Protein AF-0000000067416673 (afdb_homodimer)

Nearest PDB structures (foldseek):
  3inl-assembly2_H  TM=9.712E-01  e=4.471E-66  Homo sapiens
  1ag8-assembly1_D  TM=9.721E-01  e=1.005E-65  Bos taurus
  8ene-assembly1_B  TM=9.541E-01  e=3.938E-67  Homo sapiens
  5abm-assembly1_C  TM=9.619E-01  e=1.878E-66  Ovis aries
  7mjc-assembly1_A  TM=9.729E-01  e=2.536E-65  Homo sapiens

Secondary structure (DSSP, 8-state):
---EEEEE-GGG-EEEEE-SEEETTEEE--SS---EEEEEETTTTEEEEEEEPP-HHHHHHHHHHHHHHHHHTSGGGS-HHHHHHHHHHHHHHHHHTHHHHHHHHHHHH-S-HHHIIIIIIHHHHHHHHHHHHHTT-----EEESSSSSEEEEEEEEE--EEEEE--SSSHHHHHHHHHHHHHHHT-EEEEE--TTS-HHHHHHHHHHHHHTPPTTSEEE----IIIIIHHHHH-TT--EEEEES-HHHHHHHHHHHHHTT--EEEEE-----EEEE-TTS-HHHHHHHHHHHHHGGGG--TT---EEEEEGGGHHHHHHHHHHHHHTPPB--TTSTT-SB---SSHHHHHHHHHHHHHHHHHT-EEEE-----SSSS-----EEEES--TTSHHHHS---SSEEEEEEESSHHHHHHHHHSSSS----SSHHHHHHHHHHS--SEEEESS-S---TTS-B--SGGGEES-BSTTHHHHTTEEEEEEEEESSPPPPS--/---EEEEE-GGG-EEEEE-SEEETTEEE--SS---EEEEEETTTTEEEEEEEPP-HHHHHHHHHHHHHHHHHTSGGGS-HHHHHHHHHHHHHHHHHTHHHHHHHHHHHH-S-HHHIIIIIIHHHHHHHHHHHHHTT-----EEESSSSSEEEEEEEEE--EEEEE--SSSHHHHHHHHHHHHHHHT-EEEEE--TTS-HHHHHHHHHHHHHTPPTTSEEE----IIIIIHHHHH-TT--EEEEES-HHHHHHHHHHHHHTT--EEEEE-----EEEE-TTS-HHHHHHHHHHHHHGGGG--TT---EEEEEGGGHHHHHHHHHHHHHTPPB--TTSTT-SB---SSHHHHHHHHHHHHHHHHTT-EEEE-----SSSS-----EEEES--TTSHHHHS---SSEEEEEEESSHHHHHHHHHSSSS----SSHHHHHHHHHHS--SEEEESS-S---TTS-B---GGGEES-BSTTHHHHTTEEEEEEEEESSPPPPS--

Organism: Laccaria bicolor (strain S238N-H82 / ATCC MYA-4686) (NCBI:txid486041)

Radius of gyration: 30.09 Å; Cα contacts (8 Å, |Δi|>4): 2573; chains: 2; bounding box: 66×88×68 Å

Solvent-accessible surface area (backbone atoms only — not comparable to full-atom values): 47931 Å² total; per-residue (Å²): 130,44,50,63,46,78,39,80,49,73,92,83,35,69,46,79,37,57,26,34,30,34,42,50,69,36,50,32,72,51,85,83,43,86,52,67,38,67,29,34,20,13,52,69,66,41,73,71,50,64,28,45,24,33,34,52,69,43,49,52,51,36,48,51,33,8,47,52,17,32,76,61,64,30,30,87,61,47,53,28,65,58,41,17,50,41,36,40,41,33,29,51,52,49,61,74,42,30,65,64,52,9,42,50,42,14,47,30,34,9,36,18,23,65,54,33,26,62,45,39,47,42,51,23,34,50,33,21,45,54,24,22,65,43,16,68,63,79,73,57,48,80,42,84,70,68,86,75,34,38,39,31,36,38,40,64,41,42,56,42,27,30,28,36,38,34,42,49,75,47,43,63,33,50,47,28,59,53,48,25,42,31,43,21,55,21,27,14,30,40,32,29,40,22,59,59,31,41,62,58,60,43,44,48,50,55,44,42,46,72,42,58,57,62,55,7,38,59,19,42,40,35,20,51,59,87,39,28,49,46,41,49,37,42,34,74,78,37,41,27,38,41,38,38,48,53,48,72,56,47,28,52,39,43,31,30,15,28,71,50,44,45,34,51,68,32,32,40,28,46,40,52,17,29,38,50,44,56,74,82,41,60,53,70,57,51,21,42,34,49,30,47,22,23,41,47,66,31,5,41,40,56,70,20,33,30,28,36,34,23,27,56,93,39,34,67,64,39,52,54,50,26,51,53,44,47,66,60,49,36,72,35,51,23,85,40,89,73,27,52,13,18,25,31,56,34,67,66,56,34,53,49,36,50,52,42,55,51,46,33,51,74,74,59,31,40,75,77,39,65,81,63,84,68,92,62,80,33,28,58,66,66,59,21,35,32,29,72,64,52,80,83,39,63,61,63,64,47,68,68,60,31,29,54,34,34,40,45,67,32,86,46,72,70,54,44,52,49,59,37,48,72,42,67,20,28,44,28,43,68,50,67,72,54,20,51,54,48,55,66,66,39,62,31,10,41,29,27,21,61,48,53,90,76,81,52,61,76,45,49,39,39,40,32,60,61,10,25,38,65,47,39,37,22,76,64,24,46,59,76,38,36,40,68,24,25,38,40,38,41,79,64,68,78,84,72,74,65,115,126,36,51,65,43,78,38,81,50,75,93,83,35,71,45,78,36,58,26,33,30,33,42,50,70,36,52,32,67,50,85,82,43,86,51,66,38,68,29,32,21,12,54,68,66,42,73,72,49,66,28,44,26,32,33,52,66,43,48,52,52,36,48,51,33,9,46,52,17,33,78,62,62,30,29,86,61,47,53,28,65,56,41,18,50,40,36,39,42,34,26,50,53,48,60,72,43,30,65,64,51,10,43,51,40,14,47,30,35,9,37,19,23,65,53,32,26,62,45,40,48,42,50,23,35,49,34,20,43,55,25,22,66,44,16,68,64,79,73,58,47,81,41,84,69,69,86,73,35,37,39,31,36,38,40,64,40,42,57,41,25,30,28,35,38,36,40,50,74,47,43,64,34,50,45,27,60,52,48,25,43,30,45,24,55,21,27,14,30,39,33,29,40,22,58,58,32,41,62,57,62,42,44,47,51,54,45,43,46,73,43,59,59,62,54,6,37,60,18,41,40,37,19,49,60,87,40,28,49,47,40,50,39,41,35,72,78,36,41,28,38,41,38,38,45,53,47,71,58,48,30,52,38,43,31,28,15,26,72,48,45,46,34,51,69,33,31,41,28,46,39,53,16,28,37,48,43,56,76,81,40,60,54,70,56,51,21,44,33,49,31,47,22,22,41,47,66,31,6,42,38,57,70,20,32,29,28,37,35,24,26,57,92,41,35,68,63,38,51,54,50,26,51,54,45,48,65,60,50,35,71,35,52,25,83,41,89,72,27,53,14,18,26,32,53,33,68,68,55,34,52,49,37,51,51,43,54,52,46,31,52,73,73,59,31,39,76,76,38,64,81,64,84,69,92,62,80,34,29,58,66,64,60,22,36,32,29,72,65,53,82,83,40,61,62,62,64,46,67,67,61,31,28,53,33,32,38,47,66,31,86,46,72,68,52,44,51,50,60,37,48,72,42,66,19,29,42,26,44,67,50,66,70,54,22,51,53,51,53,68,68,40,64,32,11,42,31,29,22,59,47,52,90,76,82,52,60,77,46,48,39,40,41,32,61,61,10,26,36,64,48,38,36,21,76,64,23,46,58,78,38,37,40,69,24,26,38,41,39,42,78,63,68,77,81,72,74,63,116

pLDDT: mean 92.95, std 8.71, range [34.97, 98.88]

Foldseek 3Di:
DFDWDWFAFPPRDIDIFTQAWQAQLDRDAEPDDPDWFFQAQQQFRHTRDIHHAYFLVNLVRLLVLQQVCCVDPWFVNDALLVLLQLLLLLLVVLLVCLQVLLRLLCRRQFWASCCSRCPLSVQLSVLSNVLSVCLNVQAWDWADDPVPFKTKIKHWGFQEEEEEEEESLRQSNSVSLQLRLNSSRTYAYEYEYDSSRQGSVRVSSNSSVVSPDGTSRYIYHHHDCVGSVLSQLQPQSHQEYEYEEALVSVVSSCVSCVVHHVHYYWYFHAWAAAAEAEPVDPLLLSLLQLLCLQPQQQNLDRRRNQEYAYAPVCQVVSVVSNQVNLVCAAEHGNHPPSHRYTAHSDPVLLVQLLVLLVQCVVVPWDWPDANDDDPDRGSHGRATETEPDDCVGCSNADRSSGRHHYYHYDHDLVRSLCSRQVHQAFEEEEPPVSRVVSNVSTQWPDYHHSHGDDDHQQDWDHTPGSSIDFITGHPRNSSSRTDMDMDMDGRDDDDDPPD/DFDWDWFAFPPRDIDIFTQAWQAQLDRDAEPDDPDWFFQAQQQFRHTRDIHHAYFLVNLVRLLVLQQVCCVDPWFVNDALLRLLQLLLLLLVVLLVCLQVLLRLLCRRQFWASCCSRCPLSVQLSVLSNVLSVCLNVQAWDWDDDPVPFKTKIKHWGFQEEEEEEEESLRQSNSVSLQLRLNSSRTYAYEYEYDSSRQGSVRVSSNSSVVSPDGTSRYIYHYHDCVGSVLSQLQPQSHQEYEYEEALVSVVSSCVSCVVHHVHYYWYFHAWAAAAEAEPVDPLLLSLLQLLCLQPQQQNLDRRRNQEYAYAPVCQVVSVVSNQVNLVCAAEHGNHPPRHRYTAHSDPVLLVLLLVLLVQCVVVPWDWPDANDDDPDRGSHGRATETEPDDCVGCSNADRSSGRHHYYHYDHDLVRSQCSRQVHQAFEEEAPPVSRVVSNVSTQWPDYHHSHGDDDHQQDWDHTPGSSIDFITGHPRNSSSRTDMDMDMDGRDDDDDPPD

Sequence (998 aa):
MAHSVTVSLYDNKTINVPTGLFINNEFVPSVDSTERINAINPATEQVICSVVAASAKDIDIAVAAARAAFKTTWGKNVTGFERARLINKLADLIERDAQELGDLESLNNGKPSRIARDFDIGDSIQCLRYYAGWADKITGQTIEVDNKSKLAFTRHDPIGVCGQIIPWNYPINMWAWKVAPALAVGCTIVMKPSELTPLTALKLSELVKEAGFPPGVVNTVPSLGTVGGAAISSHFDVDKVAFTGSTVTGRKIMEAAAKSNLKKVSLELGGKSPHLVFESADLDQASAWAALGICYNSGQDCTAGSRVYVQDTVYEKFLELLITKVKAQVVGDGFDNKSGGGPMVSKGQYDRVWGYIESGKQEGAQVAFGGVKRSTKGYYVDPTIFTNIRPDMRIVKEEIFGPVLSVGSFKTEDEAIALANDTNYGLGADDANQCMRVSSALEAGTVWVNQYNILNNNVPFGGKKQSGIGRELGSYALEEYTSVKAVHWNFGEKLEWPLMAHSVTVSLYDNKTINVPTGLFINNEFVPSVDSTERINAINPATEQVICSVVAASAKDIDIAVAAARAAFKTTWGKNVTGFERARLINKLADLIERDAQELGDLESLNNGKPSRIARDFDIGDSIQCLRYYAGWADKITGQTIEVDNKSKLAFTRHDPIGVCGQIIPWNYPINMWAWKVAPALAVGCTIVMKPSELTPLTALKLSELVKEAGFPPGVVNTVPSLGTVGGAAISSHFDVDKVAFTGSTVTGRKIMEAAAKSNLKKVSLELGGKSPHLVFESADLDQASAWAALGICYNSGQDCTAGSRVYVQDTVYEKFLELLITKVKAQVVGDGFDNKSGGGPMVSKGQYDRVWGYIESGKQEGAQVAFGGVKRSTKGYYVDPTIFTNIRPDMRIVKEEIFGPVLSVGSFKTEDEAIALANDTNYGLGADDANQCMRVSSALEAGTVWVNQYNILNNNVPFGGKKQSGIGRELGSYALEEYTSVKAVHWNFGEKLEWPL

Structure (mmCIF, N/CA/C/O backbone):
data_AF-0000000067416673-model_v1
#
loop_
_entity.id
_entity.type
_entity.pdbx_description
1 polymer 'NAD-aldehyde dehydrogenase'
#
loop_
_atom_site.group_PDB
_atom_site.id
_atom_site.type_symbol
_atom_site.label_atom_id
_atom_site.label_alt_id
_atom_site.label_comp_id
_atom_site.label_asym_id
_atom_site.label_entity_id
_atom_site.label_seq_id
_atom_site.pdbx_PDB_ins_code
_atom_site.Cartn_x
_atom_site.Cartn_y
_atom_site.Cartn_z
_atom_site.occupancy
_atom_site.B_iso_or_equiv
_atom_site.auth_seq_id
_atom_site.auth_comp_id
_atom_site.auth_asym_id
_atom_site.auth_atom_id
_atom_site.pdbx_PDB_model_num
ATOM 1 N N . MET A 1 1 ? -32.938 -17.5 -17.781 1 48.28 1 MET A N 1
ATOM 2 C CA . MET A 1 1 ? -32.438 -18.359 -16.734 1 48.28 1 MET A CA 1
ATOM 3 C C . MET A 1 1 ? -30.969 -18.719 -16.984 1 48.28 1 MET A C 1
ATOM 5 O O . MET A 1 1 ? -30.547 -18.828 -18.141 1 48.28 1 MET A O 1
ATOM 9 N N . ALA A 1 2 ? -30.062 -18.688 -15.992 1 58 2 ALA A N 1
ATOM 10 C CA . ALA A 1 2 ? -28.625 -18.922 -16.172 1 58 2 ALA A CA 1
ATOM 11 C C . ALA A 1 2 ? -28.359 -20.328 -16.703 1 58 2 ALA A C 1
ATOM 13 O O . ALA A 1 2 ? -28.938 -21.297 -16.219 1 58 2 ALA A O 1
ATOM 14 N N . HIS A 1 3 ? -27.766 -20.391 -17.766 1 82 3 HIS A N 1
ATOM 15 C CA . HIS A 1 3 ? -27.453 -21.578 -18.562 1 82 3 HIS A CA 1
ATOM 16 C C . HIS A 1 3 ? -26.281 -22.344 -17.969 1 82 3 HIS A C 1
ATOM 18 O O . HIS A 1 3 ? -25.438 -21.766 -17.281 1 82 3 HIS A O 1
ATOM 24 N N . SER A 1 4 ? -26.531 -23.688 -17.703 1 89.44 4 SER A N 1
ATOM 25 C CA . SER A 1 4 ? -25.422 -24.594 -17.422 1 89.44 4 SER A CA 1
ATOM 26 C C . SER A 1 4 ? -25.172 -25.547 -18.578 1 89.44 4 SER A C 1
ATOM 28 O O . SER A 1 4 ? -26.047 -25.734 -19.438 1 89.44 4 SER A O 1
ATOM 30 N N . VAL A 1 5 ? -24 -25.906 -18.688 1 93 5 VAL A N 1
ATOM 31 C CA . VAL A 1 5 ? -23.625 -26.875 -19.719 1 93 5 VAL A CA 1
ATOM 32 C C . VAL A 1 5 ? -23.016 -28.109 -19.062 1 93 5 VAL A C 1
ATOM 34 O O . VAL A 1 5 ? -22.375 -28.016 -18.016 1 93 5 VAL A O 1
ATOM 37 N N . THR A 1 6 ? -23.297 -29.219 -19.641 1 93.56 6 THR A N 1
ATOM 38 C CA . THR A 1 6 ? -22.656 -30.453 -19.188 1 93.56 6 THR A CA 1
ATOM 39 C C . THR A 1 6 ? -21.344 -30.672 -19.922 1 93.56 6 THR A C 1
ATOM 41 O O . THR A 1 6 ? -21.312 -30.75 -21.156 1 93.56 6 THR A O 1
ATOM 44 N N . VAL A 1 7 ? -20.359 -30.781 -19.172 1 92.31 7 VAL A N 1
ATOM 45 C CA . VAL A 1 7 ? -19.016 -30.969 -19.734 1 92.31 7 VAL A CA 1
ATOM 46 C C . VAL A 1 7 ? -18.547 -32.375 -19.453 1 92.31 7 VAL A C 1
ATOM 48 O O . VAL A 1 7 ? -18.719 -32.906 -18.359 1 92.31 7 VAL A O 1
ATOM 51 N N . SER A 1 8 ? -17.984 -32.969 -20.469 1 89.19 8 SER A N 1
ATOM 52 C CA . SER A 1 8 ? -17.438 -34.312 -20.328 1 89.19 8 SER A CA 1
ATOM 53 C C . SER A 1 8 ? -16.047 -34.281 -19.688 1 89.19 8 SER A C 1
ATOM 55 O O . SER A 1 8 ? -15.18 -33.5 -20.109 1 89.19 8 SER A O 1
ATOM 57 N N . LEU A 1 9 ? -15.961 -35.031 -18.641 1 89.38 9 LEU A N 1
ATOM 58 C CA . LEU A 1 9 ? -14.672 -35.188 -17.969 1 89.38 9 LEU A CA 1
ATOM 59 C C . LEU A 1 9 ? -14.031 -36.531 -18.375 1 89.38 9 LEU A C 1
ATOM 61 O O . LEU A 1 9 ? -14.406 -37.125 -19.391 1 89.38 9 LEU A O 1
ATOM 65 N N . TYR A 1 10 ? -13.039 -36.875 -17.625 1 78.69 10 TYR A N 1
ATOM 66 C CA . TYR A 1 10 ? -12.391 -38.156 -17.891 1 78.69 10 TYR A CA 1
ATOM 67 C C . TYR A 1 10 ? -13.258 -39.312 -17.406 1 78.69 10 TYR A C 1
ATOM 69 O O . TYR A 1 10 ? -14.086 -39.156 -16.5 1 78.69 10 TYR A O 1
ATOM 77 N N . ASP A 1 11 ? -13.062 -40.5 -18.016 1 81 11 ASP A N 1
ATOM 78 C CA . ASP A 1 11 ? -13.68 -41.781 -17.656 1 81 11 ASP A CA 1
ATOM 79 C C . ASP A 1 11 ? -15.203 -41.656 -17.703 1 81 11 ASP A C 1
ATOM 81 O O . ASP A 1 11 ? -15.891 -42.156 -16.797 1 81 11 ASP A O 1
ATOM 85 N N . ASN A 1 12 ? -15.734 -40.906 -18.609 1 80.62 12 ASN A N 1
ATOM 86 C CA . ASN A 1 12 ? -17.156 -40.812 -18.891 1 80.62 12 ASN A CA 1
ATOM 87 C C . ASN A 1 12 ? -17.922 -40.125 -17.766 1 80.62 12 ASN A C 1
ATOM 89 O O . ASN A 1 12 ? -19.094 -40.375 -17.547 1 80.62 12 ASN A O 1
ATOM 93 N N . LYS A 1 13 ? -17.219 -39.438 -17.047 1 89.12 13 LYS A N 1
ATOM 94 C CA . LYS A 1 13 ? -17.859 -38.594 -16.047 1 89.12 13 LYS A CA 1
ATOM 95 C C . LYS A 1 13 ? -18.203 -37.219 -16.641 1 89.12 13 LYS A C 1
ATOM 97 O O . LYS A 1 13 ? -17.641 -36.812 -17.656 1 89.12 13 LYS A O 1
ATOM 102 N N . THR A 1 14 ? -19.219 -36.656 -16.078 1 92.5 14 THR A N 1
ATOM 103 C CA . THR A 1 14 ? -19.641 -35.312 -16.531 1 92.5 14 THR A CA 1
ATOM 104 C C . THR A 1 14 ? -19.781 -34.375 -15.344 1 92.5 14 THR A C 1
ATOM 106 O O . THR A 1 14 ? -19.875 -34.812 -14.195 1 92.5 14 THR A O 1
ATOM 109 N N . ILE A 1 15 ? -19.703 -33.188 -15.602 1 92.94 15 ILE A N 1
ATOM 110 C CA . ILE A 1 15 ? -19.906 -32.125 -14.602 1 92.94 15 ILE A CA 1
ATOM 111 C C . ILE A 1 15 ? -20.75 -31 -15.203 1 92.94 15 ILE A C 1
ATOM 113 O O . ILE A 1 15 ? -20.594 -30.656 -16.375 1 92.94 15 ILE A O 1
ATOM 117 N N . ASN A 1 16 ? -21.703 -30.594 -14.445 1 94.25 16 ASN A N 1
ATOM 118 C CA . ASN A 1 16 ? -22.484 -29.438 -14.852 1 94.25 16 ASN A CA 1
ATOM 119 C C . ASN A 1 16 ? -21.797 -28.141 -14.453 1 94.25 16 ASN A C 1
ATOM 121 O O . ASN A 1 16 ? -21.484 -27.922 -13.281 1 94.25 16 ASN A O 1
ATOM 125 N N . VAL A 1 17 ? -21.578 -27.281 -15.438 1 94.62 17 VAL A N 1
ATOM 126 C CA . VAL A 1 17 ? -20.891 -26.016 -15.188 1 94.62 17 VAL A CA 1
ATOM 127 C C . VAL A 1 17 ? -21.812 -24.844 -15.531 1 94.62 17 VAL A C 1
ATOM 129 O O . VAL A 1 17 ? -22.312 -24.75 -16.656 1 94.62 17 VAL A O 1
ATOM 132 N N . PRO A 1 18 ? -22.047 -23.953 -14.547 1 96.44 18 PRO A N 1
ATOM 133 C CA . PRO A 1 18 ? -22.797 -22.734 -14.891 1 96.44 18 PRO A CA 1
ATOM 134 C C . PRO A 1 18 ? -22.047 -21.828 -15.859 1 96.44 18 PRO A C 1
ATOM 136 O O . PRO A 1 18 ? -20.812 -21.703 -15.758 1 96.44 18 PRO A O 1
ATOM 139 N N . THR A 1 19 ? -22.75 -21.203 -16.781 1 95.81 19 THR A N 1
ATOM 140 C CA . THR A 1 19 ? -22.078 -20.438 -17.812 1 95.81 19 THR A CA 1
ATOM 141 C C . THR A 1 19 ? -22.453 -18.953 -17.719 1 95.81 19 THR A C 1
ATOM 143 O O . THR A 1 19 ? -21.922 -18.125 -18.453 1 95.81 19 THR A O 1
ATOM 146 N N . GLY A 1 20 ? -23.391 -18.609 -16.844 1 96.5 20 GLY A N 1
ATOM 147 C CA . GLY A 1 20 ? -23.781 -17.219 -16.672 1 96.5 20 GLY A CA 1
ATOM 148 C C . GLY A 1 20 ? -22.891 -16.469 -15.688 1 96.5 20 GLY A C 1
ATOM 149 O O . GLY A 1 20 ? -21.969 -17.062 -15.109 1 96.5 20 GLY A O 1
ATOM 150 N N . LEU A 1 21 ? -23.188 -15.164 -15.57 1 98.19 21 LEU A N 1
ATOM 151 C CA . LEU A 1 21 ? -22.562 -14.359 -14.523 1 98.19 21 LEU A CA 1
ATOM 152 C C . LEU A 1 21 ? -23.141 -14.688 -13.156 1 98.19 21 LEU A C 1
ATOM 154 O O . LEU A 1 21 ? -24.359 -14.844 -13.016 1 98.19 21 LEU A O 1
ATOM 158 N N . PHE A 1 22 ? -22.328 -14.875 -12.125 1 98.5 22 PHE A N 1
ATOM 159 C CA . PHE A 1 22 ? -22.828 -15.086 -10.766 1 98.5 22 PHE A CA 1
ATOM 160 C C . PHE A 1 22 ? -22.922 -13.758 -10.016 1 98.5 22 PHE A C 1
ATOM 162 O O . PHE A 1 22 ? -21.906 -13.242 -9.539 1 98.5 22 PHE A O 1
ATOM 169 N N . ILE A 1 23 ? -24.078 -13.219 -9.898 1 98.56 23 ILE A N 1
ATOM 170 C CA . ILE A 1 23 ? -24.328 -11.945 -9.25 1 98.56 23 ILE A CA 1
ATOM 171 C C . ILE A 1 23 ? -25.469 -12.094 -8.242 1 98.56 23 ILE A C 1
ATOM 173 O O . ILE A 1 23 ? -26.547 -12.562 -8.594 1 98.56 23 ILE A O 1
ATOM 177 N N . ASN A 1 24 ? -25.172 -11.758 -7.02 1 98.38 24 ASN A N 1
ATOM 178 C CA . ASN A 1 24 ? -26.188 -11.766 -5.973 1 98.38 24 ASN A CA 1
ATOM 179 C C . ASN A 1 24 ? -26.781 -13.164 -5.773 1 98.38 24 ASN A C 1
ATOM 181 O O . ASN A 1 24 ? -28 -13.312 -5.645 1 98.38 24 ASN A O 1
ATOM 185 N N . ASN A 1 25 ? -25.922 -14.164 -5.828 1 98.06 25 ASN A N 1
ATOM 186 C CA . ASN A 1 25 ? -26.219 -15.57 -5.582 1 98.06 25 ASN A CA 1
ATOM 187 C C . ASN A 1 25 ? -27.094 -16.156 -6.684 1 98.06 25 ASN A C 1
ATOM 189 O O . ASN A 1 25 ? -27.781 -17.156 -6.465 1 98.06 25 ASN A O 1
ATOM 193 N N . GLU A 1 26 ? -27.078 -15.539 -7.84 1 97.75 26 GLU A N 1
ATOM 194 C CA . GLU A 1 26 ? -27.812 -16.062 -8.992 1 97.75 26 GLU A CA 1
ATOM 195 C C . GLU A 1 26 ? -26.938 -16.047 -10.25 1 97.75 26 GLU A C 1
ATOM 197 O O . GLU A 1 26 ? -26.172 -15.109 -10.469 1 97.75 26 GLU A O 1
ATOM 202 N N . PHE A 1 27 ? -27.047 -17.109 -11.008 1 97.94 27 PHE A N 1
ATOM 203 C CA . PHE A 1 27 ? -26.453 -17.094 -12.336 1 97.94 27 PHE A CA 1
ATOM 204 C C . PHE A 1 27 ? -27.359 -16.406 -13.336 1 97.94 27 PHE A C 1
ATOM 206 O O . PHE A 1 27 ? -28.5 -16.828 -13.547 1 97.94 27 PHE A O 1
ATOM 213 N N . VAL A 1 28 ? -26.875 -15.312 -13.945 1 97.5 28 VAL A N 1
ATOM 214 C CA . VAL A 1 28 ? -27.703 -14.453 -14.781 1 97.5 28 VAL A CA 1
ATOM 215 C C . VAL A 1 28 ? -27.016 -14.188 -16.109 1 97.5 28 VAL A C 1
ATOM 217 O O . VAL A 1 28 ? -25.781 -14.297 -16.219 1 97.5 28 VAL A O 1
ATOM 220 N N . PRO A 1 29 ? -27.75 -13.93 -17.141 1 96.5 29 PRO A N 1
ATOM 221 C CA . PRO A 1 29 ? -27.125 -13.438 -18.375 1 96.5 29 PRO A CA 1
ATOM 222 C C . PRO A 1 29 ? -26.609 -12.008 -18.25 1 96.5 29 PRO A C 1
ATOM 224 O O . PRO A 1 29 ? -26.844 -11.344 -17.234 1 96.5 29 PRO A O 1
ATOM 227 N N . SER A 1 30 ? -25.875 -11.578 -19.203 1 97.12 30 SER A N 1
ATOM 228 C CA . SER A 1 30 ? -25.484 -10.172 -19.25 1 97.12 30 SER A CA 1
ATOM 229 C C . SER A 1 30 ? -26.688 -9.273 -19.469 1 97.12 30 SER A C 1
ATOM 231 O O . SER A 1 30 ? -27.625 -9.656 -20.172 1 97.12 30 SER A O 1
ATOM 233 N N . VAL A 1 31 ? -26.594 -8.133 -18.906 1 96.56 31 VAL A N 1
ATOM 234 C CA . VAL A 1 31 ? -27.719 -7.211 -19.047 1 96.56 31 VAL A CA 1
ATOM 235 C C . VAL A 1 31 ? -27.734 -6.613 -20.438 1 96.56 31 VAL A C 1
ATOM 237 O O . VAL A 1 31 ? -28.797 -6.238 -20.953 1 96.56 31 VAL A O 1
ATOM 240 N N . ASP A 1 32 ? -26.516 -6.516 -21.078 1 95.25 32 ASP A N 1
ATOM 241 C CA . ASP A 1 32 ? -26.531 -5.832 -22.375 1 95.25 32 ASP A CA 1
ATOM 242 C C . ASP A 1 32 ? -25.516 -6.438 -23.328 1 95.25 32 ASP A C 1
ATOM 244 O O . ASP A 1 32 ? -25.406 -6.008 -24.484 1 95.25 32 ASP A O 1
ATOM 248 N N . SER A 1 33 ? -24.688 -7.391 -22.891 1 92.25 33 SER A N 1
ATOM 249 C CA . SER A 1 33 ? -23.656 -7.957 -23.766 1 92.25 33 SER A CA 1
ATOM 250 C C . SER A 1 33 ? -24.125 -9.273 -24.375 1 92.25 33 SER A C 1
ATOM 252 O O . SER A 1 33 ? -24.812 -10.062 -23.703 1 92.25 33 SER A O 1
ATOM 254 N N . THR A 1 34 ? -23.75 -9.523 -25.609 1 92.94 34 THR A N 1
ATOM 255 C CA . THR A 1 34 ? -23.953 -10.812 -26.266 1 92.94 34 THR A CA 1
ATOM 256 C C . THR A 1 34 ? -22.625 -11.539 -26.438 1 92.94 34 THR A C 1
ATOM 258 O O . THR A 1 34 ? -22.578 -12.617 -27.031 1 92.94 34 THR A O 1
ATOM 261 N N . GLU A 1 35 ? -21.625 -10.898 -25.938 1 94.38 35 GLU A N 1
ATOM 262 C CA . GLU A 1 35 ? -20.281 -11.461 -26.094 1 94.38 35 GLU A CA 1
ATOM 263 C C . GLU A 1 35 ? -20.125 -12.727 -25.25 1 94.38 35 GLU A C 1
ATOM 265 O O . GLU A 1 35 ? -20.672 -12.828 -24.156 1 94.38 35 GLU A O 1
ATOM 270 N N . ARG A 1 36 ? -19.375 -13.688 -25.797 1 96.06 36 ARG A N 1
ATOM 271 C CA . ARG A 1 36 ? -19.062 -14.938 -25.109 1 96.06 36 ARG A CA 1
ATOM 272 C C . ARG A 1 36 ? -17.547 -15.164 -25.047 1 96.06 36 ARG A C 1
ATOM 274 O O . ARG A 1 36 ? -16.797 -14.633 -25.875 1 96.06 36 ARG A O 1
ATOM 281 N N . ILE A 1 37 ? -17.156 -15.922 -24.062 1 97.25 37 ILE A N 1
ATOM 282 C CA . ILE A 1 37 ? -15.781 -16.391 -23.938 1 97.25 37 ILE A CA 1
ATOM 283 C C . ILE A 1 37 ? -15.727 -17.906 -24.141 1 97.25 37 ILE A C 1
ATOM 285 O O . ILE A 1 37 ? -16.391 -18.656 -23.438 1 97.25 37 ILE A O 1
ATOM 289 N N . ASN A 1 38 ? -14.977 -18.297 -25.125 1 97.25 38 ASN A N 1
ATOM 290 C CA . ASN A 1 38 ? -14.789 -19.719 -25.359 1 97.25 38 ASN A CA 1
ATOM 291 C C . ASN A 1 38 ? -13.664 -20.281 -24.5 1 97.25 38 ASN A C 1
ATOM 293 O O . ASN A 1 38 ? -12.508 -19.875 -24.641 1 97.25 38 ASN A O 1
ATOM 297 N N . ALA A 1 39 ? -14.047 -21.219 -23.672 1 97.19 39 ALA A N 1
ATOM 298 C CA . ALA A 1 39 ? -13.031 -21.984 -22.953 1 97.19 39 ALA A CA 1
ATOM 299 C C . ALA A 1 39 ? -12.508 -23.141 -23.797 1 97.19 39 ALA A C 1
ATOM 301 O O . ALA A 1 39 ? -13.289 -23.969 -24.266 1 97.19 39 ALA A O 1
ATOM 302 N N . ILE A 1 40 ? -11.211 -23.188 -23.922 1 97.44 40 ILE A N 1
ATOM 303 C CA . ILE A 1 40 ? -10.602 -24.141 -24.844 1 97.44 40 ILE A CA 1
ATOM 304 C C . ILE A 1 40 ? -9.797 -25.188 -24.047 1 97.44 40 ILE A C 1
ATOM 306 O O . ILE A 1 40 ? -9.086 -24.828 -23.109 1 97.44 40 ILE A O 1
ATOM 310 N N . ASN A 1 41 ? -9.938 -26.453 -24.391 1 97.19 41 ASN A N 1
ATOM 311 C CA . ASN A 1 41 ? -9.039 -27.5 -23.891 1 97.19 41 ASN A CA 1
ATOM 312 C C . ASN A 1 41 ? -7.688 -27.453 -24.594 1 97.19 41 ASN A C 1
ATOM 314 O O . ASN A 1 41 ? -7.582 -27.812 -25.766 1 97.19 41 ASN A O 1
ATOM 318 N N . PRO A 1 42 ? -6.629 -27.047 -23.891 1 97.94 42 PRO A N 1
ATOM 319 C CA . PRO A 1 42 ? -5.352 -26.844 -24.578 1 97.94 42 PRO A CA 1
ATOM 320 C C . PRO A 1 42 ? -4.711 -28.141 -25.031 1 97.94 42 PRO A C 1
ATOM 322 O O . PRO A 1 42 ? -3.816 -28.141 -25.875 1 97.94 42 PRO A O 1
ATOM 325 N N . ALA A 1 43 ? -5.109 -29.281 -24.469 1 96.5 43 ALA A N 1
ATOM 326 C CA . ALA A 1 43 ? -4.57 -30.578 -24.859 1 96.5 43 ALA A CA 1
ATOM 327 C C . ALA A 1 43 ? -5.117 -31 -26.219 1 96.5 43 ALA A C 1
ATOM 329 O O . ALA A 1 43 ? -4.445 -31.719 -26.969 1 96.5 43 ALA A O 1
ATOM 330 N N . THR A 1 44 ? -6.34 -30.547 -26.594 1 95.5 44 THR A N 1
ATOM 331 C CA . THR A 1 44 ? -6.996 -31 -27.812 1 95.5 44 THR A CA 1
ATOM 332 C C . THR A 1 44 ? -7.273 -29.812 -28.734 1 95.5 44 THR A C 1
ATOM 334 O O . THR A 1 44 ? -7.602 -30.016 -29.906 1 95.5 44 THR A O 1
ATOM 337 N N . GLU A 1 45 ? -7.238 -28.609 -28.219 1 96.81 45 GLU A N 1
ATOM 338 C CA . GLU A 1 45 ? -7.488 -27.375 -28.953 1 96.81 45 GLU A CA 1
ATOM 339 C C . GLU A 1 45 ? -8.977 -27.203 -29.25 1 96.81 45 GLU A C 1
ATOM 341 O O . GLU A 1 45 ? -9.359 -26.359 -30.062 1 96.81 45 GLU A O 1
ATOM 346 N N . GLN A 1 46 ? -9.812 -27.953 -28.594 1 96 46 GLN A N 1
ATOM 347 C CA . GLN A 1 46 ? -11.25 -27.906 -28.828 1 96 46 GLN A CA 1
ATOM 348 C C . GLN A 1 46 ? -11.945 -27.031 -27.781 1 96 46 GLN A C 1
ATOM 350 O O . GLN A 1 46 ? -11.5 -26.953 -26.641 1 96 46 GLN A O 1
ATOM 355 N N . VAL A 1 47 ? -13.039 -26.469 -28.188 1 96.81 47 VAL A N 1
ATOM 356 C CA . VAL A 1 47 ? -13.852 -25.688 -27.266 1 96.81 47 VAL A CA 1
ATOM 357 C C . VAL A 1 47 ? -14.547 -26.609 -26.281 1 96.81 47 VAL A C 1
ATOM 359 O O . VAL A 1 47 ? -15.203 -27.578 -26.672 1 96.81 47 VAL A O 1
ATOM 362 N N . ILE A 1 48 ? -14.367 -26.375 -25.016 1 96.12 48 ILE A N 1
ATOM 363 C CA . ILE A 1 48 ? -15.07 -27.094 -23.953 1 96.12 48 ILE A CA 1
ATOM 364 C C . ILE A 1 48 ? -16.516 -26.609 -23.875 1 96.12 48 ILE A C 1
ATOM 366 O O . ILE A 1 48 ? -17.453 -27.406 -23.969 1 96.12 48 ILE A O 1
ATOM 370 N N . CYS A 1 49 ? -16.625 -25.281 -23.672 1 95.81 49 CYS A N 1
ATOM 371 C CA . CYS A 1 49 ? -17.906 -24.578 -23.656 1 95.81 49 CYS A CA 1
ATOM 372 C C . CYS A 1 49 ? -17.688 -23.062 -23.719 1 95.81 49 CYS A C 1
ATOM 374 O O . CYS A 1 49 ? -16.547 -22.594 -23.75 1 95.81 49 CYS A O 1
ATOM 376 N N . SER A 1 50 ? -18.766 -22.359 -23.891 1 96.44 50 SER A N 1
ATOM 377 C CA . SER A 1 50 ? -18.719 -20.906 -23.875 1 96.44 50 SER A CA 1
ATOM 378 C C . SER A 1 50 ? -19.422 -20.344 -22.641 1 96.44 50 SER A C 1
ATOM 380 O O . SER A 1 50 ? -20.438 -20.891 -22.203 1 96.44 50 SER A O 1
ATOM 382 N N . VAL A 1 51 ? -18.891 -19.266 -22.094 1 97.06 51 VAL A N 1
ATOM 383 C CA . VAL A 1 51 ? -19.516 -18.641 -20.938 1 97.06 51 VAL A CA 1
ATOM 384 C C . VAL A 1 51 ? -19.844 -17.188 -21.281 1 97.06 51 VAL A C 1
ATOM 386 O O . VAL A 1 51 ? -19.281 -16.609 -22.203 1 97.06 51 VAL A O 1
ATOM 389 N N . VAL A 1 52 ? -20.734 -16.578 -20.531 1 97.06 52 VAL A N 1
ATOM 390 C CA . VAL A 1 52 ? -21.125 -15.195 -20.719 1 97.06 52 VAL A CA 1
ATOM 391 C C . VAL A 1 52 ? -19.953 -14.273 -20.391 1 97.06 52 VAL A C 1
ATOM 393 O O . VAL A 1 52 ? -19.234 -14.492 -19.406 1 97.06 52 VAL A O 1
ATOM 396 N N . ALA A 1 53 ? -19.688 -13.281 -21.219 1 97.88 53 ALA A N 1
ATOM 397 C CA . ALA A 1 53 ? -18.719 -12.227 -20.953 1 97.88 53 ALA A CA 1
ATOM 398 C C . ALA A 1 53 ? -19.391 -10.977 -20.391 1 97.88 53 ALA A C 1
ATOM 400 O O . ALA A 1 53 ? -20.234 -10.367 -21.062 1 97.88 53 ALA A O 1
ATOM 401 N N . ALA A 1 54 ? -19.047 -10.578 -19.234 1 98.25 54 ALA A N 1
ATOM 402 C CA . ALA A 1 54 ? -19.672 -9.438 -18.562 1 98.25 54 ALA A CA 1
ATOM 403 C C . ALA A 1 54 ? -19.297 -8.125 -19.234 1 98.25 54 ALA A C 1
ATOM 405 O O . ALA A 1 54 ? -18.156 -7.938 -19.656 1 98.25 54 ALA A O 1
ATOM 406 N N . SER A 1 55 ? -20.219 -7.23 -19.328 1 97.88 55 SER A N 1
ATOM 407 C CA . SER A 1 55 ? -20 -5.852 -19.75 1 97.88 55 SER A CA 1
ATOM 408 C C . SER A 1 55 ? -19.688 -4.953 -18.562 1 97.88 55 SER A C 1
ATOM 410 O O . SER A 1 55 ? -19.719 -5.398 -17.406 1 97.88 55 SER A O 1
ATOM 412 N N . ALA A 1 56 ? -19.375 -3.705 -18.859 1 97.88 56 ALA A N 1
ATOM 413 C CA . ALA A 1 56 ? -19.141 -2.73 -17.797 1 97.88 56 ALA A CA 1
ATOM 414 C C . ALA A 1 56 ? -20.391 -2.543 -16.953 1 97.88 56 ALA A C 1
ATOM 416 O O . ALA A 1 56 ? -20.297 -2.338 -15.734 1 97.88 56 ALA A O 1
ATOM 417 N N . LYS A 1 57 ? -21.531 -2.568 -17.578 1 98.38 57 LYS A N 1
ATOM 418 C CA . LYS A 1 57 ? -22.797 -2.42 -16.844 1 98.38 57 LYS A CA 1
ATOM 419 C C . LYS A 1 57 ? -23.016 -3.6 -15.906 1 98.38 57 LYS A C 1
ATOM 421 O O . LYS A 1 57 ? -23.562 -3.434 -14.812 1 98.38 57 LYS A O 1
ATOM 426 N N . ASP A 1 58 ? -22.672 -4.824 -16.359 1 98.5 58 ASP A N 1
ATOM 427 C CA . ASP A 1 58 ? -22.766 -5.988 -15.492 1 98.5 58 ASP A CA 1
ATOM 428 C C . ASP A 1 58 ? -21.875 -5.816 -14.258 1 98.5 58 ASP A C 1
ATOM 430 O O . ASP A 1 58 ? -22.25 -6.227 -13.156 1 98.5 58 ASP A O 1
ATOM 434 N N . ILE A 1 59 ? -20.688 -5.227 -14.5 1 98.75 59 ILE A N 1
ATOM 435 C CA . ILE A 1 59 ? -19.766 -4.957 -13.391 1 98.75 59 ILE A CA 1
ATOM 436 C C . ILE A 1 59 ? -20.422 -3.988 -12.414 1 98.75 59 ILE A C 1
ATOM 438 O O . ILE A 1 59 ? -20.344 -4.176 -11.195 1 98.75 59 ILE A O 1
ATOM 442 N N . ASP A 1 60 ? -21.109 -2.953 -12.898 1 98.5 60 ASP A N 1
ATOM 443 C CA . ASP A 1 60 ? -21.828 -2.014 -12.039 1 98.5 60 ASP A CA 1
ATOM 444 C C . ASP A 1 60 ? -22.828 -2.738 -11.148 1 98.5 60 ASP A C 1
ATOM 446 O O . ASP A 1 60 ? -22.938 -2.441 -9.953 1 98.5 60 ASP A O 1
ATOM 450 N N . ILE A 1 61 ? -23.531 -3.66 -11.719 1 98.69 61 ILE A N 1
ATOM 451 C CA . ILE A 1 61 ? -24.562 -4.391 -11 1 98.69 61 ILE A CA 1
ATOM 452 C C . ILE A 1 61 ? -23.922 -5.277 -9.938 1 98.69 61 ILE A C 1
ATOM 454 O O . ILE A 1 61 ? -24.406 -5.348 -8.805 1 98.69 61 ILE A O 1
ATOM 458 N N . ALA A 1 62 ? -22.859 -5.961 -10.297 1 98.81 62 ALA A N 1
ATOM 459 C CA . ALA A 1 62 ? -22.141 -6.816 -9.344 1 98.81 62 ALA A CA 1
ATOM 460 C C . ALA A 1 62 ? -21.594 -6 -8.18 1 98.81 62 ALA A C 1
ATOM 462 O O . ALA A 1 62 ? -21.672 -6.422 -7.023 1 98.81 62 ALA A O 1
ATOM 463 N N . VAL A 1 63 ? -21 -4.824 -8.469 1 98.81 63 VAL A N 1
ATOM 464 C CA . VAL A 1 63 ? -20.438 -3.957 -7.441 1 98.81 63 VAL A CA 1
ATOM 465 C C . VAL A 1 63 ? -21.547 -3.445 -6.527 1 98.81 63 VAL A C 1
ATOM 467 O O . VAL A 1 63 ? -21.375 -3.387 -5.305 1 98.81 63 VAL A O 1
ATOM 470 N N . ALA A 1 64 ? -22.656 -3.041 -7.098 1 98.75 64 ALA A N 1
ATOM 471 C CA . ALA A 1 64 ? -23.797 -2.588 -6.301 1 98.75 64 ALA A CA 1
ATOM 472 C C . ALA A 1 64 ? -24.281 -3.686 -5.355 1 98.75 64 ALA A C 1
ATOM 474 O O . ALA A 1 64 ? -24.625 -3.416 -4.203 1 98.75 64 ALA A O 1
ATOM 475 N N . ALA A 1 65 ? -24.359 -4.906 -5.863 1 98.75 65 ALA A N 1
ATOM 476 C CA . ALA A 1 65 ? -24.75 -6.043 -5.031 1 98.75 65 ALA A CA 1
ATOM 477 C C . ALA A 1 65 ? -23.766 -6.254 -3.891 1 98.75 65 ALA A C 1
ATOM 479 O O . ALA A 1 65 ? -24.156 -6.496 -2.748 1 98.75 65 ALA A O 1
ATOM 480 N N . ALA A 1 66 ? -22.5 -6.211 -4.207 1 98.88 66 ALA A N 1
ATOM 481 C CA . ALA A 1 66 ? -21.438 -6.371 -3.207 1 98.88 66 ALA A CA 1
ATOM 482 C C . ALA A 1 66 ? -21.531 -5.281 -2.143 1 98.88 66 ALA A C 1
ATOM 484 O O . ALA A 1 66 ? -21.391 -5.555 -0.948 1 98.88 66 ALA A O 1
ATOM 485 N N . ARG A 1 67 ? -21.719 -4.051 -2.568 1 98.44 67 ARG A N 1
ATOM 486 C CA . ARG A 1 67 ? -21.844 -2.922 -1.652 1 98.44 67 ARG A CA 1
ATOM 487 C C . ARG A 1 67 ? -23.031 -3.086 -0.722 1 98.44 67 ARG A C 1
ATOM 489 O O . ARG A 1 67 ? -22.938 -2.826 0.479 1 98.44 67 ARG A O 1
ATOM 496 N N . ALA A 1 68 ? -24.156 -3.457 -1.288 1 98.38 68 ALA A N 1
ATOM 497 C CA . ALA A 1 68 ? -25.359 -3.688 -0.481 1 98.38 68 ALA A CA 1
ATOM 498 C C . ALA A 1 68 ? -25.109 -4.762 0.574 1 98.38 68 ALA A C 1
ATOM 500 O O . ALA A 1 68 ? -25.484 -4.598 1.737 1 98.38 68 ALA A O 1
ATOM 501 N N . ALA A 1 69 ? -24.5 -5.844 0.179 1 98.62 69 ALA A N 1
ATOM 502 C CA . ALA A 1 69 ? -24.188 -6.922 1.113 1 98.62 69 ALA A CA 1
ATOM 503 C C . ALA A 1 69 ? -23.234 -6.445 2.209 1 98.62 69 ALA A C 1
ATOM 505 O O . ALA A 1 69 ? -23.406 -6.793 3.381 1 98.62 69 ALA A O 1
ATOM 506 N N . PHE A 1 70 ? -22.25 -5.691 1.867 1 97.88 70 PHE A N 1
ATOM 507 C CA . PHE A 1 70 ? -21.281 -5.164 2.822 1 97.88 70 PHE A CA 1
ATOM 508 C C . PHE A 1 70 ? -21.984 -4.332 3.893 1 97.88 70 PHE A C 1
ATOM 510 O O . PHE A 1 70 ? -21.625 -4.414 5.074 1 97.88 70 PHE A O 1
ATOM 517 N N . LYS A 1 71 ? -22.953 -3.562 3.543 1 95.56 71 LYS A N 1
ATOM 518 C CA . LYS A 1 71 ? -23.609 -2.602 4.422 1 95.56 71 LYS A CA 1
ATOM 519 C C . LYS A 1 71 ? -24.688 -3.283 5.27 1 95.56 71 LYS A C 1
ATOM 521 O O . LYS A 1 71 ? -25.078 -2.76 6.316 1 95.56 71 LYS A O 1
ATOM 526 N N . THR A 1 72 ? -25.125 -4.512 4.801 1 96.31 72 THR A N 1
ATOM 527 C CA . THR A 1 72 ? -26.344 -5.008 5.441 1 96.31 72 THR A CA 1
ATOM 528 C C . THR A 1 72 ? -26.109 -6.391 6.047 1 96.31 72 THR A C 1
ATOM 530 O O . THR A 1 72 ? -26.578 -6.676 7.152 1 96.31 72 THR A O 1
ATOM 533 N N . THR A 1 73 ? -25.422 -7.301 5.32 1 97.06 73 THR A N 1
ATOM 534 C CA . THR A 1 73 ? -25.469 -8.703 5.734 1 97.06 73 THR A CA 1
ATOM 535 C C . THR A 1 73 ? -24.062 -9.203 6.059 1 97.06 73 THR A C 1
ATOM 537 O O . THR A 1 73 ? -23.906 -10.234 6.719 1 97.06 73 THR A O 1
ATOM 540 N N . TRP A 1 74 ? -23.094 -8.57 5.617 1 97.38 74 TRP A N 1
ATOM 541 C CA . TRP A 1 74 ? -21.703 -8.969 5.824 1 97.38 74 TRP A CA 1
ATOM 542 C C . TRP A 1 74 ? -20.906 -7.863 6.516 1 97.38 74 TRP A C 1
ATOM 544 O O . TRP A 1 74 ? -21.297 -7.387 7.582 1 97.38 74 TRP A O 1
ATOM 554 N N . GLY A 1 75 ? -19.766 -7.477 6.02 1 93.62 75 GLY A N 1
ATOM 555 C CA . GLY A 1 75 ? -19.016 -6.402 6.645 1 93.62 75 GLY A CA 1
ATOM 556 C C . GLY A 1 75 ? -19 -6.48 8.164 1 93.62 75 GLY A C 1
ATOM 557 O O . GLY A 1 75 ? -18.625 -7.508 8.734 1 93.62 75 GLY A O 1
ATOM 558 N N . LYS A 1 76 ? -19.5 -5.434 8.727 1 91.25 76 LYS A N 1
ATOM 559 C CA . LYS A 1 76 ? -19.5 -5.344 10.18 1 91.25 76 LYS A CA 1
ATOM 560 C C . LYS A 1 76 ? -20.797 -5.906 10.758 1 91.25 76 LYS A C 1
ATOM 562 O O . LYS A 1 76 ? -21.031 -5.828 11.961 1 91.25 76 LYS A O 1
ATOM 567 N N . ASN A 1 77 ? -21.609 -6.539 9.922 1 92.56 77 ASN A N 1
ATOM 568 C CA . ASN A 1 77 ? -22.922 -7.051 10.328 1 92.56 77 ASN A CA 1
ATOM 569 C C . ASN A 1 77 ? -22.859 -8.539 10.664 1 92.56 77 ASN A C 1
ATOM 571 O O . ASN A 1 77 ? -23.875 -9.172 10.906 1 92.56 77 ASN A O 1
ATOM 575 N N . VAL A 1 78 ? -21.734 -9.117 10.57 1 92.94 78 VAL A N 1
ATOM 576 C CA . VAL A 1 78 ? -21.516 -10.523 10.891 1 92.94 78 VAL A CA 1
ATOM 577 C C . VAL A 1 78 ? -20.266 -10.672 11.766 1 92.94 78 VAL A C 1
ATOM 579 O O . VAL A 1 78 ? -19.312 -9.906 11.625 1 92.94 78 VAL A O 1
ATOM 582 N N . THR A 1 79 ? -20.266 -11.656 12.68 1 91.69 79 THR A N 1
ATOM 583 C CA . THR A 1 79 ? -19.125 -11.852 13.586 1 91.69 79 THR A CA 1
ATOM 584 C C . THR A 1 79 ? -18.031 -12.672 12.914 1 91.69 79 THR A C 1
ATOM 586 O O . THR A 1 79 ? -18.281 -13.32 11.891 1 91.69 79 THR A O 1
ATOM 589 N N . GLY A 1 80 ? -16.875 -12.641 13.523 1 93.94 80 GLY A N 1
ATOM 590 C CA . GLY A 1 80 ? -15.773 -13.445 13.031 1 93.94 80 GLY A CA 1
ATOM 591 C C . GLY A 1 80 ? -16.062 -14.938 13.07 1 93.94 80 GLY A C 1
ATOM 592 O O . GLY A 1 80 ? -15.641 -15.68 12.18 1 93.94 80 GLY A O 1
ATOM 593 N N . PHE A 1 81 ? -16.812 -15.383 14.07 1 91.5 81 PHE A N 1
ATOM 594 C CA . PHE A 1 81 ? -17.125 -16.797 14.172 1 91.5 81 PHE A CA 1
ATOM 595 C C . PHE A 1 81 ? -18.078 -17.234 13.062 1 91.5 81 PHE A C 1
ATOM 597 O O . PHE A 1 81 ? -17.969 -18.344 12.539 1 91.5 81 PHE A O 1
ATOM 604 N N . GLU A 1 82 ? -19 -16.297 12.703 1 92.94 82 GLU A N 1
ATOM 605 C CA . GLU A 1 82 ? -19.922 -16.609 11.625 1 92.94 82 GLU A CA 1
ATOM 606 C C . GLU A 1 82 ? -19.203 -16.656 10.273 1 92.94 82 GLU A C 1
ATOM 608 O O . GLU A 1 82 ? -19.469 -17.547 9.461 1 92.94 82 GLU A O 1
ATOM 613 N N . ARG A 1 83 ? -18.312 -15.727 10.078 1 97.12 83 ARG A N 1
ATOM 614 C CA . ARG A 1 83 ? -17.531 -15.758 8.852 1 97.12 83 ARG A CA 1
ATOM 615 C C . ARG A 1 83 ? -16.688 -17.031 8.773 1 97.12 83 ARG A C 1
ATOM 617 O O . ARG A 1 83 ? -16.656 -17.703 7.738 1 97.12 83 ARG A O 1
ATOM 624 N N . ALA A 1 84 ? -16.078 -17.406 9.953 1 96 84 ALA A N 1
ATOM 625 C CA . ALA A 1 84 ? -15.273 -18.625 10.023 1 96 84 ALA A CA 1
ATOM 626 C C . ALA A 1 84 ? -16.109 -19.844 9.688 1 96 84 ALA A C 1
ATOM 628 O O . ALA A 1 84 ? -15.656 -20.734 8.953 1 96 84 ALA A O 1
ATOM 629 N N . ARG A 1 85 ? -17.266 -19.891 10.195 1 95.44 85 ARG A N 1
ATOM 630 C CA . ARG A 1 85 ? -18.156 -21.031 9.961 1 95.44 85 ARG A CA 1
ATOM 631 C C . ARG A 1 85 ? -18.453 -21.188 8.477 1 95.44 85 ARG A C 1
ATOM 633 O O . ARG A 1 85 ? -18.359 -22.297 7.938 1 95.44 85 ARG A O 1
ATOM 640 N N . LEU A 1 86 ? -18.781 -20.094 7.82 1 98 86 LEU A N 1
ATOM 641 C CA . LEU A 1 86 ? -19.141 -20.172 6.406 1 98 86 LEU A CA 1
ATOM 642 C C . LEU A 1 86 ? -17.922 -20.484 5.551 1 98 86 LEU A C 1
ATOM 644 O O . LEU A 1 86 ? -18.031 -21.25 4.582 1 98 86 LEU A O 1
ATOM 648 N N . ILE A 1 87 ? -16.766 -19.938 5.887 1 98.62 87 ILE A N 1
ATOM 649 C CA . ILE A 1 87 ? -15.547 -20.203 5.129 1 98.62 87 ILE A CA 1
ATOM 650 C C . ILE A 1 87 ? -15.164 -21.672 5.281 1 98.62 87 ILE A C 1
ATOM 652 O O . ILE A 1 87 ? -14.789 -22.328 4.305 1 98.62 87 ILE A O 1
ATOM 656 N N . ASN A 1 88 ? -15.281 -22.219 6.484 1 98.06 88 ASN A N 1
ATOM 657 C CA . ASN A 1 88 ? -15 -23.641 6.711 1 98.06 88 ASN A CA 1
ATOM 658 C C . ASN A 1 88 ? -15.977 -24.531 5.957 1 98.06 88 ASN A C 1
ATOM 660 O O . ASN A 1 88 ? -15.586 -25.562 5.41 1 98.06 88 ASN A O 1
ATOM 664 N N . LYS A 1 89 ? -17.219 -24.109 5.957 1 98.12 89 LYS A N 1
ATOM 665 C CA . LYS A 1 89 ? -18.203 -24.891 5.211 1 98.12 89 LYS A CA 1
ATOM 666 C C . LYS A 1 89 ? -17.875 -24.906 3.721 1 98.12 89 LYS A C 1
ATOM 668 O O . LYS A 1 89 ? -18 -25.938 3.062 1 98.12 89 LYS A O 1
ATOM 673 N N . LEU A 1 90 ? -17.5 -23.797 3.215 1 98.62 90 LEU A N 1
ATOM 674 C CA . LEU A 1 90 ? -17.078 -23.719 1.82 1 98.62 90 LEU A CA 1
ATOM 675 C C . LEU A 1 90 ? -15.891 -24.641 1.565 1 98.62 90 LEU A C 1
ATOM 677 O O . LEU A 1 90 ? -15.859 -25.359 0.556 1 98.62 90 LEU A O 1
ATOM 681 N N . ALA A 1 91 ? -14.906 -24.656 2.482 1 98.5 91 ALA A N 1
ATOM 682 C CA . ALA A 1 91 ? -13.758 -25.562 2.369 1 98.5 91 ALA A CA 1
ATOM 683 C C . ALA A 1 91 ? -14.203 -27.016 2.338 1 98.5 91 ALA A C 1
ATOM 685 O O . ALA A 1 91 ? -13.703 -27.812 1.538 1 98.5 91 ALA A O 1
ATOM 686 N N . ASP A 1 92 ? -15.164 -27.359 3.152 1 98.06 92 ASP A N 1
ATOM 687 C CA . ASP A 1 92 ? -15.703 -28.719 3.184 1 98.06 92 ASP A CA 1
ATOM 688 C C . ASP A 1 92 ? -16.328 -29.094 1.845 1 98.06 92 ASP A C 1
ATOM 690 O O . ASP A 1 92 ? -16.156 -30.219 1.36 1 98.06 92 ASP A O 1
ATOM 694 N N . LEU A 1 93 ? -17.078 -28.172 1.314 1 98.5 93 LEU A N 1
ATOM 695 C CA . LEU A 1 93 ? -17.766 -28.422 0.051 1 98.5 93 LEU A CA 1
ATOM 696 C C . LEU A 1 93 ? -16.766 -28.594 -1.087 1 98.5 93 LEU A C 1
ATOM 698 O O . LEU A 1 93 ? -16.938 -29.438 -1.961 1 98.5 93 LEU A O 1
ATOM 702 N N . ILE A 1 94 ? -15.742 -27.812 -1.097 1 98.56 94 ILE A N 1
ATOM 703 C CA . ILE A 1 94 ? -14.703 -27.938 -2.107 1 98.56 94 ILE A CA 1
ATOM 704 C C . ILE A 1 94 ? -14 -29.297 -1.95 1 98.56 94 ILE A C 1
ATOM 706 O O . ILE A 1 94 ? -13.688 -29.953 -2.941 1 98.56 94 ILE A O 1
ATOM 710 N N . GLU A 1 95 ? -13.734 -29.656 -0.705 1 97.62 95 GLU A N 1
ATOM 711 C CA . GLU A 1 95 ? -13.125 -30.969 -0.44 1 97.62 95 GLU A CA 1
ATOM 712 C C . GLU A 1 95 ? -14.016 -32.094 -0.939 1 97.62 95 GLU A C 1
ATOM 714 O O . GLU A 1 95 ? -13.531 -33.062 -1.525 1 97.62 95 GLU A O 1
ATOM 719 N N . ARG A 1 96 ? -15.312 -31.984 -0.767 1 97.44 96 ARG A N 1
ATOM 720 C CA . ARG A 1 96 ? -16.281 -32.969 -1.258 1 97.44 96 ARG A CA 1
ATOM 721 C C . ARG A 1 96 ? -16.188 -33.094 -2.773 1 97.44 96 ARG A C 1
ATOM 723 O O . ARG A 1 96 ? -16.25 -34.219 -3.295 1 97.44 96 ARG A O 1
ATOM 730 N N . ASP A 1 97 ? -16.016 -32.031 -3.438 1 96.94 97 ASP A N 1
ATOM 731 C CA . ASP A 1 97 ? -16.078 -32.031 -4.898 1 96.94 97 ASP A CA 1
ATOM 732 C C . ASP A 1 97 ? -14.672 -32 -5.5 1 96.94 97 ASP A C 1
ATOM 734 O O . ASP A 1 97 ? -14.492 -31.609 -6.656 1 96.94 97 ASP A O 1
ATOM 738 N N . ALA A 1 98 ? -13.633 -32.312 -4.793 1 97.12 98 ALA A N 1
ATOM 739 C CA . ALA A 1 98 ? -12.234 -32.094 -5.145 1 97.12 98 ALA A CA 1
ATOM 740 C C . ALA A 1 98 ? -11.898 -32.75 -6.477 1 97.12 98 ALA A C 1
ATOM 742 O O . ALA A 1 98 ? -11.234 -32.156 -7.328 1 97.12 98 ALA A O 1
ATOM 743 N N . GLN A 1 99 ? -12.328 -33.969 -6.691 1 95.38 99 GLN A N 1
ATOM 744 C CA . GLN A 1 99 ? -11.992 -34.719 -7.91 1 95.38 99 GLN A CA 1
ATOM 745 C C . GLN A 1 99 ? -12.609 -34.031 -9.133 1 95.38 99 GLN A C 1
ATOM 747 O O . GLN A 1 99 ? -11.922 -33.812 -10.133 1 95.38 99 GLN A O 1
ATOM 752 N N . GLU A 1 100 ? -13.883 -33.688 -9.055 1 95.25 100 GLU A N 1
ATOM 753 C CA . GLU A 1 100 ? -14.57 -33.062 -10.172 1 95.25 100 GLU A CA 1
ATOM 754 C C . GLU A 1 100 ? -13.961 -31.688 -10.477 1 95.25 100 GLU A C 1
ATOM 756 O O . GLU A 1 100 ? -13.805 -31.328 -11.641 1 95.25 100 GLU A O 1
ATOM 761 N N . LEU A 1 101 ? -13.664 -30.969 -9.445 1 97 101 LEU A N 1
ATOM 762 C CA . LEU A 1 101 ? -13.039 -29.672 -9.625 1 97 101 LEU A CA 1
ATOM 763 C C . LEU A 1 101 ? -11.656 -29.812 -10.242 1 97 101 LEU A C 1
ATOM 765 O O . LEU A 1 101 ? -11.273 -29.031 -11.117 1 97 101 LEU A O 1
ATOM 769 N N . GLY A 1 102 ? -10.867 -30.766 -9.773 1 96.75 102 GLY A N 1
ATOM 770 C CA . GLY A 1 102 ? -9.547 -31.031 -10.344 1 96.75 102 GLY A CA 1
ATOM 771 C C . GLY A 1 102 ? -9.602 -31.406 -11.812 1 96.75 102 GLY A C 1
ATOM 772 O O . GLY A 1 102 ? -8.789 -30.922 -12.609 1 96.75 102 GLY A O 1
ATOM 773 N N . ASP A 1 103 ? -10.555 -32.25 -12.141 1 96.75 103 ASP A N 1
ATOM 774 C CA . ASP A 1 103 ? -10.734 -32.656 -13.531 1 96.75 103 ASP A CA 1
ATOM 775 C C . ASP A 1 103 ? -11.109 -31.469 -14.406 1 96.75 103 ASP A C 1
ATOM 777 O O . ASP A 1 103 ? -10.602 -31.328 -15.516 1 96.75 103 ASP A O 1
ATOM 781 N N . LEU A 1 104 ? -12 -30.672 -13.898 1 96.62 104 LEU A N 1
ATOM 782 C CA . LEU A 1 104 ? -12.422 -29.484 -14.641 1 96.62 104 LEU A CA 1
ATOM 783 C C . LEU A 1 104 ? -11.242 -28.531 -14.852 1 96.62 104 LEU A C 1
ATOM 785 O O . LEU A 1 104 ? -11.094 -27.953 -15.93 1 96.62 104 LEU A O 1
ATOM 789 N N . GLU A 1 105 ? -10.469 -28.375 -13.812 1 96.44 105 GLU A N 1
ATOM 790 C CA . GLU A 1 105 ? -9.281 -27.516 -13.93 1 96.44 105 GLU A CA 1
ATOM 791 C C . GLU A 1 105 ? -8.305 -28.078 -14.961 1 96.44 105 GLU A C 1
ATOM 793 O O . GLU A 1 105 ? -7.734 -27.328 -15.75 1 96.44 105 GLU A O 1
ATOM 798 N N . SER A 1 106 ? -8.109 -29.344 -14.906 1 96.5 106 SER A N 1
ATOM 799 C CA . SER A 1 106 ? -7.238 -30 -15.875 1 96.5 106 SER A CA 1
ATOM 800 C C . SER A 1 106 ? -7.734 -29.781 -17.297 1 96.5 106 SER A C 1
ATOM 802 O O . SER A 1 106 ? -6.945 -29.484 -18.203 1 96.5 106 SER A O 1
ATOM 804 N N . LEU A 1 107 ? -8.992 -29.922 -17.469 1 96.25 107 LEU A N 1
ATOM 805 C CA . LEU A 1 107 ? -9.594 -29.766 -18.797 1 96.25 107 LEU A CA 1
ATOM 806 C C . LEU A 1 107 ? -9.383 -28.359 -19.328 1 96.25 107 LEU A C 1
ATOM 808 O O . LEU A 1 107 ? -9.055 -28.172 -20.5 1 96.25 107 LEU A O 1
ATOM 812 N N . ASN A 1 108 ? -9.586 -27.406 -18.469 1 97 108 ASN A N 1
ATOM 813 C CA . ASN A 1 108 ? -9.602 -26.016 -18.906 1 97 108 ASN A CA 1
ATOM 814 C C . ASN A 1 108 ? -8.195 -25.406 -18.891 1 97 108 ASN A C 1
ATOM 816 O O . ASN A 1 108 ? -7.879 -24.531 -19.688 1 97 108 ASN A O 1
ATOM 820 N N . ASN A 1 109 ? -7.34 -25.781 -18.016 1 96.94 109 ASN A N 1
ATOM 821 C CA . ASN A 1 109 ? -6 -25.234 -17.828 1 96.94 109 ASN A CA 1
ATOM 822 C C . ASN A 1 109 ? -4.941 -26.094 -18.516 1 96.94 109 ASN A C 1
ATOM 824 O O . ASN A 1 109 ? -3.9 -25.594 -18.938 1 96.94 109 ASN A O 1
ATOM 828 N N . GLY A 1 110 ? -5.148 -27.422 -18.594 1 96.38 110 GLY A N 1
ATOM 829 C CA . GLY A 1 110 ? -4.234 -28.344 -19.25 1 96.38 110 GLY A CA 1
ATOM 830 C C . GLY A 1 110 ? -3.338 -29.094 -18.281 1 96.38 110 GLY A C 1
ATOM 831 O O . GLY A 1 110 ? -2.715 -30.094 -18.656 1 96.38 110 GLY A O 1
ATOM 832 N N . LYS A 1 111 ? -3.236 -28.719 -16.984 1 97.06 111 LYS A N 1
ATOM 833 C CA . LYS A 1 111 ? -2.348 -29.375 -16.047 1 97.06 111 LYS A CA 1
ATOM 834 C C . LYS A 1 111 ? -2.848 -30.781 -15.703 1 97.06 111 LYS A C 1
ATOM 836 O O . LYS A 1 111 ? -4.031 -31.078 -15.875 1 97.06 111 LYS A O 1
ATOM 841 N N . PRO A 1 112 ? -2.016 -31.672 -15.172 1 96.25 112 PRO A N 1
ATOM 842 C CA . PRO A 1 112 ? -2.469 -33 -14.781 1 96.25 112 PRO A CA 1
ATOM 843 C C . PRO A 1 112 ? -3.547 -32.969 -13.703 1 96.25 112 PRO A C 1
ATOM 845 O O . PRO A 1 112 ? -3.434 -32.219 -12.734 1 96.25 112 PRO A O 1
ATOM 848 N N . SER A 1 113 ? -4.562 -33.781 -13.898 1 95.88 113 SER A N 1
ATOM 849 C CA . SER A 1 113 ? -5.715 -33.812 -13 1 95.88 113 SER A CA 1
ATOM 850 C C . SER A 1 113 ? -5.297 -34.125 -11.57 1 95.88 113 SER A C 1
ATOM 852 O O . SER A 1 113 ? -5.809 -33.531 -10.625 1 95.88 113 SER A O 1
ATOM 854 N N . ARG A 1 114 ? -4.375 -35.031 -11.391 1 94.44 114 ARG A N 1
ATOM 855 C CA . ARG A 1 114 ? -3.898 -35.375 -10.062 1 94.44 114 ARG A CA 1
ATOM 856 C C . ARG A 1 114 ? -3.221 -34.219 -9.375 1 94.44 114 ARG A C 1
ATOM 858 O O . ARG A 1 114 ? -3.383 -34 -8.172 1 94.44 114 ARG A O 1
ATOM 865 N N . ILE A 1 115 ? -2.455 -33.438 -10.125 1 94.25 115 ILE A N 1
ATOM 866 C CA . ILE A 1 115 ? -1.762 -32.281 -9.594 1 94.25 115 ILE A CA 1
ATOM 867 C C . ILE A 1 115 ? -2.777 -31.203 -9.219 1 94.25 115 ILE A C 1
ATOM 869 O O . ILE A 1 115 ? -2.705 -30.625 -8.133 1 94.25 115 ILE A O 1
ATOM 873 N N . ALA A 1 116 ? -3.74 -31 -10.086 1 96.44 116 ALA A N 1
ATOM 874 C CA . ALA A 1 116 ? -4.797 -30.031 -9.797 1 96.44 116 ALA A CA 1
ATOM 875 C C . ALA A 1 116 ? -5.539 -30.391 -8.516 1 96.44 116 ALA A C 1
ATOM 877 O O . ALA A 1 116 ? -5.754 -29.547 -7.652 1 96.44 116 ALA A O 1
ATOM 878 N N . ARG A 1 117 ? -5.879 -31.641 -8.398 1 95.56 117 ARG A N 1
ATOM 879 C CA . ARG A 1 117 ? -6.664 -32.094 -7.262 1 95.56 117 ARG A CA 1
ATOM 880 C C . ARG A 1 117 ? -5.852 -32.031 -5.973 1 95.56 117 ARG A C 1
ATOM 882 O O . ARG A 1 117 ? -6.297 -31.453 -4.98 1 95.56 117 ARG A O 1
ATOM 889 N N . ASP A 1 118 ? -4.652 -32.594 -6.043 1 94.19 118 ASP A N 1
ATOM 890 C CA . ASP A 1 118 ? -3.9 -32.875 -4.82 1 94.19 118 ASP A CA 1
ATOM 891 C C . ASP A 1 118 ? -3.166 -31.609 -4.348 1 94.19 118 ASP A C 1
ATOM 893 O O . ASP A 1 118 ? -2.965 -31.406 -3.148 1 94.19 118 ASP A O 1
ATOM 897 N N . PHE A 1 119 ? -2.785 -30.75 -5.246 1 94 119 PHE A N 1
ATOM 898 C CA . PHE A 1 119 ? -1.979 -29.594 -4.848 1 94 119 PHE A CA 1
ATOM 899 C C . PHE A 1 119 ? -2.785 -28.312 -4.953 1 94 119 PHE A C 1
ATOM 901 O O . PHE A 1 119 ? -3.053 -27.656 -3.945 1 94 119 PHE A O 1
ATOM 908 N N . ASP A 1 120 ? -3.34 -28 -6.121 1 96.38 120 ASP A N 1
ATOM 909 C CA . ASP A 1 120 ? -4.07 -26.75 -6.277 1 96.38 120 ASP A CA 1
ATOM 910 C C . ASP A 1 120 ? -5.305 -26.719 -5.375 1 96.38 120 ASP A C 1
ATOM 912 O O . ASP A 1 120 ? -5.492 -25.766 -4.605 1 96.38 120 ASP A O 1
ATOM 916 N N . ILE A 1 121 ? -6.121 -27.719 -5.535 1 97.25 121 ILE A N 1
ATOM 917 C CA . ILE A 1 121 ? -7.359 -27.781 -4.77 1 97.25 121 ILE A CA 1
ATOM 918 C C . ILE A 1 121 ? -7.043 -28.047 -3.297 1 97.25 121 ILE A C 1
ATOM 920 O O . ILE A 1 121 ? -7.613 -27.391 -2.41 1 97.25 121 ILE A O 1
ATOM 924 N N . GLY A 1 122 ? -6.113 -29 -3.033 1 95.88 122 GLY A N 1
ATOM 925 C CA . GLY A 1 122 ? -5.707 -29.25 -1.661 1 95.88 122 GLY A CA 1
ATOM 926 C C . GLY A 1 122 ? -5.219 -28.016 -0.945 1 95.88 122 GLY A C 1
ATOM 927 O O . GLY A 1 122 ? -5.656 -27.719 0.17 1 95.88 122 GLY A O 1
ATOM 928 N N . ASP A 1 123 ? -4.348 -27.281 -1.586 1 96.5 123 ASP A N 1
ATOM 929 C CA . ASP A 1 123 ? -3.799 -26.062 -1.003 1 96.5 123 ASP A CA 1
ATOM 930 C C . ASP A 1 123 ? -4.879 -24.984 -0.837 1 96.5 123 ASP A C 1
ATOM 932 O O . ASP A 1 123 ? -4.84 -24.203 0.109 1 96.5 123 ASP A O 1
ATOM 936 N N . SER A 1 124 ? -5.793 -24.953 -1.763 1 98.06 124 SER A N 1
ATOM 937 C CA . SER A 1 124 ? -6.883 -23.984 -1.695 1 98.06 124 SER A CA 1
ATOM 938 C C . SER A 1 124 ? -7.777 -24.234 -0.489 1 98.06 124 SER A C 1
ATOM 940 O O . SER A 1 124 ? -8.203 -23.297 0.185 1 98.06 124 SER A O 1
ATOM 942 N N . ILE A 1 125 ? -8.062 -25.5 -0.219 1 97.69 125 ILE A N 1
ATOM 943 C CA . ILE A 1 125 ? -8.844 -25.891 0.95 1 97.69 125 ILE A CA 1
ATOM 944 C C . ILE A 1 125 ? -8.133 -25.438 2.221 1 97.69 125 ILE A C 1
ATOM 946 O O . ILE A 1 125 ? -8.742 -24.828 3.098 1 97.69 125 ILE A O 1
ATOM 950 N N . GLN A 1 126 ? -6.879 -25.688 2.232 1 96.69 126 GLN A N 1
ATOM 951 C CA . GLN A 1 126 ? -6.098 -25.312 3.406 1 96.69 126 GLN A CA 1
ATOM 952 C C . GLN A 1 126 ? -6.035 -23.797 3.564 1 96.69 126 GLN A C 1
ATOM 954 O O . GLN A 1 126 ? -6.012 -23.281 4.688 1 96.69 126 GLN A O 1
ATOM 959 N N . CYS A 1 127 ? -5.949 -23.125 2.461 1 97.81 127 CYS A N 1
ATOM 960 C CA . CYS A 1 127 ? -5.945 -21.656 2.494 1 97.81 127 CYS A CA 1
ATOM 961 C C . CYS A 1 127 ? -7.227 -21.125 3.117 1 97.81 127 CYS A C 1
ATOM 963 O O . CYS A 1 127 ? -7.18 -20.25 3.99 1 97.81 127 CYS A O 1
ATOM 965 N N . LEU A 1 128 ? -8.344 -21.656 2.676 1 98.31 128 LEU A N 1
ATOM 966 C CA . LEU A 1 128 ? -9.633 -21.25 3.248 1 98.31 128 LEU A CA 1
ATOM 967 C C . LEU A 1 128 ? -9.672 -21.547 4.742 1 98.31 128 LEU A C 1
ATOM 969 O O . LEU A 1 128 ? -10.086 -20.703 5.535 1 98.31 128 LEU A O 1
ATOM 973 N N . ARG A 1 129 ? -9.219 -22.719 5.133 1 97.38 129 ARG A N 1
ATOM 974 C CA . ARG A 1 129 ? -9.234 -23.094 6.543 1 97.38 129 ARG A CA 1
ATOM 975 C C . ARG A 1 129 ? -8.312 -22.203 7.359 1 97.38 129 ARG A C 1
ATOM 977 O O . ARG A 1 129 ? -8.641 -21.828 8.492 1 97.38 129 ARG A O 1
ATOM 984 N N . TYR A 1 130 ? -7.145 -21.922 6.805 1 97.44 130 TYR A N 1
ATOM 985 C CA . TYR A 1 130 ? -6.195 -21.047 7.484 1 97.44 130 TYR A CA 1
ATOM 986 C C . TYR A 1 130 ? -6.832 -19.688 7.805 1 97.44 130 TYR A C 1
ATOM 988 O O . TYR A 1 130 ? -6.77 -19.219 8.945 1 97.44 130 TYR A O 1
ATOM 996 N N . TYR A 1 131 ? -7.473 -19.094 6.883 1 97.69 131 TYR A N 1
ATOM 997 C CA . TYR A 1 131 ? -8.008 -17.75 7.086 1 97.69 131 TYR A CA 1
ATOM 998 C C . TYR A 1 131 ? -9.32 -17.797 7.855 1 97.69 131 TYR A C 1
ATOM 1000 O O . TYR A 1 131 ? -9.68 -16.844 8.547 1 97.69 131 TYR A O 1
ATOM 1008 N N . ALA A 1 132 ? -10.07 -18.922 7.684 1 96.75 132 ALA A N 1
ATOM 1009 C CA . ALA A 1 132 ? -11.188 -19.094 8.609 1 96.75 132 ALA A CA 1
ATOM 1010 C C . ALA A 1 132 ? -10.719 -19 10.055 1 96.75 132 ALA A C 1
ATOM 1012 O O . ALA A 1 132 ? -11.414 -18.422 10.898 1 96.75 132 ALA A O 1
ATOM 1013 N N . GLY A 1 133 ? -9.586 -19.547 10.312 1 94.38 133 GLY A N 1
ATOM 1014 C CA . GLY A 1 133 ? -9.008 -19.484 11.641 1 94.38 133 GLY A CA 1
ATOM 1015 C C . GLY A 1 133 ? -8.672 -18.062 12.078 1 94.38 133 GLY A C 1
ATOM 1016 O O . GLY A 1 133 ? -8.641 -17.781 13.273 1 94.38 133 GLY A O 1
ATOM 1017 N N . TRP A 1 134 ? -8.422 -17.156 11.148 1 95.62 134 TRP A N 1
ATOM 1018 C CA . TRP A 1 134 ? -8.039 -15.781 11.438 1 95.62 134 TRP A CA 1
ATOM 1019 C C . TRP A 1 134 ? -9.266 -14.898 11.609 1 95.62 134 TRP A C 1
ATOM 1021 O O . TRP A 1 134 ? -9.172 -13.789 12.141 1 95.62 134 TRP A O 1
ATOM 1031 N N . ALA A 1 135 ? -10.422 -15.328 11.219 1 94.31 135 ALA A N 1
ATOM 1032 C CA . ALA A 1 135 ? -11.602 -14.477 11.086 1 94.31 135 ALA A CA 1
ATOM 1033 C C . ALA A 1 135 ? -11.977 -13.852 12.422 1 94.31 135 ALA A C 1
ATOM 1035 O O . ALA A 1 135 ? -12.523 -12.75 12.469 1 94.31 135 ALA A O 1
ATOM 1036 N N . ASP A 1 136 ? -11.758 -14.57 13.562 1 90.81 136 ASP A N 1
ATOM 1037 C CA . ASP A 1 136 ? -12.102 -14.023 14.867 1 90.81 136 ASP A CA 1
ATOM 1038 C C . ASP A 1 136 ? -10.852 -13.602 15.641 1 90.81 136 ASP A C 1
ATOM 1040 O O . ASP A 1 136 ? -10.875 -13.523 16.875 1 90.81 136 ASP A O 1
ATOM 1044 N N . LYS A 1 137 ? -9.75 -13.43 14.961 1 92.69 137 LYS A N 1
ATOM 1045 C CA . LYS A 1 137 ? -8.5 -13.055 15.617 1 92.69 137 LYS A CA 1
ATOM 1046 C C . LYS A 1 137 ? -7.98 -11.727 15.078 1 92.69 137 LYS A C 1
ATOM 1048 O O . LYS A 1 137 ? -6.789 -11.422 15.203 1 92.69 137 LYS A O 1
ATOM 1053 N N . ILE A 1 138 ? -8.789 -10.93 14.422 1 91.88 138 ILE A N 1
ATOM 1054 C CA . ILE A 1 138 ? -8.406 -9.594 13.977 1 91.88 138 ILE A CA 1
ATOM 1055 C C . ILE A 1 138 ? -8.391 -8.633 15.172 1 91.88 138 ILE A C 1
ATOM 1057 O O . ILE A 1 138 ? -9.438 -8.312 15.727 1 91.88 138 ILE A O 1
ATOM 1061 N N . THR A 1 139 ? -7.207 -8.164 15.562 1 87.06 139 THR A N 1
ATOM 1062 C CA . THR A 1 139 ? -7.07 -7.336 16.75 1 87.06 139 THR A CA 1
ATOM 1063 C C . THR A 1 139 ? -6.383 -6.016 16.422 1 87.06 139 THR A C 1
ATOM 1065 O O . THR A 1 139 ? -5.656 -5.918 15.43 1 87.06 139 THR A O 1
ATOM 1068 N N . GLY A 1 140 ? -6.727 -4.953 17.141 1 91.25 140 GLY A N 1
ATOM 1069 C CA . GLY A 1 140 ? -5.996 -3.697 17.141 1 91.25 140 GLY A CA 1
ATOM 1070 C C . GLY A 1 140 ? -5.062 -3.539 18.328 1 91.25 140 GLY A C 1
ATOM 1071 O O . GLY A 1 140 ? -4.578 -4.527 18.875 1 91.25 140 GLY A O 1
ATOM 1072 N N . GLN A 1 141 ? -4.609 -2.381 18.578 1 89.12 141 GLN A N 1
ATOM 1073 C CA . GLN A 1 141 ? -3.73 -2.045 19.688 1 89.12 141 GLN A CA 1
ATOM 1074 C C . GLN A 1 141 ? -4.449 -1.167 20.719 1 89.12 141 GLN A C 1
ATOM 1076 O O . GLN A 1 141 ? -5.289 -0.341 20.344 1 89.12 141 GLN A O 1
ATOM 1081 N N . THR A 1 142 ? -4.277 -1.43 21.938 1 85.44 142 THR A N 1
ATOM 1082 C CA . THR A 1 142 ? -4.527 -0.456 23 1 85.44 142 THR A CA 1
ATOM 1083 C C . THR A 1 142 ? -3.252 0.304 23.344 1 85.44 142 THR A C 1
ATOM 1085 O O . THR A 1 142 ? -2.213 -0.306 23.609 1 85.44 142 THR A O 1
ATOM 1088 N N . ILE A 1 143 ? -3.277 1.578 23.281 1 88.38 143 ILE A N 1
ATOM 1089 C CA . ILE A 1 143 ? -2.076 2.402 23.359 1 88.38 143 ILE A CA 1
ATOM 1090 C C . ILE A 1 143 ? -2.215 3.406 24.5 1 88.38 143 ILE A C 1
ATOM 1092 O O . ILE A 1 143 ? -3.145 4.215 24.516 1 88.38 143 ILE A O 1
ATOM 1096 N N . GLU A 1 144 ? -1.324 3.369 25.453 1 79.12 144 GLU A N 1
ATOM 1097 C CA . GLU A 1 144 ? -1.28 4.352 26.547 1 79.12 144 GLU A CA 1
ATOM 1098 C C . GLU A 1 144 ? -0.796 5.707 26.031 1 79.12 144 GLU A C 1
ATOM 1100 O O . GLU A 1 144 ? 0.219 5.789 25.344 1 79.12 144 GLU A O 1
ATOM 1105 N N . VAL A 1 145 ? -1.589 6.703 26.312 1 81.69 145 VAL A N 1
ATOM 1106 C CA . VAL A 1 145 ? -1.24 8.039 25.828 1 81.69 145 VAL A CA 1
ATOM 1107 C C . VAL A 1 145 ? -0.587 8.836 26.953 1 81.69 145 VAL A C 1
ATOM 1109 O O . VAL A 1 145 ? 0.529 9.336 26.797 1 81.69 145 VAL A O 1
ATOM 1112 N N . ASP A 1 146 ? -1.289 8.969 28.156 1 82.44 146 ASP A N 1
ATOM 1113 C CA . ASP A 1 146 ? -0.726 9.766 29.25 1 82.44 146 ASP A CA 1
ATOM 1114 C C . ASP A 1 146 ? -0.879 9.047 30.594 1 82.44 146 ASP A C 1
ATOM 1116 O O . ASP A 1 146 ? -0.519 9.594 31.641 1 82.44 146 ASP A O 1
ATOM 1120 N N . ASN A 1 147 ? -1.423 7.875 30.688 1 75.12 147 ASN A N 1
ATOM 1121 C CA . ASN A 1 147 ? -1.66 7.062 31.875 1 75.12 147 ASN A CA 1
ATOM 1122 C C . ASN A 1 147 ? -2.527 7.797 32.906 1 75.12 147 ASN A C 1
ATOM 1124 O O . ASN A 1 147 ? -2.357 7.621 34.094 1 75.12 147 ASN A O 1
ATOM 1128 N N . LYS A 1 148 ? -3.305 8.75 32.438 1 80.81 148 LYS A N 1
ATOM 1129 C CA . LYS A 1 148 ? -4.117 9.555 33.344 1 80.81 148 LYS A CA 1
ATOM 1130 C C . LYS A 1 148 ? -5.531 9.734 32.812 1 80.81 148 LYS A C 1
ATOM 1132 O O . LYS A 1 148 ? -6.496 9.242 33.406 1 80.81 148 LYS A O 1
ATOM 1137 N N . SER A 1 149 ? -5.629 10.383 31.672 1 82.44 149 SER A N 1
ATOM 1138 C CA . SER A 1 149 ? -6.961 10.781 31.234 1 82.44 149 SER A CA 1
ATOM 1139 C C . SER A 1 149 ? -7.168 10.5 29.75 1 82.44 149 SER A C 1
ATOM 1141 O O . SER A 1 149 ? -8.211 10.836 29.188 1 82.44 149 SER A O 1
ATOM 1143 N N . LYS A 1 150 ? -6.219 9.844 29.109 1 86 150 LYS A N 1
ATOM 1144 C CA . LYS A 1 150 ? -6.332 9.602 27.672 1 86 150 LYS A CA 1
ATOM 1145 C C . LYS A 1 150 ? -5.844 8.195 27.312 1 86 150 LYS A C 1
ATOM 1147 O O . LYS A 1 150 ? -4.898 7.688 27.922 1 86 150 LYS A O 1
ATOM 1152 N N . LEU A 1 151 ? -6.566 7.637 26.469 1 82.88 151 LEU A N 1
ATOM 1153 C CA . LEU A 1 151 ? -6.227 6.352 25.875 1 82.88 151 LEU A CA 1
ATOM 1154 C C . LEU A 1 151 ? -6.512 6.352 24.375 1 82.88 151 LEU A C 1
ATOM 1156 O O . LEU A 1 151 ? -7.344 7.129 23.906 1 82.88 151 LEU A O 1
ATOM 1160 N N . ALA A 1 152 ? -5.734 5.613 23.641 1 90.69 152 ALA A N 1
ATOM 1161 C CA . ALA A 1 152 ? -6.059 5.391 22.234 1 90.69 152 ALA A CA 1
ATOM 1162 C C . ALA A 1 152 ? -6.141 3.902 21.906 1 90.69 152 ALA A C 1
ATOM 1164 O O . ALA A 1 152 ? -5.57 3.076 22.625 1 90.69 152 ALA A O 1
ATOM 1165 N N . PHE A 1 153 ? -6.879 3.564 21.031 1 90.06 153 PHE A N 1
ATOM 1166 C CA . PHE A 1 153 ? -6.875 2.203 20.5 1 90.06 153 PHE A CA 1
ATOM 1167 C C . PHE A 1 153 ? -7.074 2.201 18.984 1 90.06 153 PHE A C 1
ATOM 1169 O O . PHE A 1 153 ? -7.484 3.211 18.406 1 90.06 153 PHE A O 1
ATOM 1176 N N . THR A 1 154 ? -6.691 1.148 18.344 1 92.62 154 THR A N 1
ATOM 1177 C CA . THR A 1 154 ? -6.863 1.009 16.906 1 92.62 154 THR A CA 1
ATOM 1178 C C . THR A 1 154 ? -7.816 -0.137 16.578 1 92.62 154 THR A C 1
ATOM 1180 O O . THR A 1 154 ? -7.965 -1.07 17.375 1 92.62 154 THR A O 1
ATOM 1183 N N . ARG A 1 155 ? -8.508 0.034 15.508 1 90.31 155 ARG A N 1
ATOM 1184 C CA . ARG A 1 155 ? -9.352 -1.007 14.914 1 90.31 155 ARG A CA 1
ATOM 1185 C C . ARG A 1 155 ? -8.938 -1.299 13.477 1 90.31 155 ARG A C 1
ATOM 1187 O O . ARG A 1 155 ? -8.484 -0.401 12.766 1 90.31 155 ARG A O 1
ATOM 1194 N N . HIS A 1 156 ? -9.023 -2.531 13.133 1 93.56 156 HIS A N 1
ATOM 1195 C CA . HIS A 1 156 ? -8.805 -2.957 11.75 1 93.56 156 HIS A CA 1
ATOM 1196 C C . HIS A 1 156 ? -10.125 -3.283 11.062 1 93.56 156 HIS A C 1
ATOM 1198 O O . HIS A 1 156 ? -10.578 -4.43 11.094 1 93.56 156 HIS A O 1
ATOM 1204 N N . ASP A 1 157 ? -10.719 -2.242 10.43 1 93.31 157 ASP A N 1
ATOM 1205 C CA . ASP A 1 157 ? -12 -2.395 9.758 1 93.31 157 ASP A CA 1
ATOM 1206 C C . ASP A 1 157 ? -11.828 -2.988 8.367 1 93.31 157 ASP A C 1
ATOM 1208 O O . ASP A 1 157 ? -10.852 -2.691 7.676 1 93.31 157 ASP A O 1
ATOM 1212 N N . PRO A 1 158 ? -12.812 -3.959 7.957 1 95.75 158 PRO A N 1
ATOM 1213 C CA . PRO A 1 158 ? -12.734 -4.371 6.555 1 95.75 158 PRO A CA 1
ATOM 1214 C C . PRO A 1 158 ? -12.758 -3.189 5.586 1 95.75 158 PRO A C 1
ATOM 1216 O O . PRO A 1 158 ? -13.5 -2.227 5.805 1 95.75 158 PRO A O 1
ATOM 1219 N N . ILE A 1 159 ? -11.992 -3.254 4.582 1 95.75 159 ILE A N 1
ATOM 1220 C CA . ILE A 1 159 ? -11.805 -2.115 3.693 1 95.75 159 ILE A CA 1
ATOM 1221 C C . ILE A 1 159 ? -13.078 -1.876 2.883 1 95.75 159 ILE A C 1
ATOM 1223 O O . ILE A 1 159 ? -13.359 -0.747 2.471 1 95.75 159 ILE A O 1
ATOM 1227 N N . GLY A 1 160 ? -13.891 -2.926 2.498 1 97.12 160 GLY A N 1
ATOM 1228 C CA . GLY A 1 160 ? -15.133 -2.75 1.756 1 97.12 160 GLY A CA 1
ATOM 1229 C C . GLY A 1 160 ? -15.289 -3.736 0.615 1 97.12 160 GLY A C 1
ATOM 1230 O O . GLY A 1 160 ? -15.141 -4.945 0.807 1 97.12 160 GLY A O 1
ATOM 1231 N N . VAL A 1 161 ? -15.656 -3.197 -0.61 1 98.56 161 VAL A N 1
ATOM 1232 C CA . VAL A 1 161 ? -15.828 -4 -1.815 1 98.56 161 VAL A CA 1
ATOM 1233 C C . VAL A 1 161 ? -14.484 -4.207 -2.5 1 98.56 161 VAL A C 1
ATOM 1235 O O . VAL A 1 161 ? -13.805 -3.24 -2.859 1 98.56 161 VAL A O 1
ATOM 1238 N N . CYS A 1 162 ? -14.109 -5.477 -2.701 1 98.81 162 CYS A N 1
ATOM 1239 C CA . CYS A 1 162 ? -12.82 -5.805 -3.305 1 98.81 162 CYS A CA 1
ATOM 1240 C C . CYS A 1 162 ? -13.008 -6.391 -4.699 1 98.81 162 CYS A C 1
ATOM 1242 O O . CYS A 1 162 ? -13.688 -7.406 -4.863 1 98.81 162 CYS A O 1
ATOM 1244 N N . GLY A 1 163 ? -12.461 -5.668 -5.715 1 98.81 163 GLY A N 1
ATOM 1245 C CA . GLY A 1 163 ? -12.289 -6.281 -7.02 1 98.81 163 GLY A CA 1
ATOM 1246 C C . GLY A 1 163 ? -11.086 -7.199 -7.094 1 98.81 163 GLY A C 1
ATOM 1247 O O . GLY A 1 163 ? -9.969 -6.801 -6.754 1 98.81 163 GLY A O 1
ATOM 1248 N N . GLN A 1 164 ? -11.297 -8.414 -7.523 1 98.69 164 GLN A N 1
ATOM 1249 C CA . GLN A 1 164 ? -10.211 -9.383 -7.598 1 98.69 164 GLN A CA 1
ATOM 1250 C C . GLN A 1 164 ? -10.07 -9.945 -9.008 1 98.69 164 GLN A C 1
ATOM 1252 O O . GLN A 1 164 ? -11.039 -10.469 -9.57 1 98.69 164 GLN A O 1
ATOM 1257 N N . ILE A 1 165 ? -8.906 -9.797 -9.609 1 98.5 165 ILE A N 1
ATOM 1258 C CA . ILE A 1 165 ? -8.594 -10.25 -10.961 1 98.5 165 ILE A CA 1
ATOM 1259 C C . ILE A 1 165 ? -7.484 -11.297 -10.906 1 98.5 165 ILE A C 1
ATOM 1261 O O . ILE A 1 165 ? -6.363 -11 -10.484 1 98.5 165 ILE A O 1
ATOM 1265 N N . ILE A 1 166 ? -7.781 -12.516 -11.359 1 98.19 166 ILE A N 1
ATOM 1266 C CA . ILE A 1 166 ? -6.836 -13.609 -11.125 1 98.19 166 ILE A CA 1
ATOM 1267 C C . ILE A 1 166 ? -6.352 -14.164 -12.461 1 98.19 166 ILE A C 1
ATOM 1269 O O . ILE A 1 166 ? -7.047 -14.055 -13.477 1 98.19 166 ILE A O 1
ATOM 1273 N N . PRO A 1 167 ? -5.188 -14.773 -12.484 1 97.5 167 PRO A N 1
ATOM 1274 C CA . PRO A 1 167 ? -4.574 -15.305 -13.703 1 97.5 167 PRO A CA 1
ATOM 1275 C C . PRO A 1 167 ? -5.074 -16.703 -14.055 1 97.5 167 PRO A C 1
ATOM 1277 O O . PRO A 1 167 ? -5.938 -17.25 -13.359 1 97.5 167 PRO A O 1
ATOM 1280 N N . TRP A 1 168 ? -4.5 -17.25 -15.117 1 98 168 TRP A N 1
ATOM 1281 C CA . TRP A 1 168 ? -5.016 -18.484 -15.688 1 98 168 TRP A CA 1
ATOM 1282 C C . TRP A 1 168 ? -4.207 -19.688 -15.203 1 98 168 TRP A C 1
ATOM 1284 O O . TRP A 1 168 ? -4.629 -20.828 -15.367 1 98 168 TRP A O 1
ATOM 1294 N N . ASN A 1 169 ? -3.082 -19.469 -14.555 1 96.81 169 ASN A N 1
ATOM 1295 C CA . ASN A 1 169 ? -2.182 -20.594 -14.367 1 96.81 169 ASN A CA 1
ATOM 1296 C C . ASN A 1 169 ? -2.553 -21.406 -13.133 1 96.81 169 ASN A C 1
ATOM 1298 O O . ASN A 1 169 ? -2.27 -22.609 -13.062 1 96.81 169 ASN A O 1
ATOM 1302 N N . TYR A 1 170 ? -3.111 -20.766 -12.109 1 97.25 170 TYR A N 1
ATOM 1303 C CA . TYR A 1 170 ? -3.643 -21.422 -10.93 1 97.25 170 TYR A CA 1
ATOM 1304 C C . TYR A 1 170 ? -5.031 -20.891 -10.586 1 97.25 170 TYR A C 1
ATOM 1306 O O . TYR A 1 170 ? -5.23 -20.312 -9.516 1 97.25 170 TYR A O 1
ATOM 1314 N N . PRO A 1 171 ? -6 -21.25 -11.391 1 97.31 171 PRO A N 1
ATOM 1315 C CA . PRO A 1 171 ? -7.293 -20.578 -11.242 1 97.31 171 PRO A CA 1
ATOM 1316 C C . PRO A 1 171 ? -7.875 -20.719 -9.836 1 97.31 171 PRO A C 1
ATOM 1318 O O . PRO A 1 171 ? -8.195 -19.719 -9.195 1 97.31 171 PRO A O 1
ATOM 1321 N N . ILE A 1 172 ? -7.957 -21.938 -9.297 1 97.38 172 ILE A N 1
ATOM 1322 C CA . ILE A 1 172 ? -8.617 -22.141 -8.016 1 97.38 172 ILE A CA 1
ATOM 1323 C C . ILE A 1 172 ? -7.719 -21.641 -6.887 1 97.38 172 ILE A C 1
ATOM 1325 O O . ILE A 1 172 ? -8.203 -21.078 -5.895 1 97.38 172 ILE A O 1
ATOM 1329 N N . ASN A 1 173 ? -6.434 -21.844 -7.008 1 97.31 173 ASN A N 1
ATOM 1330 C CA . ASN A 1 173 ? -5.508 -21.406 -5.969 1 97.31 173 ASN A CA 1
ATOM 1331 C C . ASN A 1 173 ? -5.504 -19.891 -5.832 1 97.31 173 ASN A C 1
ATOM 1333 O O . ASN A 1 173 ? -5.539 -19.359 -4.723 1 97.31 173 ASN A O 1
ATOM 1337 N N . MET A 1 174 ? -5.418 -19.219 -6.965 1 97.62 174 MET A N 1
ATOM 1338 C CA . MET A 1 174 ? -5.41 -17.75 -6.957 1 97.62 174 MET A CA 1
ATOM 1339 C C . MET A 1 174 ? -6.75 -17.203 -6.48 1 97.62 174 MET A C 1
ATOM 1341 O O . MET A 1 174 ? -6.805 -16.156 -5.848 1 97.62 174 MET A O 1
ATOM 1345 N N . TRP A 1 175 ? -7.812 -17.938 -6.77 1 98.44 175 TRP A N 1
ATOM 1346 C CA . TRP A 1 175 ? -9.125 -17.609 -6.219 1 98.44 175 TRP A CA 1
ATOM 1347 C C . TRP A 1 175 ? -9.102 -17.672 -4.695 1 98.44 175 TRP A C 1
ATOM 1349 O O . TRP A 1 175 ? -9.5 -16.719 -4.027 1 98.44 175 TRP A O 1
ATOM 1359 N N . ALA A 1 176 ? -8.578 -18.703 -4.117 1 98.5 176 ALA A N 1
ATOM 1360 C CA . ALA A 1 176 ? -8.562 -18.906 -2.67 1 98.5 176 ALA A CA 1
ATOM 1361 C C . ALA A 1 176 ? -7.668 -17.875 -1.983 1 98.5 176 ALA A C 1
ATOM 1363 O O . ALA A 1 176 ? -8.008 -17.375 -0.913 1 98.5 176 ALA A O 1
ATOM 1364 N N . TRP A 1 177 ? -6.5 -17.594 -2.654 1 98 177 TRP A N 1
ATOM 1365 C CA . TRP A 1 177 ? -5.531 -16.656 -2.082 1 98 177 TRP A CA 1
ATOM 1366 C C . TRP A 1 177 ? -6.164 -15.289 -1.85 1 98 177 TRP A C 1
ATOM 1368 O O . TRP A 1 177 ? -5.758 -14.555 -0.946 1 98 177 TRP A O 1
ATOM 1378 N N . LYS A 1 178 ? -7.105 -14.961 -2.682 1 98.5 178 LYS A N 1
ATOM 1379 C CA . LYS A 1 178 ? -7.672 -13.617 -2.611 1 98.5 178 LYS A CA 1
ATOM 1380 C C . LYS A 1 178 ? -9.016 -13.625 -1.888 1 98.5 178 LYS A C 1
ATOM 1382 O O . LYS A 1 178 ? -9.305 -12.719 -1.101 1 98.5 178 LYS A O 1
ATOM 1387 N N . VAL A 1 179 ? -9.836 -14.633 -2.08 1 98.62 179 VAL A N 1
ATOM 1388 C CA . VAL A 1 179 ? -11.18 -14.711 -1.522 1 98.62 179 VAL A CA 1
ATOM 1389 C C . VAL A 1 179 ? -11.102 -14.969 -0.02 1 98.62 179 VAL A C 1
ATOM 1391 O O . VAL A 1 179 ? -11.82 -14.344 0.762 1 98.62 179 VAL A O 1
ATOM 1394 N N . ALA A 1 180 ? -10.242 -15.852 0.414 1 98.62 180 ALA A N 1
ATOM 1395 C CA . ALA A 1 180 ? -10.219 -16.328 1.793 1 98.62 180 ALA A CA 1
ATOM 1396 C C . ALA A 1 180 ? -9.898 -15.203 2.766 1 98.62 180 ALA A C 1
ATOM 1398 O O . ALA A 1 180 ? -10.656 -14.938 3.697 1 98.62 180 ALA A O 1
ATOM 1399 N N . PRO A 1 181 ? -8.758 -14.484 2.545 1 98.56 181 PRO A N 1
ATOM 1400 C CA . PRO A 1 181 ? -8.469 -13.414 3.5 1 98.56 181 PRO A CA 1
ATOM 1401 C C . PRO A 1 181 ? -9.492 -12.281 3.443 1 98.56 181 PRO A C 1
ATOM 1403 O O . PRO A 1 181 ? -9.805 -11.672 4.469 1 98.56 181 PRO A O 1
ATOM 1406 N N . ALA A 1 182 ? -10.016 -11.961 2.271 1 98.69 182 ALA A N 1
ATOM 1407 C CA . ALA A 1 182 ? -11.023 -10.906 2.131 1 98.69 182 ALA A CA 1
ATOM 1408 C C . ALA A 1 182 ? -12.289 -11.242 2.914 1 98.69 182 ALA A C 1
ATOM 1410 O O . ALA A 1 182 ? -12.789 -10.414 3.674 1 98.69 182 ALA A O 1
ATOM 1411 N N . LEU A 1 183 ? -12.766 -12.477 2.754 1 98.62 183 LEU A N 1
ATOM 1412 C CA . LEU A 1 183 ? -13.953 -12.898 3.486 1 98.62 183 LEU A CA 1
ATOM 1413 C C . LEU A 1 183 ? -13.688 -12.922 4.988 1 98.62 183 LEU A C 1
ATOM 1415 O O . LEU A 1 183 ? -14.555 -12.555 5.785 1 98.62 183 LEU A O 1
ATOM 1419 N N . ALA A 1 184 ? -12.508 -13.375 5.355 1 98.25 184 ALA A N 1
ATOM 1420 C CA . ALA A 1 184 ? -12.164 -13.539 6.766 1 98.25 184 ALA A CA 1
ATOM 1421 C C . ALA A 1 184 ? -12.266 -12.211 7.516 1 98.25 184 ALA A C 1
ATOM 1423 O O . ALA A 1 184 ? -12.711 -12.172 8.664 1 98.25 184 ALA A O 1
ATOM 1424 N N . VAL A 1 185 ? -11.867 -11.102 6.859 1 97.56 185 VAL A N 1
ATOM 1425 C CA . VAL A 1 185 ? -11.844 -9.828 7.57 1 97.56 185 VAL A CA 1
ATOM 1426 C C . VAL A 1 185 ? -13.18 -9.117 7.398 1 97.56 185 VAL A C 1
ATOM 1428 O O . VAL A 1 185 ? -13.43 -8.086 8.031 1 97.56 185 VAL A O 1
ATOM 1431 N N . GLY A 1 186 ? -14.062 -9.594 6.426 1 97.94 186 GLY A N 1
ATOM 1432 C CA . GLY A 1 186 ? -15.406 -9.039 6.312 1 97.94 186 GLY A CA 1
ATOM 1433 C C . GLY A 1 186 ? -15.625 -8.281 5.023 1 97.94 186 GLY A C 1
ATOM 1434 O O . GLY A 1 186 ? -16.609 -7.539 4.891 1 97.94 186 GLY A O 1
ATOM 1435 N N . CYS A 1 187 ? -14.773 -8.367 4.039 1 98.62 187 CYS A N 1
ATOM 1436 C CA . CYS A 1 187 ? -14.945 -7.691 2.756 1 98.62 187 CYS A CA 1
ATOM 1437 C C . CYS A 1 187 ? -15.898 -8.469 1.855 1 98.62 187 CYS A C 1
ATOM 1439 O O . CYS A 1 187 ? -16.141 -9.656 2.08 1 98.62 187 CYS A O 1
ATOM 1441 N N . THR A 1 188 ? -16.438 -7.77 0.88 1 98.81 188 THR A N 1
ATOM 1442 C CA . THR A 1 188 ? -17.188 -8.414 -0.199 1 98.81 188 THR A CA 1
ATOM 1443 C C . THR A 1 188 ? -16.375 -8.406 -1.491 1 98.81 188 THR A C 1
ATOM 1445 O O . THR A 1 188 ? -15.367 -7.703 -1.594 1 98.81 188 THR A O 1
ATOM 1448 N N . ILE A 1 189 ? -16.844 -9.242 -2.484 1 98.88 189 ILE A N 1
ATOM 1449 C CA . ILE A 1 189 ? -15.906 -9.539 -3.562 1 98.88 189 ILE A CA 1
ATOM 1450 C C . ILE A 1 189 ? -16.625 -9.461 -4.906 1 98.88 189 ILE A C 1
ATOM 1452 O O . ILE A 1 189 ? -17.75 -9.953 -5.047 1 98.88 189 ILE A O 1
ATOM 1456 N N . VAL A 1 190 ? -16.016 -8.836 -5.852 1 98.88 190 VAL A N 1
ATOM 1457 C CA . VAL A 1 190 ? -16.297 -8.961 -7.277 1 98.88 190 VAL A CA 1
ATOM 1458 C C . VAL A 1 190 ? -15.102 -9.578 -7.988 1 98.88 190 VAL A C 1
ATOM 1460 O O . VAL A 1 190 ? -14.086 -8.906 -8.211 1 98.88 190 VAL A O 1
ATOM 1463 N N . MET A 1 191 ? -15.266 -10.828 -8.406 1 98.75 191 MET A N 1
ATOM 1464 C CA . MET A 1 191 ? -14.188 -11.648 -8.953 1 98.75 191 MET A CA 1
ATOM 1465 C C . MET A 1 191 ? -14.266 -11.703 -10.477 1 98.75 191 MET A C 1
ATOM 1467 O O . MET A 1 191 ? -15.32 -12 -11.039 1 98.75 191 MET A O 1
ATOM 1471 N N . LYS A 1 192 ? -13.195 -11.367 -11.117 1 98.75 192 LYS A N 1
ATOM 1472 C CA . LYS A 1 192 ? -13.031 -11.617 -12.547 1 98.75 192 LYS A CA 1
ATOM 1473 C C . LYS A 1 192 ? -11.945 -12.656 -12.797 1 98.75 192 LYS A C 1
ATOM 1475 O O . LYS A 1 192 ? -10.758 -12.336 -12.789 1 98.75 192 LYS A O 1
ATOM 1480 N N . PRO A 1 193 ? -12.289 -13.859 -13.148 1 98.44 193 PRO A N 1
ATOM 1481 C CA . PRO A 1 193 ? -11.273 -14.852 -13.531 1 98.44 193 PRO A CA 1
ATOM 1482 C C . PRO A 1 193 ? -10.695 -14.602 -14.914 1 98.44 193 PRO A C 1
ATOM 1484 O O . PRO A 1 193 ? -11.234 -13.797 -15.68 1 98.44 193 PRO A O 1
ATOM 1487 N N . SER A 1 194 ? -9.578 -15.203 -15.188 1 98.12 194 SER A N 1
ATOM 1488 C CA . SER A 1 194 ? -9.008 -15.109 -16.531 1 98.12 194 SER A CA 1
ATOM 1489 C C . SER A 1 194 ? -9.984 -15.633 -17.578 1 98.12 194 SER A C 1
ATOM 1491 O O . SER A 1 194 ? -10.672 -16.625 -17.359 1 98.12 194 SER A O 1
ATOM 1493 N N . GLU A 1 195 ? -10 -14.992 -18.672 1 97 195 GLU A N 1
ATOM 1494 C CA . GLU A 1 195 ? -10.859 -15.438 -19.781 1 97 195 GLU A CA 1
ATOM 1495 C C . GLU A 1 195 ? -10.406 -16.781 -20.312 1 97 195 GLU A C 1
ATOM 1497 O O . GLU A 1 195 ? -11.18 -17.5 -20.953 1 97 195 GLU A O 1
ATOM 1502 N N . LEU A 1 196 ? -9.18 -17.203 -20.031 1 97.69 196 LEU A N 1
ATOM 1503 C CA . LEU A 1 196 ? -8.648 -18.484 -20.516 1 97.69 196 LEU A CA 1
ATOM 1504 C C . LEU A 1 196 ? -9.125 -19.641 -19.641 1 97.69 196 LEU A C 1
ATOM 1506 O O . LEU A 1 196 ? -9.227 -20.766 -20.109 1 97.69 196 LEU A O 1
ATOM 1510 N N . THR A 1 197 ? -9.375 -19.344 -18.344 1 98.06 197 THR A N 1
ATOM 1511 C CA . THR A 1 197 ? -9.711 -20.422 -17.422 1 98.06 197 THR A CA 1
ATOM 1512 C C . THR A 1 197 ? -10.836 -20 -16.484 1 98.06 197 THR A C 1
ATOM 1514 O O . THR A 1 197 ? -10.68 -20.062 -15.258 1 98.06 197 THR A O 1
ATOM 1517 N N . PRO A 1 198 ? -11.984 -19.703 -16.906 1 97.94 198 PRO A N 1
ATOM 1518 C CA . PRO A 1 198 ? -13.055 -19.156 -16.062 1 97.94 198 PRO A CA 1
ATOM 1519 C C . PRO A 1 198 ? -13.883 -20.234 -15.383 1 97.94 198 PRO A C 1
ATOM 1521 O O . PRO A 1 198 ? -14.672 -19.938 -14.477 1 97.94 198 PRO A O 1
ATOM 1524 N N . LEU A 1 199 ? -13.758 -21.5 -15.734 1 97.62 199 LEU A N 1
ATOM 1525 C CA . LEU A 1 199 ? -14.773 -22.5 -15.453 1 97.62 199 LEU A CA 1
ATOM 1526 C C . LEU A 1 199 ? -14.781 -22.875 -13.977 1 97.62 199 LEU A C 1
ATOM 1528 O O . LEU A 1 199 ? -15.844 -23.016 -13.367 1 97.62 199 LEU A O 1
ATOM 1532 N N . THR A 1 200 ? -13.609 -23.047 -13.383 1 97.31 200 THR A N 1
ATOM 1533 C CA . THR A 1 200 ? -13.562 -23.469 -11.984 1 97.31 200 THR A CA 1
ATOM 1534 C C . THR A 1 200 ? -14.109 -22.359 -11.078 1 97.31 200 THR A C 1
ATOM 1536 O O . THR A 1 200 ? -14.781 -22.641 -10.086 1 97.31 200 THR A O 1
ATOM 1539 N N . ALA A 1 201 ? -13.836 -21.109 -11.391 1 97.5 201 ALA A N 1
ATOM 1540 C CA . ALA A 1 201 ? -14.367 -20.016 -10.594 1 97.5 201 ALA A CA 1
ATOM 1541 C C . ALA A 1 201 ? -15.891 -20 -10.625 1 97.5 201 ALA A C 1
ATOM 1543 O O . ALA A 1 201 ? -16.531 -19.719 -9.609 1 97.5 201 ALA A O 1
ATOM 1544 N N . LEU A 1 202 ? -16.453 -20.281 -11.766 1 97.38 202 LEU A N 1
ATOM 1545 C CA . LEU A 1 202 ? -17.906 -20.359 -11.891 1 97.38 202 LEU A CA 1
ATOM 1546 C C . LEU A 1 202 ? -18.469 -21.516 -11.078 1 97.38 202 LEU A C 1
ATOM 1548 O O . LEU A 1 202 ? -19.484 -21.359 -10.398 1 97.38 202 LEU A O 1
ATOM 1552 N N . LYS A 1 203 ? -17.828 -22.625 -11.164 1 97.25 203 LYS A N 1
ATOM 1553 C CA . LYS A 1 203 ? -18.281 -23.766 -10.375 1 97.25 203 LYS A CA 1
ATOM 1554 C C . LYS A 1 203 ? -18.188 -23.484 -8.883 1 97.25 203 LYS A C 1
ATOM 1556 O O . LYS A 1 203 ? -19.062 -23.875 -8.109 1 97.25 203 LYS A O 1
ATOM 1561 N N . LEU A 1 204 ? -17.109 -22.828 -8.445 1 98.06 204 LEU A N 1
ATOM 1562 C CA . LEU A 1 204 ? -16.938 -22.453 -7.043 1 98.06 204 LEU A CA 1
ATOM 1563 C C . LEU A 1 204 ? -18.062 -21.531 -6.582 1 98.06 204 LEU A C 1
ATOM 1565 O O . LEU A 1 204 ? -18.469 -21.578 -5.414 1 98.06 204 LEU A O 1
ATOM 1569 N N . SER A 1 205 ? -18.562 -20.719 -7.449 1 97.94 205 SER A N 1
ATOM 1570 C CA . SER A 1 205 ? -19.656 -19.812 -7.113 1 97.94 205 SER A CA 1
ATOM 1571 C C . SER A 1 205 ? -20.906 -20.578 -6.707 1 97.94 205 SER A C 1
ATOM 1573 O O . SER A 1 205 ? -21.656 -20.125 -5.836 1 97.94 205 SER A O 1
ATOM 1575 N N . GLU A 1 206 ? -21.156 -21.703 -7.34 1 96.94 206 GLU A N 1
ATOM 1576 C CA . GLU A 1 206 ? -22.25 -22.578 -6.906 1 96.94 206 GLU A CA 1
ATOM 1577 C C . GLU A 1 206 ? -22.031 -23.047 -5.465 1 96.94 206 GLU A C 1
ATOM 1579 O O . GLU A 1 206 ? -23 -23.109 -4.684 1 96.94 206 GLU A O 1
ATOM 1584 N N . LEU A 1 207 ? -20.828 -23.391 -5.18 1 98.06 207 LEU A N 1
ATOM 1585 C CA . LEU A 1 207 ? -20.516 -23.875 -3.844 1 98.06 207 LEU A CA 1
ATOM 1586 C C . LEU A 1 207 ? -20.609 -22.75 -2.818 1 98.06 207 LEU A C 1
ATOM 1588 O O . LEU A 1 207 ? -20.969 -22.984 -1.661 1 98.06 207 LEU A O 1
ATOM 1592 N N . VAL A 1 208 ? -20.297 -21.516 -3.213 1 98.56 208 VAL A N 1
ATOM 1593 C CA . VAL A 1 208 ? -20.453 -20.359 -2.344 1 98.56 208 VAL A CA 1
ATOM 1594 C C . VAL A 1 208 ? -21.922 -20.219 -1.929 1 98.56 208 VAL A C 1
ATOM 1596 O O . VAL A 1 208 ? -22.219 -20.047 -0.747 1 98.56 208 VAL A O 1
ATOM 1599 N N . LYS A 1 209 ? -22.781 -20.359 -2.889 1 97.88 209 LYS A N 1
ATOM 1600 C CA . LYS A 1 209 ? -24.203 -20.312 -2.611 1 97.88 209 LYS A CA 1
ATOM 1601 C C . LYS A 1 209 ? -24.641 -21.469 -1.724 1 97.88 209 LYS A C 1
ATOM 1603 O O . LYS A 1 209 ? -25.375 -21.281 -0.757 1 97.88 209 LYS A O 1
ATOM 1608 N N . GLU A 1 210 ? -24.188 -22.656 -2.037 1 98.06 210 GLU A N 1
ATOM 1609 C CA . GLU A 1 210 ? -24.516 -23.844 -1.257 1 98.06 210 GLU A CA 1
ATOM 1610 C C . GLU A 1 210 ? -24.031 -23.719 0.182 1 98.06 210 GLU A C 1
ATOM 1612 O O . GLU A 1 210 ? -24.688 -24.203 1.112 1 98.06 210 GLU A O 1
ATOM 1617 N N . ALA A 1 211 ? -22.875 -23.094 0.378 1 98.25 211 ALA A N 1
ATOM 1618 C CA . ALA A 1 211 ? -22.281 -22.922 1.707 1 98.25 211 ALA A CA 1
ATOM 1619 C C . ALA A 1 211 ? -23.141 -21.984 2.559 1 98.25 211 ALA A C 1
ATOM 1621 O O . ALA A 1 211 ? -23.031 -21.984 3.787 1 98.25 211 ALA A O 1
ATOM 1622 N N . GLY A 1 212 ? -23.922 -21.094 1.871 1 98.25 212 GLY A N 1
ATOM 1623 C CA . GLY A 1 212 ? -24.859 -20.266 2.611 1 98.25 212 GLY A CA 1
ATOM 1624 C C . GLY A 1 212 ? -24.406 -18.812 2.723 1 98.25 212 GLY A C 1
ATOM 1625 O O . GLY A 1 212 ? -24.938 -18.047 3.529 1 98.25 212 GLY A O 1
ATOM 1626 N N . PHE A 1 213 ? -23.406 -18.422 1.954 1 98.69 213 PHE A N 1
ATOM 1627 C CA . PHE A 1 213 ? -23.031 -17.016 1.973 1 98.69 213 PHE A CA 1
ATOM 1628 C C . PHE A 1 213 ? -24.188 -16.125 1.54 1 98.69 213 PHE A C 1
ATOM 1630 O O . PHE A 1 213 ? -24.922 -16.469 0.614 1 98.69 213 PHE A O 1
ATOM 1637 N N . PRO A 1 214 ? -24.375 -14.977 2.182 1 98.56 214 PRO A N 1
ATOM 1638 C CA . PRO A 1 214 ? -25.438 -14.062 1.775 1 98.56 214 PRO A CA 1
ATOM 1639 C C . PRO A 1 214 ? -25.281 -13.562 0.341 1 98.56 214 PRO A C 1
ATOM 1641 O O . PRO A 1 214 ? -24.156 -13.445 -0.152 1 98.56 214 PRO A O 1
ATOM 1644 N N . PRO A 1 215 ? -26.422 -13.219 -0.335 1 98.62 215 PRO A N 1
ATOM 1645 C CA . PRO A 1 215 ? -26.344 -12.672 -1.691 1 98.62 215 PRO A CA 1
ATOM 1646 C C . PRO A 1 215 ? -25.469 -11.43 -1.778 1 98.62 215 PRO A C 1
ATOM 1648 O O . PRO A 1 215 ? -25.516 -10.57 -0.899 1 98.62 215 PRO A O 1
ATOM 1651 N N . GLY A 1 216 ? -24.625 -11.414 -2.777 1 98.69 216 GLY A N 1
ATOM 1652 C CA . GLY A 1 216 ? -23.812 -10.234 -3.045 1 98.69 216 GLY A CA 1
ATOM 1653 C C . GLY A 1 216 ? -22.438 -10.297 -2.404 1 98.69 216 GLY A C 1
ATOM 1654 O O . GLY A 1 216 ? -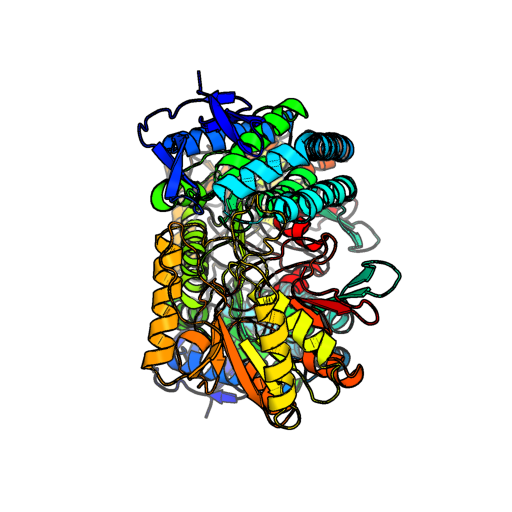21.547 -9.523 -2.758 1 98.69 216 GLY A O 1
ATOM 1655 N N . VAL A 1 217 ? -22.156 -11.172 -1.411 1 98.88 217 VAL A N 1
ATOM 1656 C CA . VAL A 1 217 ? -20.891 -11.242 -0.701 1 98.88 217 VAL A CA 1
ATOM 1657 C C . VAL A 1 217 ? -19.781 -11.656 -1.667 1 98.88 217 VAL A C 1
ATOM 1659 O O . VAL A 1 217 ? -18.672 -11.125 -1.61 1 98.88 217 VAL A O 1
ATOM 1662 N N . VAL A 1 218 ? -20.109 -12.625 -2.523 1 98.88 218 VAL A N 1
ATOM 1663 C CA . VAL A 1 218 ? -19.203 -13.023 -3.596 1 98.88 218 VAL A CA 1
ATOM 1664 C C . VAL A 1 218 ? -19.922 -12.945 -4.938 1 98.88 218 VAL A C 1
ATOM 1666 O O . VAL A 1 218 ? -21.031 -13.461 -5.086 1 98.88 218 VAL A O 1
ATOM 1669 N N . ASN A 1 219 ? -19.391 -12.234 -5.832 1 98.88 219 ASN A N 1
ATOM 1670 C CA . ASN A 1 219 ? -19.828 -12.164 -7.223 1 98.88 219 ASN A CA 1
ATOM 1671 C C . ASN A 1 219 ? -18.703 -12.562 -8.18 1 98.88 219 ASN A C 1
ATOM 1673 O O . ASN A 1 219 ? -17.547 -12.195 -7.98 1 98.88 219 ASN A O 1
ATOM 1677 N N . THR A 1 220 ? -19.016 -13.359 -9.188 1 98.75 220 THR A N 1
ATOM 1678 C CA . THR A 1 220 ? -18.062 -13.805 -10.188 1 98.75 220 THR A CA 1
ATOM 1679 C C . THR A 1 220 ? -18.516 -13.398 -11.594 1 98.75 220 THR A C 1
ATOM 1681 O O . THR A 1 220 ? -19.578 -13.828 -12.055 1 98.75 220 THR A O 1
ATOM 1684 N N . VAL A 1 221 ? -17.656 -12.625 -12.25 1 98.69 221 VAL A N 1
ATOM 1685 C CA . VAL A 1 221 ? -18.047 -12.008 -13.508 1 98.69 221 VAL A CA 1
ATOM 1686 C C . VAL A 1 221 ? -16.969 -12.219 -14.555 1 98.69 221 VAL A C 1
ATOM 1688 O O . VAL A 1 221 ? -16.219 -11.297 -14.883 1 98.69 221 VAL A O 1
ATOM 1691 N N . PRO A 1 222 ? -16.938 -13.406 -15.234 1 98.25 222 PRO A N 1
ATOM 1692 C CA . PRO A 1 222 ? -16.031 -13.531 -16.375 1 98.25 222 PRO A CA 1
ATOM 1693 C C . PRO A 1 222 ? -16.188 -12.406 -17.391 1 98.25 222 PRO A C 1
ATOM 1695 O O . PRO A 1 222 ? -17.312 -11.977 -17.672 1 98.25 222 PRO A O 1
ATOM 1698 N N . SER A 1 223 ? -15.078 -11.891 -17.828 1 98.06 223 SER A N 1
ATOM 1699 C CA . SER A 1 223 ? -15.047 -10.766 -18.766 1 98.06 223 SER A CA 1
ATOM 1700 C C . SER A 1 223 ? -13.68 -10.625 -19.422 1 98.06 223 SER A C 1
ATOM 1702 O O . SER A 1 223 ? -12.703 -11.227 -18.969 1 98.06 223 SER A O 1
ATOM 1704 N N . LEU A 1 224 ? -13.656 -9.906 -20.516 1 95.88 224 LEU A N 1
ATOM 1705 C CA . LEU A 1 224 ? -12.367 -9.539 -21.094 1 95.88 224 LEU A CA 1
ATOM 1706 C C . LEU A 1 224 ? -11.656 -8.508 -20.219 1 95.88 224 LEU A C 1
ATOM 1708 O O . LEU A 1 224 ? -12.305 -7.66 -19.594 1 95.88 224 LEU A O 1
ATOM 1712 N N . GLY A 1 225 ? -10.344 -8.617 -20.25 1 94.69 225 GLY A N 1
ATOM 1713 C CA . GLY A 1 225 ? -9.547 -7.695 -19.453 1 94.69 225 GLY A CA 1
ATOM 1714 C C . GLY A 1 225 ? -9.828 -6.242 -19.766 1 94.69 225 GLY A C 1
ATOM 1715 O O . GLY A 1 225 ? -9.969 -5.418 -18.859 1 94.69 225 GLY A O 1
ATOM 1716 N N . THR A 1 226 ? -9.922 -5.918 -20.984 1 95 226 THR A N 1
ATOM 1717 C CA . THR A 1 226 ? -10.07 -4.543 -21.438 1 95 226 THR A CA 1
ATOM 1718 C C . THR A 1 226 ? -11.477 -4.023 -21.141 1 95 226 THR A C 1
ATOM 1720 O O . THR A 1 226 ? -11.742 -2.826 -21.266 1 95 226 THR A O 1
ATOM 1723 N N . VAL A 1 227 ? -12.375 -4.953 -20.75 1 96.5 227 VAL A N 1
ATOM 1724 C CA . VAL A 1 227 ? -13.75 -4.555 -20.453 1 96.5 227 VAL A CA 1
ATOM 1725 C C . VAL A 1 227 ? -14 -4.652 -18.953 1 96.5 227 VAL A C 1
ATOM 1727 O O . VAL A 1 227 ? -13.891 -3.658 -18.234 1 96.5 227 VAL A O 1
ATOM 1730 N N . GLY A 1 228 ? -14.141 -5.891 -18.516 1 96.75 228 GLY A N 1
ATOM 1731 C CA . GLY A 1 228 ? -14.438 -6.094 -17.109 1 96.75 228 GLY A CA 1
ATOM 1732 C C . GLY A 1 228 ? -13.289 -5.711 -16.188 1 96.75 228 GLY A C 1
ATOM 1733 O O . GLY A 1 228 ? -13.508 -5.145 -15.117 1 96.75 228 GLY A O 1
ATOM 1734 N N . GLY A 1 229 ? -12.062 -6.105 -16.594 1 97.19 229 GLY A N 1
ATOM 1735 C CA . GLY A 1 229 ? -10.906 -5.719 -15.805 1 97.19 229 GLY A CA 1
ATOM 1736 C C . GLY A 1 229 ? -10.758 -4.215 -15.656 1 97.19 229 GLY A C 1
ATOM 1737 O O . GLY A 1 229 ? -10.516 -3.715 -14.562 1 97.19 229 GLY A O 1
ATOM 1738 N N . ALA A 1 230 ? -10.898 -3.543 -16.719 1 97.38 230 ALA A N 1
ATOM 1739 C CA . ALA A 1 230 ? -10.812 -2.086 -16.719 1 97.38 230 ALA A CA 1
ATOM 1740 C C . ALA A 1 230 ? -11.93 -1.466 -15.883 1 97.38 230 ALA A C 1
ATOM 1742 O O . ALA A 1 230 ? -11.703 -0.51 -15.141 1 97.38 230 ALA A O 1
ATOM 1743 N N . ALA A 1 231 ? -13.156 -2.031 -16 1 98.31 231 ALA A N 1
ATOM 1744 C CA . ALA A 1 231 ? -14.312 -1.512 -15.281 1 98.31 231 ALA A CA 1
ATOM 1745 C C . ALA A 1 231 ? -14.133 -1.669 -13.773 1 98.31 231 ALA A C 1
ATOM 1747 O O . ALA A 1 231 ? -14.406 -0.741 -13.008 1 98.31 231 ALA A O 1
ATOM 1748 N N . ILE A 1 232 ? -13.656 -2.801 -13.352 1 98.56 232 ILE A N 1
ATOM 1749 C CA . ILE A 1 232 ? -13.422 -3.062 -11.938 1 98.56 232 ILE A CA 1
ATOM 1750 C C . ILE A 1 232 ? -12.367 -2.102 -11.406 1 98.56 232 ILE A C 1
ATOM 1752 O O . ILE A 1 232 ? -12.555 -1.484 -10.352 1 98.56 232 ILE A O 1
ATOM 1756 N N . SER A 1 233 ? -11.281 -1.938 -12.125 1 98 233 SER A N 1
ATOM 1757 C CA . SER A 1 233 ? -10.133 -1.152 -11.688 1 98 233 SER A CA 1
ATOM 1758 C C . SER A 1 233 ? -10.484 0.327 -11.578 1 98 233 SER A C 1
ATOM 1760 O O . SER A 1 233 ? -9.93 1.039 -10.734 1 98 233 SER A O 1
ATOM 1762 N N . SER A 1 234 ? -11.398 0.784 -12.359 1 97.56 234 SER A N 1
ATOM 1763 C CA . SER A 1 234 ? -11.719 2.207 -12.406 1 97.56 234 SER A CA 1
ATOM 1764 C C . SER A 1 234 ? -12.969 2.521 -11.602 1 97.56 234 SER A C 1
ATOM 1766 O O . SER A 1 234 ? -13.367 3.686 -11.484 1 97.56 234 SER A O 1
ATOM 1768 N N . HIS A 1 235 ? -13.617 1.536 -11.109 1 97.94 235 HIS A N 1
ATOM 1769 C CA . HIS A 1 235 ? -14.914 1.726 -10.484 1 97.94 235 HIS A CA 1
ATOM 1770 C C . HIS A 1 235 ? -14.789 2.523 -9.188 1 97.94 235 HIS A C 1
ATOM 1772 O O . HIS A 1 235 ? -14.031 2.146 -8.289 1 97.94 235 HIS A O 1
ATOM 1778 N N . PHE A 1 236 ? -15.617 3.475 -8.922 1 95.75 236 PHE A N 1
ATOM 1779 C CA . PHE A 1 236 ? -15.492 4.383 -7.789 1 95.75 236 PHE A CA 1
ATOM 1780 C C . PHE A 1 236 ? -15.992 3.725 -6.508 1 95.75 236 PHE A C 1
ATOM 1782 O O . PHE A 1 236 ? -15.688 4.191 -5.406 1 95.75 236 PHE A O 1
ATOM 1789 N N . ASP A 1 237 ? -16.766 2.639 -6.625 1 96.81 237 ASP A N 1
ATOM 1790 C CA . ASP A 1 237 ? -17.312 1.991 -5.438 1 96.81 237 ASP A CA 1
ATOM 1791 C C . ASP A 1 237 ? -16.562 0.706 -5.117 1 96.81 237 ASP A C 1
ATOM 1793 O O . ASP A 1 237 ? -17 -0.092 -4.285 1 96.81 237 ASP A O 1
ATOM 1797 N N . VAL A 1 238 ? -15.523 0.418 -5.84 1 98.25 238 VAL A N 1
ATOM 1798 C CA . VAL A 1 238 ? -14.57 -0.617 -5.449 1 98.25 238 VAL A CA 1
ATOM 1799 C C . VAL A 1 238 ? -13.477 -0.012 -4.57 1 98.25 238 VAL A C 1
ATOM 1801 O O . VAL A 1 238 ? -12.82 0.958 -4.961 1 98.25 238 VAL A O 1
ATOM 1804 N N . ASP A 1 239 ? -13.305 -0.615 -3.439 1 96.81 239 ASP A N 1
ATOM 1805 C CA . ASP A 1 239 ? -12.43 0 -2.445 1 96.81 239 ASP A CA 1
ATOM 1806 C C . ASP A 1 239 ? -11.008 -0.54 -2.555 1 96.81 239 ASP A C 1
ATOM 1808 O O . ASP A 1 239 ? -10.062 0.074 -2.051 1 96.81 239 ASP A O 1
ATOM 1812 N N . LYS A 1 240 ? -10.828 -1.692 -3.16 1 97.5 240 LYS A N 1
ATOM 1813 C CA . LYS A 1 240 ? -9.539 -2.359 -3.32 1 97.5 240 LYS A CA 1
ATOM 1814 C C . LYS A 1 240 ? -9.539 -3.258 -4.555 1 97.5 240 LYS A C 1
ATOM 1816 O O . LYS A 1 240 ? -10.539 -3.912 -4.855 1 97.5 240 LYS A O 1
ATOM 1821 N N . VAL A 1 241 ? -8.391 -3.273 -5.246 1 98.19 241 VAL A N 1
ATOM 1822 C CA . VAL A 1 241 ? -8.227 -4.242 -6.328 1 98.19 241 VAL A CA 1
ATOM 1823 C C . VAL A 1 241 ? -7.02 -5.133 -6.035 1 98.19 241 VAL A C 1
ATOM 1825 O O . VAL A 1 241 ? -5.938 -4.637 -5.707 1 98.19 241 VAL A O 1
ATOM 1828 N N . ALA A 1 242 ? -7.207 -6.395 -5.984 1 98.38 242 ALA A N 1
ATOM 1829 C CA . ALA A 1 242 ? -6.137 -7.391 -5.934 1 98.38 242 ALA A CA 1
ATOM 1830 C C . ALA A 1 242 ? -5.934 -8.047 -7.297 1 98.38 242 ALA A C 1
ATOM 1832 O O . ALA A 1 242 ? -6.883 -8.562 -7.891 1 98.38 242 ALA A O 1
ATOM 1833 N N . PHE A 1 243 ? -4.688 -7.996 -7.766 1 97.5 243 PHE A N 1
ATOM 1834 C CA . PHE A 1 243 ? -4.406 -8.492 -9.109 1 97.5 243 PHE A CA 1
ATOM 1835 C C . PHE A 1 243 ? -3.178 -9.398 -9.102 1 97.5 243 PHE A C 1
ATOM 1837 O O . PHE A 1 243 ? -2.178 -9.094 -8.453 1 97.5 243 PHE A O 1
ATOM 1844 N N . THR A 1 244 ? -3.271 -10.469 -9.703 1 96.75 244 THR A N 1
ATOM 1845 C CA . THR A 1 244 ? -2.129 -11.297 -10.07 1 96.75 244 THR A CA 1
ATOM 1846 C C . THR A 1 244 ? -2.074 -11.5 -11.578 1 96.75 244 THR A C 1
ATOM 1848 O O . THR A 1 244 ? -3.051 -11.945 -12.188 1 96.75 244 THR A O 1
ATOM 1851 N N . GLY A 1 245 ? -0.988 -11.148 -12.211 1 94.69 245 GLY A N 1
ATOM 1852 C CA . GLY A 1 245 ? -0.841 -11.281 -13.648 1 94.69 245 GLY A CA 1
ATOM 1853 C C . GLY A 1 245 ? 0.361 -10.539 -14.195 1 94.69 245 GLY A C 1
ATOM 1854 O O . GLY A 1 245 ? 1.411 -10.484 -13.555 1 94.69 245 GLY A O 1
ATOM 1855 N N . SER A 1 246 ? 0.243 -10 -15.391 1 92.5 246 SER A N 1
ATOM 1856 C CA . SER A 1 246 ? 1.376 -9.375 -16.062 1 92.5 246 SER A CA 1
ATOM 1857 C C . SER A 1 246 ? 1.675 -7.996 -15.484 1 92.5 246 SER A C 1
ATOM 1859 O O . SER A 1 246 ? 0.771 -7.312 -14.992 1 92.5 246 SER A O 1
ATOM 1861 N N . THR A 1 247 ? 2.924 -7.574 -15.625 1 89.81 247 THR A N 1
ATOM 1862 C CA . THR A 1 247 ? 3.371 -6.273 -15.141 1 89.81 247 THR A CA 1
ATOM 1863 C C . THR A 1 247 ? 2.662 -5.148 -15.891 1 89.81 247 THR A C 1
ATOM 1865 O O . THR A 1 247 ? 2.268 -4.145 -15.289 1 89.81 247 THR A O 1
ATOM 1868 N N . VAL A 1 248 ? 2.496 -5.324 -17.156 1 91.88 248 VAL A N 1
ATOM 1869 C CA . VAL A 1 248 ? 1.855 -4.312 -17.984 1 91.88 248 VAL A CA 1
ATOM 1870 C C . VAL A 1 248 ? 0.436 -4.055 -17.484 1 91.88 248 VAL A C 1
ATOM 1872 O O . VAL A 1 248 ? 0.023 -2.9 -17.344 1 91.88 248 VAL A O 1
ATOM 1875 N N . THR A 1 249 ? -0.298 -5.129 -17.234 1 94.19 249 THR A N 1
ATOM 1876 C CA . THR A 1 249 ? -1.661 -4.992 -16.734 1 94.19 249 THR A CA 1
ATOM 1877 C C . THR A 1 249 ? -1.661 -4.414 -15.32 1 94.19 249 THR A C 1
ATOM 1879 O O . THR A 1 249 ? -2.514 -3.592 -14.977 1 94.19 249 THR A O 1
ATOM 1882 N N . GLY A 1 250 ? -0.736 -4.895 -14.516 1 94.75 250 GLY A N 1
ATOM 1883 C CA . GLY A 1 250 ? -0.606 -4.348 -13.172 1 94.75 250 GLY A CA 1
ATOM 1884 C C . GLY A 1 250 ? -0.438 -2.84 -13.156 1 94.75 250 GLY A C 1
ATOM 1885 O O . GLY A 1 250 ? -1.051 -2.148 -12.344 1 94.75 250 GLY A O 1
ATOM 1886 N N . ARG A 1 251 ? 0.372 -2.291 -14.031 1 94.06 251 ARG A N 1
ATOM 1887 C CA . ARG A 1 251 ? 0.584 -0.853 -14.156 1 94.06 251 ARG A CA 1
ATOM 1888 C C . ARG A 1 251 ? -0.718 -0.134 -14.492 1 94.06 251 ARG A C 1
ATOM 1890 O O . ARG A 1 251 ? -1.018 0.918 -13.922 1 94.06 251 ARG A O 1
ATOM 1897 N N . LYS A 1 252 ? -1.454 -0.695 -15.383 1 95.62 252 LYS A N 1
ATOM 1898 C CA . LYS A 1 252 ? -2.721 -0.098 -15.797 1 95.62 252 LYS A CA 1
ATOM 1899 C C . LYS A 1 252 ? -3.709 -0.047 -14.633 1 95.62 252 LYS A C 1
ATOM 1901 O O . LYS A 1 252 ? -4.461 0.918 -14.492 1 95.62 252 LYS A O 1
ATOM 1906 N N . ILE A 1 253 ? -3.74 -1.086 -13.906 1 96.44 253 ILE A N 1
ATOM 1907 C CA . ILE A 1 253 ? -4.648 -1.164 -12.766 1 96.44 253 ILE A CA 1
ATOM 1908 C C . ILE A 1 253 ? -4.281 -0.095 -11.742 1 96.44 253 ILE A C 1
ATOM 1910 O O . ILE A 1 253 ? -5.156 0.604 -11.219 1 96.44 253 ILE A O 1
ATOM 1914 N N . MET A 1 254 ? -3.029 0.042 -11.406 1 94.75 254 MET A N 1
ATOM 1915 C CA . MET A 1 254 ? -2.586 1.058 -10.461 1 94.75 254 MET A CA 1
ATOM 1916 C C . MET A 1 254 ? -2.885 2.459 -10.984 1 94.75 254 MET A C 1
ATOM 1918 O O . MET A 1 254 ? -3.293 3.336 -10.219 1 94.75 254 MET A O 1
ATOM 1922 N N . GLU A 1 255 ? -2.656 2.695 -12.25 1 95.62 255 GLU A N 1
ATOM 1923 C CA . GLU A 1 255 ? -3.014 3.973 -12.852 1 95.62 255 GLU A CA 1
ATOM 1924 C C . GLU A 1 255 ? -4.504 4.258 -12.703 1 95.62 255 GLU A C 1
ATOM 1926 O O . GLU A 1 255 ? -4.898 5.387 -12.398 1 95.62 255 GLU A O 1
ATOM 1931 N N . ALA A 1 256 ? -5.309 3.215 -13 1 96.12 256 ALA A N 1
ATOM 1932 C CA . ALA A 1 256 ? -6.758 3.365 -12.883 1 96.12 256 ALA A CA 1
ATOM 1933 C C . ALA A 1 256 ? -7.16 3.719 -11.453 1 96.12 256 ALA A C 1
ATOM 1935 O O . ALA A 1 256 ? -8.055 4.539 -11.242 1 96.12 256 ALA A O 1
ATOM 1936 N N . ALA A 1 257 ? -6.551 3.045 -10.484 1 94.25 257 ALA A N 1
ATOM 1937 C CA . ALA A 1 257 ? -6.812 3.344 -9.078 1 94.25 257 ALA A CA 1
ATOM 1938 C C . ALA A 1 257 ? -6.488 4.801 -8.758 1 94.25 257 ALA A C 1
ATOM 1940 O O . ALA A 1 257 ? -7.254 5.477 -8.07 1 94.25 257 ALA A O 1
ATOM 1941 N N . ALA A 1 258 ? -5.371 5.27 -9.234 1 93.62 258 ALA A N 1
ATOM 1942 C CA . ALA A 1 258 ? -4.949 6.652 -9.016 1 93.62 258 ALA A CA 1
ATOM 1943 C C . ALA A 1 258 ? -5.965 7.633 -9.602 1 93.62 258 ALA A C 1
ATOM 1945 O O . ALA A 1 258 ? -6.277 8.648 -8.977 1 93.62 258 ALA A O 1
ATOM 1946 N N . LYS A 1 259 ? -6.504 7.367 -10.734 1 93.69 259 LYS A N 1
ATOM 1947 C CA . LYS A 1 259 ? -7.375 8.266 -11.484 1 93.69 259 LYS A CA 1
ATOM 1948 C C . LYS A 1 259 ? -8.797 8.234 -10.938 1 93.69 259 LYS A C 1
ATOM 1950 O O . LYS A 1 259 ? -9.562 9.188 -11.125 1 93.69 259 LYS A O 1
ATOM 1955 N N . SER A 1 260 ? -9.164 7.164 -10.305 1 94.12 260 SER A N 1
ATOM 1956 C CA . SER A 1 260 ? -10.539 7.031 -9.836 1 94.12 260 SER A CA 1
ATOM 1957 C C . SER A 1 260 ? -10.664 7.461 -8.375 1 94.12 260 SER A C 1
ATOM 1959 O O . SER A 1 260 ? -10.734 8.656 -8.078 1 94.12 260 SER A O 1
ATOM 1961 N N . ASN A 1 261 ? -10.43 6.566 -7.434 1 91.81 261 ASN A N 1
ATOM 1962 C CA . ASN A 1 261 ? -10.742 6.898 -6.047 1 91.81 261 ASN A CA 1
ATOM 1963 C C . ASN A 1 261 ? -9.578 6.578 -5.117 1 91.81 261 ASN A C 1
ATOM 1965 O O . ASN A 1 261 ? -9.773 6.387 -3.916 1 91.81 261 ASN A O 1
ATOM 1969 N N . LEU A 1 262 ? -8.391 6.367 -5.66 1 91.75 262 LEU A N 1
ATOM 1970 C CA . LEU A 1 262 ? -7.191 6.098 -4.875 1 91.75 262 LEU A CA 1
ATOM 1971 C C . LEU A 1 262 ? -7.355 4.824 -4.051 1 91.75 262 LEU A C 1
ATOM 1973 O O . LEU A 1 262 ? -6.902 4.758 -2.908 1 91.75 262 LEU A O 1
ATOM 1977 N N . LYS A 1 263 ? -8.125 3.898 -4.629 1 94 263 LYS A N 1
ATOM 1978 C CA . LYS A 1 263 ? -8.305 2.617 -3.951 1 94 263 LYS A CA 1
ATOM 1979 C C . LYS A 1 263 ? -6.969 1.909 -3.742 1 94 263 LYS A C 1
ATOM 1981 O O . LYS A 1 263 ? -6.039 2.086 -4.531 1 94 263 LYS A O 1
ATOM 1986 N N . LYS A 1 264 ? -6.938 1.166 -2.713 1 93.81 264 LYS A N 1
ATOM 1987 C CA . LYS A 1 264 ? -5.77 0.333 -2.438 1 93.81 264 LYS A CA 1
ATOM 1988 C C . LYS A 1 264 ? -5.594 -0.735 -3.512 1 93.81 264 LYS A C 1
ATOM 1990 O O . LYS A 1 264 ? -6.574 -1.281 -4.02 1 93.81 264 LYS A O 1
ATOM 1995 N N . VAL A 1 265 ? -4.316 -1.058 -3.896 1 95.19 265 VAL A N 1
ATOM 1996 C CA . VAL A 1 265 ? -4.035 -2.104 -4.875 1 95.19 265 VAL A CA 1
ATOM 1997 C C . VAL A 1 265 ? -2.971 -3.053 -4.324 1 95.19 265 VAL A C 1
ATOM 1999 O O . VAL A 1 265 ? -2.025 -2.619 -3.664 1 95.19 265 VAL A O 1
ATOM 2002 N N . SER A 1 266 ? -3.16 -4.297 -4.438 1 95.5 266 SER A N 1
ATOM 2003 C CA . SER A 1 266 ? -2.123 -5.312 -4.305 1 95.5 266 SER A CA 1
ATOM 2004 C C . SER A 1 266 ? -1.857 -6.012 -5.637 1 95.5 266 SER A C 1
ATOM 2006 O O . SER A 1 266 ? -2.793 -6.43 -6.32 1 95.5 266 SER A O 1
ATOM 2008 N N . LEU A 1 267 ? -0.589 -6.039 -5.98 1 94.81 267 LEU A N 1
ATOM 2009 C CA . LEU A 1 267 ? -0.169 -6.535 -7.285 1 94.81 267 LEU A CA 1
ATOM 2010 C C . LEU A 1 267 ? 0.854 -7.656 -7.141 1 94.81 267 LEU A C 1
ATOM 2012 O O . LEU A 1 267 ? 1.885 -7.477 -6.484 1 94.81 267 LEU A O 1
ATOM 2016 N N . GLU A 1 268 ? 0.55 -8.773 -7.605 1 93.44 268 GLU A N 1
ATOM 2017 C CA . GLU A 1 268 ? 1.51 -9.852 -7.816 1 93.44 268 GLU A CA 1
ATOM 2018 C C . GLU A 1 268 ? 1.805 -10.039 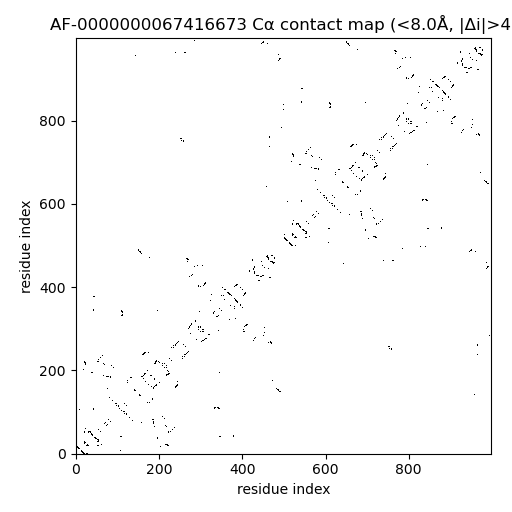-9.305 1 93.44 268 GLU A C 1
ATOM 2020 O O . GLU A 1 268 ? 0.949 -10.508 -10.055 1 93.44 268 GLU A O 1
ATOM 2025 N N . LEU A 1 269 ? 3.014 -9.766 -9.641 1 91.94 269 LEU A N 1
ATOM 2026 C CA . LEU A 1 269 ? 3.318 -9.633 -11.062 1 91.94 269 LEU A CA 1
ATOM 2027 C C . LEU A 1 269 ? 4.43 -10.586 -11.477 1 91.94 269 LEU A C 1
ATOM 2029 O O . LEU A 1 269 ? 4.73 -11.547 -10.758 1 91.94 269 LEU A O 1
ATOM 2033 N N . GLY A 1 270 ? 4.902 -10.469 -12.68 1 84.12 270 GLY A N 1
ATOM 2034 C CA . GLY A 1 270 ? 5.836 -11.422 -13.25 1 84.12 270 GLY A CA 1
ATOM 2035 C C . GLY A 1 270 ? 7.188 -11.422 -12.562 1 84.12 270 GLY A C 1
ATOM 2036 O O . GLY A 1 270 ? 7.438 -10.609 -11.672 1 84.12 270 GLY A O 1
ATOM 2037 N N . GLY A 1 271 ? 7.961 -12.469 -12.938 1 83.19 271 GLY A N 1
ATOM 2038 C CA . GLY A 1 271 ? 9.297 -12.609 -12.367 1 83.19 271 GLY A CA 1
ATOM 2039 C C . GLY A 1 271 ? 10.242 -13.383 -13.258 1 83.19 271 GLY A C 1
ATOM 2040 O O . GLY A 1 271 ? 9.82 -13.992 -14.25 1 83.19 271 GLY A O 1
ATOM 2041 N N . LYS A 1 272 ? 11.516 -13.25 -13.055 1 88.19 272 LYS A N 1
ATOM 2042 C CA . LYS A 1 272 ? 12.609 -14.023 -13.641 1 88.19 272 LYS A CA 1
ATOM 2043 C C . LYS A 1 272 ? 13.547 -14.547 -12.562 1 88.19 272 LYS A C 1
ATOM 2045 O O . LYS A 1 272 ? 14.656 -14.031 -12.391 1 88.19 272 LYS A O 1
ATOM 2050 N N . SER A 1 273 ? 13.102 -15.617 -11.922 1 89.06 273 SER A N 1
ATOM 2051 C CA . SER A 1 273 ? 13.711 -16.062 -10.672 1 89.06 273 SER A CA 1
ATOM 2052 C C . SER A 1 273 ? 14.953 -16.906 -10.938 1 89.06 273 SER A C 1
ATOM 2054 O O . SER A 1 273 ? 14.953 -17.766 -11.828 1 89.06 273 SER A O 1
ATOM 2056 N N . PRO A 1 274 ? 16 -16.703 -10.117 1 90.5 274 PRO A N 1
ATOM 2057 C CA . PRO A 1 274 ? 17.234 -17.469 -10.25 1 90.5 274 PRO A CA 1
ATOM 2058 C C . PRO A 1 274 ? 17.359 -18.562 -9.18 1 90.5 274 PRO A C 1
ATOM 2060 O O . PRO A 1 274 ? 16.844 -18.406 -8.078 1 90.5 274 PRO A O 1
ATOM 2063 N N . HIS A 1 275 ? 18.031 -19.656 -9.609 1 91.62 275 HIS A N 1
ATOM 2064 C CA . HIS A 1 275 ? 18.609 -20.641 -8.695 1 91.62 275 HIS A CA 1
ATOM 2065 C C . HIS A 1 275 ? 20.125 -20.484 -8.609 1 91.62 275 HIS A C 1
ATOM 2067 O O . HIS A 1 275 ? 20.797 -20.266 -9.625 1 91.62 275 HIS A O 1
ATOM 2073 N N . LEU A 1 276 ? 20.578 -20.484 -7.41 1 91.88 276 LEU A N 1
ATOM 2074 C CA . LEU A 1 276 ? 22.016 -20.547 -7.195 1 91.88 276 LEU A CA 1
ATOM 2075 C C . LEU A 1 276 ? 22.422 -21.891 -6.617 1 91.88 276 LEU A C 1
ATOM 2077 O O . LEU A 1 276 ? 21.922 -22.312 -5.57 1 91.88 276 LEU A O 1
ATOM 2081 N N . VAL A 1 277 ? 23.312 -22.562 -7.277 1 93.56 277 VAL A N 1
ATOM 2082 C CA . VAL A 1 277 ? 23.812 -23.859 -6.824 1 93.56 277 VAL A CA 1
ATOM 2083 C C . VAL A 1 277 ? 25.297 -23.766 -6.512 1 93.56 277 VAL A C 1
ATOM 2085 O O . VAL A 1 277 ? 26.125 -23.594 -7.418 1 93.56 277 VAL A O 1
ATOM 2088 N N . PHE A 1 278 ? 25.641 -23.906 -5.32 1 90.69 278 PHE A N 1
ATOM 2089 C CA . PHE A 1 278 ? 27.016 -23.844 -4.879 1 90.69 278 PHE A CA 1
ATOM 2090 C C . PHE A 1 278 ? 27.641 -25.234 -4.836 1 90.69 278 PHE A C 1
ATOM 2092 O O . PHE A 1 278 ? 26.922 -26.234 -4.812 1 90.69 278 PHE A O 1
ATOM 2099 N N . GLU A 1 279 ? 28.953 -25.312 -4.754 1 91.81 279 GLU A N 1
ATOM 2100 C CA . GLU A 1 279 ? 29.672 -26.578 -4.793 1 91.81 279 GLU A CA 1
ATOM 2101 C C . GLU A 1 279 ? 29.406 -27.406 -3.539 1 91.81 279 GLU A C 1
ATOM 2103 O O . GLU A 1 279 ? 29.516 -28.625 -3.562 1 91.81 279 GLU A O 1
ATOM 2108 N N . SER A 1 280 ? 29.016 -26.75 -2.506 1 86.19 280 SER A N 1
ATOM 2109 C CA . SER A 1 280 ? 28.75 -27.453 -1.248 1 86.19 280 SER A CA 1
ATOM 2110 C C . SER A 1 280 ? 27.375 -28.125 -1.268 1 86.19 280 SER A C 1
ATOM 2112 O O . SER A 1 280 ? 27.047 -28.906 -0.377 1 86.19 280 SER A O 1
ATOM 2114 N N . ALA A 1 281 ? 26.562 -27.922 -2.322 1 89.56 281 ALA A N 1
ATOM 2115 C CA . ALA A 1 281 ? 25.188 -28.406 -2.369 1 89.56 281 ALA A CA 1
ATOM 2116 C C . ALA A 1 281 ? 25.141 -29.906 -2.65 1 89.56 281 ALA A C 1
ATOM 2118 O O . ALA A 1 281 ? 26.062 -30.469 -3.264 1 89.56 281 ALA A O 1
ATOM 2119 N N . ASP A 1 282 ? 24.109 -30.594 -2.113 1 90 282 ASP A N 1
ATOM 2120 C CA . ASP A 1 282 ? 23.719 -31.906 -2.625 1 90 282 ASP A CA 1
ATOM 2121 C C . ASP A 1 282 ? 23.219 -31.812 -4.062 1 90 282 ASP A C 1
ATOM 2123 O O . ASP A 1 282 ? 22.062 -31.469 -4.301 1 90 282 ASP A O 1
ATOM 2127 N N . LEU A 1 283 ? 24.062 -32.156 -4.98 1 94.25 283 LEU A N 1
ATOM 2128 C CA . LEU A 1 283 ? 23.781 -31.891 -6.387 1 94.25 283 LEU A CA 1
ATOM 2129 C C . LEU A 1 283 ? 22.578 -32.688 -6.867 1 94.25 283 LEU A C 1
ATOM 2131 O O . LEU A 1 283 ? 21.859 -32.25 -7.762 1 94.25 283 LEU A O 1
ATOM 2135 N N . ASP A 1 284 ? 22.422 -33.875 -6.32 1 93.5 284 ASP A N 1
ATOM 2136 C CA . ASP A 1 284 ? 21.25 -34.656 -6.68 1 93.5 284 ASP A CA 1
ATOM 2137 C C . ASP A 1 284 ? 19.969 -33.969 -6.281 1 93.5 284 ASP A C 1
ATOM 2139 O O . ASP A 1 284 ? 19.047 -33.812 -7.098 1 93.5 284 ASP A O 1
ATOM 2143 N N . GLN A 1 285 ? 19.875 -33.5 -5.117 1 92.25 285 GLN A N 1
ATOM 2144 C CA . GLN A 1 285 ? 18.703 -32.75 -4.641 1 92.25 285 GLN A CA 1
ATOM 2145 C C . GLN A 1 285 ? 18.578 -31.406 -5.336 1 92.25 285 GLN A C 1
ATOM 2147 O O . GLN A 1 285 ? 17.469 -31 -5.699 1 92.25 285 GLN A O 1
ATOM 2152 N N . ALA A 1 286 ? 19.703 -30.719 -5.457 1 93.25 286 ALA A N 1
ATOM 2153 C CA . ALA A 1 286 ? 19.672 -29.422 -6.121 1 93.25 286 ALA A CA 1
ATOM 2154 C C . ALA A 1 286 ? 19.109 -29.547 -7.531 1 93.25 286 ALA A C 1
ATOM 2156 O O . ALA A 1 286 ? 18.328 -28.688 -7.961 1 93.25 286 ALA A O 1
ATOM 2157 N N . SER A 1 287 ? 19.562 -30.594 -8.266 1 96 287 SER A N 1
ATOM 2158 C CA . SER A 1 287 ? 19.078 -30.797 -9.625 1 96 287 SER A CA 1
ATOM 2159 C C . SER A 1 287 ? 17.578 -31.141 -9.633 1 96 287 SER A C 1
ATOM 2161 O O . SER A 1 287 ? 16.844 -30.703 -10.531 1 96 287 SER A O 1
ATOM 2163 N N . ALA A 1 288 ? 17.156 -31.906 -8.664 1 93.94 288 ALA A N 1
ATOM 2164 C CA . ALA A 1 288 ? 15.734 -32.25 -8.562 1 93.94 288 ALA A CA 1
ATOM 2165 C C . ALA A 1 288 ? 14.898 -31 -8.297 1 93.94 288 ALA A C 1
ATOM 2167 O O . ALA A 1 288 ? 13.859 -30.797 -8.93 1 93.94 288 ALA A O 1
ATOM 2168 N N . TRP A 1 289 ? 15.328 -30.172 -7.398 1 93.19 289 TRP A N 1
ATOM 2169 C CA . TRP A 1 289 ? 14.609 -28.953 -7.074 1 93.19 289 TRP A CA 1
ATOM 2170 C C . TRP A 1 289 ? 14.617 -27.984 -8.25 1 93.19 289 TRP A C 1
ATOM 2172 O O . TRP A 1 289 ? 13.633 -27.281 -8.5 1 93.19 289 TRP A O 1
ATOM 2182 N N . ALA A 1 290 ? 15.719 -27.875 -8.906 1 95.19 290 ALA A N 1
ATOM 2183 C CA . ALA A 1 290 ? 15.797 -27.031 -10.102 1 95.19 290 ALA A CA 1
ATOM 2184 C C . ALA A 1 290 ? 14.836 -27.531 -11.18 1 95.19 290 ALA A C 1
ATOM 2186 O O . ALA A 1 290 ? 14.188 -26.719 -11.859 1 95.19 290 ALA A O 1
ATOM 2187 N N . ALA A 1 291 ? 14.828 -28.859 -11.352 1 96.38 291 ALA A N 1
ATOM 2188 C CA . ALA A 1 291 ? 13.883 -29.438 -12.305 1 96.38 291 ALA A CA 1
ATOM 2189 C C . ALA A 1 291 ? 12.445 -29.094 -11.93 1 96.38 291 ALA A C 1
ATOM 2191 O O . ALA A 1 291 ? 11.664 -28.688 -12.789 1 96.38 291 ALA A O 1
ATOM 2192 N N . LEU A 1 292 ? 12.133 -29.25 -10.734 1 94.44 292 LEU A N 1
ATOM 2193 C CA . LEU A 1 292 ? 10.805 -28.859 -10.258 1 94.44 292 LEU A CA 1
ATOM 2194 C C . LEU A 1 292 ? 10.539 -27.391 -10.555 1 94.44 292 LEU A C 1
ATOM 2196 O O . LEU A 1 292 ? 9.43 -27.031 -10.961 1 94.44 292 LEU A O 1
ATOM 2200 N N . GLY A 1 293 ? 11.508 -26.609 -10.352 1 94.94 293 GLY A N 1
ATOM 2201 C CA . GLY A 1 293 ? 11.383 -25.156 -10.508 1 94.94 293 GLY A CA 1
ATOM 2202 C C . GLY A 1 293 ? 10.945 -24.75 -11.906 1 94.94 293 GLY A C 1
ATOM 2203 O O . GLY A 1 293 ? 10.289 -23.719 -12.078 1 94.94 293 GLY A O 1
ATOM 2204 N N . ILE A 1 294 ? 11.258 -25.5 -12.891 1 95.81 294 ILE A N 1
ATOM 2205 C CA . ILE A 1 294 ? 10.969 -25.062 -14.25 1 95.81 294 ILE A CA 1
ATOM 2206 C C . ILE A 1 294 ? 9.922 -25.969 -14.883 1 95.81 294 ILE A C 1
ATOM 2208 O O . ILE A 1 294 ? 9.211 -25.578 -15.805 1 95.81 294 ILE A O 1
ATOM 2212 N N . CYS A 1 295 ? 9.781 -27.188 -14.344 1 95.75 295 CYS A N 1
ATOM 2213 C CA . CYS A 1 295 ? 8.891 -28.141 -14.984 1 95.75 295 CYS A CA 1
ATOM 2214 C C . CYS A 1 295 ? 7.504 -28.109 -14.352 1 95.75 295 CYS A C 1
ATOM 2216 O O . CYS A 1 295 ? 6.52 -28.5 -14.992 1 95.75 295 CYS A O 1
ATOM 2218 N N . TYR A 1 296 ? 7.434 -27.766 -13.07 1 94.88 296 TYR A N 1
ATOM 2219 C CA . TYR A 1 296 ? 6.129 -27.703 -12.414 1 94.88 296 TYR A CA 1
ATOM 2220 C C . TYR A 1 296 ? 5.188 -26.766 -13.164 1 94.88 296 TYR A C 1
ATOM 2222 O O . TYR A 1 296 ? 5.582 -25.672 -13.578 1 94.88 296 TYR A O 1
ATOM 2230 N N . ASN A 1 297 ? 3.969 -27.25 -13.398 1 96.44 297 ASN A N 1
ATOM 2231 C CA . ASN A 1 297 ? 2.945 -26.547 -14.156 1 96.44 297 ASN A CA 1
ATOM 2232 C C . ASN A 1 297 ? 3.457 -26.109 -15.531 1 96.44 297 ASN A C 1
ATOM 2234 O O . ASN A 1 297 ? 3.062 -25.062 -16.047 1 96.44 297 ASN A O 1
ATOM 2238 N N . SER A 1 298 ? 4.441 -26.891 -16.062 1 96.81 298 SER A N 1
ATOM 2239 C CA . SER A 1 298 ? 5.059 -26.672 -17.359 1 96.81 298 SER A CA 1
ATOM 2240 C C . SER A 1 298 ? 5.668 -25.281 -17.469 1 96.81 298 SER A C 1
ATOM 2242 O O . SER A 1 298 ? 5.523 -24.594 -18.484 1 96.81 298 SER A O 1
ATOM 2244 N N . GLY A 1 299 ? 6.215 -24.781 -16.375 1 96.62 299 GLY A N 1
ATOM 2245 C CA . GLY A 1 299 ? 6.914 -23.5 -16.344 1 96.62 299 GLY A CA 1
ATOM 2246 C C . GLY A 1 299 ? 5.977 -22.312 -16.344 1 96.62 299 GLY A C 1
ATOM 2247 O O . GLY A 1 299 ? 6.426 -21.156 -16.359 1 96.62 299 GLY A O 1
ATOM 2248 N N . GLN A 1 300 ? 4.672 -22.516 -16.375 1 96.88 300 GLN A N 1
ATOM 2249 C CA . GLN A 1 300 ? 3.686 -21.438 -16.328 1 96.88 300 GLN A CA 1
ATOM 2250 C C . GLN A 1 300 ? 3.449 -20.984 -14.891 1 96.88 300 GLN A C 1
ATOM 2252 O O . GLN A 1 300 ? 2.334 -21.094 -14.367 1 96.88 300 GLN A O 1
ATOM 2257 N N . ASP A 1 301 ? 4.461 -20.469 -14.344 1 95.12 301 ASP A N 1
ATOM 2258 C CA . ASP A 1 301 ? 4.523 -20.078 -12.938 1 95.12 301 ASP A CA 1
ATOM 2259 C C . ASP A 1 301 ? 5.297 -18.766 -12.781 1 95.12 301 ASP A C 1
ATOM 2261 O O . ASP A 1 301 ? 6.383 -18.609 -13.344 1 95.12 301 ASP A O 1
ATOM 2265 N N . CYS A 1 302 ? 4.762 -17.891 -12 1 90.62 302 CYS A N 1
ATOM 2266 C CA . CYS A 1 302 ? 5.418 -16.609 -11.805 1 90.62 302 CYS A CA 1
ATOM 2267 C C . CYS A 1 302 ? 6.727 -16.766 -11.047 1 90.62 302 CYS A C 1
ATOM 2269 O O . CYS A 1 302 ? 7.625 -15.938 -11.156 1 90.62 302 CYS A O 1
ATOM 2271 N N . THR A 1 303 ? 6.816 -17.875 -10.273 1 91 303 THR A N 1
ATOM 2272 C CA . THR A 1 303 ? 8.039 -18.156 -9.523 1 91 303 THR A CA 1
ATOM 2273 C C . THR A 1 303 ? 8.867 -19.219 -10.219 1 91 303 THR A C 1
ATOM 2275 O O . THR A 1 303 ? 9.75 -19.828 -9.594 1 91 303 THR A O 1
ATOM 2278 N N . ALA A 1 304 ? 8.57 -19.484 -11.398 1 93.56 304 ALA A N 1
ATOM 2279 C CA . ALA A 1 304 ? 9.367 -20.5 -12.086 1 93.56 304 ALA A CA 1
ATOM 2280 C C . ALA A 1 304 ? 10.859 -20.188 -11.984 1 93.56 304 ALA A C 1
ATOM 2282 O O . ALA A 1 304 ? 11.281 -19.047 -12.203 1 93.56 304 ALA A O 1
ATOM 2283 N N . GLY A 1 305 ? 11.68 -21.156 -11.578 1 94.31 305 GLY A N 1
ATOM 2284 C CA . GLY A 1 305 ? 13.125 -21.016 -11.562 1 94.31 305 GLY A CA 1
ATOM 2285 C C . GLY A 1 305 ? 13.742 -21.094 -12.945 1 94.31 305 GLY A C 1
ATOM 2286 O O . GLY A 1 305 ? 14.484 -22.031 -13.25 1 94.31 305 GLY A O 1
ATOM 2287 N N . SER A 1 306 ? 13.562 -20.078 -13.742 1 94.88 306 SER A N 1
ATOM 2288 C CA . SER A 1 306 ? 13.859 -20.156 -15.164 1 94.88 306 SER A CA 1
ATOM 2289 C C . SER A 1 306 ? 15.312 -19.797 -15.445 1 94.88 306 SER A C 1
ATOM 2291 O O . SER A 1 306 ? 15.758 -19.828 -16.594 1 94.88 306 SER A O 1
ATOM 2293 N N . ARG A 1 307 ? 16.078 -19.422 -14.445 1 94.38 307 ARG A N 1
ATOM 2294 C CA . ARG A 1 307 ? 17.531 -19.25 -14.508 1 94.38 307 ARG A CA 1
ATOM 2295 C C . ARG A 1 307 ? 18.219 -20.078 -13.422 1 94.38 307 ARG A C 1
ATOM 2297 O O . ARG A 1 307 ? 17.781 -20.094 -12.266 1 94.38 307 ARG A O 1
ATOM 2304 N N . VAL A 1 308 ? 19.219 -20.75 -13.797 1 96.25 308 VAL A N 1
ATOM 2305 C CA . VAL A 1 308 ? 20.047 -21.484 -12.836 1 96.25 308 VAL A CA 1
ATOM 2306 C C . VAL A 1 308 ? 21.516 -21.109 -13.039 1 96.25 308 VAL A C 1
ATOM 2308 O O . VAL A 1 308 ? 22.031 -21.203 -14.148 1 96.25 308 VAL A O 1
ATOM 2311 N N . TYR A 1 309 ? 22.109 -20.656 -12 1 94.75 309 TYR A N 1
ATOM 2312 C CA . TYR A 1 309 ? 23.547 -20.422 -12.008 1 94.75 309 TYR A CA 1
ATOM 2313 C C . TYR A 1 309 ? 24.281 -21.406 -11.094 1 94.75 309 TYR A C 1
ATOM 2315 O O . TYR A 1 309 ? 23.922 -21.547 -9.922 1 94.75 309 TYR A O 1
ATOM 2323 N N . VAL A 1 310 ? 25.25 -22.062 -11.625 1 96.25 310 VAL A N 1
ATOM 2324 C CA . VAL A 1 310 ? 25.953 -23.141 -10.938 1 96.25 310 VAL A CA 1
ATOM 2325 C C . VAL A 1 310 ? 27.422 -22.766 -10.797 1 96.25 310 VAL A C 1
ATOM 2327 O O . VAL A 1 310 ? 28.031 -22.234 -11.727 1 96.25 310 VAL A O 1
ATOM 2330 N N . GLN A 1 311 ? 27.906 -23 -9.609 1 94.38 311 GLN A N 1
ATOM 2331 C CA . GLN A 1 311 ? 29.344 -22.766 -9.43 1 94.38 311 GLN A CA 1
ATOM 2332 C C . GLN A 1 311 ? 30.172 -23.578 -10.422 1 94.38 311 GLN A C 1
ATOM 2334 O O . GLN A 1 311 ? 29.891 -24.75 -10.641 1 94.38 311 GLN A O 1
ATOM 2339 N N . ASP A 1 312 ? 31.203 -22.969 -10.914 1 96.12 312 ASP A N 1
ATOM 2340 C CA . ASP A 1 312 ? 31.938 -23.5 -12.055 1 96.12 312 ASP A CA 1
ATOM 2341 C C . ASP A 1 312 ? 32.531 -24.875 -11.742 1 96.12 312 ASP A C 1
ATOM 2343 O O . ASP A 1 312 ? 32.562 -25.75 -12.609 1 96.12 312 ASP A O 1
ATOM 2347 N N . THR A 1 313 ? 32.906 -25.141 -10.531 1 96.19 313 THR A N 1
ATOM 2348 C CA . THR A 1 313 ? 33.594 -26.359 -10.133 1 96.19 313 THR A CA 1
ATOM 2349 C C . THR A 1 313 ? 32.656 -27.562 -10.227 1 96.19 313 THR A C 1
ATOM 2351 O O . THR A 1 313 ? 33.125 -28.703 -10.273 1 96.19 313 THR A O 1
ATOM 2354 N N . VAL A 1 314 ? 31.359 -27.375 -10.258 1 96 314 VAL A N 1
ATOM 2355 C CA . VAL A 1 314 ? 30.438 -28.484 -10.281 1 96 314 VAL A CA 1
ATOM 2356 C C . VAL A 1 314 ? 29.469 -28.344 -11.453 1 96 314 VAL A C 1
ATOM 2358 O O . VAL A 1 314 ? 28.453 -29.031 -11.516 1 96 314 VAL A O 1
ATOM 2361 N N . TYR A 1 315 ? 29.703 -27.453 -12.383 1 97.12 315 TYR A N 1
ATOM 2362 C CA . TYR A 1 315 ? 28.797 -27.062 -13.453 1 97.12 315 TYR A CA 1
ATOM 2363 C C . TYR A 1 315 ? 28.422 -28.266 -14.328 1 97.12 315 TYR A C 1
ATOM 2365 O O . TYR A 1 315 ? 27.234 -28.547 -14.531 1 97.12 315 TYR A O 1
ATOM 2373 N N . GLU A 1 316 ? 29.422 -29.031 -14.781 1 97.69 316 GLU A N 1
ATOM 2374 C CA . GLU A 1 316 ? 29.172 -30.125 -15.719 1 97.69 316 GLU A CA 1
ATOM 2375 C C . GLU A 1 316 ? 28.391 -31.25 -15.055 1 97.69 316 GLU A C 1
ATOM 2377 O O . GLU A 1 316 ? 27.438 -31.781 -15.641 1 97.69 316 GLU A O 1
ATOM 2382 N N . LYS A 1 317 ? 28.812 -31.609 -13.898 1 97.62 317 LYS A N 1
ATOM 2383 C CA . LYS A 1 317 ? 28.141 -32.656 -13.172 1 97.62 317 LYS A CA 1
ATOM 2384 C C . LYS A 1 317 ? 26.688 -32.312 -12.898 1 97.62 317 LYS A C 1
ATOM 2386 O O . LYS A 1 317 ? 25.781 -33.125 -13.07 1 97.62 317 LYS A O 1
ATOM 2391 N N . PHE A 1 318 ? 26.5 -31.109 -12.453 1 97.31 318 PHE A N 1
ATOM 2392 C CA . PHE A 1 318 ? 25.141 -30.641 -12.164 1 97.31 318 PHE A CA 1
ATOM 2393 C C . PHE A 1 318 ? 24.297 -30.656 -13.422 1 97.31 318 PHE A C 1
ATOM 2395 O O . PHE A 1 318 ? 23.141 -31.078 -13.391 1 97.31 318 PHE A O 1
ATOM 2402 N N . LEU A 1 319 ? 24.766 -30.109 -14.508 1 97.88 319 LEU A N 1
ATOM 2403 C CA . LEU A 1 319 ? 24.016 -30.016 -15.758 1 97.88 319 LEU A CA 1
ATOM 2404 C C . LEU A 1 319 ? 23.562 -31.406 -16.203 1 97.88 319 LEU A C 1
ATOM 2406 O O . LEU A 1 319 ? 22.422 -31.562 -16.656 1 97.88 319 LEU A O 1
ATOM 2410 N N . GLU A 1 320 ? 24.438 -32.406 -16.109 1 98.06 320 GLU A N 1
ATOM 2411 C CA . GLU A 1 320 ? 24.078 -33.75 -16.484 1 98.06 320 GLU A CA 1
ATOM 2412 C C . GLU A 1 320 ? 22.938 -34.281 -15.633 1 98.06 320 GLU A C 1
ATOM 2414 O O . GLU A 1 320 ? 21.984 -34.875 -16.156 1 98.06 320 GLU A O 1
ATOM 2419 N N . LEU A 1 321 ? 23.078 -34.094 -14.367 1 97.38 321 LEU A N 1
ATOM 2420 C CA . LEU A 1 321 ? 22.031 -34.531 -13.453 1 97.38 321 LEU A CA 1
ATOM 2421 C C . LEU A 1 321 ? 20.719 -33.812 -13.75 1 97.38 321 LEU A C 1
ATOM 2423 O O . LEU A 1 321 ? 19.656 -34.438 -13.742 1 97.38 321 LEU A O 1
ATOM 2427 N N . LEU A 1 322 ? 20.797 -32.531 -13.992 1 97.62 322 LEU A N 1
ATOM 2428 C CA . LEU A 1 322 ? 19.609 -31.703 -14.266 1 97.62 322 LEU A CA 1
ATOM 2429 C C . LEU A 1 322 ? 18.891 -32.219 -15.516 1 97.62 322 LEU A C 1
ATOM 2431 O O . LEU A 1 322 ? 17.672 -32.344 -15.516 1 97.62 322 LEU A O 1
ATOM 2435 N N . ILE A 1 323 ? 19.625 -32.438 -16.547 1 97.94 323 ILE A N 1
ATOM 2436 C CA . ILE A 1 323 ? 19.047 -32.938 -17.797 1 97.94 323 ILE A CA 1
ATOM 2437 C C . ILE A 1 323 ? 18.344 -34.281 -17.547 1 97.94 323 ILE A C 1
ATOM 2439 O O . ILE A 1 323 ? 17.234 -34.5 -18.031 1 97.94 323 ILE A O 1
ATOM 2443 N N . THR A 1 324 ? 18.984 -35.125 -16.797 1 97.38 324 THR A N 1
ATOM 2444 C CA . THR A 1 324 ? 18.406 -36.406 -16.469 1 97.38 324 THR A CA 1
ATOM 2445 C C . THR A 1 324 ? 17.078 -36.219 -15.727 1 97.38 324 THR A C 1
ATOM 2447 O O . THR A 1 324 ? 16.094 -36.906 -16.031 1 97.38 324 THR A O 1
ATOM 2450 N N . LYS A 1 325 ? 17.109 -35.344 -14.773 1 96.62 325 LYS A N 1
ATOM 2451 C CA . LYS A 1 325 ? 15.906 -35.094 -13.984 1 96.62 325 LYS A CA 1
ATOM 2452 C C . LYS A 1 325 ? 14.797 -34.5 -14.852 1 96.62 325 LYS A C 1
ATOM 2454 O O . LYS A 1 325 ? 13.641 -34.938 -14.75 1 96.62 325 LYS A O 1
ATOM 2459 N N . VAL A 1 326 ? 15.094 -33.562 -15.688 1 96.69 326 VAL A N 1
ATOM 2460 C CA . VAL A 1 326 ? 14.102 -32.906 -16.531 1 96.69 326 VAL A CA 1
ATOM 2461 C C . VAL A 1 326 ? 13.523 -33.875 -17.531 1 96.69 326 VAL A C 1
ATOM 2463 O O . VAL A 1 326 ? 12.328 -33.875 -17.812 1 96.69 326 VAL A O 1
ATOM 2466 N N . LYS A 1 327 ? 14.375 -34.75 -18.047 1 94.69 327 LYS A N 1
ATOM 2467 C CA . LYS A 1 327 ? 13.961 -35.781 -19 1 94.69 327 LYS A CA 1
ATOM 2468 C C . LYS A 1 327 ? 12.953 -36.75 -18.391 1 94.69 327 LYS A C 1
ATOM 2470 O O . LYS A 1 327 ? 12.102 -37.312 -19.078 1 94.69 327 LYS A O 1
ATOM 2475 N N . ALA A 1 328 ? 13.062 -36.875 -17.141 1 93.31 328 ALA A N 1
ATOM 2476 C CA . ALA A 1 328 ? 12.211 -37.812 -16.422 1 93.31 328 ALA A CA 1
ATOM 2477 C C . ALA A 1 328 ? 10.781 -37.312 -16.297 1 93.31 328 ALA A C 1
ATOM 2479 O O . ALA A 1 328 ? 9.859 -38.062 -16.016 1 93.31 328 ALA A O 1
ATOM 2480 N N . GLN A 1 329 ? 10.562 -36.094 -16.484 1 90.81 329 GLN A N 1
ATOM 2481 C CA . GLN A 1 329 ? 9.227 -35.5 -16.422 1 90.81 329 GLN A CA 1
ATOM 2482 C C . GLN A 1 329 ? 8.453 -35.781 -17.719 1 90.81 329 GLN A C 1
ATOM 2484 O O . GLN A 1 329 ? 8.906 -35.406 -18.797 1 90.81 329 GLN A O 1
ATOM 2489 N N . VAL A 1 330 ? 7.34 -36.344 -17.609 1 92.75 330 VAL A N 1
ATOM 2490 C CA . VAL A 1 330 ? 6.508 -36.625 -18.766 1 92.75 330 VAL A CA 1
ATOM 2491 C C . VAL A 1 330 ? 5.496 -35.5 -18.984 1 92.75 330 VAL A C 1
ATOM 2493 O O . VAL A 1 330 ? 4.703 -35.188 -18.094 1 92.75 330 VAL A O 1
ATOM 2496 N N . VAL A 1 331 ? 5.516 -34.906 -20.125 1 94.62 331 VAL A N 1
ATOM 2497 C CA . VAL A 1 331 ? 4.543 -33.906 -20.531 1 94.62 331 VAL A CA 1
ATOM 2498 C C . VAL A 1 331 ? 3.471 -34.531 -21.406 1 94.62 331 VAL A C 1
ATOM 2500 O O . VAL A 1 331 ? 3.779 -35.125 -22.469 1 94.62 331 VAL A O 1
ATOM 2503 N N . GLY A 1 332 ? 2.277 -34.5 -20.953 1 94.88 332 GLY A N 1
ATOM 2504 C CA . GLY A 1 332 ? 1.202 -35.156 -21.688 1 94.88 332 GLY A CA 1
ATOM 2505 C C . GLY A 1 332 ? -0.177 -34.688 -21.25 1 94.88 332 GLY A C 1
ATOM 2506 O O . GLY A 1 332 ? -0.315 -33.656 -20.609 1 94.88 332 GLY A O 1
ATOM 2507 N N . ASP A 1 333 ? -1.123 -35.5 -21.719 1 94 333 ASP A N 1
ATOM 2508 C CA . ASP A 1 333 ? -2.514 -35.188 -21.406 1 94 333 ASP A CA 1
ATOM 2509 C C . ASP A 1 333 ? -2.764 -35.219 -19.906 1 94 333 ASP A C 1
ATOM 2511 O O . ASP A 1 333 ? -2.223 -36.062 -19.203 1 94 333 ASP A O 1
ATOM 2515 N N . GLY A 1 334 ? -3.572 -34.375 -19.469 1 93.44 334 GLY A N 1
ATOM 2516 C CA . GLY A 1 334 ? -3.797 -34.219 -18.047 1 93.44 334 GLY A CA 1
ATOM 2517 C C . GLY A 1 334 ? -4.473 -35.438 -17.422 1 93.44 334 GLY A C 1
ATOM 2518 O O . GLY A 1 334 ? -4.426 -35.625 -16.203 1 93.44 334 GLY A O 1
ATOM 2519 N N . PHE A 1 335 ? -5.07 -36.219 -18.172 1 92.62 335 PHE A N 1
ATOM 2520 C CA . PHE A 1 335 ? -5.797 -37.375 -17.641 1 92.62 335 PHE A CA 1
ATOM 2521 C C . PHE A 1 335 ? -4.973 -38.656 -17.781 1 92.62 335 PHE A C 1
ATOM 2523 O O . PHE A 1 335 ? -5.414 -39.719 -17.375 1 92.62 335 PHE A O 1
ATOM 2530 N N . ASP A 1 336 ? -3.77 -38.5 -18.344 1 91.5 336 ASP A N 1
ATOM 2531 C CA . ASP A 1 336 ? -2.799 -39.594 -18.312 1 91.5 336 ASP A CA 1
ATOM 2532 C C . ASP A 1 336 ? -2.041 -39.625 -16.984 1 91.5 336 ASP A C 1
ATOM 2534 O O . ASP A 1 336 ? -1.338 -38.656 -16.656 1 91.5 336 ASP A O 1
ATOM 2538 N N . ASN A 1 337 ? -2.105 -40.656 -16.297 1 89.12 337 ASN A N 1
ATOM 2539 C CA . ASN A 1 337 ? -1.527 -40.781 -14.961 1 89.12 337 ASN A CA 1
ATOM 2540 C C . ASN A 1 337 ? -0.012 -40.625 -14.984 1 89.12 337 ASN A C 1
ATOM 2542 O O . ASN A 1 337 ? 0.602 -40.312 -13.961 1 89.12 337 ASN A O 1
ATOM 2546 N N . LYS A 1 338 ? 0.572 -40.75 -16.109 1 91.56 338 LYS A N 1
ATOM 2547 C CA . LYS A 1 338 ? 2.023 -40.656 -16.219 1 91.56 338 LYS A CA 1
ATOM 2548 C C . LYS A 1 338 ? 2.449 -39.188 -16.375 1 91.56 338 LYS A C 1
ATOM 2550 O O . LYS A 1 338 ? 3.625 -38.875 -16.219 1 91.56 338 LYS A O 1
ATOM 2555 N N . SER A 1 339 ? 1.475 -38.406 -16.734 1 93.25 339 SER A N 1
ATOM 2556 C CA . SER A 1 339 ? 1.806 -37.031 -17.031 1 93.25 339 SER A CA 1
ATOM 2557 C C . SER A 1 339 ? 2.137 -36.25 -15.773 1 93.25 339 SER A C 1
ATOM 2559 O O . SER A 1 339 ? 1.366 -36.25 -14.812 1 93.25 339 SER A O 1
ATOM 2561 N N . GLY A 1 340 ? 3.297 -35.594 -15.781 1 93.12 340 GLY A N 1
ATOM 2562 C CA . GLY A 1 340 ? 3.686 -34.656 -14.734 1 93.12 340 GLY A CA 1
ATOM 2563 C C . GLY A 1 340 ? 3.543 -33.219 -15.141 1 93.12 340 GLY A C 1
ATOM 2564 O O . GLY A 1 340 ? 3.541 -32.312 -14.289 1 93.12 340 GLY A O 1
ATOM 2565 N N . GLY A 1 341 ? 3.422 -32.969 -16.375 1 95 341 GLY A N 1
ATOM 2566 C CA . GLY A 1 341 ? 3.191 -31.672 -16.953 1 95 341 GLY A CA 1
ATOM 2567 C C . GLY A 1 341 ? 2.197 -31.703 -18.109 1 95 341 GLY A C 1
ATOM 2568 O O . GLY A 1 341 ? 1.946 -32.75 -18.688 1 95 341 GLY A O 1
ATOM 2569 N N . GLY A 1 342 ? 1.598 -30.594 -18.359 1 96.88 342 GLY A N 1
ATOM 2570 C CA . GLY A 1 342 ? 0.604 -30.484 -19.406 1 96.88 342 GLY A CA 1
ATOM 2571 C C . GLY A 1 342 ? 0.97 -29.453 -20.469 1 96.88 342 GLY A C 1
ATOM 2572 O O . GLY A 1 342 ? 2.121 -29.016 -20.547 1 96.88 342 GLY A O 1
ATOM 2573 N N . PRO A 1 343 ? 0.038 -29.188 -21.344 1 98.06 343 PRO A N 1
ATOM 2574 C CA . PRO A 1 343 ? 0.271 -28.188 -22.406 1 98.06 343 PRO A CA 1
ATOM 2575 C C . PRO A 1 343 ? 0.283 -26.766 -21.875 1 98.06 343 PRO A C 1
ATOM 2577 O O . PRO A 1 343 ? -0.074 -26.516 -20.719 1 98.06 343 PRO A O 1
ATOM 2580 N N . MET A 1 344 ? 0.81 -25.844 -22.734 1 98.12 344 MET A N 1
ATOM 2581 C CA . MET A 1 344 ? 0.554 -24.422 -22.484 1 98.12 344 MET A CA 1
ATOM 2582 C C . MET A 1 344 ? -0.943 -24.125 -22.469 1 98.12 344 MET A C 1
ATOM 2584 O O . MET A 1 344 ? -1.713 -24.797 -23.156 1 98.12 344 MET A O 1
ATOM 2588 N N . VAL A 1 345 ? -1.373 -23.125 -21.781 1 98.06 345 VAL A N 1
ATOM 2589 C CA . VAL A 1 345 ? -2.779 -22.875 -21.484 1 98.06 345 VAL A CA 1
ATOM 2590 C C . VAL A 1 345 ? -3.512 -22.453 -22.766 1 98.06 345 VAL A C 1
ATOM 2592 O O . VAL A 1 345 ? -4.723 -22.656 -22.875 1 98.06 345 VAL A O 1
ATOM 2595 N N . SER A 1 346 ? -2.773 -21.891 -23.734 1 98.12 346 SER A N 1
ATOM 2596 C CA . SER A 1 346 ? -3.412 -21.328 -24.922 1 98.12 346 SER A CA 1
ATOM 2597 C C . SER A 1 346 ? -2.451 -21.312 -26.109 1 98.12 346 SER A C 1
ATOM 2599 O O . SER A 1 346 ? -1.245 -21.5 -25.938 1 98.12 346 SER A O 1
ATOM 2601 N N . LYS A 1 347 ? -3.066 -21.047 -27.281 1 97.75 347 LYS A N 1
ATOM 2602 C CA . LYS A 1 347 ? -2.262 -20.891 -28.484 1 97.75 347 LYS A CA 1
ATOM 2603 C C . LYS A 1 347 ? -1.336 -19.672 -28.375 1 97.75 347 LYS A C 1
ATOM 2605 O O . LYS A 1 347 ? -0.184 -19.734 -28.812 1 97.75 347 LYS A O 1
ATOM 2610 N N . GLY A 1 348 ? -1.887 -18.656 -27.859 1 97.38 348 GLY A N 1
ATOM 2611 C CA . GLY A 1 348 ? -1.067 -17.469 -27.672 1 97.38 348 GLY A CA 1
ATOM 2612 C C . GLY A 1 348 ? 0.163 -17.719 -26.828 1 97.38 348 GLY A C 1
ATOM 2613 O O . GLY A 1 348 ? 1.268 -17.312 -27.172 1 97.38 348 GLY A O 1
ATOM 2614 N N . GLN A 1 349 ? -0.037 -18.344 -25.703 1 97.44 349 GLN A N 1
ATOM 2615 C CA . GLN A 1 349 ? 1.087 -18.656 -24.812 1 97.44 349 GLN A CA 1
ATOM 2616 C C . GLN A 1 349 ? 2.053 -19.641 -25.484 1 97.44 349 GLN A C 1
ATOM 2618 O O . GLN A 1 349 ? 3.271 -19.516 -25.328 1 97.44 349 GLN A O 1
ATOM 2623 N N . TYR A 1 350 ? 1.51 -20.641 -26.203 1 98.25 350 TYR A N 1
ATOM 2624 C CA . TYR A 1 350 ? 2.312 -21.594 -26.984 1 98.25 350 TYR A CA 1
ATOM 2625 C C . TYR A 1 350 ? 3.232 -20.859 -27.953 1 98.25 350 TYR A C 1
ATOM 2627 O O . TYR A 1 350 ? 4.441 -21.109 -27.969 1 98.25 350 TYR A O 1
ATOM 2635 N N . ASP A 1 351 ? 2.668 -19.938 -28.688 1 98.19 351 ASP A N 1
ATOM 2636 C CA . ASP A 1 351 ? 3.43 -19.188 -29.672 1 98.19 351 ASP A CA 1
ATOM 2637 C C . ASP A 1 351 ? 4.48 -18.312 -29 1 98.19 351 ASP A C 1
ATOM 2639 O O . ASP A 1 351 ? 5.594 -18.156 -29.5 1 98.19 351 ASP A O 1
ATOM 2643 N N . ARG A 1 352 ? 4.129 -17.781 -27.906 1 97.44 352 ARG A N 1
ATOM 2644 C CA . ARG A 1 352 ? 5.059 -16.953 -27.156 1 97.44 352 ARG A CA 1
ATOM 2645 C C . ARG A 1 352 ? 6.281 -17.75 -26.719 1 97.44 352 ARG A C 1
ATOM 2647 O O . ARG A 1 352 ? 7.418 -17.312 -26.922 1 97.44 352 ARG A O 1
ATOM 2654 N N . VAL A 1 353 ? 6.074 -18.859 -26.094 1 98.25 353 VAL A N 1
ATOM 2655 C CA . VAL A 1 353 ? 7.168 -19.672 -25.578 1 98.25 353 VAL A CA 1
ATOM 2656 C C . VAL A 1 353 ? 8.078 -20.109 -26.719 1 98.25 353 VAL A C 1
ATOM 2658 O O . VAL A 1 353 ? 9.305 -20.031 -26.609 1 98.25 353 VAL A O 1
ATOM 2661 N N . TRP A 1 354 ? 7.492 -20.516 -27.797 1 98.25 354 TRP A N 1
ATOM 2662 C CA . TRP A 1 354 ? 8.297 -20.922 -28.938 1 98.25 354 TRP A CA 1
ATOM 2663 C C . TRP A 1 354 ? 9.07 -19.734 -29.5 1 98.25 354 TRP A C 1
ATOM 2665 O O . TRP A 1 354 ? 10.188 -19.875 -30 1 98.25 354 TRP A O 1
ATOM 2675 N N . GLY A 1 355 ? 8.453 -18.562 -29.5 1 98.31 355 GLY A N 1
ATOM 2676 C CA . GLY A 1 355 ? 9.18 -17.359 -29.875 1 98.31 355 GLY A CA 1
ATOM 2677 C C . GLY A 1 355 ? 10.453 -17.156 -29.078 1 98.31 355 GLY A C 1
ATOM 2678 O O . GLY A 1 355 ? 11.484 -16.781 -29.641 1 98.31 355 GLY A O 1
ATOM 2679 N N . TYR A 1 356 ? 10.383 -17.406 -27.828 1 98.19 356 TYR A N 1
ATOM 2680 C 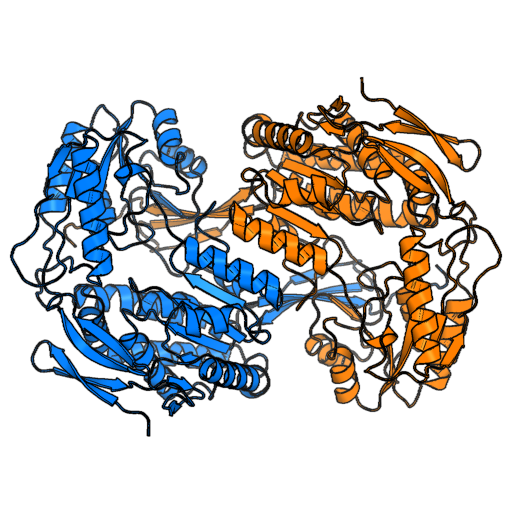CA . TYR A 1 356 ? 11.555 -17.266 -26.984 1 98.19 356 TYR A CA 1
ATOM 2681 C C . TYR A 1 356 ? 12.578 -18.359 -27.266 1 98.19 356 TYR A C 1
ATOM 2683 O O . TYR A 1 356 ? 13.781 -18.094 -27.297 1 98.19 356 TYR A O 1
ATOM 2691 N N . ILE A 1 357 ? 12.141 -19.609 -27.453 1 98.25 357 ILE A N 1
ATOM 2692 C CA . ILE A 1 357 ? 13.055 -20.703 -27.766 1 98.25 357 ILE A CA 1
ATOM 2693 C C . ILE A 1 357 ? 13.836 -20.375 -29.031 1 98.25 357 ILE A C 1
ATOM 2695 O O . ILE A 1 357 ? 15.062 -20.5 -29.062 1 98.25 357 ILE A O 1
ATOM 2699 N N . GLU A 1 358 ? 13.141 -19.906 -29.984 1 98.31 358 GLU A N 1
ATOM 2700 C CA . GLU A 1 358 ? 13.797 -19.547 -31.234 1 98.31 358 GLU A CA 1
ATOM 2701 C C . GLU A 1 358 ? 14.742 -18.359 -31.047 1 98.31 358 GLU A C 1
ATOM 2703 O O . GLU A 1 358 ? 15.812 -18.312 -31.656 1 98.31 358 GLU A O 1
ATOM 2708 N N . SER A 1 359 ? 14.359 -17.438 -30.266 1 98.12 359 SER A N 1
ATOM 2709 C CA . SER A 1 359 ? 15.227 -16.312 -29.984 1 98.12 359 SER A CA 1
ATOM 2710 C C . SER A 1 359 ? 16.516 -16.766 -29.312 1 98.12 359 SER A C 1
ATOM 2712 O O . SER A 1 359 ? 17.594 -16.234 -29.609 1 98.12 359 SER A O 1
ATOM 2714 N N . GLY A 1 360 ? 16.391 -17.688 -28.359 1 97.81 360 GLY A N 1
ATOM 2715 C CA . GLY A 1 360 ? 17.578 -18.219 -27.719 1 97.81 360 GLY A CA 1
ATOM 2716 C C . GLY A 1 360 ? 18.547 -18.844 -28.703 1 97.81 360 GLY A C 1
ATOM 2717 O O . GLY A 1 360 ? 19.75 -18.578 -28.656 1 97.81 360 GLY A O 1
ATOM 2718 N N . LYS A 1 361 ? 18.047 -19.594 -29.609 1 97.62 361 LYS A N 1
ATOM 2719 C CA . LYS A 1 361 ? 18.875 -20.203 -30.656 1 97.62 361 LYS A CA 1
ATOM 2720 C C . LYS A 1 361 ? 19.531 -19.141 -31.531 1 97.62 361 LYS A C 1
ATOM 2722 O O . LYS A 1 361 ? 20.734 -19.203 -31.812 1 97.62 361 LYS A O 1
ATOM 2727 N N . GLN A 1 362 ? 18.781 -18.188 -31.906 1 97.88 362 GLN A N 1
ATOM 2728 C CA . GLN A 1 362 ? 19.234 -17.125 -32.812 1 97.88 362 GLN A CA 1
ATOM 2729 C C . GLN A 1 362 ? 20.297 -16.266 -32.125 1 97.88 362 GLN A C 1
ATOM 2731 O O . GLN A 1 362 ? 21.234 -15.797 -32.781 1 97.88 362 GLN A O 1
ATOM 2736 N N . GLU A 1 363 ? 20.156 -16.094 -30.859 1 97.88 363 GLU A N 1
ATOM 2737 C CA . GLU A 1 363 ? 21.062 -15.203 -30.141 1 97.88 363 GLU A CA 1
ATOM 2738 C C . GLU A 1 363 ? 22.328 -15.93 -29.703 1 97.88 363 GLU A C 1
ATOM 2740 O O . GLU A 1 363 ? 23.219 -15.32 -29.109 1 97.88 363 GLU A O 1
ATOM 2745 N N . GLY A 1 364 ? 22.406 -17.172 -29.906 1 97.44 364 GLY A N 1
ATOM 2746 C CA . GLY A 1 364 ? 23.672 -17.875 -29.766 1 97.44 364 GLY A CA 1
ATOM 2747 C C . GLY A 1 364 ? 23.703 -18.828 -28.594 1 97.44 364 GLY A C 1
ATOM 2748 O O . GLY A 1 364 ? 24.719 -19.469 -28.344 1 97.44 364 GLY A O 1
ATOM 2749 N N . ALA A 1 365 ? 22.672 -18.984 -27.844 1 97.88 365 ALA A N 1
ATOM 2750 C CA . ALA A 1 365 ? 22.625 -20 -26.797 1 97.88 365 ALA A CA 1
ATOM 2751 C C . ALA A 1 365 ? 22.594 -21.406 -27.391 1 97.88 365 ALA A C 1
ATOM 2753 O O . ALA A 1 365 ? 22.234 -21.594 -28.562 1 97.88 365 ALA A O 1
ATOM 2754 N N . GLN A 1 366 ? 23 -22.344 -26.609 1 98.12 366 GLN A N 1
ATOM 2755 C CA . GLN A 1 366 ? 23.031 -23.734 -27.062 1 98.12 366 GLN A CA 1
ATOM 2756 C C . GLN A 1 366 ? 21.922 -24.547 -26.406 1 98.12 366 GLN A C 1
ATOM 2758 O O . GLN A 1 366 ? 21.75 -24.5 -25.172 1 98.12 366 GLN A O 1
ATOM 2763 N N . VAL A 1 367 ? 21.219 -25.281 -27.188 1 98.25 367 VAL A N 1
ATOM 2764 C CA . VAL A 1 367 ? 20.188 -26.156 -26.672 1 98.25 367 VAL A CA 1
ATOM 2765 C C . VAL A 1 367 ? 20.828 -27.422 -26.094 1 98.25 367 VAL A C 1
ATOM 2767 O O . VAL A 1 367 ? 21.375 -28.234 -26.828 1 98.25 367 VAL A O 1
ATOM 2770 N N . ALA A 1 368 ? 20.781 -27.578 -24.844 1 98 368 ALA A N 1
ATOM 2771 C CA . ALA A 1 368 ? 21.328 -28.766 -24.172 1 98 368 ALA A CA 1
ATOM 2772 C C . ALA A 1 368 ? 20.297 -29.891 -24.141 1 98 368 ALA A C 1
ATOM 2774 O O . ALA A 1 368 ? 20.641 -31.078 -24.094 1 98 368 ALA A O 1
ATOM 2775 N N . PHE A 1 369 ? 19.078 -29.547 -24.125 1 97.44 369 PHE A N 1
ATOM 2776 C CA . PHE A 1 369 ? 17.984 -30.5 -24.094 1 97.44 369 PHE A CA 1
ATOM 2777 C C . PHE A 1 369 ? 16.703 -29.859 -24.625 1 97.44 369 PHE A C 1
ATOM 2779 O O . PHE A 1 369 ? 16.422 -28.688 -24.375 1 97.44 369 PHE A O 1
ATOM 2786 N N . GLY A 1 370 ? 15.891 -30.609 -25.391 1 97.19 370 GLY A N 1
ATOM 2787 C CA . GLY A 1 370 ? 14.609 -30.141 -25.891 1 97.19 370 GLY A CA 1
ATOM 2788 C C . GLY A 1 370 ? 14.75 -29.219 -27.094 1 97.19 370 GLY A C 1
ATOM 2789 O O . GLY A 1 370 ? 15.57 -29.453 -27.969 1 97.19 370 GLY A O 1
ATOM 2790 N N . GLY A 1 371 ? 13.844 -28.266 -27.266 1 96.38 371 GLY A N 1
ATOM 2791 C CA . GLY A 1 371 ? 13.891 -27.234 -28.297 1 96.38 371 GLY A CA 1
ATOM 2792 C C . GLY A 1 371 ? 13.336 -27.703 -29.641 1 96.38 371 GLY A C 1
ATOM 2793 O O . GLY A 1 371 ? 13.648 -27.141 -30.688 1 96.38 371 GLY A O 1
ATOM 2794 N N . VAL A 1 372 ? 12.555 -28.719 -29.562 1 96.62 372 VAL A N 1
ATOM 2795 C CA . VAL A 1 372 ? 11.961 -29.234 -30.797 1 96.62 372 VAL A CA 1
ATOM 2796 C C . VAL A 1 372 ? 10.438 -29.281 -30.656 1 96.62 372 VAL A C 1
ATOM 2798 O O . VAL A 1 372 ? 9.914 -29.734 -29.641 1 96.62 372 VAL A O 1
ATOM 2801 N N . LYS A 1 373 ? 9.742 -28.812 -31.672 1 96.31 373 LYS A N 1
ATOM 2802 C CA . LYS A 1 373 ? 8.281 -28.812 -31.688 1 96.31 373 LYS A CA 1
ATOM 2803 C C . LYS A 1 373 ? 7.73 -30.219 -31.906 1 96.31 373 LYS A C 1
ATOM 2805 O O . LYS A 1 373 ? 8.258 -30.969 -32.719 1 96.31 373 LYS A O 1
ATOM 2810 N N . ARG A 1 374 ? 6.688 -30.453 -31.172 1 95.69 374 ARG A N 1
ATOM 2811 C CA . ARG A 1 374 ? 5.977 -31.703 -31.422 1 95.69 374 ARG A CA 1
ATOM 2812 C C . ARG A 1 374 ? 5.168 -31.625 -32.719 1 95.69 374 ARG A C 1
ATOM 2814 O O . ARG A 1 374 ? 4.812 -30.531 -33.156 1 95.69 374 ARG A O 1
ATOM 2821 N N . SER A 1 375 ? 4.824 -32.781 -33.25 1 93.44 375 SER A N 1
ATOM 2822 C CA . SER A 1 375 ? 3.979 -32.844 -34.438 1 93.44 375 SER A CA 1
ATOM 2823 C C . SER A 1 375 ? 2.535 -33.188 -34.062 1 93.44 375 SER A C 1
ATOM 2825 O O . SER A 1 375 ? 1.669 -33.281 -34.938 1 93.44 375 SER A O 1
ATOM 2827 N N . THR A 1 376 ? 2.219 -33.281 -32.875 1 93.06 376 THR A N 1
ATOM 2828 C CA . THR A 1 376 ? 0.898 -33.688 -32.406 1 93.06 376 THR A CA 1
ATOM 2829 C C . THR A 1 376 ? 0.037 -32.469 -32.094 1 93.06 376 THR A C 1
ATOM 2831 O O . THR A 1 376 ? 0.552 -31.375 -31.938 1 93.06 376 THR A O 1
ATOM 2834 N N . LYS A 1 377 ? -1.265 -32.75 -31.984 1 94.19 377 LYS A N 1
ATOM 2835 C CA . LYS A 1 377 ? -2.201 -31.703 -31.547 1 94.19 377 LYS A CA 1
ATOM 2836 C C . LYS A 1 377 ? -2.008 -31.375 -30.078 1 94.19 377 LYS A C 1
ATOM 2838 O O . LYS A 1 377 ? -1.558 -32.219 -29.297 1 94.19 377 LYS A O 1
ATOM 2843 N N . GLY A 1 378 ? -2.432 -30.125 -29.766 1 96.94 378 GLY A N 1
ATOM 2844 C CA . GLY A 1 378 ? -2.268 -29.625 -28.406 1 96.94 378 GLY A CA 1
ATOM 2845 C C . GLY A 1 378 ? -1.142 -28.625 -28.266 1 96.94 378 GLY A C 1
ATOM 2846 O O . GLY A 1 378 ? -0.163 -28.672 -29.016 1 96.94 378 GLY A O 1
ATOM 2847 N N . TYR A 1 379 ? -1.218 -27.766 -27.359 1 98.06 379 TYR A N 1
ATOM 2848 C CA . TYR A 1 379 ? -0.227 -26.703 -27.172 1 98.06 379 TYR A CA 1
ATOM 2849 C C . TYR A 1 379 ? 0.921 -27.188 -26.297 1 98.06 379 TYR A C 1
ATOM 2851 O O . TYR A 1 379 ? 1.265 -26.547 -25.297 1 98.06 379 TYR A O 1
ATOM 2859 N N . TYR A 1 380 ? 1.506 -28.344 -26.656 1 97.88 380 TYR A N 1
ATOM 2860 C CA . TYR A 1 380 ? 2.557 -28.953 -25.859 1 97.88 380 TYR A CA 1
ATOM 2861 C C . TYR A 1 380 ? 3.918 -28.359 -26.188 1 97.88 380 TYR A C 1
ATOM 2863 O O . TYR A 1 380 ? 4.281 -28.234 -27.359 1 97.88 380 TYR A O 1
ATOM 2871 N N . VAL A 1 381 ? 4.629 -27.953 -25.188 1 97.5 381 VAL A N 1
ATOM 2872 C CA . VAL A 1 381 ? 6.031 -27.547 -25.266 1 97.5 381 VAL A CA 1
ATOM 2873 C C . VAL A 1 381 ? 6.871 -28.422 -24.328 1 97.5 381 VAL A C 1
ATOM 2875 O O . VAL A 1 381 ? 6.648 -28.422 -23.125 1 97.5 381 VAL A O 1
ATOM 2878 N N . ASP A 1 382 ? 7.77 -29.156 -24.875 1 96.75 382 ASP A N 1
ATOM 2879 C CA . ASP A 1 382 ? 8.672 -29.938 -24.031 1 96.75 382 ASP A CA 1
ATOM 2880 C C . ASP A 1 382 ? 9.711 -29.031 -23.375 1 96.75 382 ASP A C 1
ATOM 2882 O O . ASP A 1 382 ? 10.133 -28.031 -23.953 1 96.75 382 ASP A O 1
ATOM 2886 N N . PRO A 1 383 ? 10.141 -29.422 -22.109 1 97.44 383 PRO A N 1
ATOM 2887 C CA . PRO A 1 383 ? 11.164 -28.609 -21.453 1 97.44 383 PRO A CA 1
ATOM 2888 C C . PRO A 1 383 ? 12.406 -28.406 -22.312 1 97.44 383 PRO A C 1
ATOM 2890 O O . PRO A 1 383 ? 12.852 -29.328 -23 1 97.44 383 PRO A O 1
ATOM 2893 N N . THR A 1 384 ? 12.859 -27.203 -22.297 1 98.25 384 THR A N 1
ATOM 2894 C CA . THR A 1 384 ? 14.055 -26.828 -23.047 1 98.25 384 THR A CA 1
ATOM 2895 C C . THR A 1 384 ? 15.109 -26.219 -22.125 1 98.25 384 THR A C 1
ATOM 2897 O O . THR A 1 384 ? 14.812 -25.328 -21.328 1 98.25 384 THR A O 1
ATOM 2900 N N . ILE A 1 385 ? 16.312 -26.75 -22.188 1 98.5 385 ILE A N 1
ATOM 2901 C CA . ILE A 1 385 ? 17.422 -26.234 -21.391 1 98.5 385 ILE A CA 1
ATOM 2902 C C . ILE A 1 385 ? 18.453 -25.578 -22.312 1 98.5 385 ILE A C 1
ATOM 2904 O O . ILE A 1 385 ? 18.969 -26.219 -23.234 1 98.5 385 ILE A O 1
ATOM 2908 N N . PHE A 1 386 ? 18.719 -24.344 -22.062 1 98.5 386 PHE A N 1
ATOM 2909 C CA . PHE A 1 386 ? 19.75 -23.609 -22.797 1 98.5 386 PHE A CA 1
ATOM 2910 C C . PHE A 1 386 ? 21.016 -23.469 -21.938 1 98.5 386 PHE A C 1
ATOM 2912 O O . PHE A 1 386 ? 20.922 -23.234 -20.734 1 98.5 386 PHE A O 1
ATOM 2919 N N . THR A 1 387 ? 22.125 -23.625 -22.516 1 98.19 387 THR A N 1
ATOM 2920 C CA . THR A 1 387 ? 23.422 -23.297 -21.953 1 98.19 387 THR A CA 1
ATOM 2921 C C . THR A 1 387 ? 24.141 -22.266 -22.797 1 98.19 387 THR A C 1
ATOM 2923 O O . THR A 1 387 ? 23.594 -21.766 -23.797 1 98.19 387 THR A O 1
ATOM 2926 N N . ASN A 1 388 ? 25.359 -21.859 -22.375 1 97.25 388 ASN A N 1
ATOM 2927 C CA . ASN A 1 388 ? 26.109 -20.812 -23.047 1 97.25 388 ASN A CA 1
ATOM 2928 C C . ASN A 1 388 ? 25.312 -19.531 -23.172 1 97.25 388 ASN A C 1
ATOM 2930 O O . ASN A 1 388 ? 25.156 -18.984 -24.266 1 97.25 388 ASN A O 1
ATOM 2934 N N . ILE A 1 389 ? 24.75 -19.141 -22.094 1 96.38 389 ILE A N 1
ATOM 2935 C CA . ILE A 1 389 ? 23.859 -18 -22.078 1 96.38 389 ILE A CA 1
ATOM 2936 C C . ILE A 1 389 ? 24.641 -16.719 -21.75 1 96.38 389 ILE A C 1
ATOM 2938 O O . ILE A 1 389 ? 25.719 -16.797 -21.172 1 96.38 389 ILE A O 1
ATOM 2942 N N . ARG A 1 390 ? 24.141 -15.594 -22.172 1 95.62 390 ARG A N 1
ATOM 2943 C CA . ARG A 1 390 ? 24.625 -14.258 -21.828 1 95.62 390 ARG A CA 1
ATOM 2944 C C . ARG A 1 390 ? 23.531 -13.43 -21.188 1 95.62 390 ARG A C 1
ATOM 2946 O O . ARG A 1 390 ? 22.344 -13.594 -21.5 1 95.62 390 ARG A O 1
ATOM 2953 N N . PRO A 1 391 ? 23.953 -12.484 -20.344 1 91.94 391 PRO A N 1
ATOM 2954 C CA . PRO A 1 391 ? 22.969 -11.688 -19.594 1 91.94 391 PRO A CA 1
ATOM 2955 C C . PRO A 1 391 ? 22.047 -10.883 -20.5 1 91.94 391 PRO A C 1
ATOM 2957 O O . PRO A 1 391 ? 20.938 -10.523 -20.109 1 91.94 391 PRO A O 1
ATOM 2960 N N . ASP A 1 392 ? 22.422 -10.625 -21.703 1 93.38 392 ASP A N 1
ATOM 2961 C CA . ASP A 1 392 ? 21.672 -9.719 -22.562 1 93.38 392 ASP A CA 1
ATOM 2962 C C . ASP A 1 392 ? 20.641 -10.477 -23.406 1 93.38 392 ASP A C 1
ATOM 2964 O O . ASP A 1 392 ? 19.844 -9.867 -24.109 1 93.38 392 ASP A O 1
ATOM 2968 N N . MET A 1 393 ? 20.703 -11.828 -23.406 1 95.88 393 MET A N 1
ATOM 2969 C CA . MET A 1 393 ? 19.75 -12.633 -24.172 1 95.88 393 MET A CA 1
ATOM 2970 C C . MET A 1 393 ? 18.328 -12.469 -23.641 1 95.88 393 MET A C 1
ATOM 2972 O O . MET A 1 393 ? 18.125 -12.383 -22.438 1 95.88 393 MET A O 1
ATOM 2976 N N . ARG A 1 394 ? 17.359 -12.461 -24.484 1 95.75 394 ARG A N 1
ATOM 2977 C CA . ARG A 1 394 ? 15.953 -12.336 -24.109 1 95.75 394 ARG A CA 1
ATOM 2978 C C . ARG A 1 394 ? 15.539 -13.461 -23.156 1 95.75 394 ARG A C 1
ATOM 2980 O O . ARG A 1 394 ? 14.781 -13.234 -22.219 1 95.75 394 ARG A O 1
ATOM 2987 N N . ILE A 1 395 ? 16.016 -14.734 -23.375 1 96.69 395 ILE A N 1
ATOM 2988 C CA . ILE A 1 395 ? 15.641 -15.898 -22.578 1 96.69 395 ILE A CA 1
ATOM 2989 C C . ILE A 1 395 ? 16.203 -15.766 -21.156 1 96.69 395 ILE A C 1
ATOM 2991 O O . ILE A 1 395 ? 15.828 -16.516 -20.266 1 96.69 395 ILE A O 1
ATOM 2995 N N . VAL A 1 396 ? 17.141 -14.844 -20.953 1 95.31 396 VAL A N 1
ATOM 2996 C CA . VAL A 1 396 ? 17.734 -14.617 -19.625 1 95.31 396 VAL A CA 1
ATOM 2997 C C . VAL A 1 396 ? 17.062 -13.43 -18.969 1 95.31 396 VAL A C 1
ATOM 2999 O O . VAL A 1 396 ? 16.781 -13.453 -17.766 1 95.31 396 VAL A O 1
ATOM 3002 N N . LYS A 1 397 ? 16.609 -12.43 -19.688 1 92.62 397 LYS A N 1
ATOM 3003 C CA . LYS A 1 397 ? 16.172 -11.141 -19.156 1 92.62 397 LYS A CA 1
ATOM 3004 C C . LYS A 1 397 ? 14.664 -11.102 -18.969 1 92.62 397 LYS A C 1
ATOM 3006 O O . LYS A 1 397 ? 14.164 -10.477 -18.031 1 92.62 397 LYS A O 1
ATOM 3011 N N . GLU A 1 398 ? 13.953 -11.727 -19.828 1 92.69 398 GLU A N 1
ATOM 3012 C CA . GLU A 1 398 ? 12.508 -11.539 -19.891 1 92.69 398 GLU A CA 1
ATOM 3013 C C . GLU A 1 398 ? 11.773 -12.773 -19.344 1 92.69 398 GLU A C 1
ATOM 3015 O O . GLU A 1 398 ? 12.25 -13.898 -19.5 1 92.69 398 GLU A O 1
ATOM 3020 N N . GLU A 1 399 ? 10.656 -12.555 -18.75 1 92.44 399 GLU A N 1
ATOM 3021 C CA . GLU A 1 399 ? 9.805 -13.656 -18.312 1 92.44 399 GLU A CA 1
ATOM 3022 C C . GLU A 1 399 ? 9.18 -14.375 -19.5 1 92.44 399 GLU A C 1
ATOM 3024 O O . GLU A 1 399 ? 8.547 -13.75 -20.359 1 92.44 399 GLU A O 1
ATOM 3029 N N . ILE A 1 400 ? 9.352 -15.641 -19.531 1 94.31 400 ILE A N 1
ATOM 3030 C CA . ILE A 1 400 ? 8.875 -16.453 -20.641 1 94.31 400 ILE A CA 1
ATOM 3031 C C . ILE A 1 400 ? 7.535 -17.094 -20.266 1 94.31 400 ILE A C 1
ATOM 3033 O O . ILE A 1 400 ? 6.602 -17.109 -21.078 1 94.31 400 ILE A O 1
ATOM 3037 N N . PHE A 1 401 ? 7.43 -17.562 -19.047 1 96 401 PHE A N 1
ATOM 3038 C CA . PHE A 1 401 ? 6.234 -18.203 -18.516 1 96 401 PHE A CA 1
ATOM 3039 C C . PHE A 1 401 ? 5.938 -19.5 -19.266 1 96 401 PHE A C 1
ATOM 3041 O O . PHE A 1 401 ? 4.82 -19.703 -19.75 1 96 401 PHE A O 1
ATOM 3048 N N . GLY A 1 402 ? 6.879 -20.344 -19.422 1 97.62 402 GLY A N 1
ATOM 3049 C CA . GLY A 1 402 ? 6.938 -21.656 -20.031 1 97.62 402 GLY A CA 1
ATOM 3050 C C . GLY A 1 402 ? 8.148 -22.469 -19.594 1 97.62 402 GLY A C 1
ATOM 3051 O O . GLY A 1 402 ? 8.992 -21.969 -18.844 1 97.62 402 GLY A O 1
ATOM 3052 N N . PRO A 1 403 ? 8.242 -23.703 -20.016 1 97.88 403 PRO A N 1
ATOM 3053 C CA . PRO A 1 403 ? 9.289 -24.594 -19.516 1 97.88 403 PRO A CA 1
ATOM 3054 C C . PRO A 1 403 ? 10.617 -24.422 -20.234 1 97.88 403 PRO A C 1
ATOM 3056 O O . PRO A 1 403 ? 11.133 -25.359 -20.828 1 97.88 403 PRO A O 1
ATOM 3059 N N . VAL A 1 404 ? 11.164 -23.219 -20.156 1 98.38 404 VAL A N 1
ATOM 3060 C CA . VAL A 1 404 ? 12.438 -22.875 -20.781 1 98.38 404 VAL A CA 1
ATOM 3061 C C . VAL A 1 404 ? 13.422 -22.422 -19.719 1 98.38 404 VAL A C 1
ATOM 3063 O O . VAL A 1 404 ? 13.188 -21.422 -19.016 1 98.38 404 VAL A O 1
ATOM 3066 N N . LEU A 1 405 ? 14.516 -23.141 -19.609 1 98.19 405 LEU A N 1
ATOM 3067 C CA . LEU A 1 405 ? 15.492 -22.906 -18.547 1 98.19 405 LEU A CA 1
ATOM 3068 C C . LEU A 1 405 ? 16.828 -22.422 -19.125 1 98.19 405 LEU A C 1
ATOM 3070 O O . LEU A 1 405 ? 17.328 -23 -20.094 1 98.19 405 LEU A O 1
ATOM 3074 N N . SER A 1 406 ? 17.344 -21.375 -18.562 1 97.81 406 SER A N 1
ATOM 3075 C CA . SER A 1 406 ? 18.672 -20.875 -18.875 1 97.81 406 SER A CA 1
ATOM 3076 C C . SER A 1 406 ? 19.672 -21.234 -17.797 1 97.81 406 SER A C 1
ATOM 3078 O O . SER A 1 406 ? 19.484 -20.875 -16.625 1 97.81 406 SER A O 1
ATOM 3080 N N . VAL A 1 407 ? 20.75 -21.922 -18.156 1 97.94 407 VAL A N 1
ATOM 3081 C CA . VAL A 1 407 ? 21.719 -22.391 -17.172 1 97.94 407 VAL A CA 1
ATOM 3082 C C . VAL A 1 407 ? 23.062 -21.719 -17.438 1 97.94 407 VAL A C 1
ATOM 3084 O O . VAL A 1 407 ? 23.594 -21.797 -18.547 1 97.94 407 VAL A O 1
ATOM 3087 N N . GLY A 1 408 ? 23.547 -21 -16.484 1 96.44 408 GLY A N 1
ATOM 3088 C CA . GLY A 1 408 ? 24.859 -20.359 -16.516 1 96.44 408 GLY A CA 1
ATOM 3089 C C . GLY A 1 408 ? 25.734 -20.766 -15.352 1 96.44 408 GLY A C 1
ATOM 3090 O O . GLY A 1 408 ? 25.391 -21.656 -14.57 1 96.44 408 GLY A O 1
ATOM 3091 N N . SER A 1 409 ? 26.922 -20.203 -15.312 1 95.88 409 SER A N 1
ATOM 3092 C CA . SER A 1 409 ? 27.859 -20.531 -14.25 1 95.88 409 SER A CA 1
ATOM 3093 C C . SER A 1 409 ? 28.359 -19.281 -13.547 1 95.88 409 SER A C 1
ATOM 3095 O O . SER A 1 409 ? 28.156 -18.156 -14.031 1 95.88 409 SER A O 1
ATOM 3097 N N . PHE A 1 410 ? 28.875 -19.406 -12.359 1 92.94 410 PHE A N 1
ATOM 3098 C CA . PHE A 1 410 ? 29.562 -18.359 -11.609 1 92.94 410 PHE A CA 1
ATOM 3099 C C . PHE A 1 410 ? 30.781 -18.922 -10.891 1 92.94 410 PHE A C 1
ATOM 3101 O O . PHE A 1 410 ? 30.922 -20.141 -10.75 1 92.94 410 PHE A O 1
ATOM 3108 N N . LYS A 1 411 ? 31.688 -18.031 -10.438 1 94.12 411 LYS A N 1
ATOM 3109 C CA . LYS A 1 411 ? 32.906 -18.484 -9.797 1 94.12 411 LYS A CA 1
ATOM 3110 C C . LYS A 1 411 ? 32.875 -18.219 -8.289 1 94.12 411 LYS A C 1
ATOM 3112 O O . LYS A 1 411 ? 33.312 -19.047 -7.5 1 94.12 411 LYS A O 1
ATOM 3117 N N . THR A 1 412 ? 32.375 -17.016 -7.891 1 90 412 THR A N 1
ATOM 3118 C CA . THR A 1 412 ? 32.438 -16.625 -6.488 1 90 412 THR A CA 1
ATOM 3119 C C . THR A 1 412 ? 31.047 -16.328 -5.949 1 90 412 THR A C 1
ATOM 3121 O O . THR A 1 412 ? 30.109 -16.109 -6.723 1 90 412 THR A O 1
ATOM 3124 N N . GLU A 1 413 ? 30.922 -16.406 -4.652 1 87.06 413 GLU A N 1
ATOM 3125 C CA . GLU A 1 413 ? 29.656 -16.078 -3.982 1 87.06 413 GLU A CA 1
ATOM 3126 C C . GLU A 1 413 ? 29.172 -14.688 -4.363 1 87.06 413 GLU A C 1
ATOM 3128 O O . GLU A 1 413 ? 27.984 -14.492 -4.641 1 87.06 413 GLU A O 1
ATOM 3133 N N . ASP A 1 414 ? 30.016 -13.688 -4.387 1 84.94 414 ASP A N 1
ATOM 3134 C CA . ASP A 1 414 ? 29.672 -12.312 -4.754 1 84.94 414 ASP A CA 1
ATOM 3135 C C . ASP A 1 414 ? 29.141 -12.25 -6.184 1 84.94 414 ASP A C 1
ATOM 3137 O O . ASP A 1 414 ? 28.188 -11.531 -6.461 1 84.94 414 ASP A O 1
ATOM 3141 N N . GLU A 1 415 ? 29.797 -12.938 -7.035 1 87.25 415 GLU A N 1
ATOM 3142 C CA . GLU A 1 415 ? 29.344 -12.992 -8.422 1 87.25 415 GLU A CA 1
ATOM 3143 C C . GLU A 1 415 ? 27.953 -13.609 -8.516 1 87.25 415 GLU A C 1
ATOM 3145 O O . GLU A 1 415 ? 27.094 -13.133 -9.266 1 87.25 415 GLU A O 1
ATOM 3150 N N . ALA A 1 416 ? 27.719 -14.734 -7.785 1 85.81 416 ALA A N 1
ATOM 3151 C CA . ALA A 1 416 ? 26.422 -15.414 -7.77 1 85.81 416 ALA A CA 1
ATOM 3152 C C . ALA A 1 416 ? 25.312 -14.461 -7.328 1 85.81 416 ALA A C 1
ATOM 3154 O O . ALA A 1 416 ? 24.266 -14.391 -7.969 1 85.81 416 ALA A O 1
ATOM 3155 N N . ILE A 1 417 ? 25.578 -13.695 -6.301 1 85.19 417 ILE A N 1
ATOM 3156 C CA . ILE A 1 417 ? 24.609 -12.75 -5.766 1 85.19 417 ILE A CA 1
ATOM 3157 C C . ILE A 1 417 ? 24.328 -11.648 -6.797 1 85.19 417 ILE A C 1
ATOM 3159 O O . ILE A 1 417 ? 23.188 -11.266 -7.016 1 85.19 417 ILE A O 1
ATOM 3163 N N . ALA A 1 418 ? 25.344 -11.172 -7.418 1 83.12 418 ALA A N 1
ATOM 3164 C CA . ALA A 1 418 ? 25.203 -10.133 -8.438 1 83.12 418 ALA A CA 1
ATOM 3165 C C . ALA A 1 418 ? 24.344 -10.617 -9.602 1 83.12 418 ALA A C 1
ATOM 3167 O O . ALA A 1 418 ? 23.453 -9.898 -10.07 1 83.12 418 ALA A O 1
ATOM 3168 N N . LEU A 1 419 ? 24.609 -11.82 -10.016 1 83.38 419 LEU A N 1
ATOM 3169 C CA . LEU A 1 419 ? 23.859 -12.406 -11.117 1 83.38 419 LEU A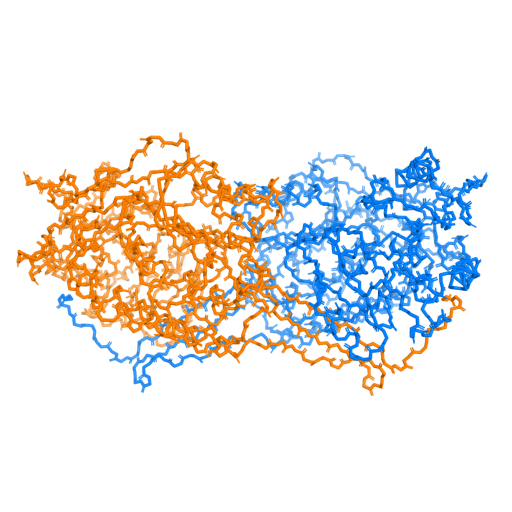 CA 1
ATOM 3170 C C . LEU A 1 419 ? 22.391 -12.578 -10.727 1 83.38 419 LEU A C 1
ATOM 3172 O O . LEU A 1 419 ? 21.5 -12.32 -11.539 1 83.38 419 LEU A O 1
ATOM 3176 N N . ALA A 1 420 ? 22.141 -13.023 -9.547 1 83.69 420 ALA A N 1
ATOM 3177 C CA . ALA A 1 420 ? 20.781 -13.25 -9.055 1 83.69 420 ALA A CA 1
ATOM 3178 C C . ALA A 1 420 ? 20.016 -11.93 -8.945 1 83.69 420 ALA A C 1
ATOM 3180 O O . ALA A 1 420 ? 18.844 -11.859 -9.281 1 83.69 420 ALA A O 1
ATOM 3181 N N . ASN A 1 421 ? 20.734 -10.898 -8.523 1 78.44 421 ASN A N 1
ATOM 3182 C CA . ASN A 1 421 ? 20.094 -9.609 -8.273 1 78.44 421 ASN A CA 1
ATOM 3183 C C . ASN A 1 421 ? 19.953 -8.797 -9.562 1 78.44 421 ASN A C 1
ATOM 3185 O O . ASN A 1 421 ? 19.266 -7.781 -9.586 1 78.44 421 ASN A O 1
ATOM 3189 N N . ASP A 1 422 ? 20.672 -9.266 -10.602 1 71.81 422 ASP A N 1
ATOM 3190 C CA . ASP A 1 422 ? 20.641 -8.562 -11.875 1 71.81 422 ASP A CA 1
ATOM 3191 C C . ASP A 1 422 ? 19.328 -8.805 -12.617 1 71.81 422 ASP A C 1
ATOM 3193 O O . ASP A 1 422 ? 19.328 -9.266 -13.758 1 71.81 422 ASP A O 1
ATOM 3197 N N . THR A 1 423 ? 18.359 -8.93 -11.82 1 65.25 423 THR A N 1
ATOM 3198 C CA . THR A 1 423 ? 17 -9.023 -12.352 1 65.25 423 THR A CA 1
ATOM 3199 C C . THR A 1 423 ? 16.031 -8.203 -11.508 1 65.25 423 THR A C 1
ATOM 3201 O O . THR A 1 423 ? 16.375 -7.758 -10.414 1 65.25 423 THR A O 1
ATOM 3204 N N . ASN A 1 424 ? 15.133 -8.156 -11.914 1 53.94 424 ASN A N 1
ATOM 3205 C CA . ASN A 1 424 ? 14.117 -7.461 -11.125 1 53.94 424 ASN A CA 1
ATOM 3206 C C . ASN A 1 424 ? 13.414 -8.406 -10.156 1 53.94 424 ASN A C 1
ATOM 3208 O O . ASN A 1 424 ? 12.43 -8.023 -9.523 1 53.94 424 ASN A O 1
ATOM 3212 N N . TYR A 1 425 ? 14.195 -10.031 -9.945 1 49.03 425 TYR A N 1
ATOM 3213 C CA . TYR A 1 425 ? 13.469 -11.055 -9.203 1 49.03 425 TYR A CA 1
ATOM 3214 C C . TYR A 1 425 ? 14.406 -11.82 -8.273 1 49.03 425 TYR A C 1
ATOM 3216 O O . TYR A 1 425 ? 15.617 -11.836 -8.484 1 49.03 425 TYR A O 1
ATOM 3224 N N . GLY A 1 426 ? 14.305 -12.766 -6.805 1 38.97 426 GLY A N 1
ATOM 3225 C CA . GLY A 1 426 ? 15.242 -13.211 -5.785 1 38.97 426 GLY A CA 1
ATOM 3226 C C . GLY A 1 426 ? 15.164 -14.703 -5.52 1 38.97 426 GLY A C 1
ATOM 3227 O O . GLY A 1 426 ? 14.086 -15.297 -5.582 1 38.97 426 GLY A O 1
ATOM 3228 N N . LEU A 1 427 ? 16.5 -15.773 -5.387 1 38.44 427 LEU A N 1
ATOM 3229 C CA . LEU A 1 427 ? 16.547 -17.234 -5.316 1 38.44 427 LEU A CA 1
ATOM 3230 C C . LEU A 1 427 ? 17.328 -17.703 -4.098 1 38.44 427 LEU A C 1
ATOM 3232 O O . LEU A 1 427 ? 18 -16.891 -3.439 1 38.44 427 LEU A O 1
ATOM 3236 N N . GLY A 1 428 ? 17.734 -19.391 -3.602 1 34.97 428 GLY A N 1
ATOM 3237 C CA . GLY A 1 428 ? 17.875 -20.25 -2.439 1 34.97 428 GLY A CA 1
ATOM 3238 C C . GLY A 1 428 ? 19.25 -20.875 -2.312 1 34.97 428 GLY A C 1
ATOM 3239 O O . GLY A 1 428 ? 19.922 -21.109 -3.316 1 34.97 428 GLY A O 1
ATOM 3240 N N . ALA A 1 429 ? 20.312 -21.047 -1.205 1 45.16 429 ALA A N 1
ATOM 3241 C CA . ALA A 1 429 ? 21.656 -21.531 -0.872 1 45.16 429 ALA A CA 1
ATOM 3242 C C . ALA A 1 429 ? 21.578 -22.641 0.178 1 45.16 429 ALA A C 1
ATOM 3244 O O . ALA A 1 429 ? 20.625 -22.719 0.94 1 45.16 429 ALA A O 1
ATOM 3245 N N . ASP A 1 430 ? 22.828 -23.969 0.434 1 48.59 430 ASP A N 1
ATOM 3246 C CA . ASP A 1 430 ? 22.812 -25.094 1.353 1 48.59 430 ASP A CA 1
ATOM 3247 C C . ASP A 1 430 ? 23.703 -24.828 2.561 1 48.59 430 ASP A C 1
ATOM 3249 O O . ASP A 1 430 ? 23.469 -25.359 3.646 1 48.59 430 ASP A O 1
ATOM 3253 N N . ASP A 1 431 ? 25.094 -24.469 2.66 1 65.25 431 ASP A N 1
ATOM 3254 C CA . ASP A 1 431 ? 25.844 -24.047 3.84 1 65.25 431 ASP A CA 1
ATOM 3255 C C . ASP A 1 431 ? 25.062 -23.016 4.641 1 65.25 431 ASP A C 1
ATOM 3257 O O . ASP A 1 431 ? 24.766 -21.922 4.137 1 65.25 431 ASP A O 1
ATOM 3261 N N . ALA A 1 432 ? 24.938 -23.578 5.918 1 65.25 432 ALA A N 1
ATOM 3262 C CA . ALA A 1 432 ? 24 -22.766 6.688 1 65.25 432 ALA A CA 1
ATOM 3263 C C . ALA A 1 432 ? 24.438 -21.312 6.711 1 65.25 432 ALA A C 1
ATOM 3265 O O . ALA A 1 432 ? 23.609 -20.406 6.59 1 65.25 432 ALA A O 1
ATOM 3266 N N . ASN A 1 433 ? 25.812 -21.188 7.004 1 66.5 433 ASN A N 1
ATOM 3267 C CA . ASN A 1 433 ? 26.312 -19.812 7.02 1 66.5 433 ASN A CA 1
ATOM 3268 C C . ASN A 1 433 ? 26.156 -19.141 5.656 1 66.5 433 ASN A C 1
ATOM 3270 O O . ASN A 1 433 ? 25.75 -17.984 5.57 1 66.5 433 ASN A O 1
ATOM 3274 N N . GLN A 1 434 ? 26.438 -19.875 4.664 1 75.44 434 GLN A N 1
ATOM 3275 C CA . GLN A 1 434 ? 26.281 -19.359 3.305 1 75.44 434 GLN A CA 1
ATOM 3276 C C . GLN A 1 434 ? 24.828 -19.109 2.961 1 75.44 434 GLN A C 1
ATOM 3278 O O . GLN A 1 434 ? 24.484 -18.094 2.375 1 75.44 434 GLN A O 1
ATOM 3283 N N . CYS A 1 435 ? 23.969 -20.062 3.363 1 76.62 435 CYS A N 1
ATOM 3284 C CA . CYS A 1 435 ? 22.547 -19.922 3.113 1 76.62 435 CYS A CA 1
ATOM 3285 C C . CYS A 1 435 ? 22 -18.641 3.723 1 76.62 435 CYS A C 1
ATOM 3287 O O . CYS A 1 435 ? 21.234 -17.922 3.08 1 76.62 435 CYS A O 1
ATOM 3289 N N . MET A 1 436 ? 22.484 -18.359 4.887 1 74.5 436 MET A N 1
ATOM 3290 C CA . MET A 1 436 ? 21.984 -17.172 5.59 1 74.5 436 MET A CA 1
ATOM 3291 C C . MET A 1 436 ? 22.516 -15.898 4.938 1 74.5 436 MET A C 1
ATOM 3293 O O . MET A 1 436 ? 21.766 -14.945 4.742 1 74.5 436 MET A O 1
ATOM 3297 N N . ARG A 1 437 ? 23.812 -15.836 4.566 1 78.5 437 ARG A N 1
ATOM 3298 C CA . ARG A 1 437 ? 24.406 -14.664 3.934 1 78.5 437 ARG A CA 1
ATOM 3299 C C . ARG A 1 437 ? 23.75 -14.375 2.588 1 78.5 437 ARG A C 1
ATOM 3301 O O . ARG A 1 437 ? 23.359 -13.242 2.314 1 78.5 437 ARG A O 1
ATOM 3308 N N . VAL A 1 438 ? 23.609 -15.414 1.847 1 80.88 438 VAL A N 1
ATOM 3309 C CA . VAL A 1 438 ? 23.094 -15.25 0.489 1 80.88 438 VAL A CA 1
ATOM 3310 C C . VAL A 1 438 ? 21.625 -14.891 0.533 1 80.88 438 VAL A C 1
ATOM 3312 O O . VAL A 1 438 ? 21.172 -13.969 -0.16 1 80.88 438 VAL A O 1
ATOM 3315 N N . SER A 1 439 ? 20.844 -15.586 1.395 1 82.44 439 SER A N 1
ATOM 3316 C CA . SER A 1 439 ? 19.422 -15.281 1.505 1 82.44 439 SER A CA 1
ATOM 3317 C C . SER A 1 439 ? 19.188 -13.844 1.961 1 82.44 439 SER A C 1
ATOM 3319 O O . SER A 1 439 ? 18.234 -13.195 1.526 1 82.44 439 SER A O 1
ATOM 3321 N N . SER A 1 440 ? 20.047 -13.367 2.783 1 81.81 440 SER A N 1
ATOM 3322 C CA . SER A 1 440 ? 19.938 -12 3.275 1 81.81 440 SER A CA 1
ATOM 3323 C C . SER A 1 440 ? 20.281 -10.992 2.18 1 81.81 440 SER A C 1
ATOM 3325 O O . SER A 1 440 ? 19.688 -9.906 2.129 1 81.81 440 SER A O 1
ATOM 3327 N N . ALA A 1 441 ? 21.188 -11.344 1.299 1 81.56 441 ALA A N 1
ATOM 3328 C CA . ALA A 1 441 ? 21.703 -10.422 0.294 1 81.56 441 ALA A CA 1
ATOM 3329 C C . ALA A 1 441 ? 20.781 -10.359 -0.922 1 81.56 441 ALA A C 1
ATOM 3331 O O . ALA A 1 441 ? 20.812 -9.383 -1.675 1 81.56 441 ALA A O 1
ATOM 3332 N N . LEU A 1 442 ? 20.016 -11.367 -1.133 1 84 442 LEU A N 1
ATOM 3333 C CA . LEU A 1 442 ? 19.125 -11.406 -2.291 1 84 442 LEU A CA 1
ATOM 3334 C C . LEU A 1 442 ? 18.016 -10.383 -2.154 1 84 442 LEU A C 1
ATOM 3336 O O . LEU A 1 442 ? 17.453 -10.203 -1.067 1 84 442 LEU A O 1
ATOM 3340 N N . GLU A 1 443 ? 17.75 -9.672 -3.195 1 82.06 443 GLU A N 1
ATOM 3341 C CA . GLU A 1 443 ? 16.656 -8.711 -3.256 1 82.06 443 GLU A CA 1
ATOM 3342 C C . GLU A 1 443 ? 15.383 -9.352 -3.799 1 82.06 443 GLU A C 1
ATOM 3344 O O . GLU A 1 443 ? 15.023 -9.133 -4.957 1 82.06 443 GLU A O 1
ATOM 3349 N N . ALA A 1 444 ? 14.703 -10.156 -2.957 1 84.62 444 ALA A N 1
ATOM 3350 C CA . ALA A 1 444 ? 13.492 -10.898 -3.32 1 84.62 444 ALA A CA 1
ATOM 3351 C C . ALA A 1 444 ? 12.477 -10.883 -2.186 1 84.62 444 ALA A C 1
ATOM 3353 O O . ALA A 1 444 ? 12.828 -10.633 -1.029 1 84.62 444 ALA A O 1
ATOM 3354 N N . GLY A 1 445 ? 11.25 -11.031 -2.559 1 86.75 445 GLY A N 1
ATOM 3355 C CA . GLY A 1 445 ? 10.203 -11.141 -1.555 1 86.75 445 GLY A CA 1
ATOM 3356 C C . GLY A 1 445 ? 10.109 -12.523 -0.938 1 86.75 445 GLY A C 1
ATOM 3357 O O . GLY A 1 445 ? 9.641 -12.68 0.191 1 86.75 445 GLY A O 1
ATOM 3358 N N . THR A 1 446 ? 10.469 -13.539 -1.675 1 89.81 446 THR A N 1
ATOM 3359 C CA . THR A 1 446 ? 10.477 -14.922 -1.223 1 89.81 446 THR A CA 1
ATOM 3360 C C . THR A 1 446 ? 11.789 -15.609 -1.604 1 89.81 446 THR A C 1
ATOM 3362 O O . THR A 1 446 ? 12.258 -15.469 -2.734 1 89.81 446 THR A O 1
ATOM 3365 N N . VAL A 1 447 ? 12.445 -16.25 -0.691 1 90.44 447 VAL A N 1
ATOM 3366 C CA . VAL A 1 447 ? 13.664 -17.016 -0.912 1 90.44 447 VAL A CA 1
ATOM 3367 C C . VAL A 1 447 ? 13.477 -18.453 -0.423 1 90.44 447 VAL A C 1
ATOM 3369 O O . VAL A 1 447 ? 12.93 -18.672 0.661 1 90.44 447 VAL A O 1
ATOM 3372 N N . TRP A 1 448 ? 13.789 -19.438 -1.231 1 91.06 448 TRP A N 1
ATOM 3373 C CA . TRP A 1 448 ? 13.812 -20.844 -0.854 1 91.06 448 TRP A CA 1
ATOM 3374 C C . TRP A 1 448 ? 15.25 -21.328 -0.689 1 91.06 448 TRP A C 1
ATOM 3376 O O . TRP A 1 448 ? 16.094 -21.125 -1.57 1 91.06 448 TRP A O 1
ATOM 3386 N N . VAL A 1 449 ? 15.523 -21.938 0.417 1 89.5 449 VAL A N 1
ATOM 3387 C CA . VAL A 1 449 ? 16.828 -22.531 0.685 1 89.5 449 VAL A CA 1
ATOM 3388 C C . VAL A 1 449 ? 16.719 -24.047 0.673 1 89.5 449 VAL A C 1
ATOM 3390 O O . VAL A 1 449 ? 15.977 -24.641 1.464 1 89.5 449 VAL A O 1
ATOM 3393 N N . ASN A 1 450 ? 17.359 -24.734 -0.171 1 87.62 450 ASN A N 1
ATOM 3394 C CA . ASN A 1 450 ? 17.406 -26.172 -0.339 1 87.62 450 ASN A CA 1
ATOM 3395 C C . ASN A 1 450 ? 16.047 -26.75 -0.707 1 87.62 450 ASN A C 1
ATOM 3397 O O . ASN A 1 450 ? 15.688 -27.859 -0.288 1 87.62 450 ASN A O 1
ATOM 3401 N N . GLN A 1 451 ? 15.32 -26 -1.335 1 88.25 451 GLN A N 1
ATOM 3402 C CA . GLN A 1 451 ? 14.023 -26.297 -1.924 1 88.25 451 GLN A CA 1
ATOM 3403 C C . GLN A 1 451 ? 13.594 -25.203 -2.904 1 88.25 451 GLN A C 1
ATOM 3405 O O . GLN A 1 451 ? 14.258 -24.172 -3.02 1 88.25 451 GLN A O 1
ATOM 3410 N N . TYR A 1 452 ? 12.539 -25.484 -3.531 1 88.62 452 TYR A N 1
ATOM 3411 C CA . TYR A 1 452 ? 12.062 -24.453 -4.449 1 88.62 452 TYR A CA 1
ATOM 3412 C C . TYR A 1 452 ? 10.562 -24.594 -4.691 1 88.62 452 TYR A C 1
ATOM 3414 O O . TYR A 1 452 ? 10.047 -25.703 -4.793 1 88.62 452 TYR A O 1
ATOM 3422 N N . ASN A 1 453 ? 9.836 -23.438 -4.719 1 89.56 453 ASN A N 1
ATOM 3423 C CA . ASN A 1 453 ? 8.477 -23.281 -5.207 1 89.56 453 ASN A CA 1
ATOM 3424 C C . ASN A 1 453 ? 7.465 -23.969 -4.289 1 89.56 453 ASN A C 1
ATOM 3426 O O . ASN A 1 453 ? 6.383 -24.359 -4.734 1 89.56 453 ASN A O 1
ATOM 3430 N N . ILE A 1 454 ? 7.871 -24.312 -3.123 1 87.5 454 ILE A N 1
ATOM 3431 C CA . ILE A 1 454 ? 6.957 -24.828 -2.115 1 87.5 454 ILE A CA 1
ATOM 3432 C C . ILE A 1 454 ? 6.457 -23.688 -1.23 1 87.5 454 ILE A C 1
ATOM 3434 O O . ILE A 1 454 ? 7.246 -23.031 -0.542 1 87.5 454 ILE A O 1
ATOM 3438 N N . LEU A 1 455 ? 5.199 -23.516 -1.312 1 90.69 455 LEU A N 1
ATOM 3439 C CA . LEU A 1 455 ? 4.582 -22.438 -0.548 1 90.69 455 LEU A CA 1
ATOM 3440 C C . LEU A 1 455 ? 3.75 -23 0.604 1 90.69 455 LEU A C 1
ATOM 3442 O O . LEU A 1 455 ? 3.324 -24.156 0.566 1 90.69 455 LEU A O 1
ATOM 3446 N N . ASN A 1 456 ? 3.602 -22.234 1.565 1 91.94 456 ASN A N 1
ATOM 3447 C CA . ASN A 1 456 ? 2.748 -22.531 2.711 1 91.94 456 ASN A CA 1
ATOM 3448 C C . ASN A 1 456 ? 1.779 -21.391 3.004 1 91.94 456 ASN A C 1
ATOM 3450 O O . ASN A 1 456 ? 2.16 -20.219 2.961 1 91.94 456 ASN A O 1
ATOM 3454 N N . ASN A 1 457 ? 0.556 -21.719 3.367 1 93.75 457 ASN A N 1
ATOM 3455 C CA . ASN A 1 457 ? -0.503 -20.734 3.549 1 93.75 457 ASN A CA 1
ATOM 3456 C C . ASN A 1 457 ? -0.19 -19.781 4.699 1 93.75 457 ASN A C 1
ATOM 3458 O O . ASN A 1 457 ? -0.648 -18.641 4.707 1 93.75 457 ASN A O 1
ATOM 3462 N N . ASN A 1 458 ? 0.537 -20.25 5.66 1 93.69 458 ASN A N 1
ATOM 3463 C CA . ASN A 1 458 ? 0.833 -19.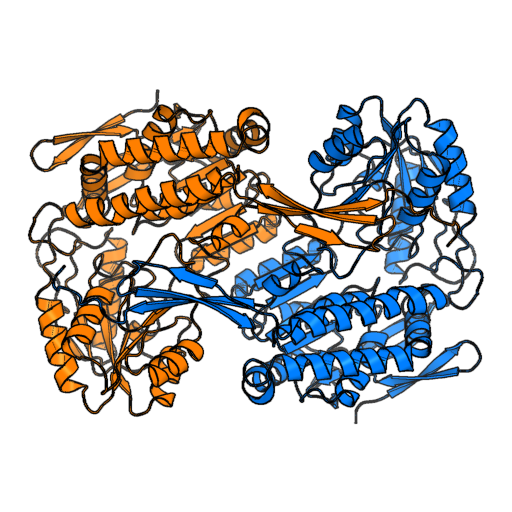422 6.824 1 93.69 458 ASN A CA 1
ATOM 3464 C C . ASN A 1 458 ? 2.08 -18.578 6.605 1 93.69 458 ASN A C 1
ATOM 3466 O O . ASN A 1 458 ? 2.504 -17.844 7.504 1 93.69 458 ASN A O 1
ATOM 3470 N N . VAL A 1 459 ? 2.816 -18.656 5.438 1 92.88 459 VAL A N 1
ATOM 3471 C CA . VAL A 1 459 ? 4 -17.875 5.109 1 92.88 459 VAL A CA 1
ATOM 3472 C C . VAL A 1 459 ? 3.662 -16.859 4.027 1 92.88 459 VAL A C 1
ATOM 3474 O O . VAL A 1 459 ? 3.082 -17.203 2.996 1 92.88 459 VAL A O 1
ATOM 3477 N N . PRO A 1 460 ? 3.99 -15.594 4.273 1 93.75 460 PRO A N 1
ATOM 3478 C CA . PRO A 1 460 ? 3.641 -14.578 3.273 1 93.75 460 PRO A CA 1
ATOM 3479 C C . PRO A 1 460 ? 4.359 -14.797 1.942 1 93.75 460 PRO A C 1
ATOM 3481 O O . PRO A 1 460 ? 5.473 -15.32 1.915 1 93.75 460 PRO A O 1
ATOM 3484 N N . PHE A 1 461 ? 3.689 -14.406 0.914 1 92.75 461 PHE A N 1
ATOM 3485 C CA . PHE A 1 461 ? 4.188 -14.484 -0.454 1 92.75 461 PHE A CA 1
ATOM 3486 C C . PHE A 1 461 ? 4.066 -13.141 -1.156 1 92.75 461 PHE A C 1
ATOM 3488 O O . PHE A 1 461 ? 3.061 -12.445 -1.011 1 92.75 461 PHE A O 1
ATOM 3495 N N . GLY A 1 462 ? 5.133 -12.766 -1.886 1 87.69 462 GLY A N 1
ATOM 3496 C CA . GLY A 1 462 ? 5.082 -11.547 -2.684 1 87.69 462 GLY A CA 1
ATOM 3497 C C . GLY A 1 462 ? 6.43 -11.156 -3.256 1 87.69 462 GLY A C 1
ATOM 3498 O O . GLY A 1 462 ? 7.461 -11.711 -2.875 1 87.69 462 GLY A O 1
ATOM 3499 N N . GLY A 1 463 ? 6.352 -10.258 -4.203 1 76.56 463 GLY A N 1
ATOM 3500 C CA . GLY A 1 463 ? 7.562 -9.844 -4.891 1 76.56 463 GLY A CA 1
ATOM 3501 C C . GLY A 1 463 ? 8.148 -8.555 -4.344 1 76.56 463 GLY A C 1
ATOM 3502 O O . GLY A 1 463 ? 7.613 -7.98 -3.391 1 76.56 463 GLY A O 1
ATOM 3503 N N . LYS A 1 464 ? 9.297 -8.242 -4.812 1 75.31 464 LYS A N 1
ATOM 3504 C CA . LYS A 1 464 ? 10.008 -6.984 -4.621 1 75.31 464 LYS A CA 1
ATOM 3505 C C . LYS A 1 464 ? 10.289 -6.301 -5.957 1 75.31 464 LYS A C 1
ATOM 3507 O O . LYS A 1 464 ? 10.117 -6.91 -7.016 1 75.31 464 LYS A O 1
ATOM 3512 N N . LYS A 1 465 ? 10.516 -4.988 -5.941 1 75.5 465 LYS A N 1
ATOM 3513 C CA . LYS A 1 465 ? 10.773 -4.227 -7.16 1 75.5 465 LYS A CA 1
ATOM 3514 C C . LYS A 1 465 ? 9.531 -4.188 -8.055 1 75.5 465 LYS A C 1
ATOM 3516 O O . LYS A 1 465 ? 8.453 -3.797 -7.605 1 75.5 465 LYS A O 1
ATOM 3521 N N . GLN A 1 466 ? 9.625 -4.586 -9.211 1 76.06 466 GLN A N 1
ATOM 3522 C CA . GLN A 1 466 ? 8.508 -4.453 -10.141 1 76.06 466 GLN A CA 1
ATOM 3523 C C . GLN A 1 466 ? 7.645 -5.707 -10.148 1 76.06 466 GLN A C 1
ATOM 3525 O O . GLN A 1 466 ? 6.742 -5.844 -10.977 1 76.06 466 GLN A O 1
ATOM 3530 N N . SER A 1 467 ? 7.926 -6.562 -9.164 1 79.12 467 SER A N 1
ATOM 3531 C CA . SER A 1 467 ? 7.156 -7.801 -9.078 1 79.12 467 SER A CA 1
ATOM 3532 C C . SER A 1 467 ? 5.875 -7.605 -8.273 1 79.12 467 SER A C 1
ATOM 3534 O O . SER A 1 467 ? 5.023 -8.492 -8.227 1 79.12 467 SER A O 1
ATOM 3536 N N . GLY A 1 468 ? 5.844 -6.457 -7.633 1 79.25 468 GLY A N 1
ATOM 3537 C CA . GLY A 1 468 ? 4.5 -6.258 -7.113 1 79.25 468 GLY A CA 1
ATOM 3538 C C . GLY A 1 468 ? 4.469 -5.438 -5.84 1 79.25 468 GLY A C 1
ATOM 3539 O O . GLY A 1 468 ? 5.504 -4.949 -5.383 1 79.25 468 GLY A O 1
ATOM 3540 N N . ILE A 1 469 ? 3.275 -5.188 -5.414 1 87.62 469 ILE A N 1
ATOM 3541 C CA . ILE A 1 469 ? 2.938 -4.43 -4.215 1 87.62 469 ILE A CA 1
ATOM 3542 C C . ILE A 1 469 ? 2.021 -5.262 -3.318 1 87.62 469 ILE A C 1
ATOM 3544 O O . ILE A 1 469 ? 1.037 -5.836 -3.791 1 87.62 469 ILE A O 1
ATOM 3548 N N . GLY A 1 470 ? 2.408 -5.344 -1.973 1 89.94 470 GLY A N 1
ATOM 3549 C CA . GLY A 1 470 ? 1.585 -6.082 -1.03 1 89.94 470 GLY A CA 1
ATOM 3550 C C . GLY A 1 470 ? 2.027 -7.523 -0.854 1 89.94 470 GLY A C 1
ATOM 3551 O O . GLY A 1 470 ? 3.033 -7.945 -1.431 1 89.94 470 GLY A O 1
ATOM 3552 N N . ARG A 1 471 ? 1.331 -8.242 -0.055 1 92.12 471 ARG A N 1
ATOM 3553 C CA . ARG A 1 471 ? 1.63 -9.641 0.202 1 92.12 471 ARG A CA 1
ATOM 3554 C C . ARG A 1 471 ? 0.363 -10.492 0.149 1 92.12 471 ARG A C 1
ATOM 3556 O O . ARG A 1 471 ? -0.716 -10.031 0.526 1 92.12 471 ARG A O 1
ATOM 3563 N N . GLU A 1 472 ? 0.503 -11.633 -0.32 1 94.44 472 GLU A N 1
ATOM 3564 C CA . GLU A 1 472 ? -0.484 -12.703 -0.228 1 94.44 472 GLU A CA 1
ATOM 3565 C C . GLU A 1 472 ? -0.049 -13.773 0.772 1 94.44 472 GLU A C 1
ATOM 3567 O O . GLU A 1 472 ? 1.129 -13.852 1.125 1 94.44 472 GLU A O 1
ATOM 3572 N N . LEU A 1 473 ? -1.003 -14.539 1.305 1 94.75 473 LEU A N 1
ATOM 3573 C CA . LEU A 1 473 ? -0.78 -15.617 2.266 1 94.75 473 LEU A CA 1
ATOM 3574 C C . LEU A 1 473 ? -0.247 -15.062 3.584 1 94.75 473 LEU A C 1
ATOM 3576 O O . LEU A 1 473 ? -0.008 -13.859 3.707 1 94.75 473 LEU A O 1
ATOM 3580 N N . GLY A 1 474 ? -0.186 -15.945 4.566 1 94.25 474 GLY A N 1
ATOM 3581 C CA . GLY A 1 474 ? 0.277 -15.547 5.887 1 94.25 474 GLY A CA 1
ATOM 3582 C C . GLY A 1 474 ? -0.619 -14.516 6.543 1 94.25 474 GLY A C 1
ATOM 3583 O O . GLY A 1 474 ? -1.633 -14.109 5.973 1 94.25 474 GLY A O 1
ATOM 3584 N N . SER A 1 475 ? -0.274 -14.094 7.723 1 94.31 475 SER A N 1
ATOM 3585 C CA . SER A 1 475 ? -1.046 -13.078 8.438 1 94.31 475 SER A CA 1
ATOM 3586 C C . SER A 1 475 ? -0.92 -11.711 7.77 1 94.31 475 SER A C 1
ATOM 3588 O O . SER A 1 475 ? -1.793 -10.859 7.93 1 94.31 475 SER A O 1
ATOM 3590 N N . TYR A 1 476 ? 0.129 -11.508 6.992 1 92.94 476 TYR A N 1
ATOM 3591 C CA . TYR A 1 476 ? 0.402 -10.242 6.324 1 92.94 476 TYR A CA 1
ATOM 3592 C C . TYR A 1 476 ? -0.686 -9.914 5.305 1 92.94 476 TYR A C 1
ATOM 3594 O O . TYR A 1 476 ? -0.993 -8.742 5.066 1 92.94 476 TYR A O 1
ATOM 3602 N N . ALA A 1 477 ? -1.263 -10.945 4.711 1 95 477 ALA A N 1
ATOM 3603 C CA . ALA A 1 477 ? -2.283 -10.734 3.688 1 95 477 ALA A CA 1
ATOM 3604 C C . ALA A 1 477 ? -3.523 -10.078 4.277 1 95 477 ALA A C 1
ATOM 3606 O O . ALA A 1 477 ? -4.27 -9.391 3.568 1 95 477 ALA A O 1
ATOM 3607 N N . LEU A 1 478 ? -3.826 -10.289 5.57 1 95.81 478 LEU A N 1
ATOM 3608 C CA . LEU A 1 478 ? -4.996 -9.719 6.223 1 95.81 478 LEU A CA 1
ATOM 3609 C C . LEU A 1 478 ? -4.949 -8.195 6.18 1 95.81 478 LEU A C 1
ATOM 3611 O O . LEU A 1 478 ? -5.98 -7.539 6.031 1 95.81 478 LEU A O 1
ATOM 3615 N N . GLU A 1 479 ? -3.734 -7.656 6.223 1 93.62 479 GLU A N 1
ATOM 3616 C CA . GLU A 1 479 ? -3.547 -6.207 6.238 1 93.62 479 GLU A CA 1
ATOM 3617 C C . GLU A 1 479 ? -3.963 -5.586 4.906 1 93.62 479 GLU A C 1
ATOM 3619 O O . GLU A 1 479 ? -4.32 -4.406 4.855 1 93.62 479 GLU A O 1
ATOM 3624 N N . GLU A 1 480 ? -3.896 -6.348 3.854 1 95.25 480 GLU A N 1
ATOM 3625 C CA . GLU A 1 480 ? -4.27 -5.852 2.533 1 95.25 480 GLU A CA 1
ATOM 3626 C C . GLU A 1 480 ? -5.77 -5.59 2.445 1 95.25 480 GLU A C 1
ATOM 3628 O O . GLU A 1 480 ? -6.227 -4.848 1.572 1 95.25 480 GLU A O 1
ATOM 3633 N N . TYR A 1 481 ? -6.547 -6.141 3.395 1 97.31 481 TYR A N 1
ATOM 3634 C CA . TYR A 1 481 ? -8 -6.086 3.268 1 97.31 481 TYR A CA 1
ATOM 3635 C C . TYR A 1 481 ? -8.625 -5.355 4.449 1 97.31 481 TYR A C 1
ATOM 3637 O O . TYR A 1 481 ? -9.836 -5.406 4.645 1 97.31 481 TYR A O 1
ATOM 3645 N N . THR A 1 482 ? -7.812 -4.66 5.242 1 94.94 482 THR A N 1
ATOM 3646 C CA . THR A 1 482 ? -8.32 -3.893 6.379 1 94.94 482 THR A CA 1
ATOM 3647 C C . THR A 1 482 ? -7.824 -2.451 6.32 1 94.94 482 THR A C 1
ATOM 3649 O O . THR A 1 482 ? -6.852 -2.15 5.625 1 94.94 482 THR A O 1
ATOM 3652 N N . SER A 1 483 ? -8.531 -1.612 6.91 1 92.56 483 SER A N 1
ATOM 3653 C CA . SER A 1 483 ? -8.148 -0.224 7.156 1 92.56 483 SER A CA 1
ATOM 3654 C C . SER A 1 483 ? -8.016 0.058 8.648 1 92.56 483 SER A C 1
ATOM 3656 O O . SER A 1 483 ? -8.945 -0.183 9.414 1 92.56 483 SER A O 1
ATOM 3658 N N . VAL A 1 484 ? -6.863 0.611 9.047 1 92.31 484 VAL A N 1
ATOM 3659 C CA . VAL A 1 484 ? -6.609 0.899 10.453 1 92.31 484 VAL A CA 1
ATOM 3660 C C . VAL A 1 484 ? -7.301 2.203 10.844 1 92.31 484 VAL A C 1
ATOM 3662 O O . VAL A 1 484 ? -7.117 3.232 10.188 1 92.31 484 VAL A O 1
ATOM 3665 N N . LYS A 1 485 ? -8.109 2.119 11.828 1 91.81 485 LYS A N 1
ATOM 3666 C CA . LYS A 1 485 ? -8.75 3.285 12.438 1 91.81 485 LYS A CA 1
ATOM 3667 C C . LYS A 1 485 ? -8.203 3.547 13.836 1 91.81 485 LYS A C 1
ATOM 3669 O O . LYS A 1 485 ? -8.18 2.648 14.68 1 91.81 485 LYS A O 1
ATOM 3674 N N . ALA A 1 486 ? -7.699 4.75 14.047 1 92.19 486 ALA A N 1
ATOM 3675 C CA . ALA A 1 486 ? -7.242 5.145 15.375 1 92.19 486 ALA A CA 1
ATOM 3676 C C . ALA A 1 486 ? -8.312 5.957 16.109 1 92.19 486 ALA A C 1
ATOM 3678 O O . ALA A 1 486 ? -8.859 6.914 15.547 1 92.19 486 ALA A O 1
ATOM 3679 N N . VAL A 1 487 ? -8.656 5.605 17.297 1 88.25 487 VAL A N 1
ATOM 3680 C CA . VAL A 1 487 ? -9.602 6.328 18.125 1 88.25 487 VAL A CA 1
ATOM 3681 C C . VAL A 1 487 ? -8.891 6.898 19.359 1 88.25 487 VAL A C 1
ATOM 3683 O O . VAL A 1 487 ? -8.352 6.145 20.172 1 88.25 487 VAL A O 1
ATOM 3686 N N . HIS A 1 488 ? -8.766 8.18 19.406 1 90.25 488 HIS A N 1
ATOM 3687 C CA . HIS A 1 488 ? -8.266 8.883 20.578 1 90.25 488 HIS A CA 1
ATOM 3688 C C . HIS A 1 488 ? -9.383 9.156 21.578 1 90.25 488 HIS A C 1
ATOM 3690 O O . HIS A 1 488 ? -10.383 9.797 21.234 1 90.25 488 HIS A O 1
ATOM 3696 N N . TRP A 1 489 ? -9.211 8.711 22.766 1 84.44 489 TRP A N 1
ATOM 3697 C CA . TRP A 1 489 ? -10.273 8.836 23.75 1 84.44 489 TRP A CA 1
ATOM 3698 C C . TRP A 1 489 ? -9.805 9.656 24.953 1 84.44 489 TRP A C 1
ATOM 3700 O O . TRP A 1 489 ? -8.953 9.211 25.719 1 84.44 489 TRP A O 1
ATOM 3710 N N . ASN A 1 490 ? -10.281 10.852 25.062 1 87.31 490 ASN A N 1
ATOM 3711 C CA . ASN A 1 490 ? -10.109 11.68 26.25 1 87.31 490 ASN A CA 1
ATOM 3712 C C . ASN A 1 490 ? -11.266 11.492 27.234 1 87.31 490 ASN A C 1
ATOM 3714 O O . ASN A 1 490 ? -12.414 11.812 26.922 1 87.31 490 ASN A O 1
ATOM 3718 N N . PHE A 1 491 ? -11.008 11.031 28.406 1 76.81 491 PHE A N 1
ATOM 3719 C CA . PHE A 1 491 ? -12.102 10.742 29.328 1 76.81 491 PHE A CA 1
ATOM 3720 C C . PHE A 1 491 ? -11.938 11.539 30.625 1 76.81 491 PHE A C 1
ATOM 3722 O O . PHE A 1 491 ? -12.648 11.305 31.594 1 76.81 491 PHE A O 1
ATOM 3729 N N . GLY A 1 492 ? -10.914 12.531 30.562 1 74.75 492 GLY A N 1
ATOM 3730 C CA . GLY A 1 492 ? -10.781 13.266 31.812 1 74.75 492 GLY A CA 1
ATOM 3731 C C . GLY A 1 492 ? -10.078 14.602 31.656 1 74.75 492 GLY A C 1
ATOM 3732 O O . GLY A 1 492 ? -10.211 15.484 32.5 1 74.75 492 GLY A O 1
ATOM 3733 N N . GLU A 1 493 ? -9.312 14.844 30.609 1 78.75 493 GLU A N 1
ATOM 3734 C CA . GLU A 1 493 ? -8.562 16.078 30.438 1 78.75 493 GLU A CA 1
ATOM 3735 C C . GLU A 1 493 ? -9.461 17.219 29.969 1 78.75 493 GLU A C 1
ATOM 3737 O O . GLU A 1 493 ? -10.305 17.016 29.078 1 78.75 493 GLU A O 1
ATOM 3742 N N . LYS A 1 494 ? -9.336 18.375 30.625 1 84.06 494 LYS A N 1
ATOM 3743 C CA . LYS A 1 494 ? -10.062 19.578 30.219 1 84.06 494 LYS A CA 1
ATOM 3744 C C . LYS A 1 494 ? -9.18 20.5 29.375 1 84.06 494 LYS A C 1
ATOM 3746 O O . LYS A 1 494 ? -7.996 20.656 29.688 1 84.06 494 LYS A O 1
ATOM 3751 N N . LEU A 1 495 ? -9.75 20.938 28.312 1 85.38 495 LEU A N 1
ATOM 3752 C CA . LEU A 1 495 ? -9.023 21.891 27.469 1 85.38 495 LEU A CA 1
ATOM 3753 C C . LEU A 1 495 ? -9.133 23.312 28.031 1 85.38 495 LEU A C 1
ATOM 3755 O O . LEU A 1 495 ? -10.242 23.797 28.281 1 85.38 495 LEU A O 1
ATOM 3759 N N . GLU A 1 496 ? -7.914 23.859 28.328 1 80.06 496 GLU A N 1
ATOM 3760 C CA . GLU A 1 496 ? -7.906 25.281 28.609 1 80.06 496 GLU A CA 1
ATOM 3761 C C . GLU A 1 496 ? -7.938 26.109 27.312 1 80.06 496 GLU A C 1
ATOM 3763 O O . GLU A 1 496 ? -7.105 25.906 26.438 1 80.06 496 GLU A O 1
ATOM 3768 N N . TRP A 1 497 ? -8.891 27 27.234 1 84.81 497 TRP A N 1
ATOM 3769 C CA . TRP A 1 497 ? -9.062 27.812 26.031 1 84.81 497 TRP A CA 1
ATOM 3770 C C . TRP A 1 497 ? -9.203 29.297 26.391 1 84.81 497 TRP A C 1
ATOM 3772 O O . TRP A 1 497 ? -9.906 29.641 27.344 1 84.81 497 TRP A O 1
ATOM 3782 N N . PRO A 1 498 ? -8.578 30.156 25.531 1 82.38 498 PRO A N 1
ATOM 3783 C CA . PRO A 1 498 ? -7.766 29.891 24.328 1 82.38 498 PRO A CA 1
ATOM 3784 C C . PRO A 1 498 ? -6.398 29.312 24.656 1 82.38 498 PRO A C 1
ATOM 3786 O O . PRO A 1 498 ? -5.98 29.312 25.828 1 82.38 498 PRO A O 1
ATOM 3789 N N . LEU A 1 499 ? -5.906 28.797 23.594 1 72.12 499 LEU A N 1
ATOM 3790 C CA . LEU A 1 499 ? -4.605 28.156 23.781 1 72.12 499 LEU A CA 1
ATOM 3791 C C . LEU A 1 499 ? -3.572 29.188 24.25 1 72.12 499 LEU A C 1
ATOM 3793 O O . LEU A 1 499 ? -3.477 30.281 23.688 1 72.12 499 LEU A O 1
ATOM 3797 N N . MET B 1 1 ? 30.359 27.531 -3.779 1 48.59 1 MET B N 1
ATOM 3798 C CA . MET B 1 1 ? 29.969 27.109 -2.441 1 48.59 1 MET B CA 1
ATOM 3799 C C . MET B 1 1 ? 28.547 27.578 -2.109 1 48.59 1 MET B C 1
ATOM 3801 O O . MET B 1 1 ? 28.156 28.672 -2.52 1 48.59 1 MET B O 1
ATOM 3805 N N . ALA B 1 2 ? 27.672 26.656 -1.753 1 62.59 2 ALA B N 1
ATOM 3806 C CA . ALA B 1 2 ? 26.297 27.078 -1.531 1 62.59 2 ALA B CA 1
ATOM 3807 C C . ALA B 1 2 ? 26.234 28.125 -0.426 1 62.59 2 ALA B C 1
ATOM 3809 O O . ALA B 1 2 ? 26.984 28.078 0.544 1 62.59 2 ALA B O 1
ATOM 3810 N N . HIS B 1 3 ? 25.469 29.172 -0.646 1 81.38 3 HIS B N 1
ATOM 3811 C CA . HIS B 1 3 ? 25.312 30.438 0.075 1 81.38 3 HIS B CA 1
ATOM 3812 C C . HIS B 1 3 ? 24.375 30.281 1.262 1 81.38 3 HIS B C 1
ATOM 3814 O O . HIS B 1 3 ? 23.641 29.281 1.353 1 81.38 3 HIS B O 1
ATOM 3820 N N . SER B 1 4 ? 24.766 30.844 2.416 1 89.5 4 SER B N 1
ATOM 3821 C CA . SER B 1 4 ? 23.844 31.062 3.525 1 89.5 4 SER B CA 1
ATOM 3822 C C . SER B 1 4 ? 23.453 32.531 3.641 1 89.5 4 SER B C 1
ATOM 3824 O O . SER B 1 4 ? 24.141 33.406 3.109 1 89.5 4 SER B O 1
ATOM 3826 N N . VAL B 1 5 ? 22.344 32.75 4.117 1 93 5 VAL B N 1
ATOM 3827 C CA . VAL B 1 5 ? 21.875 34.094 4.355 1 93 5 VAL B CA 1
ATOM 3828 C C . VAL B 1 5 ? 21.562 34.281 5.836 1 93 5 VAL B C 1
ATOM 3830 O O . VAL B 1 5 ? 21.141 33.344 6.512 1 93 5 VAL B O 1
ATOM 3833 N N . THR B 1 6 ? 21.797 35.438 6.297 1 93.5 6 THR B N 1
ATOM 3834 C CA . THR B 1 6 ? 21.406 35.781 7.656 1 93.5 6 THR B CA 1
ATOM 3835 C C . THR B 1 6 ? 20 36.375 7.68 1 93.5 6 THR B C 1
ATOM 3837 O O . THR B 1 6 ? 19.719 37.375 7.023 1 93.5 6 THR B O 1
ATOM 3840 N N . VAL B 1 7 ? 19.203 35.75 8.398 1 92.31 7 VAL B N 1
ATOM 3841 C CA . VAL B 1 7 ? 17.797 36.156 8.492 1 92.31 7 VAL B CA 1
ATOM 3842 C C . VAL B 1 7 ? 17.547 36.781 9.867 1 92.31 7 VAL B C 1
ATOM 3844 O O . VAL B 1 7 ? 18 36.25 10.883 1 92.31 7 VAL B O 1
ATOM 3847 N N . SER B 1 8 ? 16.844 37.875 9.836 1 89.25 8 SER B N 1
ATOM 3848 C CA . SER B 1 8 ? 16.484 38.531 11.086 1 89.25 8 SER B CA 1
ATOM 3849 C C . SER B 1 8 ? 15.258 37.875 11.719 1 89.25 8 SER B C 1
ATOM 3851 O O . SER B 1 8 ? 14.25 37.625 11.047 1 89.25 8 SER B O 1
ATOM 3853 N N . LEU B 1 9 ? 15.469 37.5 12.938 1 89.38 9 LEU B N 1
ATOM 3854 C CA . LEU B 1 9 ? 14.375 36.969 13.734 1 89.38 9 LEU B CA 1
ATOM 3855 C C . LEU B 1 9 ? 13.797 38.031 14.656 1 89.38 9 LEU B C 1
ATOM 3857 O O . LEU B 1 9 ? 14 39.219 14.43 1 89.38 9 LEU B O 1
ATOM 3861 N N . TYR B 1 10 ? 13.023 37.594 15.586 1 79 10 TYR B N 1
ATOM 3862 C CA . TYR B 1 10 ? 12.469 38.531 16.562 1 79 10 TYR B CA 1
ATOM 3863 C C . TYR B 1 10 ? 13.523 38.938 17.578 1 79 10 TYR B C 1
ATOM 3865 O O . TYR B 1 10 ? 14.492 38.219 17.812 1 79 10 TYR B O 1
ATOM 3873 N N . ASP B 1 11 ? 13.336 40.156 18.156 1 81.06 11 ASP B N 1
ATOM 3874 C CA . ASP B 1 11 ? 14.141 40.719 19.234 1 81.06 11 ASP B CA 1
ATOM 3875 C C . ASP B 1 11 ? 15.609 40.844 18.828 1 81.06 11 ASP B C 1
ATOM 3877 O O . ASP B 1 11 ? 16.5 40.5 19.609 1 81.06 11 ASP B O 1
ATOM 3881 N N . ASN B 1 12 ? 15.867 41.125 17.594 1 80.44 12 ASN B N 1
ATOM 3882 C CA . ASN B 1 12 ? 17.188 41.438 17.062 1 80.44 12 ASN B CA 1
ATOM 3883 C C . ASN B 1 12 ? 18.078 40.188 17.031 1 80.44 12 ASN B C 1
ATOM 3885 O O . ASN B 1 12 ? 19.312 40.281 17.125 1 80.44 12 ASN B O 1
ATOM 3889 N N . LYS B 1 13 ? 17.484 39.125 17.062 1 88.94 13 LYS B N 1
ATOM 3890 C CA . LYS B 1 13 ? 18.219 37.906 16.859 1 88.94 13 LYS B CA 1
ATOM 3891 C C . LYS B 1 13 ? 18.297 37.531 15.375 1 88.94 13 LYS B C 1
ATOM 3893 O O . LYS B 1 13 ? 17.5 38.031 14.57 1 88.94 13 LYS B O 1
ATOM 3898 N N . THR B 1 14 ? 19.344 36.844 15.039 1 92.62 14 THR B N 1
ATOM 3899 C CA . THR B 1 14 ? 19.516 36.438 13.656 1 92.62 14 THR B CA 1
ATOM 3900 C C . THR B 1 14 ? 19.797 34.938 13.578 1 92.62 14 THR B C 1
ATOM 3902 O O . THR B 1 14 ? 20.172 34.312 14.578 1 92.62 14 THR B O 1
ATOM 3905 N N . ILE B 1 15 ? 19.547 34.375 12.508 1 92.94 15 ILE B N 1
ATOM 3906 C CA . ILE B 1 15 ? 19.844 32.969 12.234 1 92.94 15 ILE B CA 1
ATOM 3907 C C . ILE B 1 15 ? 20.438 32.844 10.836 1 92.94 15 ILE B C 1
ATOM 3909 O O . ILE B 1 15 ? 20 33.5 9.906 1 92.94 15 ILE B O 1
ATOM 3913 N N . ASN B 1 16 ? 21.453 32.094 10.766 1 94.25 16 ASN B N 1
ATOM 3914 C CA . ASN B 1 16 ? 22.016 31.766 9.461 1 94.25 16 ASN B CA 1
ATOM 3915 C C . ASN B 1 16 ? 21.297 30.578 8.812 1 94.25 16 ASN B C 1
ATOM 3917 O O . ASN B 1 16 ? 21.203 29.5 9.414 1 94.25 16 ASN B O 1
ATOM 3921 N N . VAL B 1 17 ? 20.797 30.797 7.613 1 94.56 17 VAL B N 1
ATOM 3922 C CA . VAL B 1 17 ? 20.062 29.75 6.914 1 94.56 17 VAL B CA 1
ATOM 3923 C C . VAL B 1 17 ? 20.766 29.406 5.609 1 94.56 17 VAL B C 1
ATOM 3925 O O . VAL B 1 17 ? 21.016 30.266 4.773 1 94.56 17 VAL B O 1
ATOM 3928 N N . PRO B 1 18 ? 21.109 28.094 5.438 1 96.38 18 PRO B N 1
ATOM 3929 C CA . PRO B 1 18 ? 21.641 27.703 4.133 1 96.38 18 PRO B CA 1
ATOM 3930 C C . PRO B 1 18 ? 20.609 27.828 3.01 1 96.38 18 PRO B C 1
ATOM 3932 O O . PRO B 1 18 ? 19.438 27.531 3.215 1 96.38 18 PRO B O 1
ATOM 3935 N N . THR B 1 19 ? 21.062 28.219 1.826 1 95.75 19 THR B N 1
ATOM 3936 C CA . THR B 1 19 ? 20.109 28.484 0.751 1 95.75 19 THR B CA 1
ATOM 3937 C C . THR B 1 19 ? 20.344 27.547 -0.426 1 95.75 19 THR B C 1
ATOM 3939 O O . THR B 1 19 ? 19.594 27.562 -1.399 1 95.75 19 THR B O 1
ATOM 3942 N N . GLY B 1 20 ? 21.391 26.75 -0.367 1 96.69 20 GLY B N 1
ATOM 3943 C CA . GLY B 1 20 ? 21.672 25.797 -1.425 1 96.69 20 GLY B CA 1
ATOM 3944 C C . GLY B 1 20 ? 20.922 24.484 -1.249 1 96.69 20 GLY B C 1
ATOM 3945 O O . GLY B 1 20 ? 20.188 24.297 -0.277 1 96.69 20 GLY B O 1
ATOM 3946 N N . LEU B 1 21 ? 21.125 23.609 -2.264 1 98.19 21 LEU B N 1
ATOM 3947 C CA . LEU B 1 21 ? 20.641 22.234 -2.148 1 98.19 21 LEU B CA 1
ATOM 3948 C C . LEU B 1 21 ? 21.516 21.422 -1.204 1 98.19 21 LEU B C 1
ATOM 3950 O O . LEU B 1 21 ? 22.75 21.516 -1.262 1 98.19 21 LEU B O 1
ATOM 3954 N N . PHE B 1 22 ? 20.953 20.672 -0.272 1 98.5 22 PHE B N 1
ATOM 3955 C CA . PHE B 1 22 ? 21.734 19.781 0.587 1 98.5 22 PHE B CA 1
ATOM 3956 C C . PHE B 1 22 ? 21.844 18.391 -0.025 1 98.5 22 PHE B C 1
ATOM 3958 O O . PHE B 1 22 ? 20.906 17.594 0.055 1 98.5 22 PHE B O 1
ATOM 3965 N N . ILE B 1 23 ? 22.953 18.078 -0.619 1 98.62 23 ILE B N 1
ATOM 3966 C CA . ILE B 1 23 ? 23.188 16.812 -1.284 1 98.62 23 ILE B CA 1
ATOM 3967 C C . ILE B 1 23 ? 24.531 16.234 -0.81 1 98.62 23 ILE B C 1
ATOM 3969 O O . ILE B 1 23 ? 25.562 16.906 -0.865 1 98.62 23 ILE B O 1
ATOM 3973 N N . ASN B 1 24 ? 24.469 15.039 -0.296 1 98.44 24 ASN B N 1
ATOM 3974 C CA . ASN B 1 24 ? 25.672 14.328 0.119 1 98.44 24 ASN B CA 1
ATOM 3975 C C . ASN B 1 24 ? 26.422 15.086 1.207 1 98.44 24 ASN B C 1
ATOM 3977 O O . ASN B 1 24 ? 27.656 15.203 1.155 1 98.44 24 ASN B O 1
ATOM 3981 N N . ASN B 1 25 ? 25.688 15.656 2.137 1 98.12 25 ASN B N 1
ATOM 3982 C CA . ASN B 1 25 ? 26.156 16.359 3.322 1 98.12 25 ASN B CA 1
ATOM 3983 C C . ASN B 1 25 ? 26.844 17.672 2.957 1 98.12 25 ASN B C 1
ATOM 3985 O O . ASN B 1 25 ? 27.672 18.188 3.721 1 98.12 25 ASN B O 1
ATOM 3989 N N . GLU B 1 26 ? 26.531 18.203 1.792 1 97.75 26 GLU B N 1
ATOM 3990 C CA . GLU B 1 26 ? 27.047 19.484 1.366 1 97.75 26 GLU B CA 1
ATOM 3991 C C . GLU B 1 26 ? 25.953 20.375 0.803 1 97.75 26 GLU B C 1
ATOM 3993 O O . GLU B 1 26 ? 25.062 19.891 0.101 1 97.75 26 GLU B O 1
ATOM 3998 N N . PHE B 1 27 ? 26.016 21.625 1.162 1 97.94 27 PHE B N 1
ATOM 3999 C CA . PHE B 1 27 ? 25.156 22.609 0.496 1 97.94 27 PHE B CA 1
ATOM 4000 C C . PHE B 1 27 ? 25.766 23.047 -0.826 1 97.94 27 PHE B C 1
ATOM 4002 O O . PHE B 1 27 ? 26.875 23.594 -0.85 1 97.94 27 PHE B O 1
ATOM 4009 N N . VAL B 1 28 ? 25.047 22.797 -1.94 1 97.62 28 VAL B N 1
ATOM 4010 C CA . VAL B 1 28 ? 25.609 23.016 -3.273 1 97.62 28 VAL B CA 1
ATOM 4011 C C . VAL B 1 28 ? 24.625 23.812 -4.125 1 97.62 28 VAL B C 1
ATOM 4013 O O . VAL B 1 28 ? 23.438 23.844 -3.846 1 97.62 28 VAL B O 1
ATOM 4016 N N . PRO B 1 29 ? 25.109 24.531 -5.102 1 96.56 29 PRO B N 1
ATOM 4017 C CA . PRO B 1 29 ? 24.203 25.141 -6.086 1 96.56 29 PRO B CA 1
ATOM 4018 C C . PRO B 1 29 ? 23.578 24.094 -7.02 1 96.56 29 PRO B C 1
ATOM 4020 O O . PRO B 1 29 ? 23.969 22.922 -6.988 1 96.56 29 PRO B O 1
ATOM 4023 N N . SER B 1 30 ? 22.609 24.5 -7.754 1 97.19 30 SER B N 1
ATOM 4024 C CA . SER B 1 30 ? 22.094 23.625 -8.797 1 97.19 30 SER B CA 1
ATOM 4025 C C . SER B 1 30 ? 23.125 23.375 -9.883 1 97.19 30 SER B C 1
ATOM 4027 O O . SER B 1 30 ? 23.938 24.25 -10.195 1 97.19 30 SER B O 1
ATOM 4029 N N . VAL B 1 31 ? 23.031 22.234 -10.43 1 96.62 31 VAL B N 1
ATOM 4030 C CA . VAL B 1 31 ? 24 21.891 -11.461 1 96.62 31 VAL B CA 1
ATOM 4031 C C . VAL B 1 31 ? 23.656 22.609 -12.758 1 96.62 31 VAL B C 1
ATOM 4033 O O . VAL B 1 31 ? 24.547 22.891 -13.578 1 96.62 31 VAL B O 1
ATOM 4036 N N . ASP B 1 32 ? 22.328 22.922 -12.945 1 95.25 32 ASP B N 1
ATOM 4037 C CA . ASP B 1 32 ? 22.016 23.5 -14.242 1 95.25 32 ASP B CA 1
ATOM 4038 C C . ASP B 1 32 ? 20.875 24.531 -14.125 1 95.25 32 ASP B C 1
ATOM 4040 O O . ASP B 1 32 ? 20.5 25.156 -15.117 1 95.25 32 ASP B O 1
ATOM 4044 N N . SER B 1 33 ? 20.266 24.688 -12.961 1 92.38 33 SER B N 1
ATOM 4045 C CA . SER B 1 33 ? 19.141 25.609 -12.812 1 92.38 33 SER B CA 1
ATOM 4046 C C . SER B 1 33 ? 19.609 26.953 -12.242 1 92.38 33 SER B C 1
ATOM 4048 O O . SER B 1 33 ? 20.484 26.984 -11.375 1 92.38 33 SER B O 1
ATOM 4050 N N . THR B 1 34 ? 19.016 28.031 -12.703 1 93 34 THR B N 1
ATOM 4051 C CA . THR B 1 34 ? 19.219 29.359 -12.117 1 93 34 THR B CA 1
ATOM 4052 C C . THR B 1 34 ? 17.953 29.812 -11.383 1 93 34 THR B C 1
ATOM 4054 O O . THR B 1 34 ? 17.906 30.938 -10.883 1 93 34 THR B O 1
ATOM 4057 N N . GLU B 1 35 ? 17 28.922 -11.383 1 94.38 35 GLU B N 1
ATOM 4058 C CA . GLU B 1 35 ? 15.734 29.25 -10.75 1 94.38 35 GLU B CA 1
ATOM 4059 C C . GLU B 1 35 ? 15.875 29.359 -9.234 1 94.38 35 GLU B C 1
ATOM 4061 O O . GLU B 1 35 ? 16.656 28.625 -8.625 1 94.38 35 GLU B O 1
ATOM 4066 N N . ARG B 1 36 ? 15.141 30.312 -8.656 1 96.12 36 ARG B N 1
ATOM 4067 C CA . ARG B 1 36 ? 15.102 30.531 -7.211 1 96.12 36 ARG B CA 1
ATOM 4068 C C . ARG B 1 36 ? 13.672 30.453 -6.684 1 96.12 36 ARG B C 1
ATOM 4070 O O . ARG B 1 36 ? 12.719 30.688 -7.434 1 96.12 36 ARG B O 1
ATOM 4077 N N . ILE B 1 37 ? 13.578 30.109 -5.438 1 97.31 37 ILE B N 1
ATOM 4078 C CA . ILE B 1 37 ? 12.312 30.156 -4.711 1 97.31 37 ILE B CA 1
ATOM 4079 C C . ILE B 1 37 ? 12.367 31.234 -3.643 1 97.31 37 ILE B C 1
ATOM 4081 O O . ILE B 1 37 ? 13.242 31.219 -2.775 1 97.31 37 ILE B O 1
ATOM 4085 N N . ASN B 1 38 ? 11.469 32.156 -3.758 1 97.25 38 ASN B N 1
ATOM 4086 C CA . ASN B 1 38 ? 11.383 33.219 -2.748 1 97.25 38 ASN B CA 1
ATOM 4087 C C . ASN B 1 38 ? 10.523 32.781 -1.564 1 97.25 38 ASN B C 1
ATOM 4089 O O . ASN B 1 38 ? 9.328 32.531 -1.721 1 97.25 38 ASN B O 1
ATOM 4093 N N . ALA B 1 39 ? 11.156 32.75 -0.418 1 97.25 39 ALA B N 1
ATOM 4094 C CA . ALA B 1 39 ? 10.398 32.562 0.815 1 97.25 39 ALA B CA 1
ATOM 4095 C C . ALA B 1 39 ? 9.836 33.875 1.328 1 97.25 39 ALA B C 1
ATOM 4097 O O . ALA B 1 39 ? 10.586 34.844 1.537 1 97.25 39 ALA B O 1
ATOM 4098 N N . ILE B 1 40 ? 8.547 33.875 1.556 1 97.44 40 ILE B N 1
ATOM 4099 C CA . ILE B 1 40 ? 7.867 35.125 1.89 1 97.44 40 ILE B CA 1
ATOM 4100 C C . ILE B 1 40 ? 7.355 35.062 3.326 1 97.44 40 ILE B C 1
ATOM 4102 O O . ILE B 1 40 ? 6.828 34.031 3.762 1 97.44 40 ILE B O 1
ATOM 4106 N N . ASN B 1 41 ? 7.551 36.125 4.098 1 97.19 41 ASN B N 1
ATOM 4107 C CA . ASN B 1 41 ? 6.883 36.281 5.387 1 97.19 41 ASN B CA 1
ATOM 4108 C C . ASN B 1 41 ? 5.418 36.688 5.215 1 97.19 41 ASN B C 1
ATOM 4110 O O . ASN B 1 41 ? 5.117 37.812 4.836 1 97.19 41 ASN B O 1
ATOM 4114 N N . PRO B 1 42 ? 4.496 35.75 5.539 1 98 42 PRO B N 1
ATOM 4115 C CA . PRO B 1 42 ? 3.09 36.031 5.238 1 98 42 PRO B CA 1
ATOM 4116 C C . PRO B 1 42 ? 2.506 37.156 6.121 1 98 42 PRO B C 1
ATOM 4118 O O . PRO B 1 42 ? 1.463 37.719 5.793 1 98 42 PRO B O 1
ATOM 4121 N N . ALA B 1 43 ? 3.125 37.438 7.25 1 96.5 43 ALA B N 1
ATOM 4122 C CA . ALA B 1 43 ? 2.652 38.5 8.141 1 96.5 43 ALA B CA 1
ATOM 4123 C C . ALA B 1 43 ? 2.947 39.875 7.566 1 96.5 43 ALA B C 1
ATOM 4125 O O . ALA B 1 43 ? 2.213 40.844 7.824 1 96.5 43 ALA B O 1
ATOM 4126 N N . THR B 1 44 ? 4.02 40 6.734 1 95.5 44 THR B N 1
ATOM 4127 C CA . THR B 1 44 ? 4.449 41.281 6.227 1 95.5 44 THR B CA 1
ATOM 4128 C C . THR B 1 44 ? 4.402 41.312 4.699 1 95.5 44 THR B C 1
ATOM 4130 O O . THR B 1 44 ? 4.5 42.375 4.09 1 95.5 44 THR B O 1
ATOM 4133 N N . GLU B 1 45 ? 4.34 40.156 4.07 1 96.88 45 GLU B N 1
ATOM 4134 C CA . GLU B 1 45 ? 4.309 40 2.621 1 96.88 45 GLU B CA 1
ATOM 4135 C C . GLU B 1 45 ? 5.676 40.281 2 1 96.88 45 GLU B C 1
ATOM 4137 O O . GLU B 1 45 ? 5.789 40.438 0.781 1 96.88 45 GLU B O 1
ATOM 4142 N N . GLN B 1 46 ? 6.707 40.312 2.799 1 96 46 GLN B N 1
ATOM 4143 C CA . GLN B 1 46 ? 8.055 40.594 2.318 1 96 46 GLN B CA 1
ATOM 4144 C C . GLN B 1 46 ? 8.859 39.312 2.117 1 96 46 GLN B C 1
ATOM 4146 O O . GLN B 1 46 ? 8.648 38.344 2.826 1 96 46 GLN B O 1
ATOM 4151 N N . VAL B 1 47 ? 9.789 39.406 1.219 1 96.81 47 VAL B N 1
ATOM 4152 C CA . VAL B 1 47 ? 10.688 38.281 0.983 1 96.81 47 VAL B CA 1
ATOM 4153 C C . VAL B 1 47 ? 11.664 38.156 2.15 1 96.81 47 VAL B C 1
ATOM 4155 O O . VAL B 1 47 ? 12.32 39.125 2.533 1 96.81 47 VAL B O 1
ATOM 4158 N N . ILE B 1 48 ? 11.719 37 2.744 1 96.19 48 ILE B N 1
ATOM 4159 C CA . ILE B 1 48 ? 12.695 36.688 3.787 1 96.19 48 ILE B CA 1
ATOM 4160 C C . ILE B 1 48 ? 14.07 36.469 3.158 1 96.19 48 ILE B C 1
ATOM 4162 O O . ILE B 1 48 ? 15.047 37.125 3.527 1 96.19 48 ILE B O 1
ATOM 4166 N N . CYS B 1 49 ? 14.094 35.5 2.217 1 95.81 49 CYS B N 1
ATOM 4167 C CA . CYS B 1 49 ? 15.258 35.188 1.402 1 95.81 49 CYS B CA 1
ATOM 4168 C C . CYS B 1 49 ? 14.875 34.281 0.23 1 95.81 49 CYS B C 1
ATOM 4170 O O . CYS B 1 49 ? 13.711 33.906 0.086 1 95.81 49 CYS B O 1
ATOM 4172 N N . SER B 1 50 ? 15.828 34.094 -0.632 1 96.44 50 SER B N 1
ATOM 4173 C CA . SER B 1 50 ? 15.648 33.188 -1.757 1 96.44 50 SER B CA 1
ATOM 4174 C C . SER B 1 50 ? 16.531 31.938 -1.613 1 96.44 50 SER B C 1
ATOM 4176 O O . SER B 1 50 ? 17.656 32.031 -1.132 1 96.44 50 SER B O 1
ATOM 4178 N N . VAL B 1 51 ? 16.016 30.797 -2.021 1 97.06 51 VAL B N 1
ATOM 4179 C CA . VAL B 1 51 ? 16.797 29.578 -1.97 1 97.06 51 VAL B CA 1
ATOM 4180 C C . VAL B 1 51 ? 16.906 28.969 -3.367 1 97.06 51 VAL B C 1
ATOM 4182 O O . VAL B 1 51 ? 16.094 29.281 -4.25 1 97.06 51 VAL B O 1
ATOM 4185 N N . VAL B 1 52 ? 17.844 28.109 -3.574 1 97.12 52 VAL B N 1
ATOM 4186 C CA . VAL B 1 52 ? 18.047 27.438 -4.852 1 97.12 52 VAL B CA 1
ATOM 4187 C C . VAL B 1 52 ? 16.891 26.484 -5.133 1 97.12 52 VAL B C 1
ATOM 4189 O O . VAL B 1 52 ? 16.422 25.781 -4.234 1 97.12 52 VAL B O 1
ATOM 4192 N N . ALA B 1 53 ? 16.359 26.5 -6.355 1 97.88 53 ALA B N 1
ATOM 4193 C CA . ALA B 1 53 ? 15.352 25.547 -6.816 1 97.88 53 ALA B CA 1
ATOM 4194 C C . ALA B 1 53 ? 16 24.406 -7.609 1 97.88 53 ALA B C 1
ATOM 4196 O O . ALA B 1 53 ? 16.609 24.641 -8.656 1 97.88 53 ALA B O 1
ATOM 4197 N N . ALA B 1 54 ? 15.867 23.234 -7.148 1 98.25 54 ALA B N 1
ATOM 4198 C CA . ALA B 1 54 ? 16.5 22.078 -7.766 1 98.25 54 ALA B CA 1
ATOM 4199 C C . ALA B 1 54 ? 15.859 21.75 -9.117 1 98.25 54 ALA B C 1
ATOM 4201 O O . ALA B 1 54 ? 14.641 21.844 -9.266 1 98.25 54 ALA B O 1
ATOM 4202 N N . SER B 1 55 ? 16.656 21.375 -10.062 1 97.94 55 SER B N 1
ATOM 4203 C CA . SER B 1 55 ? 16.203 20.828 -11.344 1 97.94 55 SER B CA 1
ATOM 4204 C C . SER B 1 55 ? 16.047 19.312 -11.273 1 97.94 55 SER B C 1
ATOM 4206 O O . SER B 1 55 ? 16.391 18.688 -10.258 1 97.94 55 SER B O 1
ATOM 4208 N N . ALA B 1 56 ? 15.555 18.75 -12.359 1 97.94 56 ALA B N 1
ATOM 4209 C CA . ALA B 1 56 ? 15.453 17.297 -12.453 1 97.94 56 ALA B CA 1
ATOM 4210 C C . ALA B 1 56 ? 16.828 16.641 -12.352 1 97.94 56 ALA B C 1
ATOM 4212 O O . ALA B 1 56 ? 16.969 15.555 -11.781 1 97.94 56 ALA B O 1
ATOM 4213 N N . LYS B 1 57 ? 17.812 17.266 -12.945 1 98.38 57 LYS B N 1
ATOM 4214 C CA . LYS B 1 57 ? 19.172 16.719 -12.891 1 98.38 57 LYS B CA 1
ATOM 4215 C C . LYS B 1 57 ? 19.703 16.734 -11.461 1 98.38 57 LYS B C 1
ATOM 4217 O O . LYS B 1 57 ? 20.453 15.836 -11.062 1 98.38 57 LYS B O 1
ATOM 4222 N N . ASP B 1 58 ? 19.406 17.812 -10.703 1 98.5 58 ASP B N 1
ATOM 4223 C CA . ASP B 1 58 ? 19.781 17.859 -9.297 1 98.5 58 ASP B CA 1
ATOM 4224 C C . ASP B 1 58 ? 19.156 16.703 -8.523 1 98.5 58 ASP B C 1
ATOM 4226 O O . ASP B 1 58 ? 19.781 16.141 -7.625 1 98.5 58 ASP B O 1
ATOM 4230 N N . ILE B 1 59 ? 17.891 16.406 -8.875 1 98.75 59 ILE B N 1
ATOM 4231 C CA . ILE B 1 59 ? 17.203 15.281 -8.242 1 98.75 59 ILE B CA 1
ATOM 4232 C C . ILE B 1 59 ? 17.953 13.984 -8.555 1 98.75 59 ILE B C 1
ATOM 4234 O O . ILE B 1 59 ? 18.141 13.141 -7.672 1 98.75 59 ILE B O 1
ATOM 4238 N N . ASP B 1 60 ? 18.406 13.797 -9.789 1 98.56 60 ASP B N 1
ATOM 4239 C CA . ASP B 1 60 ? 19.188 12.625 -10.172 1 98.56 60 ASP B CA 1
ATOM 4240 C C . ASP B 1 60 ? 20.422 12.477 -9.281 1 98.56 60 ASP B C 1
ATOM 4242 O O . ASP B 1 60 ? 20.734 11.367 -8.836 1 98.56 60 ASP B O 1
ATOM 4246 N N . ILE B 1 61 ? 21.078 13.562 -9.047 1 98.69 61 ILE B N 1
ATOM 4247 C CA . ILE B 1 61 ? 22.312 13.555 -8.258 1 98.69 61 ILE B CA 1
ATOM 4248 C C . ILE B 1 61 ? 21.984 13.203 -6.809 1 98.69 61 ILE B C 1
ATOM 4250 O O . ILE B 1 61 ? 22.703 12.414 -6.184 1 98.69 61 ILE B O 1
ATOM 4254 N N . ALA B 1 62 ? 20.953 13.797 -6.27 1 98.81 62 ALA B N 1
ATOM 4255 C CA . ALA B 1 62 ? 20.547 13.508 -4.898 1 98.81 62 ALA B CA 1
ATOM 4256 C C . ALA B 1 62 ? 20.156 12.039 -4.73 1 98.81 62 ALA B C 1
ATOM 4258 O O . ALA B 1 62 ? 20.531 11.406 -3.738 1 98.81 62 ALA B O 1
ATOM 4259 N N . VAL B 1 63 ? 19.406 11.484 -5.703 1 98.81 63 VAL B N 1
ATOM 4260 C CA . VAL B 1 63 ? 18.969 10.094 -5.656 1 98.81 63 VAL B CA 1
ATOM 4261 C C . VAL B 1 63 ? 20.188 9.172 -5.746 1 98.81 63 VAL B C 1
ATOM 4263 O O . VAL B 1 63 ? 20.281 8.172 -5.039 1 98.81 63 VAL B O 1
ATOM 4266 N N . ALA B 1 64 ? 21.125 9.477 -6.629 1 98.75 64 ALA B N 1
ATOM 4267 C CA . ALA B 1 64 ? 22.344 8.688 -6.75 1 98.75 64 ALA B CA 1
ATOM 4268 C C . ALA B 1 64 ? 23.125 8.672 -5.434 1 98.75 64 ALA B C 1
ATOM 4270 O O . ALA B 1 64 ? 23.656 7.641 -5.035 1 98.75 64 ALA B O 1
ATOM 4271 N N . ALA B 1 65 ? 23.219 9.836 -4.797 1 98.75 65 ALA B N 1
ATOM 4272 C CA . ALA B 1 65 ? 23.891 9.93 -3.502 1 98.75 65 ALA B CA 1
ATOM 4273 C C . ALA B 1 65 ? 23.188 9.062 -2.461 1 98.75 65 ALA B C 1
ATOM 4275 O O . ALA B 1 65 ? 23.828 8.367 -1.679 1 98.75 65 ALA B O 1
ATOM 4276 N N . ALA B 1 66 ? 21.891 9.156 -2.408 1 98.88 66 ALA B N 1
ATOM 4277 C CA . ALA B 1 66 ? 21.078 8.367 -1.478 1 98.88 66 ALA B CA 1
ATOM 4278 C C . ALA B 1 66 ? 21.281 6.871 -1.721 1 98.88 66 ALA B C 1
ATOM 4280 O O . ALA B 1 66 ? 21.422 6.094 -0.773 1 98.88 66 ALA B O 1
ATOM 4281 N N . ARG B 1 67 ? 21.25 6.473 -2.975 1 98.44 67 ARG B N 1
ATOM 4282 C CA . ARG B 1 67 ? 21.438 5.074 -3.34 1 98.44 67 ARG B CA 1
ATOM 4283 C C . ARG B 1 67 ? 22.812 4.57 -2.91 1 98.44 67 ARG B C 1
ATOM 4285 O O . ARG B 1 67 ? 22.938 3.459 -2.387 1 98.44 67 ARG B O 1
ATOM 4292 N N . ALA B 1 68 ? 23.828 5.352 -3.189 1 98.38 68 ALA B N 1
ATOM 4293 C CA . ALA B 1 68 ? 25.188 4.988 -2.781 1 98.38 68 ALA B CA 1
ATOM 4294 C C . ALA B 1 68 ? 25.266 4.797 -1.27 1 98.38 68 ALA B C 1
ATOM 4296 O O . ALA B 1 68 ? 25.859 3.828 -0.79 1 98.38 68 ALA B O 1
ATOM 4297 N N . ALA B 1 69 ? 24.703 5.715 -0.523 1 98.62 69 ALA B N 1
ATOM 4298 C CA . ALA B 1 69 ? 24.703 5.617 0.935 1 98.62 69 ALA B CA 1
ATOM 4299 C C . ALA B 1 69 ? 23.953 4.367 1.402 1 98.62 69 ALA B C 1
ATOM 4301 O O . ALA B 1 69 ? 24.406 3.684 2.328 1 98.62 69 ALA B O 1
ATOM 4302 N N . PHE B 1 70 ? 22.844 4.062 0.806 1 97.88 70 PHE B N 1
ATOM 4303 C CA . PHE B 1 70 ? 22.047 2.893 1.155 1 97.88 70 PHE B CA 1
ATOM 4304 C C . PHE B 1 70 ? 22.859 1.614 0.989 1 97.88 70 PHE B C 1
ATOM 4306 O O . PHE B 1 70 ? 22.781 0.706 1.818 1 97.88 70 PHE B O 1
ATOM 4313 N N . LYS B 1 71 ? 23.656 1.521 -0.019 1 95.56 71 LYS B N 1
ATOM 4314 C CA . LYS B 1 71 ? 24.375 0.312 -0.388 1 95.56 71 LYS B CA 1
ATOM 4315 C C . LYS B 1 71 ? 25.672 0.177 0.427 1 95.56 71 LYS B C 1
ATOM 4317 O O . LYS B 1 71 ? 26.203 -0.921 0.557 1 95.56 71 LYS B O 1
ATOM 4322 N N . THR B 1 72 ? 26.141 1.352 1.017 1 96.25 72 THR B N 1
ATOM 4323 C CA . THR B 1 72 ? 27.5 1.279 1.532 1 96.25 72 THR B CA 1
ATOM 4324 C C . THR B 1 72 ? 27.531 1.632 3.016 1 96.25 72 THR B C 1
ATOM 4326 O O . THR B 1 72 ? 28.25 0.992 3.795 1 96.25 72 THR B O 1
ATOM 4329 N N . THR B 1 73 ? 26.812 2.689 3.449 1 97.06 73 THR B N 1
ATOM 4330 C CA . THR B 1 73 ? 27.078 3.227 4.777 1 97.06 73 THR B CA 1
ATOM 4331 C C . THR B 1 73 ? 25.828 3.139 5.652 1 97.06 73 THR B C 1
ATOM 4333 O O . THR B 1 73 ? 25.906 3.238 6.879 1 97.06 73 THR B O 1
ATOM 4336 N N . TRP B 1 74 ? 24.719 2.988 5.09 1 97.31 74 TRP B N 1
ATOM 4337 C CA . TRP B 1 74 ? 23.453 2.932 5.812 1 97.31 74 TRP B CA 1
ATOM 4338 C C . TRP B 1 74 ? 22.719 1.631 5.516 1 97.31 74 TRP B C 1
ATOM 4340 O O . TRP B 1 74 ? 23.266 0.542 5.688 1 97.31 74 TRP B O 1
ATOM 4350 N N . GLY B 1 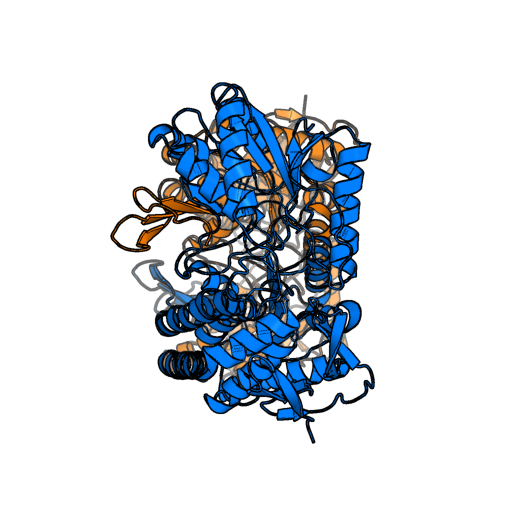75 ? 21.453 1.657 5.176 1 93.44 75 GLY B N 1
ATOM 4351 C CA . GLY B 1 75 ? 20.75 0.431 4.859 1 93.44 75 GLY B CA 1
ATOM 4352 C C . GLY B 1 75 ? 21.062 -0.705 5.816 1 93.44 75 GLY B C 1
ATOM 4353 O O . GLY B 1 75 ? 20.906 -0.56 7.031 1 93.44 75 GLY B O 1
ATOM 4354 N N . LYS B 1 76 ? 21.547 -1.742 5.219 1 91.25 76 LYS B N 1
ATOM 4355 C CA . LYS B 1 76 ? 21.844 -2.938 6 1 91.25 76 LYS B CA 1
ATOM 4356 C C . LYS B 1 76 ? 23.281 -2.904 6.52 1 91.25 76 LYS B C 1
ATOM 4358 O O . LYS B 1 76 ? 23.75 -3.865 7.133 1 91.25 76 LYS B O 1
ATOM 4363 N N . ASN B 1 77 ? 23.969 -1.77 6.344 1 92.5 77 ASN B N 1
ATOM 4364 C CA . ASN B 1 77 ? 25.359 -1.639 6.723 1 92.5 77 ASN B CA 1
ATOM 4365 C C . ASN B 1 77 ? 25.516 -0.988 8.094 1 92.5 77 ASN B C 1
ATOM 4367 O O . ASN B 1 77 ? 26.641 -0.69 8.523 1 92.5 77 ASN B O 1
ATOM 4371 N N . VAL B 1 78 ? 24.469 -0.667 8.719 1 92.88 78 VAL B N 1
ATOM 4372 C CA . VAL B 1 78 ? 24.469 -0.068 10.055 1 92.88 78 VAL B CA 1
ATOM 4373 C C . VAL B 1 78 ? 23.453 -0.794 10.938 1 92.88 78 VAL B C 1
ATOM 4375 O O . VAL B 1 78 ? 22.422 -1.25 10.461 1 92.88 78 VAL B O 1
ATOM 4378 N N . THR B 1 79 ? 23.734 -0.902 12.25 1 91.5 79 THR B N 1
ATOM 4379 C CA . THR B 1 79 ? 22.844 -1.605 13.172 1 91.5 79 THR B CA 1
ATOM 4380 C C . THR B 1 79 ? 21.719 -0.69 13.641 1 91.5 79 THR B C 1
ATOM 4382 O O . THR B 1 79 ? 21.812 0.531 13.492 1 91.5 79 THR B O 1
ATOM 4385 N N . GLY B 1 80 ? 20.719 -1.312 14.227 1 93.88 80 GLY B N 1
ATOM 4386 C CA . GLY B 1 80 ? 19.625 -0.546 14.797 1 93.88 80 GLY B CA 1
ATOM 4387 C C . GLY B 1 80 ? 20.062 0.372 15.922 1 93.88 80 GLY B C 1
ATOM 4388 O O . GLY B 1 80 ? 19.547 1.48 16.062 1 93.88 80 GLY B O 1
ATOM 4389 N N . PHE B 1 81 ? 21.062 -0.052 16.703 1 91.56 81 PHE B N 1
ATOM 4390 C CA . PHE B 1 81 ? 21.516 0.776 17.812 1 91.56 81 PHE B CA 1
ATOM 4391 C C . PHE B 1 81 ? 22.266 2.006 17.297 1 91.56 81 PHE B C 1
ATOM 4393 O O . PHE B 1 81 ? 22.156 3.086 17.875 1 91.56 81 PHE B O 1
ATOM 4400 N N . GLU B 1 82 ? 22.984 1.802 16.156 1 93 82 GLU B N 1
ATOM 4401 C CA . GLU B 1 82 ? 23.688 2.934 15.57 1 93 82 GLU B CA 1
ATOM 4402 C C . GLU B 1 82 ? 22.719 3.945 14.969 1 93 82 GLU B C 1
ATOM 4404 O O . GLU B 1 82 ? 22.906 5.156 15.125 1 93 82 GLU B O 1
ATOM 4409 N N . ARG B 1 83 ? 21.719 3.428 14.305 1 97.06 83 ARG B N 1
ATOM 4410 C CA . ARG B 1 83 ? 20.688 4.324 13.773 1 97.06 83 ARG B CA 1
ATOM 4411 C C . ARG B 1 83 ? 20 5.086 14.891 1 97.06 83 ARG B C 1
ATOM 4413 O O . ARG B 1 83 ? 19.812 6.301 14.805 1 97.06 83 ARG B O 1
ATOM 4420 N N . ALA B 1 84 ? 19.688 4.328 15.992 1 96 84 ALA B N 1
ATOM 4421 C CA . ALA B 1 84 ? 19.031 4.941 17.156 1 96 84 ALA B CA 1
ATOM 4422 C C . ALA B 1 84 ? 19.906 6.047 17.75 1 96 84 ALA B C 1
ATOM 4424 O O . ALA B 1 84 ? 19.391 7.117 18.094 1 96 84 ALA B O 1
ATOM 4425 N N . ARG B 1 85 ? 21.141 5.801 17.844 1 95.44 85 ARG B N 1
ATOM 4426 C CA . ARG B 1 85 ? 22.062 6.773 18.406 1 95.44 85 ARG B CA 1
ATOM 4427 C C . ARG B 1 85 ? 22.078 8.062 17.594 1 95.44 85 ARG B C 1
ATOM 4429 O O . ARG B 1 85 ? 21.984 9.156 18.156 1 95.44 85 ARG B O 1
ATOM 4436 N N . LEU B 1 86 ? 22.141 7.938 16.281 1 98 86 LEU B N 1
ATOM 4437 C CA . LEU B 1 86 ? 22.219 9.117 15.43 1 98 86 LEU B CA 1
ATOM 4438 C C . LEU B 1 86 ? 20.875 9.859 15.422 1 98 86 LEU B C 1
ATOM 4440 O O . LEU B 1 86 ? 20.859 11.094 15.422 1 98 86 LEU B O 1
ATOM 4444 N N . ILE B 1 87 ? 19.766 9.133 15.43 1 98.62 87 ILE B N 1
ATOM 4445 C CA . ILE B 1 87 ? 18.453 9.766 15.445 1 98.62 87 ILE B CA 1
ATOM 4446 C C . ILE B 1 87 ? 18.266 10.516 16.766 1 98.62 87 ILE B C 1
ATOM 4448 O O . ILE B 1 87 ? 17.766 11.641 16.766 1 98.62 87 ILE B O 1
ATOM 4452 N N . ASN B 1 88 ? 18.672 9.93 17.875 1 98 88 ASN B N 1
ATOM 4453 C CA . ASN B 1 88 ? 18.594 10.594 19.172 1 98 88 ASN B CA 1
ATOM 4454 C C . ASN B 1 88 ? 19.469 11.836 19.234 1 98 88 ASN B C 1
ATOM 4456 O O . ASN B 1 88 ? 19.094 12.859 19.797 1 98 88 ASN B O 1
ATOM 4460 N N . LYS B 1 89 ? 20.641 11.703 18.656 1 98.12 89 LYS B N 1
ATOM 4461 C CA . LYS B 1 89 ? 21.531 12.859 18.609 1 98.12 89 LYS B CA 1
ATOM 4462 C C . LYS B 1 89 ? 20.906 14.008 17.812 1 98.12 89 LYS B C 1
ATOM 4464 O O . LYS B 1 89 ? 21 15.172 18.203 1 98.12 89 LYS B O 1
ATOM 4469 N N . LEU B 1 90 ? 20.328 13.672 16.719 1 98.62 90 LEU B N 1
ATOM 4470 C CA . LEU B 1 90 ? 19.625 14.68 15.93 1 98.62 90 LEU B CA 1
ATOM 4471 C C . LEU B 1 90 ? 18.5 15.328 16.75 1 98.62 90 LEU B C 1
ATOM 4473 O O . LEU B 1 90 ? 18.344 16.547 16.719 1 98.62 90 LEU B O 1
ATOM 4477 N N . ALA B 1 91 ? 17.734 14.523 17.5 1 98.5 91 ALA B N 1
ATOM 4478 C CA . ALA B 1 91 ? 16.688 15.047 18.375 1 98.5 91 ALA B CA 1
ATOM 4479 C C . ALA B 1 91 ? 17.266 16.016 19.406 1 98.5 91 ALA B C 1
ATOM 4481 O O . ALA B 1 91 ? 16.688 17.078 19.656 1 98.5 91 ALA B O 1
ATOM 4482 N N . ASP B 1 92 ? 18.391 15.688 19.953 1 98 92 ASP B N 1
ATOM 4483 C CA . ASP B 1 92 ? 19.062 16.562 20.922 1 98 92 ASP B CA 1
ATOM 4484 C C . ASP B 1 92 ? 19.438 17.891 20.297 1 98 92 ASP B C 1
ATOM 4486 O O . ASP B 1 92 ? 19.281 18.938 20.922 1 98 92 ASP B O 1
ATOM 4490 N N . LEU B 1 93 ? 19.969 17.812 19.109 1 98.5 93 LEU B N 1
ATOM 4491 C CA . LEU B 1 93 ? 20.391 19.031 18.422 1 98.5 93 LEU B CA 1
ATOM 4492 C C . LEU B 1 93 ? 19.203 19.922 18.094 1 98.5 93 LEU B C 1
ATOM 4494 O O . LEU B 1 93 ? 19.281 21.141 18.203 1 98.5 93 LEU B O 1
ATOM 4498 N N . ILE B 1 94 ? 18.125 19.344 17.688 1 98.56 94 ILE B N 1
ATOM 4499 C CA . ILE B 1 94 ? 16.922 20.109 17.406 1 98.56 94 ILE B CA 1
ATOM 4500 C C . ILE B 1 94 ? 16.406 20.75 18.703 1 98.56 94 ILE B C 1
ATOM 4502 O O . ILE B 1 94 ? 15.961 21.906 18.703 1 98.56 94 ILE B O 1
ATOM 4506 N N . GLU B 1 95 ? 16.438 19.969 19.781 1 97.69 95 GLU B N 1
ATOM 4507 C CA . GLU B 1 95 ? 16.047 20.5 21.078 1 97.69 95 GLU B CA 1
ATOM 4508 C C . GLU B 1 95 ? 16.922 21.688 21.484 1 97.69 95 GLU B C 1
ATOM 4510 O O . GLU B 1 95 ? 16.422 22.688 22 1 97.69 95 GLU B O 1
ATOM 4515 N N . ARG B 1 96 ? 18.203 21.609 21.219 1 97.44 96 ARG B N 1
ATOM 4516 C CA . ARG B 1 96 ? 19.156 22.688 21.484 1 97.44 96 ARG B CA 1
ATOM 4517 C C . ARG B 1 96 ? 18.766 23.953 20.734 1 97.44 96 ARG B C 1
ATOM 4519 O O . ARG B 1 96 ? 18.828 25.062 21.281 1 97.44 96 ARG B O 1
ATOM 4526 N N . ASP B 1 97 ? 18.344 23.812 19.547 1 97 97 ASP B N 1
ATOM 4527 C CA . ASP B 1 97 ? 18.094 24.953 18.672 1 97 97 ASP B CA 1
ATOM 4528 C C . ASP B 1 97 ? 16.609 25.25 18.578 1 97 97 ASP B C 1
ATOM 4530 O O . ASP B 1 97 ? 16.156 25.906 17.625 1 97 97 ASP B O 1
ATOM 4534 N N . ALA B 1 98 ? 15.773 24.797 19.469 1 97.12 98 ALA B N 1
ATOM 4535 C CA . ALA B 1 98 ? 14.32 24.797 19.375 1 97.12 98 ALA B CA 1
ATOM 4536 C C . ALA B 1 98 ? 13.781 26.203 19.188 1 97.12 98 ALA B C 1
ATOM 4538 O O . ALA B 1 98 ? 12.898 26.438 18.344 1 97.12 98 ALA B O 1
ATOM 4539 N N . GLN B 1 99 ? 14.281 27.172 19.922 1 95.44 99 GLN B N 1
ATOM 4540 C CA . GLN B 1 99 ? 13.781 28.531 19.844 1 95.44 99 GLN B CA 1
ATOM 4541 C C . GLN B 1 99 ? 14.062 29.141 18.469 1 95.44 99 GLN B C 1
ATOM 4543 O O . GLN B 1 99 ? 13.172 29.719 17.844 1 95.44 99 GLN B O 1
ATOM 4548 N N . GLU B 1 100 ? 15.289 29 17.969 1 95.25 100 GLU B N 1
ATOM 4549 C CA . GLU B 1 100 ? 15.656 29.531 16.672 1 95.25 100 GLU B CA 1
ATOM 4550 C C . GLU B 1 100 ? 14.867 28.875 15.555 1 95.25 100 GLU B C 1
ATOM 4552 O O . GLU B 1 100 ? 14.43 29.547 14.609 1 95.25 100 GLU B O 1
ATOM 4557 N N . LEU B 1 101 ? 14.703 27.594 15.664 1 96.94 101 LEU B N 1
ATOM 4558 C CA . LEU B 1 101 ? 13.922 26.875 14.664 1 96.94 101 LEU B CA 1
ATOM 4559 C C . LEU B 1 101 ? 12.461 27.312 14.703 1 96.94 101 LEU B C 1
ATOM 4561 O O . LEU B 1 101 ? 11.828 27.453 13.656 1 96.94 101 LEU B O 1
ATOM 4565 N N . GLY B 1 102 ? 11.891 27.453 15.898 1 96.75 102 GLY B N 1
ATOM 4566 C CA . GLY B 1 102 ? 10.523 27.922 16.047 1 96.75 102 GLY B CA 1
ATOM 4567 C C . GLY B 1 102 ? 10.312 29.312 15.461 1 96.75 102 GLY B C 1
ATOM 4568 O O . GLY B 1 102 ? 9.305 29.547 14.789 1 96.75 102 GLY B O 1
ATOM 4569 N N . ASP B 1 103 ? 11.258 30.188 15.727 1 96.75 103 ASP B N 1
ATOM 4570 C CA . ASP B 1 103 ? 11.188 31.547 15.18 1 96.75 103 ASP B CA 1
ATOM 4571 C C . ASP B 1 103 ? 11.258 31.531 13.656 1 96.75 103 ASP B C 1
ATOM 4573 O O . ASP B 1 103 ? 10.523 32.25 12.984 1 96.75 103 ASP B O 1
ATOM 4577 N N . LEU B 1 104 ? 12.141 30.719 13.148 1 96.62 104 LEU B N 1
ATOM 4578 C CA . LEU B 1 104 ? 12.281 30.609 11.703 1 96.62 104 LEU B CA 1
ATOM 4579 C C . LEU B 1 104 ? 11 30.062 11.078 1 96.62 104 LEU B C 1
ATOM 4581 O O . LEU B 1 104 ? 10.57 30.531 10.016 1 96.62 104 LEU B O 1
ATOM 4585 N N . GLU B 1 105 ? 10.43 29.078 11.727 1 96.44 105 GLU B N 1
ATOM 4586 C CA . GLU B 1 105 ? 9.164 28.531 11.242 1 96.44 105 GLU B CA 1
ATOM 4587 C C . GLU B 1 105 ? 8.055 29.578 11.273 1 96.44 105 GLU B C 1
ATOM 4589 O O . GLU B 1 105 ? 7.262 29.688 10.336 1 96.44 105 GLU B O 1
ATOM 4594 N N . SER B 1 106 ? 8.008 30.312 12.328 1 96.56 106 SER B N 1
ATOM 4595 C CA . SER B 1 106 ? 7.027 31.375 12.445 1 96.56 106 SER B CA 1
ATOM 4596 C C . SER B 1 106 ? 7.195 32.406 11.336 1 96.56 106 SER B C 1
ATOM 4598 O O . SER B 1 106 ? 6.211 32.844 10.734 1 96.56 106 SER B O 1
ATOM 4600 N N . LEU B 1 107 ? 8.398 32.75 11.078 1 96.25 107 LEU B N 1
ATOM 4601 C CA . LEU B 1 107 ? 8.703 33.75 10.055 1 96.25 107 LEU B CA 1
ATOM 4602 C C . LEU B 1 107 ? 8.242 33.281 8.68 1 96.25 107 LEU B C 1
ATOM 4604 O O . LEU B 1 107 ? 7.664 34.031 7.914 1 96.25 107 LEU B O 1
ATOM 4608 N N . ASN B 1 108 ? 8.516 32.031 8.398 1 97 108 ASN B N 1
ATOM 4609 C CA . ASN B 1 108 ? 8.297 31.531 7.055 1 97 108 ASN B CA 1
ATOM 4610 C C . ASN B 1 108 ? 6.875 31 6.887 1 97 108 ASN B C 1
ATOM 4612 O O . ASN B 1 108 ? 6.309 31.047 5.797 1 97 108 ASN B O 1
ATOM 4616 N N . ASN B 1 109 ? 6.266 30.453 7.875 1 97 109 ASN B N 1
ATOM 4617 C CA . ASN B 1 109 ? 4.945 29.844 7.832 1 97 109 ASN B CA 1
ATOM 4618 C C . ASN B 1 109 ? 3.861 30.797 8.32 1 97 109 ASN B C 1
ATOM 4620 O O . ASN B 1 109 ? 2.711 30.719 7.887 1 97 109 ASN B O 1
ATOM 4624 N N . GLY B 1 110 ? 4.18 31.703 9.273 1 96.38 110 GLY B N 1
ATOM 4625 C CA . GLY B 1 110 ? 3.248 32.688 9.781 1 96.38 110 GLY B CA 1
ATOM 4626 C C . GLY B 1 110 ? 2.646 32.312 11.117 1 96.38 110 GLY B C 1
ATOM 4627 O O . GLY B 1 110 ? 2.064 33.156 11.805 1 96.38 110 GLY B O 1
ATOM 4628 N N . LYS B 1 111 ? 2.771 31.047 11.609 1 97.06 111 LYS B N 1
ATOM 4629 C CA . LYS B 1 111 ? 2.17 30.625 12.867 1 97.06 111 LYS B CA 1
ATOM 4630 C C . LYS B 1 111 ? 2.871 31.281 14.062 1 97.06 111 LYS B C 1
ATOM 4632 O O . LYS B 1 111 ? 4.02 31.719 13.945 1 97.06 111 LYS B O 1
ATOM 4637 N N . PRO B 1 112 ? 2.264 31.328 15.25 1 96.25 112 PRO B N 1
ATOM 4638 C CA . PRO B 1 112 ? 2.922 31.891 16.422 1 96.25 112 PRO B CA 1
ATOM 4639 C C . PRO B 1 112 ? 4.191 31.141 16.812 1 96.25 112 PRO B C 1
ATOM 4641 O O . PRO B 1 112 ? 4.203 29.906 16.812 1 96.25 112 PRO B O 1
ATOM 4644 N N . SER B 1 113 ? 5.219 31.891 17.125 1 95.88 113 SER B N 1
ATOM 4645 C CA . SER B 1 113 ? 6.523 31.312 17.422 1 95.88 113 SER B CA 1
ATOM 4646 C C . SER B 1 113 ? 6.445 30.359 18.609 1 95.88 113 SER B C 1
ATOM 4648 O O . SER B 1 113 ? 7.078 29.297 18.594 1 95.88 113 SER B O 1
ATOM 4650 N N . ARG B 1 114 ? 5.668 30.672 19.594 1 94.44 114 ARG B N 1
ATOM 4651 C CA . ARG B 1 114 ? 5.52 29.812 20.766 1 94.44 114 ARG B CA 1
ATOM 4652 C C . ARG B 1 114 ? 4.879 28.484 20.391 1 94.44 114 ARG B C 1
ATOM 4654 O O . ARG B 1 114 ? 5.266 27.438 20.906 1 94.44 114 ARG B O 1
ATOM 4661 N N . ILE B 1 115 ? 3.908 28.531 19.516 1 94.25 115 ILE B N 1
ATOM 4662 C CA . ILE B 1 115 ? 3.227 27.328 19.062 1 94.25 115 ILE B CA 1
ATOM 4663 C C . ILE B 1 115 ? 4.184 26.469 18.234 1 94.25 115 ILE B C 1
ATOM 4665 O O . ILE B 1 115 ? 4.277 25.266 18.438 1 94.25 115 ILE B O 1
ATOM 4669 N N . ALA B 1 116 ? 4.918 27.125 17.359 1 96.44 116 ALA B N 1
ATOM 4670 C CA . ALA B 1 116 ? 5.906 26.406 16.547 1 96.44 116 ALA B CA 1
ATOM 4671 C C . ALA B 1 116 ? 6.93 25.703 17.438 1 96.44 116 ALA B C 1
ATOM 4673 O O . ALA B 1 116 ? 7.23 24.516 17.25 1 96.44 116 ALA B O 1
ATOM 4674 N N . ARG B 1 117 ? 7.414 26.422 18.406 1 95.56 117 ARG B N 1
ATOM 4675 C CA . ARG B 1 117 ? 8.461 25.906 19.281 1 95.56 117 ARG B CA 1
ATOM 4676 C C . ARG B 1 117 ? 7.934 24.766 20.172 1 95.56 117 ARG B C 1
ATOM 4678 O O . ARG B 1 117 ? 8.516 23.688 20.203 1 95.56 117 ARG B O 1
ATOM 4685 N N . ASP B 1 118 ? 6.809 25.031 20.797 1 94.25 118 ASP B N 1
ATOM 4686 C CA . ASP B 1 118 ? 6.359 24.156 21.875 1 94.25 118 ASP B CA 1
ATOM 4687 C C . ASP B 1 118 ? 5.617 22.953 21.328 1 94.25 118 ASP B C 1
ATOM 4689 O O . ASP B 1 118 ? 5.656 21.875 21.922 1 94.25 118 ASP B O 1
ATOM 4693 N N . PHE B 1 119 ? 4.969 23.094 20.203 1 94.06 119 PHE B N 1
ATOM 4694 C CA . PHE B 1 119 ? 4.152 21.984 19.719 1 94.06 119 PHE B CA 1
ATOM 4695 C C . PHE B 1 119 ? 4.781 21.359 18.469 1 94.06 119 PHE B C 1
ATOM 4697 O O . PHE B 1 119 ? 5.176 20.188 18.5 1 94.06 119 PHE B O 1
ATOM 4704 N N . ASP B 1 120 ? 5.047 22.141 17.438 1 96.44 120 ASP B N 1
ATOM 4705 C CA . ASP B 1 120 ? 5.598 21.562 16.219 1 96.44 120 ASP B CA 1
ATOM 4706 C C . ASP B 1 120 ? 6.98 20.953 16.469 1 96.44 120 ASP B C 1
ATOM 4708 O O . ASP B 1 120 ? 7.227 19.797 16.141 1 96.44 120 ASP B O 1
ATOM 4712 N N . ILE B 1 121 ? 7.84 21.797 17 1 97.25 121 ILE B N 1
ATOM 4713 C CA . ILE B 1 121 ? 9.211 21.344 17.234 1 97.25 121 ILE B CA 1
ATOM 4714 C C . ILE B 1 121 ? 9.234 20.328 18.375 1 97.25 121 ILE B C 1
ATOM 4716 O O . ILE B 1 121 ? 9.906 19.297 18.281 1 97.25 121 ILE B O 1
ATOM 4720 N N . GLY B 1 122 ? 8.477 20.625 19.469 1 95.88 122 GLY B N 1
ATOM 4721 C CA . GLY B 1 122 ? 8.391 19.672 20.562 1 95.88 122 GLY B CA 1
ATOM 4722 C C . GLY B 1 122 ? 7.934 18.297 20.109 1 95.88 122 GLY B C 1
ATOM 4723 O O . GLY B 1 122 ? 8.562 17.281 20.453 1 95.88 122 GLY B O 1
ATOM 4724 N N . ASP B 1 123 ? 6.887 18.25 19.328 1 96.56 123 ASP B N 1
ATOM 4725 C CA . ASP B 1 123 ? 6.352 16.984 18.844 1 96.56 123 ASP B CA 1
ATOM 4726 C C . ASP B 1 123 ? 7.332 16.312 17.875 1 96.56 123 ASP B C 1
ATOM 4728 O O . ASP B 1 123 ? 7.406 15.078 17.828 1 96.56 123 ASP B O 1
ATOM 4732 N N . SER B 1 124 ? 8.016 17.094 17.109 1 98.06 124 SER B N 1
ATOM 4733 C CA . SER B 1 124 ? 8.992 16.562 16.172 1 98.06 124 SER B CA 1
ATOM 4734 C C . SER B 1 124 ? 10.141 15.867 16.891 1 98.06 124 SER B C 1
ATOM 4736 O O . SER B 1 124 ? 10.602 14.805 16.469 1 98.06 124 SER B O 1
ATOM 4738 N N . ILE B 1 125 ? 10.609 16.469 17.984 1 97.69 125 ILE B N 1
ATOM 4739 C CA . ILE B 1 125 ? 11.648 15.867 18.828 1 97.69 125 ILE B CA 1
ATOM 4740 C C . ILE B 1 125 ? 11.172 14.523 19.359 1 97.69 125 ILE B C 1
ATOM 4742 O O . ILE B 1 125 ? 11.883 13.523 19.266 1 97.69 125 ILE B O 1
ATOM 4746 N N . GLN B 1 126 ? 9.977 14.539 19.812 1 96.69 126 GLN B N 1
ATOM 4747 C CA . GLN B 1 126 ? 9.414 13.312 20.375 1 96.69 126 GLN B CA 1
ATOM 4748 C C . GLN B 1 126 ? 9.234 12.25 19.297 1 96.69 126 GLN B C 1
ATOM 4750 O O . GLN B 1 126 ? 9.398 11.055 19.562 1 96.69 126 GLN B O 1
ATOM 4755 N N . CYS B 1 127 ? 8.859 12.688 18.141 1 97.88 127 CYS B N 1
ATOM 4756 C CA . CYS B 1 127 ? 8.711 11.766 17.016 1 97.88 127 CYS B CA 1
ATOM 4757 C C . CYS B 1 127 ? 10.031 11.07 16.703 1 97.88 127 CYS B C 1
ATOM 4759 O O . CYS B 1 127 ? 10.078 9.852 16.547 1 97.88 127 CYS B O 1
ATOM 4761 N N . LEU B 1 128 ? 11.094 11.867 16.625 1 98.31 128 LEU B N 1
ATOM 4762 C CA . LEU B 1 128 ? 12.414 11.305 16.391 1 98.31 128 LEU B CA 1
ATOM 4763 C C . LEU B 1 128 ? 12.797 10.32 17.484 1 98.31 128 LEU B C 1
ATOM 4765 O O . LEU B 1 128 ? 13.273 9.219 17.203 1 98.31 128 LEU B O 1
ATOM 4769 N N . ARG B 1 129 ? 12.555 10.688 18.719 1 97.38 129 ARG B N 1
ATOM 4770 C CA . ARG B 1 129 ? 12.898 9.82 19.844 1 97.38 129 ARG B CA 1
ATOM 4771 C C . ARG B 1 129 ? 12.078 8.531 19.812 1 97.38 129 ARG B C 1
ATOM 4773 O O . ARG B 1 129 ? 12.586 7.457 20.141 1 97.38 129 ARG B O 1
ATOM 4780 N N . TYR B 1 130 ? 10.797 8.672 19.5 1 97.44 130 TYR B N 1
ATOM 4781 C CA . TYR B 1 130 ? 9.922 7.504 19.422 1 97.44 130 TYR B CA 1
ATOM 4782 C C . TYR B 1 130 ? 10.469 6.484 18.422 1 97.44 130 TYR B C 1
ATOM 4784 O O . TYR B 1 130 ? 10.594 5.301 18.75 1 97.44 130 TYR B O 1
ATOM 4792 N N . TYR B 1 131 ? 10.852 6.902 17.281 1 97.69 131 TYR B N 1
ATOM 4793 C CA . TYR B 1 131 ? 11.281 5.973 16.234 1 97.69 131 TYR B CA 1
ATOM 4794 C C . TYR B 1 131 ? 12.719 5.531 16.469 1 97.69 131 TYR B C 1
ATOM 4796 O O . TYR B 1 131 ? 13.109 4.438 16.047 1 97.69 131 TYR B O 1
ATOM 4804 N N . ALA B 1 132 ? 13.523 6.434 17.078 1 96.75 132 ALA B N 1
ATOM 4805 C CA . ALA B 1 132 ? 14.82 5.938 17.531 1 96.75 132 ALA B CA 1
ATOM 4806 C C . ALA B 1 132 ? 14.656 4.695 18.391 1 96.75 132 ALA B C 1
ATOM 4808 O O . ALA B 1 132 ? 15.445 3.754 18.297 1 96.75 132 ALA B O 1
ATOM 4809 N N . GLY B 1 133 ? 13.664 4.723 19.203 1 94.44 133 GLY B N 1
ATOM 4810 C CA . GLY B 1 133 ? 13.367 3.584 20.062 1 94.44 133 GLY B CA 1
ATOM 4811 C C . GLY B 1 133 ? 12.992 2.338 19.281 1 94.44 133 GLY B C 1
ATOM 4812 O O . GLY B 1 133 ? 13.18 1.218 19.766 1 94.44 133 GLY B O 1
ATOM 4813 N N . TRP B 1 134 ? 12.461 2.469 18.078 1 95.62 134 TRP B N 1
ATOM 4814 C CA . TRP B 1 134 ? 12.016 1.354 17.25 1 95.62 134 TRP B CA 1
ATOM 4815 C C . TRP B 1 134 ? 13.156 0.796 16.422 1 95.62 134 TRP B C 1
ATOM 4817 O O . TRP B 1 134 ? 13.062 -0.312 15.883 1 95.62 134 TRP B O 1
ATOM 4827 N N . ALA B 1 135 ? 14.234 1.488 16.281 1 94.38 135 ALA B N 1
ATOM 4828 C CA . ALA B 1 135 ? 15.273 1.187 15.297 1 94.38 135 ALA B CA 1
ATOM 4829 C C . ALA B 1 135 ? 15.852 -0.207 15.523 1 94.38 135 ALA B C 1
ATOM 4831 O O . ALA B 1 135 ? 16.281 -0.869 14.57 1 94.38 135 ALA B O 1
ATOM 4832 N N . ASP B 1 136 ? 15.938 -0.673 16.797 1 90.81 136 ASP B N 1
ATOM 4833 C CA . ASP B 1 136 ? 16.484 -1.997 17.078 1 90.81 136 ASP B CA 1
ATOM 4834 C C . ASP B 1 136 ? 15.383 -2.98 17.453 1 90.81 136 ASP B C 1
ATOM 4836 O O . ASP B 1 136 ? 15.641 -3.982 18.125 1 90.81 136 ASP B O 1
ATOM 4840 N N . LYS B 1 137 ? 14.156 -2.678 17.156 1 92.69 137 LYS B N 1
ATOM 4841 C CA . LYS B 1 137 ? 13.031 -3.541 17.516 1 92.69 137 LYS B CA 1
ATOM 4842 C C . LYS B 1 137 ? 12.273 -3.992 16.266 1 92.69 137 LYS B C 1
ATOM 4844 O O . LYS B 1 137 ? 11.117 -4.398 16.359 1 92.69 137 LYS B O 1
ATOM 4849 N N . ILE B 1 138 ? 12.852 -3.877 15.086 1 91.94 138 ILE B N 1
ATOM 4850 C CA . ILE B 1 138 ? 12.25 -4.395 13.859 1 91.94 138 ILE B CA 1
ATOM 4851 C C . ILE B 1 138 ? 12.383 -5.914 13.82 1 91.94 138 ILE B C 1
ATOM 4853 O O . ILE B 1 138 ? 13.484 -6.441 13.68 1 91.94 138 ILE B O 1
ATOM 4857 N N . THR B 1 139 ? 11.266 -6.629 13.922 1 87.12 139 THR B N 1
ATOM 4858 C CA . THR B 1 139 ? 11.297 -8.086 14.008 1 87.12 139 THR B CA 1
ATOM 4859 C C . THR B 1 139 ? 10.43 -8.711 12.922 1 87.12 139 THR B C 1
ATOM 4861 O O . THR B 1 139 ? 9.5 -8.07 12.422 1 87.12 139 THR B O 1
ATOM 4864 N N . GLY B 1 140 ? 10.797 -9.891 12.453 1 91.31 140 GLY B N 1
ATOM 4865 C CA . GLY B 1 140 ? 9.961 -10.734 11.617 1 91.31 140 GLY B CA 1
ATOM 4866 C C . GLY B 1 140 ? 9.281 -11.859 12.383 1 91.31 140 GLY B C 1
ATOM 4867 O O . GLY B 1 140 ? 9.031 -11.727 13.586 1 91.31 140 GLY B O 1
ATOM 4868 N N . GLN B 1 141 ? 8.766 -12.812 11.719 1 89.06 141 GLN B N 1
ATOM 4869 C CA . GLN B 1 141 ? 8.109 -13.984 12.297 1 89.06 141 GLN B CA 1
ATOM 4870 C C . GLN B 1 141 ? 8.93 -15.25 12.062 1 89.06 141 GLN B C 1
ATOM 4872 O O . GLN B 1 141 ? 9.594 -15.383 11.023 1 89.06 141 GLN B O 1
ATOM 4877 N N . THR B 1 142 ? 9.055 -16.078 13.023 1 85.62 142 THR B N 1
ATOM 4878 C CA . THR B 1 142 ? 9.422 -17.484 12.828 1 85.62 142 THR B CA 1
ATOM 4879 C C . THR B 1 142 ? 8.172 -18.344 12.711 1 85.62 142 THR B C 1
ATOM 4881 O O . THR B 1 142 ? 7.281 -18.297 13.562 1 85.62 142 THR B O 1
ATOM 4884 N N . ILE B 1 143 ? 8.039 -19.078 11.672 1 88.31 143 ILE B N 1
ATOM 4885 C CA . ILE B 1 143 ? 6.805 -19.766 11.328 1 88.31 143 ILE B CA 1
ATOM 4886 C C . ILE B 1 143 ? 7.07 -21.266 11.195 1 88.31 143 ILE B C 1
ATOM 4888 O O . ILE B 1 143 ? 7.902 -21.688 10.383 1 88.31 143 ILE B O 1
ATOM 4892 N N . GLU B 1 144 ? 6.398 -22.062 11.961 1 79.25 144 GLU B N 1
ATOM 4893 C CA . GLU B 1 144 ? 6.473 -23.516 11.836 1 79.25 144 GLU B CA 1
ATOM 4894 C C . GLU B 1 144 ? 5.766 -24 10.578 1 79.25 144 GLU B C 1
ATOM 4896 O O . GLU B 1 144 ? 4.637 -23.594 10.297 1 79.25 144 GLU B O 1
ATOM 4901 N N . VAL B 1 145 ? 6.488 -24.781 9.805 1 81.62 145 VAL B N 1
ATOM 4902 C CA . VAL B 1 145 ? 5.922 -25.25 8.547 1 81.62 145 VAL B CA 1
ATOM 4903 C C . VAL B 1 145 ? 5.438 -26.688 8.703 1 81.62 145 VAL B C 1
ATOM 4905 O O . VAL B 1 145 ? 4.27 -27 8.445 1 81.62 145 VAL B O 1
ATOM 4908 N N . ASP B 1 146 ? 6.348 -27.625 9.164 1 82.81 146 ASP B N 1
ATOM 4909 C CA . ASP B 1 146 ? 5.949 -29.031 9.289 1 82.81 146 ASP B CA 1
ATOM 4910 C C . ASP B 1 146 ? 6.445 -29.625 10.609 1 82.81 146 ASP B C 1
ATOM 4912 O O . ASP B 1 146 ? 6.254 -30.812 10.867 1 82.81 146 ASP B O 1
ATOM 4916 N N . ASN B 1 147 ? 7.109 -28.922 11.484 1 74.81 147 ASN B N 1
ATOM 4917 C CA . ASN B 1 147 ? 7.664 -29.328 12.773 1 74.81 147 ASN B CA 1
ATOM 4918 C C . ASN B 1 147 ? 8.641 -30.484 12.617 1 74.81 147 ASN B C 1
ATOM 4920 O O . ASN B 1 147 ? 8.75 -31.344 13.508 1 74.81 147 ASN B O 1
ATOM 4924 N N . LYS B 1 148 ? 9.219 -30.641 11.438 1 81.19 148 LYS B N 1
ATOM 4925 C CA . LYS B 1 148 ? 10.109 -31.766 11.172 1 81.19 148 LYS B CA 1
ATOM 4926 C C . LYS B 1 148 ? 11.367 -31.297 10.43 1 81.19 148 LYS B C 1
ATOM 4928 O O . LYS B 1 148 ? 12.469 -31.375 10.969 1 81.19 148 LYS B O 1
ATOM 4933 N N . SER B 1 149 ? 11.172 -30.812 9.242 1 82 149 SER B N 1
ATOM 4934 C CA . SER B 1 149 ? 12.344 -30.594 8.406 1 82 149 SER B CA 1
ATOM 4935 C C . SER B 1 149 ? 12.273 -29.234 7.707 1 82 149 SER B C 1
ATOM 4937 O O . SER B 1 149 ? 13.141 -28.906 6.895 1 82 149 SER B O 1
ATOM 4939 N N . LYS B 1 150 ? 11.281 -28.422 8.047 1 86.44 150 LYS B N 1
ATOM 4940 C CA . LYS B 1 150 ? 11.125 -27.141 7.371 1 86.44 150 LYS B CA 1
ATOM 4941 C C . LYS B 1 150 ? 10.711 -26.047 8.352 1 86.44 150 LYS B C 1
ATOM 4943 O O . LYS B 1 150 ? 9.977 -26.312 9.305 1 86.44 150 LYS B O 1
ATOM 4948 N N . LEU B 1 151 ? 11.289 -24.969 8.133 1 82.81 151 LEU B N 1
ATOM 4949 C CA . LEU B 1 151 ? 10.969 -23.75 8.859 1 82.81 151 LEU B CA 1
ATOM 4950 C C . LEU B 1 151 ? 10.93 -22.547 7.922 1 82.81 151 LEU B C 1
ATOM 4952 O O . LEU B 1 151 ? 11.562 -22.562 6.863 1 82.81 151 LEU B O 1
ATOM 4956 N N . ALA B 1 152 ? 10.094 -21.594 8.227 1 90.69 152 ALA B N 1
ATOM 4957 C CA . ALA B 1 152 ? 10.141 -20.328 7.504 1 90.69 152 ALA B CA 1
ATOM 4958 C C . ALA B 1 152 ? 10.305 -19.156 8.469 1 90.69 152 ALA B C 1
ATOM 4960 O O . ALA B 1 152 ? 9.984 -19.266 9.648 1 90.69 152 ALA B O 1
ATOM 4961 N N . PHE B 1 153 ? 10.891 -18.172 8.055 1 90 153 PHE B N 1
ATOM 4962 C CA . PHE B 1 153 ? 10.914 -16.922 8.812 1 90 153 PHE B CA 1
ATOM 4963 C C . PHE B 1 153 ? 10.797 -15.719 7.883 1 90 153 PHE B C 1
ATOM 4965 O O . PHE B 1 153 ? 10.977 -15.844 6.672 1 90 153 PHE B O 1
ATOM 4972 N N . THR B 1 154 ? 10.398 -14.617 8.398 1 92.5 154 THR B N 1
ATOM 4973 C CA . THR B 1 154 ? 10.273 -13.383 7.625 1 92.5 154 THR B CA 1
ATOM 4974 C C . THR B 1 154 ? 11.25 -12.328 8.133 1 92.5 154 THR B C 1
ATOM 4976 O O . THR B 1 154 ? 11.664 -12.359 9.289 1 92.5 154 THR B O 1
ATOM 4979 N N . ARG B 1 155 ? 11.695 -11.508 7.227 1 90.31 155 ARG B N 1
ATOM 4980 C CA . ARG B 1 155 ? 12.492 -10.328 7.516 1 90.31 155 ARG B CA 1
ATOM 4981 C C . ARG B 1 155 ? 11.828 -9.062 6.98 1 90.31 155 ARG B C 1
ATOM 4983 O O . ARG B 1 155 ? 11.148 -9.102 5.949 1 90.31 155 ARG B O 1
ATOM 4990 N N . HIS B 1 156 ? 11.961 -8.023 7.719 1 93.5 156 HIS B N 1
ATOM 4991 C CA . HIS B 1 156 ? 11.516 -6.707 7.281 1 93.5 156 HIS B CA 1
ATOM 4992 C C . HIS B 1 156 ? 12.688 -5.836 6.855 1 93.5 156 HIS B C 1
ATOM 4994 O O . HIS B 1 156 ? 13.266 -5.117 7.68 1 93.5 156 HIS B O 1
ATOM 5000 N N . ASP B 1 157 ? 13.023 -5.914 5.539 1 93.25 157 ASP B N 1
ATOM 5001 C CA . ASP B 1 157 ? 14.156 -5.168 5 1 93.25 157 ASP B CA 1
ATOM 5002 C C . ASP B 1 157 ? 13.758 -3.729 4.672 1 93.25 157 ASP B C 1
ATOM 5004 O O . ASP B 1 157 ? 12.641 -3.471 4.234 1 93.25 157 ASP B O 1
ATOM 5008 N N . PRO B 1 158 ? 14.727 -2.729 4.984 1 95.69 158 PRO B N 1
ATOM 5009 C CA . PRO B 1 158 ? 14.406 -1.385 4.5 1 95.69 158 PRO B CA 1
ATOM 5010 C C . PRO B 1 158 ? 14.117 -1.354 3 1 95.69 158 PRO B C 1
ATOM 5012 O O . PRO B 1 158 ? 14.781 -2.043 2.225 1 95.69 158 PRO B O 1
ATOM 5015 N N . ILE B 1 159 ? 13.172 -0.604 2.607 1 95.81 159 ILE B N 1
ATOM 5016 C CA . ILE B 1 159 ? 12.695 -0.627 1.231 1 95.81 159 ILE B CA 1
ATOM 5017 C C . ILE B 1 159 ? 13.742 -0.014 0.308 1 95.81 159 ILE B C 1
ATOM 5019 O O . ILE B 1 159 ? 13.82 -0.365 -0.872 1 95.81 159 ILE B O 1
ATOM 5023 N N . GLY B 1 160 ? 14.562 1.022 0.729 1 97.12 160 GLY B N 1
ATOM 5024 C CA . GLY B 1 160 ? 15.602 1.62 -0.098 1 97.12 160 GLY B CA 1
ATOM 5025 C C . GLY B 1 160 ? 15.617 3.135 -0.032 1 97.12 160 GLY B C 1
ATOM 5026 O O . GLY B 1 160 ? 15.641 3.715 1.056 1 97.12 160 GLY B O 1
ATOM 5027 N N . VAL B 1 161 ? 15.664 3.793 -1.241 1 98.56 161 VAL B N 1
ATOM 5028 C CA . VAL B 1 161 ? 15.672 5.246 -1.359 1 98.56 161 VAL B CA 1
ATOM 5029 C C . VAL B 1 161 ? 14.234 5.77 -1.325 1 98.56 161 VAL B C 1
ATOM 5031 O O . VAL B 1 161 ? 13.406 5.387 -2.158 1 98.56 161 VAL B O 1
ATOM 5034 N N . CYS B 1 162 ? 13.961 6.664 -0.377 1 98.81 162 CYS B N 1
ATOM 5035 C CA . CYS B 1 162 ? 12.617 7.207 -0.214 1 98.81 162 CYS B CA 1
ATOM 5036 C C . CYS B 1 162 ? 12.57 8.68 -0.617 1 98.81 162 CYS B C 1
ATOM 5038 O O . CYS B 1 162 ? 13.305 9.5 -0.063 1 98.81 162 CYS B O 1
ATOM 5040 N N . GLY B 1 163 ? 11.758 8.969 -1.658 1 98.81 163 GLY B N 1
ATOM 5041 C CA . GLY B 1 163 ? 11.383 10.352 -1.912 1 98.81 163 GLY B CA 1
ATOM 5042 C C . GLY B 1 163 ? 10.289 10.852 -0.989 1 98.81 163 GLY B C 1
ATOM 5043 O O . GLY B 1 163 ? 9.234 10.219 -0.869 1 98.81 163 GLY B O 1
ATOM 5044 N N . GLN B 1 164 ? 10.523 11.953 -0.337 1 98.69 164 GLN B N 1
ATOM 5045 C CA . GLN B 1 164 ? 9.547 12.5 0.599 1 98.69 164 GLN B CA 1
ATOM 5046 C C . GLN B 1 164 ? 9.18 13.938 0.235 1 98.69 164 GLN B C 1
ATOM 5048 O O . GLN B 1 164 ? 10.055 14.797 0.109 1 98.69 164 GLN B O 1
ATOM 5053 N N . ILE B 1 165 ? 7.906 14.195 0.008 1 98.5 165 ILE B N 1
ATOM 5054 C CA . ILE B 1 165 ? 7.367 15.5 -0.369 1 98.5 165 ILE B CA 1
ATOM 5055 C C . ILE B 1 165 ? 6.406 15.992 0.708 1 98.5 165 ILE B C 1
ATOM 5057 O O . ILE B 1 165 ? 5.371 15.367 0.957 1 98.5 165 ILE B O 1
ATOM 5061 N N . ILE B 1 166 ? 6.727 17.125 1.339 1 98.19 166 ILE B N 1
ATOM 5062 C CA . ILE B 1 166 ? 5.969 17.516 2.518 1 98.19 166 ILE B CA 1
ATOM 5063 C C . ILE B 1 166 ? 5.277 18.859 2.262 1 98.19 166 ILE B C 1
ATOM 5065 O O . ILE B 1 166 ? 5.734 19.656 1.437 1 98.19 166 ILE B O 1
ATOM 5069 N N . PRO B 1 167 ? 4.199 19.141 2.969 1 97.56 167 PRO B N 1
ATOM 5070 C CA . PRO B 1 167 ? 3.406 20.359 2.791 1 97.56 167 PRO B CA 1
ATOM 5071 C C . PRO B 1 167 ? 3.961 21.547 3.578 1 97.56 167 PRO B C 1
ATOM 5073 O O . PRO B 1 167 ? 4.996 21.422 4.234 1 97.56 167 PRO B O 1
ATOM 5076 N N . TRP B 1 168 ? 3.232 22.656 3.494 1 98 168 TRP B N 1
ATOM 5077 C CA . TRP B 1 168 ? 3.74 23.906 4.023 1 98 168 TRP B CA 1
ATOM 5078 C C . TRP B 1 168 ? 3.172 24.188 5.41 1 98 168 TRP B C 1
ATOM 5080 O O . TRP B 1 168 ? 3.666 25.062 6.129 1 98 168 TRP B O 1
ATOM 5090 N N . ASN B 1 169 ? 2.186 23.438 5.852 1 96.75 169 ASN B N 1
ATOM 5091 C CA . ASN B 1 169 ? 1.463 23.891 7.035 1 96.75 169 ASN B CA 1
ATOM 5092 C C . ASN B 1 169 ? 2.16 23.469 8.32 1 96.75 169 ASN B C 1
ATOM 5094 O O . ASN B 1 169 ? 2.021 24.125 9.352 1 96.75 169 ASN B O 1
ATOM 5098 N N . TYR B 1 170 ? 2.848 22.328 8.297 1 97.25 170 TYR B N 1
ATOM 5099 C CA . TYR B 1 170 ? 3.676 21.859 9.398 1 97.25 170 TYR B CA 1
ATOM 5100 C C . TYR B 1 170 ? 5.043 21.406 8.906 1 97.25 170 TYR B C 1
ATOM 5102 O O . TYR B 1 170 ? 5.402 20.234 9.039 1 97.25 170 TYR B O 1
ATOM 5110 N N . PRO B 1 171 ? 5.855 22.359 8.5 1 97.25 171 PRO B N 1
ATOM 5111 C CA . PRO B 1 171 ? 7.078 21.969 7.801 1 97.25 171 PRO B CA 1
ATOM 5112 C C . PRO B 1 171 ? 7.949 21.016 8.625 1 97.25 171 PRO B C 1
ATOM 5114 O O . PRO B 1 171 ? 8.297 19.922 8.156 1 97.25 171 PRO B O 1
ATOM 5117 N N . ILE B 1 172 ? 8.266 21.344 9.867 1 97.38 172 ILE B N 1
ATOM 5118 C CA . ILE B 1 172 ? 9.195 20.547 10.648 1 97.38 172 ILE B CA 1
ATOM 5119 C C . ILE B 1 172 ? 8.5 19.25 11.102 1 97.38 172 ILE B C 1
ATOM 5121 O O . ILE B 1 172 ? 9.133 18.203 11.164 1 97.38 172 ILE B O 1
ATOM 5125 N N . ASN B 1 173 ? 7.25 19.344 11.461 1 97.31 173 ASN B N 1
ATOM 5126 C CA . ASN B 1 173 ? 6.52 18.172 11.914 1 97.31 173 ASN B CA 1
ATOM 5127 C C . ASN B 1 173 ? 6.387 17.125 10.812 1 97.31 173 ASN B C 1
ATOM 5129 O O . ASN B 1 173 ? 6.594 15.938 11.047 1 97.31 173 ASN B O 1
ATOM 5133 N N . MET B 1 174 ? 6 17.594 9.633 1 97.62 174 MET B N 1
ATOM 5134 C CA . MET B 1 174 ? 5.848 16.688 8.492 1 97.62 174 MET B CA 1
ATOM 5135 C C . MET B 1 174 ? 7.195 16.109 8.07 1 97.62 174 MET B C 1
ATOM 5137 O O . MET B 1 174 ? 7.27 14.969 7.609 1 97.62 174 MET B O 1
ATOM 5141 N N . TRP B 1 175 ? 8.234 16.906 8.266 1 98.44 175 TRP B N 1
ATOM 5142 C CA . TRP B 1 175 ? 9.594 16.406 8.062 1 98.44 175 TRP B CA 1
ATOM 5143 C C . TRP B 1 175 ? 9.891 15.242 9.008 1 98.44 175 TRP B C 1
ATOM 5145 O O . TRP B 1 175 ? 10.312 14.172 8.57 1 98.44 175 TRP B O 1
ATOM 5155 N N . ALA B 1 176 ? 9.617 15.367 10.266 1 98.5 176 ALA B N 1
ATOM 5156 C CA . ALA B 1 176 ? 9.922 14.359 11.281 1 98.5 176 ALA B CA 1
ATOM 5157 C C . ALA B 1 176 ? 9.086 13.102 11.07 1 98.5 176 ALA B C 1
ATOM 5159 O O . ALA B 1 176 ? 9.578 11.984 11.234 1 98.5 176 ALA B O 1
ATOM 5160 N N . TRP B 1 177 ? 7.785 13.328 10.688 1 98.06 177 TRP B N 1
ATOM 5161 C CA . TRP B 1 177 ? 6.867 12.211 10.5 1 98.06 177 TRP B CA 1
ATOM 5162 C C . TRP B 1 177 ? 7.391 11.25 9.43 1 98.06 177 TRP B C 1
ATOM 5164 O O . TRP B 1 177 ? 7.102 10.055 9.477 1 98.06 177 TRP B O 1
ATOM 5174 N N . LYS B 1 178 ? 8.102 11.789 8.492 1 98.5 178 LYS B N 1
ATOM 5175 C CA . LYS B 1 178 ? 8.531 10.961 7.367 1 98.5 178 LYS B CA 1
ATOM 5176 C C . LYS B 1 178 ? 9.984 10.539 7.523 1 98.5 178 LYS B C 1
ATOM 5178 O O . LYS B 1 178 ? 10.344 9.398 7.219 1 98.5 178 LYS B O 1
ATOM 5183 N N . VAL B 1 179 ? 10.844 11.398 8.023 1 98.69 179 VAL B N 1
ATOM 5184 C CA . VAL B 1 179 ? 12.273 11.148 8.133 1 98.69 179 VAL B CA 1
ATOM 5185 C C . VAL B 1 179 ? 12.539 10.133 9.242 1 98.69 179 VAL B C 1
ATOM 5187 O O . VAL B 1 179 ? 13.344 9.211 9.062 1 98.69 179 VAL B O 1
ATOM 5190 N N . ALA B 1 180 ? 11.883 10.25 10.359 1 98.62 180 ALA B N 1
ATOM 5191 C CA . ALA B 1 180 ? 12.195 9.461 11.555 1 98.62 180 ALA B CA 1
ATOM 5192 C C . ALA B 1 180 ? 11.969 7.977 11.312 1 98.62 180 ALA B C 1
ATOM 5194 O O . ALA B 1 180 ? 12.875 7.16 11.5 1 98.62 180 ALA B O 1
ATOM 5195 N N . PRO B 1 181 ? 10.75 7.586 10.859 1 98.56 181 PRO B N 1
ATOM 5196 C CA . PRO B 1 181 ? 10.555 6.152 10.641 1 98.56 181 PRO B CA 1
ATOM 5197 C C . PRO B 1 181 ? 11.422 5.602 9.516 1 98.56 181 PRO B C 1
ATOM 5199 O O . PRO B 1 181 ? 11.875 4.453 9.578 1 98.56 181 PRO B O 1
ATOM 5202 N N . ALA B 1 182 ? 11.656 6.375 8.469 1 98.69 182 ALA B N 1
ATOM 5203 C CA . ALA B 1 182 ? 12.492 5.938 7.352 1 98.69 182 ALA B CA 1
ATOM 5204 C C . ALA B 1 182 ? 13.922 5.656 7.816 1 98.69 182 ALA B C 1
ATOM 5206 O O . ALA B 1 182 ? 14.484 4.605 7.512 1 98.69 182 ALA B O 1
ATOM 5207 N N . LEU B 1 183 ? 14.484 6.598 8.586 1 98.62 183 LEU B N 1
ATOM 5208 C CA . LEU B 1 183 ? 15.828 6.406 9.102 1 98.62 183 LEU B CA 1
ATOM 5209 C C . LEU B 1 183 ? 15.883 5.219 10.062 1 98.62 183 LEU B C 1
ATOM 5211 O O . LEU B 1 183 ? 16.844 4.453 10.062 1 98.62 183 LEU B O 1
ATOM 5215 N N . ALA B 1 184 ? 14.859 5.082 10.867 1 98.25 184 ALA B N 1
ATOM 5216 C CA . ALA B 1 184 ? 14.828 4.047 11.898 1 98.25 184 ALA B CA 1
ATOM 5217 C C . ALA B 1 184 ? 14.945 2.654 11.289 1 98.25 184 ALA B C 1
ATOM 5219 O O . ALA B 1 184 ? 15.609 1.778 11.844 1 98.25 184 ALA B O 1
ATOM 5220 N N . VAL B 1 185 ? 14.312 2.443 10.117 1 97.56 185 VAL B N 1
ATOM 5221 C CA . VAL B 1 185 ? 14.305 1.102 9.547 1 97.56 185 VAL B CA 1
ATOM 5222 C C . VAL B 1 185 ? 15.492 0.93 8.609 1 97.56 185 VAL B C 1
ATOM 5224 O O . VAL B 1 185 ? 15.758 -0.174 8.125 1 97.56 185 VAL B O 1
ATOM 5227 N N . GLY B 1 186 ? 16.203 2.072 8.227 1 97.88 186 GLY B N 1
ATOM 5228 C CA . GLY B 1 186 ? 17.422 1.954 7.449 1 97.88 186 GLY B CA 1
ATOM 5229 C C . GLY B 1 186 ? 17.297 2.518 6.047 1 97.88 186 GLY B C 1
ATOM 5230 O O . GLY B 1 186 ? 18.156 2.264 5.191 1 97.88 186 GLY B O 1
ATOM 5231 N N . CYS B 1 187 ? 16.266 3.25 5.715 1 98.62 187 CYS B N 1
ATOM 5232 C CA . CYS B 1 187 ? 16.109 3.854 4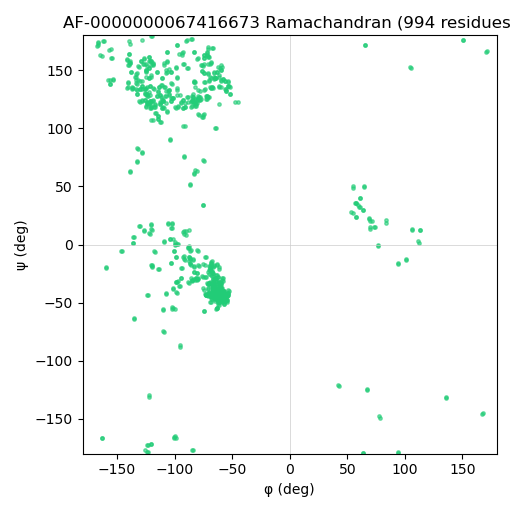.398 1 98.62 187 CYS B CA 1
ATOM 5233 C C . CYS B 1 187 ? 16.938 5.133 4.277 1 98.62 187 CYS B C 1
ATOM 5235 O O . CYS B 1 187 ? 17.344 5.711 5.285 1 98.62 187 CYS B O 1
ATOM 5237 N N . THR B 1 188 ? 17.188 5.523 3.045 1 98.81 188 THR B N 1
ATOM 5238 C CA . THR B 1 188 ? 17.75 6.836 2.758 1 98.81 188 THR B CA 1
ATOM 5239 C C . THR B 1 188 ? 16.703 7.762 2.16 1 98.81 188 THR B C 1
ATOM 5241 O O . THR B 1 188 ? 15.625 7.309 1.759 1 98.81 188 THR B O 1
ATOM 5244 N N . ILE B 1 189 ? 17.031 9.102 2.141 1 98.88 189 ILE B N 1
ATOM 5245 C CA . ILE B 1 189 ? 15.93 10.031 1.932 1 98.88 189 ILE B CA 1
ATOM 5246 C C . ILE B 1 189 ? 16.344 11.109 0.929 1 98.88 189 ILE B C 1
ATOM 5248 O O . ILE B 1 189 ? 17.469 11.625 0.995 1 98.88 189 ILE B O 1
ATOM 5252 N N . VAL B 1 190 ? 15.5 11.398 0.005 1 98.88 190 VAL B N 1
ATOM 5253 C CA . VAL B 1 190 ? 15.5 12.609 -0.8 1 98.88 190 VAL B CA 1
ATOM 5254 C C . VAL B 1 190 ? 14.242 13.43 -0.49 1 98.88 190 VAL B C 1
ATOM 5256 O O . VAL B 1 190 ? 13.148 13.094 -0.943 1 98.88 190 VAL B O 1
ATOM 5259 N N . MET B 1 191 ? 14.445 14.539 0.213 1 98.75 191 MET B N 1
ATOM 5260 C CA . MET B 1 191 ? 13.367 15.359 0.753 1 98.75 191 MET B CA 1
ATOM 5261 C C . MET B 1 191 ? 13.133 16.594 -0.116 1 98.75 191 MET B C 1
ATOM 5263 O O . MET B 1 191 ? 14.078 17.312 -0.433 1 98.75 191 MET B O 1
ATOM 5267 N N . LYS B 1 192 ? 11.922 16.781 -0.542 1 98.75 192 LYS B N 1
ATOM 5268 C CA . LYS B 1 192 ? 11.492 18.031 -1.151 1 98.75 192 LYS B CA 1
ATOM 5269 C C . LYS B 1 192 ? 10.492 18.766 -0.259 1 98.75 192 LYS B C 1
ATOM 5271 O O . LYS B 1 192 ? 9.305 18.438 -0.253 1 98.75 192 LYS B O 1
ATOM 5276 N N . PRO B 1 193 ? 10.875 19.812 0.408 1 98.44 193 PRO B N 1
ATOM 5277 C CA . PRO B 1 193 ? 9.914 20.625 1.167 1 98.44 193 PRO B CA 1
ATOM 5278 C C . PRO B 1 193 ? 9.039 21.484 0.27 1 98.44 193 PRO B C 1
ATOM 5280 O O . PRO B 1 193 ? 9.32 21.641 -0.921 1 98.44 193 PRO B O 1
ATOM 5283 N N . SER B 1 194 ? 7.961 21.953 0.809 1 98.19 194 SER B N 1
ATOM 5284 C CA . SER B 1 194 ? 7.117 22.891 0.062 1 98.19 194 SER B CA 1
ATOM 5285 C C . SER B 1 194 ? 7.902 24.125 -0.354 1 98.19 194 SER B C 1
ATOM 5287 O O . SER B 1 194 ? 8.719 24.641 0.415 1 98.19 194 SER B O 1
ATOM 5289 N N . GLU B 1 195 ? 7.629 24.594 -1.496 1 97 195 GLU B N 1
ATOM 5290 C CA . GLU B 1 195 ? 8.273 25.812 -1.978 1 97 195 GLU B CA 1
ATOM 5291 C C . GLU B 1 195 ? 7.859 27.016 -1.148 1 97 195 GLU B C 1
ATOM 5293 O O . GLU B 1 195 ? 8.555 28.047 -1.134 1 97 195 GLU B O 1
ATOM 5298 N N . LEU B 1 196 ? 6.773 26.922 -0.399 1 97.69 196 LEU B N 1
ATOM 5299 C CA . LEU B 1 196 ? 6.289 28.031 0.414 1 97.69 196 LEU B CA 1
ATOM 5300 C C . LEU B 1 196 ? 7.047 28.109 1.735 1 97.69 196 LEU B C 1
ATOM 5302 O O . LEU B 1 196 ? 7.172 29.188 2.324 1 97.69 196 LEU B O 1
ATOM 5306 N N . THR B 1 197 ? 7.52 26.953 2.217 1 98.06 197 THR B N 1
ATOM 5307 C CA . THR B 1 197 ? 8.148 26.938 3.535 1 98.06 197 THR B CA 1
ATOM 5308 C C . THR B 1 197 ? 9.391 26.047 3.531 1 98.06 197 THR B C 1
ATOM 5310 O O . THR B 1 197 ? 9.5 25.125 4.332 1 98.06 197 THR B O 1
ATOM 5313 N N . PRO B 1 198 ? 10.391 26.312 2.811 1 97.94 198 PRO B N 1
ATOM 5314 C CA . PRO B 1 198 ? 11.547 25.438 2.654 1 97.94 198 PRO B CA 1
ATOM 5315 C C . PRO B 1 198 ? 12.609 25.641 3.732 1 97.94 198 PRO B C 1
ATOM 5317 O O . PRO B 1 198 ? 13.531 24.844 3.871 1 97.94 198 PRO B O 1
ATOM 5320 N N . LEU B 1 199 ? 12.539 26.703 4.535 1 97.62 199 LEU B N 1
ATOM 5321 C CA . LEU B 1 199 ? 13.695 27.203 5.277 1 97.62 199 LEU B CA 1
ATOM 5322 C C . LEU B 1 199 ? 14.039 26.266 6.438 1 97.62 199 LEU B C 1
ATOM 5324 O O . LEU B 1 199 ? 15.211 25.984 6.68 1 97.62 199 LEU B O 1
ATOM 5328 N N . THR B 1 200 ? 13.039 25.797 7.164 1 97.31 200 THR B N 1
ATOM 5329 C CA . THR B 1 200 ? 13.328 24.953 8.32 1 97.31 200 THR B CA 1
ATOM 5330 C C . THR B 1 200 ? 13.93 23.609 7.883 1 97.31 200 THR B C 1
ATOM 5332 O O . THR B 1 200 ? 14.812 23.078 8.555 1 97.31 200 THR B O 1
ATOM 5335 N N . ALA B 1 201 ? 13.469 23.062 6.789 1 97.44 201 ALA B N 1
ATOM 5336 C CA . ALA B 1 201 ? 14.039 21.828 6.285 1 97.44 201 ALA B CA 1
ATOM 5337 C C . ALA B 1 201 ? 15.516 21.984 5.941 1 97.44 201 ALA B C 1
ATOM 5339 O O . ALA B 1 201 ? 16.328 21.094 6.191 1 97.44 201 ALA B O 1
ATOM 5340 N N . LEU B 1 202 ? 15.852 23.109 5.371 1 97.38 202 LEU B N 1
ATOM 5341 C CA . LEU B 1 202 ? 17.25 23.406 5.047 1 97.38 202 LEU B CA 1
ATOM 5342 C C . LEU B 1 202 ? 18.078 23.531 6.316 1 97.38 202 LEU B C 1
ATOM 5344 O O . LEU B 1 202 ? 19.188 23.016 6.391 1 97.38 202 LEU B O 1
ATOM 5348 N N . LYS B 1 203 ? 17.562 24.219 7.266 1 97.25 203 LYS B N 1
ATOM 5349 C CA . LYS B 1 203 ? 18.281 24.359 8.531 1 97.25 203 LYS B CA 1
ATOM 5350 C C . LYS B 1 203 ? 18.469 23.016 9.211 1 97.25 203 LYS B C 1
ATOM 5352 O O . LYS B 1 203 ? 19.516 22.75 9.797 1 97.25 203 LYS B O 1
ATOM 5357 N N . LEU B 1 204 ? 17.453 22.156 9.18 1 98 204 LEU B N 1
ATOM 5358 C CA . LEU B 1 204 ? 17.531 20.812 9.742 1 98 204 LEU B CA 1
ATOM 5359 C C . LEU B 1 204 ? 18.641 20 9.07 1 98 204 LEU B C 1
ATOM 5361 O O . LEU B 1 204 ? 19.266 19.156 9.703 1 98 204 LEU B O 1
ATOM 5365 N N . SER B 1 205 ? 18.844 20.219 7.816 1 97.88 205 SER B N 1
ATOM 5366 C CA . SER B 1 205 ? 19.891 19.5 7.078 1 97.88 205 SER B CA 1
ATOM 5367 C C . SER B 1 205 ? 21.266 19.781 7.652 1 97.88 205 SER B C 1
ATOM 5369 O O . SER B 1 205 ? 22.125 18.906 7.664 1 97.88 205 SER B O 1
ATOM 5371 N N . GLU B 1 206 ? 21.5 21 8.117 1 96.88 206 GLU B N 1
ATOM 5372 C CA . GLU B 1 206 ? 22.734 21.312 8.828 1 96.88 206 GLU B CA 1
ATOM 5373 C C . GLU B 1 206 ? 22.875 20.453 10.078 1 96.88 206 GLU B C 1
ATOM 5375 O O . GLU B 1 206 ? 23.969 19.969 10.391 1 96.88 206 GLU B O 1
ATOM 5380 N N . LEU B 1 207 ? 21.797 20.312 10.766 1 98 207 LEU B N 1
ATOM 5381 C CA . LEU B 1 207 ? 21.812 19.547 12 1 98 207 LEU B CA 1
ATOM 5382 C C . LEU B 1 207 ? 22.016 18.062 11.703 1 98 207 LEU B C 1
ATOM 5384 O O . LEU B 1 207 ? 22.609 17.344 12.5 1 98 207 LEU B O 1
ATOM 5388 N N . VAL B 1 208 ? 21.484 17.578 10.562 1 98.56 208 VAL B N 1
ATOM 5389 C CA . VAL B 1 208 ? 21.719 16.203 10.133 1 98.56 208 VAL B CA 1
ATOM 5390 C C . VAL B 1 208 ? 23.219 15.945 9.977 1 98.56 208 VAL B C 1
ATOM 5392 O O . VAL B 1 208 ? 23.734 14.945 10.477 1 98.56 208 VAL B O 1
ATOM 5395 N N . LYS B 1 209 ? 23.859 16.875 9.352 1 97.88 209 LYS B N 1
ATOM 5396 C CA . LYS B 1 209 ? 25.312 16.766 9.18 1 97.88 209 LYS B CA 1
ATOM 5397 C C . LYS B 1 209 ? 26.016 16.828 10.531 1 97.88 209 LYS B C 1
ATOM 5399 O O . LYS B 1 209 ? 26.922 16.031 10.797 1 97.88 209 LYS B O 1
ATOM 5404 N N . GLU B 1 210 ? 25.641 17.766 11.367 1 98.06 210 GLU B N 1
ATOM 5405 C CA . GLU B 1 210 ? 26.25 17.922 12.68 1 98.06 210 GLU B CA 1
ATOM 5406 C C . GLU B 1 210 ? 26.047 16.656 13.531 1 98.06 210 GLU B C 1
ATOM 5408 O O . GLU B 1 210 ? 26.922 16.297 14.32 1 98.06 210 GLU B O 1
ATOM 5413 N N . ALA B 1 211 ? 24.906 16.016 13.406 1 98.25 211 ALA B N 1
ATOM 5414 C CA . ALA B 1 211 ? 24.594 14.805 14.172 1 98.25 211 ALA B CA 1
ATOM 5415 C C . ALA B 1 211 ? 25.5 13.648 13.766 1 98.25 211 ALA B C 1
ATOM 5417 O O . ALA B 1 211 ? 25.656 12.68 14.508 1 98.25 211 ALA B O 1
ATOM 5418 N N . GLY B 1 212 ? 26.031 13.711 12.508 1 98.31 212 GLY B N 1
ATOM 5419 C CA . GLY B 1 212 ? 27.016 12.719 12.094 1 98.31 212 GLY B CA 1
ATOM 5420 C C . GLY B 1 212 ? 26.438 11.695 11.125 1 98.31 212 GLY B C 1
ATOM 5421 O O . GLY B 1 212 ? 27.047 10.648 10.898 1 98.31 212 GLY B O 1
ATOM 5422 N N . PHE B 1 213 ? 25.281 11.953 10.578 1 98.69 213 PHE B N 1
ATOM 5423 C CA . PHE B 1 213 ? 24.766 11.031 9.57 1 98.69 213 PHE B CA 1
ATOM 5424 C C . PHE B 1 213 ? 25.719 10.938 8.391 1 98.69 213 PHE B C 1
ATOM 5426 O O . PHE B 1 213 ? 26.281 11.945 7.957 1 98.69 213 PHE B O 1
ATOM 5433 N N . PRO B 1 214 ? 25.906 9.75 7.816 1 98.56 214 PRO B N 1
ATOM 5434 C CA . PRO B 1 214 ? 26.781 9.609 6.641 1 98.56 214 PRO B CA 1
ATOM 5435 C C . PRO B 1 214 ? 26.266 10.406 5.441 1 98.56 214 PRO B C 1
ATOM 5437 O O . PRO B 1 214 ? 25.062 10.609 5.293 1 98.56 214 PRO B O 1
ATOM 5440 N N . PRO B 1 215 ? 27.219 10.836 4.535 1 98.62 215 PRO B N 1
ATOM 5441 C CA . PRO B 1 215 ? 26.812 11.547 3.324 1 98.62 215 PRO B CA 1
ATOM 5442 C C . PRO B 1 215 ? 25.797 10.758 2.484 1 98.62 215 PRO B C 1
ATOM 5444 O O . PRO B 1 215 ? 25.938 9.547 2.322 1 98.62 215 PRO B O 1
ATOM 5447 N N . GLY B 1 216 ? 24.766 11.453 2.062 1 98.69 216 GLY B N 1
ATOM 5448 C CA . GLY B 1 216 ? 23.797 10.859 1.15 1 98.69 216 GLY B CA 1
ATOM 5449 C C . GLY B 1 216 ? 22.609 10.25 1.86 1 98.69 216 GLY B C 1
ATOM 5450 O O . GLY B 1 216 ? 21.578 9.961 1.23 1 98.69 216 GLY B O 1
ATOM 5451 N N . VAL B 1 217 ? 22.641 9.992 3.18 1 98.88 217 VAL B N 1
ATOM 5452 C CA . VAL B 1 217 ? 21.547 9.352 3.914 1 98.88 217 VAL B CA 1
ATOM 5453 C C . VAL B 1 217 ? 20.312 10.25 3.893 1 98.88 217 VAL B C 1
ATOM 5455 O O . VAL B 1 217 ? 19.188 9.766 3.736 1 98.88 217 VAL B O 1
ATOM 5458 N N . VAL B 1 218 ? 20.547 11.539 4.078 1 98.88 218 VAL B N 1
ATOM 5459 C CA . VAL B 1 218 ? 19.484 12.531 3.949 1 98.88 218 VAL B CA 1
ATOM 5460 C C . VAL B 1 218 ? 19.906 13.609 2.945 1 98.88 218 VAL B C 1
ATOM 5462 O O . VAL B 1 218 ? 21.016 14.156 3.035 1 98.88 218 VAL B O 1
ATOM 5465 N N . ASN B 1 219 ? 19.125 13.812 1.976 1 98.88 219 ASN B N 1
ATOM 5466 C CA . ASN B 1 219 ? 19.25 14.898 1.011 1 98.88 219 ASN B CA 1
ATOM 5467 C C . ASN B 1 219 ? 18.016 15.781 0.99 1 98.88 219 ASN B C 1
ATOM 5469 O O . ASN B 1 219 ? 16.891 15.281 1.068 1 98.88 219 ASN B O 1
ATOM 5473 N N . THR B 1 220 ? 18.188 17.094 0.956 1 98.75 220 THR B N 1
ATOM 5474 C CA . THR B 1 220 ? 17.094 18.047 0.914 1 98.75 220 THR B CA 1
ATOM 5475 C C . THR B 1 220 ? 17.203 18.938 -0.322 1 98.75 220 THR B C 1
ATOM 5477 O O . THR B 1 220 ? 18.172 19.672 -0.481 1 98.75 220 THR B O 1
ATOM 5480 N N . VAL B 1 221 ? 16.156 18.891 -1.133 1 98.69 221 VAL B N 1
ATOM 5481 C CA . VAL B 1 221 ? 16.219 19.531 -2.439 1 98.69 221 VAL B CA 1
ATOM 5482 C C . VAL B 1 221 ? 14.961 20.375 -2.664 1 98.69 221 VAL B C 1
ATOM 5484 O O . VAL B 1 221 ? 14.078 19.984 -3.428 1 98.69 221 VAL B O 1
ATOM 5487 N N . PRO B 1 222 ? 14.93 21.625 -2.141 1 98.25 222 PRO B N 1
ATOM 5488 C CA . PRO B 1 222 ? 13.82 22.5 -2.525 1 98.25 222 PRO B CA 1
ATOM 5489 C C . PRO B 1 222 ? 13.648 22.609 -4.039 1 98.25 222 PRO B C 1
ATOM 5491 O O . PRO B 1 222 ? 14.641 22.688 -4.77 1 98.25 222 PRO B O 1
ATOM 5494 N N . SER B 1 223 ? 12.422 22.547 -4.469 1 98.12 223 SER B N 1
ATOM 5495 C CA . SER B 1 223 ? 12.094 22.578 -5.887 1 98.12 223 SER B CA 1
ATOM 5496 C C . SER B 1 223 ? 10.609 22.875 -6.102 1 98.12 223 SER B C 1
ATOM 5498 O O . SER B 1 223 ? 9.812 22.797 -5.164 1 98.12 223 SER B O 1
ATOM 5500 N N . LEU B 1 224 ? 10.289 23.266 -7.305 1 95.94 224 LEU B N 1
ATOM 5501 C CA . LEU B 1 224 ? 8.883 23.359 -7.676 1 95.94 224 LEU B CA 1
ATOM 5502 C C . LEU B 1 224 ? 8.266 21.969 -7.812 1 95.94 224 LEU B C 1
ATOM 5504 O O . LEU B 1 224 ? 8.93 21.031 -8.25 1 95.94 224 LEU B O 1
ATOM 5508 N N . GLY B 1 225 ? 6.988 21.922 -7.465 1 94.75 225 GLY B N 1
ATOM 5509 C CA . GLY B 1 225 ? 6.285 20.656 -7.555 1 94.75 225 GLY B CA 1
ATOM 5510 C C . GLY B 1 225 ? 6.336 20.047 -8.938 1 94.75 225 GLY B C 1
ATOM 5511 O O . GLY B 1 225 ? 6.582 18.844 -9.078 1 94.75 225 GLY B O 1
ATOM 5512 N N . THR B 1 226 ? 6.152 20.812 -9.922 1 95.06 226 THR B N 1
ATOM 5513 C CA . THR B 1 226 ? 6.066 20.344 -11.305 1 95.06 226 THR B CA 1
ATOM 5514 C C . THR B 1 226 ? 7.438 19.938 -11.82 1 95.06 226 THR B C 1
ATOM 5516 O O . THR B 1 226 ? 7.547 19.312 -12.883 1 95.06 226 THR B O 1
ATOM 5519 N N . VAL B 1 227 ? 8.484 20.281 -11.055 1 96.5 227 VAL B N 1
ATOM 5520 C CA . VAL B 1 227 ? 9.836 19.953 -11.477 1 96.5 227 VAL B CA 1
ATOM 5521 C C . VAL B 1 227 ? 10.406 18.859 -10.562 1 96.5 227 VAL B C 1
ATOM 5523 O O . VAL B 1 227 ? 10.344 17.672 -10.891 1 96.5 227 VAL B O 1
ATOM 5526 N N . GLY B 1 228 ? 10.758 19.281 -9.359 1 96.81 228 GLY B N 1
ATOM 5527 C CA . GLY B 1 228 ? 11.367 18.344 -8.438 1 96.81 228 GLY B CA 1
ATOM 5528 C C . GLY B 1 228 ? 10.398 17.266 -7.957 1 96.81 228 GLY B C 1
ATOM 5529 O O . GLY B 1 228 ? 10.773 16.109 -7.812 1 96.81 228 GLY B O 1
ATOM 5530 N N . GLY B 1 229 ? 9.164 17.703 -7.641 1 97.25 229 GLY B N 1
ATOM 5531 C CA . GLY B 1 229 ? 8.164 16.734 -7.238 1 97.25 229 GLY B CA 1
ATOM 5532 C C . GLY B 1 229 ? 7.898 15.672 -8.297 1 97.25 229 GLY B C 1
ATOM 5533 O O . GLY B 1 229 ? 7.832 14.484 -7.992 1 97.25 229 GLY B O 1
ATOM 5534 N N . ALA B 1 230 ? 7.746 16.109 -9.469 1 97.44 230 ALA B N 1
ATOM 5535 C CA . ALA B 1 230 ? 7.512 15.203 -10.594 1 97.44 230 ALA B CA 1
ATOM 5536 C C . ALA B 1 230 ? 8.711 14.281 -10.82 1 97.44 230 ALA B C 1
ATOM 5538 O O . ALA B 1 230 ? 8.547 13.086 -11.078 1 97.44 230 ALA B O 1
ATOM 5539 N N . ALA B 1 231 ? 9.93 14.852 -10.703 1 98.38 231 ALA B N 1
ATOM 5540 C CA . ALA B 1 231 ? 11.148 14.078 -10.922 1 98.38 231 ALA B CA 1
ATOM 5541 C C . ALA B 1 231 ? 11.305 12.984 -9.875 1 98.38 231 ALA B C 1
ATOM 5543 O O . ALA B 1 231 ? 11.641 11.844 -10.203 1 98.38 231 ALA B O 1
ATOM 5544 N N . ILE B 1 232 ? 11.055 13.305 -8.641 1 98.56 232 ILE B N 1
ATOM 5545 C CA . ILE B 1 232 ? 11.148 12.336 -7.559 1 98.56 232 ILE B CA 1
ATOM 5546 C C . ILE B 1 232 ? 10.133 11.211 -7.777 1 98.56 232 ILE B C 1
ATOM 5548 O O . ILE B 1 232 ? 10.469 10.031 -7.676 1 98.56 232 ILE B O 1
ATOM 5552 N N . SER B 1 233 ? 8.906 11.57 -8.109 1 98.06 233 SER B N 1
ATOM 5553 C CA . SER B 1 233 ? 7.801 10.625 -8.234 1 98.06 233 SER B CA 1
ATOM 5554 C C . SER B 1 233 ? 8.016 9.664 -9.398 1 98.06 233 SER B C 1
ATOM 5556 O O . SER B 1 233 ? 7.582 8.516 -9.344 1 98.06 233 SER B O 1
ATOM 5558 N N . SER B 1 234 ? 8.695 10.094 -10.398 1 97.62 234 SER B N 1
ATOM 5559 C CA . SER B 1 234 ? 8.852 9.289 -11.609 1 97.62 234 SER B CA 1
ATOM 5560 C C . SER B 1 234 ? 10.203 8.594 -11.641 1 97.62 234 SER B C 1
ATOM 5562 O O . SER B 1 234 ? 10.492 7.828 -12.562 1 97.62 234 SER B O 1
ATOM 5564 N N . HIS B 1 235 ? 11.031 8.883 -10.711 1 98 235 HIS B N 1
ATOM 5565 C CA . HIS B 1 235 ? 12.414 8.406 -10.758 1 98 235 HIS B CA 1
ATOM 5566 C C . HIS B 1 235 ? 12.477 6.891 -10.586 1 98 235 HIS B C 1
ATOM 5568 O O . HIS B 1 235 ? 11.969 6.348 -9.602 1 98 235 HIS B O 1
ATOM 5574 N N . PHE B 1 236 ? 13.234 6.172 -11.344 1 95.81 236 PHE B N 1
ATOM 5575 C CA . PHE B 1 236 ? 13.258 4.715 -11.359 1 95.81 236 PHE B CA 1
ATOM 5576 C C . PHE B 1 236 ? 14.07 4.172 -10.188 1 95.81 236 PHE B C 1
ATOM 5578 O O . PHE B 1 236 ? 13.961 2.994 -9.844 1 95.81 236 PHE B O 1
ATOM 5585 N N . ASP B 1 237 ? 14.914 5.008 -9.578 1 96.81 237 ASP B N 1
ATOM 5586 C CA . ASP B 1 237 ? 15.758 4.535 -8.484 1 96.81 237 ASP B CA 1
ATOM 5587 C C . ASP B 1 237 ? 15.219 5 -7.133 1 96.81 237 ASP B C 1
ATOM 5589 O O . ASP B 1 237 ? 15.906 4.891 -6.113 1 96.81 237 ASP B O 1
ATOM 5593 N N . VAL B 1 238 ? 14.094 5.641 -7.117 1 98.25 238 VAL B N 1
ATOM 5594 C CA . VAL B 1 238 ? 13.352 5.879 -5.879 1 98.25 238 VAL B CA 1
ATOM 5595 C C . VAL B 1 238 ? 12.406 4.707 -5.609 1 98.25 238 VAL B C 1
ATOM 5597 O O . VAL B 1 238 ? 11.594 4.344 -6.465 1 98.25 238 VAL B O 1
ATOM 5600 N N . ASP B 1 239 ? 12.523 4.18 -4.438 1 96.88 239 ASP B N 1
ATOM 5601 C CA . ASP B 1 239 ? 11.82 2.932 -4.148 1 96.88 239 ASP B CA 1
ATOM 5602 C C . ASP B 1 239 ? 10.469 3.203 -3.5 1 96.88 239 ASP B C 1
ATOM 5604 O O . ASP B 1 239 ? 9.594 2.332 -3.486 1 96.88 239 ASP B O 1
ATOM 5608 N N . LYS B 1 240 ? 10.289 4.367 -2.928 1 97.5 240 LYS B N 1
ATOM 5609 C CA . LYS B 1 240 ? 9.07 4.773 -2.236 1 97.5 240 LYS B CA 1
ATOM 5610 C C . LYS B 1 240 ? 8.898 6.289 -2.26 1 97.5 240 LYS B C 1
ATOM 5612 O O . LYS B 1 240 ? 9.883 7.027 -2.133 1 97.5 240 LYS B O 1
ATOM 5617 N N . VAL B 1 241 ? 7.648 6.723 -2.412 1 98.25 241 VAL B N 1
ATOM 5618 C CA . VAL B 1 241 ? 7.359 8.141 -2.26 1 98.25 241 VAL B CA 1
ATOM 5619 C C . VAL B 1 241 ? 6.332 8.344 -1.145 1 98.25 241 VAL B C 1
ATOM 5621 O O . VAL B 1 241 ? 5.301 7.676 -1.115 1 98.25 241 VAL B O 1
ATOM 5624 N N . ALA B 1 242 ? 6.648 9.109 -0.17 1 98.38 242 ALA B N 1
ATOM 5625 C CA . ALA B 1 242 ? 5.719 9.57 0.856 1 98.38 242 ALA B CA 1
ATOM 5626 C C . ALA B 1 242 ? 5.309 11.016 0.606 1 98.38 242 ALA B C 1
ATOM 5628 O O . ALA B 1 242 ? 6.16 11.898 0.462 1 98.38 242 ALA B O 1
ATOM 5629 N N . PHE B 1 243 ? 4 11.219 0.553 1 97.62 243 PHE B N 1
ATOM 5630 C CA . PHE B 1 243 ? 3.5 12.547 0.211 1 97.62 243 PHE B CA 1
ATOM 5631 C C . PHE B 1 243 ? 2.398 12.969 1.173 1 97.62 243 PHE B C 1
ATOM 5633 O O . PHE B 1 243 ? 1.53 12.172 1.525 1 97.62 243 PHE B O 1
ATOM 5640 N N . THR B 1 244 ? 2.467 14.125 1.637 1 96.88 244 THR B N 1
ATOM 5641 C CA . THR B 1 244 ? 1.362 14.805 2.301 1 96.88 244 THR B CA 1
ATOM 5642 C C . THR B 1 244 ? 1.018 16.109 1.582 1 96.88 244 THR B C 1
ATOM 5644 O O . THR B 1 244 ? 1.889 16.953 1.363 1 96.88 244 THR B O 1
ATOM 5647 N N . GLY B 1 245 ? -0.2 16.266 1.159 1 94.62 245 GLY B N 1
ATOM 5648 C CA . GLY B 1 245 ? -0.625 17.453 0.443 1 94.62 245 GLY B CA 1
ATOM 5649 C C . GLY B 1 245 ? -1.984 17.312 -0.212 1 94.62 245 GLY B C 1
ATOM 5650 O O . GLY B 1 245 ? -2.883 16.672 0.347 1 94.62 245 GLY B O 1
ATOM 5651 N N . SER B 1 246 ? -2.178 17.906 -1.361 1 92.5 246 SER B N 1
ATOM 5652 C CA . SER B 1 246 ? -3.482 17.938 -2.014 1 92.5 246 SER B CA 1
ATOM 5653 C C . SER B 1 246 ? -3.791 16.609 -2.688 1 92.5 246 SER B C 1
ATOM 5655 O O . SER B 1 246 ? -2.881 15.898 -3.117 1 92.5 246 SER B O 1
ATOM 5657 N N . THR B 1 247 ? -5.07 16.328 -2.838 1 89.69 247 THR B N 1
ATOM 5658 C CA . THR B 1 247 ? -5.539 15.109 -3.48 1 89.69 247 THR B CA 1
ATOM 5659 C C . THR B 1 247 ? -5.117 15.07 -4.945 1 89.69 247 THR B C 1
ATOM 5661 O O . THR B 1 247 ? -4.715 14.023 -5.457 1 89.69 247 THR B O 1
ATOM 5664 N N . VAL B 1 248 ? -5.199 16.188 -5.578 1 91.81 248 VAL B N 1
ATOM 5665 C CA . VAL B 1 248 ? -4.852 16.281 -6.992 1 91.81 248 VAL B CA 1
ATOM 5666 C C . VAL B 1 248 ? -3.393 15.875 -7.195 1 91.81 248 VAL B C 1
ATOM 5668 O O . VAL B 1 248 ? -3.076 15.094 -8.102 1 91.81 248 VAL B O 1
ATOM 5671 N N . THR B 1 249 ? -2.518 16.406 -6.367 1 94.19 249 THR B N 1
ATOM 5672 C CA . THR B 1 249 ? -1.102 16.078 -6.461 1 94.19 249 THR B CA 1
ATOM 5673 C C . THR B 1 249 ? -0.867 14.617 -6.078 1 94.19 249 THR B C 1
ATOM 5675 O O . THR B 1 249 ? -0.047 13.93 -6.695 1 94.19 249 THR B O 1
ATOM 5678 N N . GLY B 1 250 ? -1.551 14.195 -5.035 1 94.75 250 GLY B N 1
ATOM 5679 C CA . GLY B 1 250 ? -1.455 12.797 -4.645 1 94.75 250 GLY B CA 1
ATOM 5680 C C . GLY B 1 250 ? -1.768 11.844 -5.777 1 94.75 250 GLY B C 1
ATOM 5681 O O . GLY B 1 250 ? -1.073 10.836 -5.961 1 94.75 250 GLY B O 1
ATOM 5682 N N . ARG B 1 251 ? -2.789 12.102 -6.551 1 94.06 251 ARG B N 1
ATOM 5683 C CA . ARG B 1 251 ? -3.164 11.289 -7.703 1 94.06 251 ARG B CA 1
ATOM 5684 C C . ARG B 1 251 ? -2.039 11.242 -8.734 1 94.06 251 ARG B C 1
ATOM 5686 O O . ARG B 1 251 ? -1.737 10.18 -9.281 1 94.06 251 ARG B O 1
ATOM 5693 N N . LYS B 1 252 ? -1.453 12.352 -8.977 1 95.62 252 LYS B N 1
ATOM 5694 C CA . LYS B 1 252 ? -0.363 12.438 -9.945 1 95.62 252 LYS B CA 1
ATOM 5695 C C . LYS B 1 252 ? 0.83 11.594 -9.5 1 95.62 252 LYS B C 1
ATOM 5697 O O . LYS B 1 252 ? 1.495 10.961 -10.328 1 95.62 252 LYS B O 1
ATOM 5702 N N . ILE B 1 253 ? 1.117 11.664 -8.266 1 96.5 253 ILE B N 1
ATOM 5703 C CA . ILE B 1 253 ? 2.244 10.914 -7.723 1 96.5 253 ILE B CA 1
ATOM 5704 C C . ILE B 1 253 ? 1.989 9.422 -7.875 1 96.5 253 ILE B C 1
ATOM 5706 O O . ILE B 1 253 ? 2.877 8.672 -8.297 1 96.5 253 ILE B O 1
ATOM 5710 N N . MET B 1 254 ? 0.826 8.953 -7.527 1 94.81 254 MET B N 1
ATOM 5711 C CA . MET B 1 254 ? 0.488 7.543 -7.668 1 94.81 254 MET B CA 1
ATOM 5712 C C . MET B 1 254 ? 0.531 7.117 -9.133 1 94.81 254 MET B C 1
ATOM 5714 O O . MET B 1 254 ? 1 6.023 -9.453 1 94.81 254 MET B O 1
ATOM 5718 N N . GLU B 1 255 ? 0.021 7.93 -10.016 1 95.62 255 GLU B N 1
ATOM 5719 C CA . GLU B 1 255 ? 0.113 7.652 -11.445 1 95.62 255 GLU B CA 1
ATOM 5720 C C . GLU B 1 255 ? 1.566 7.512 -11.891 1 95.62 255 GLU B C 1
ATOM 5722 O O . GLU B 1 255 ? 1.898 6.617 -12.672 1 95.62 255 GLU B O 1
ATOM 5727 N N . ALA B 1 256 ? 2.393 8.469 -11.422 1 96.19 256 ALA B N 1
ATOM 5728 C CA . ALA B 1 256 ? 3.809 8.438 -11.773 1 96.19 256 ALA B CA 1
ATOM 5729 C C . ALA B 1 256 ? 4.461 7.141 -11.289 1 96.19 256 ALA B C 1
ATOM 5731 O O . ALA B 1 256 ? 5.289 6.559 -11.992 1 96.19 256 ALA B O 1
ATOM 5732 N N . ALA B 1 257 ? 4.137 6.746 -10.062 1 94.25 257 ALA B N 1
ATOM 5733 C CA . ALA B 1 257 ? 4.648 5.488 -9.516 1 94.25 257 ALA B CA 1
ATOM 5734 C C . ALA B 1 257 ? 4.25 4.309 -10.398 1 94.25 257 ALA B C 1
ATOM 5736 O O . ALA B 1 257 ? 5.066 3.43 -10.672 1 94.25 257 ALA B O 1
ATOM 5737 N N . ALA B 1 258 ? 3.018 4.273 -10.812 1 93.69 258 ALA B N 1
ATOM 5738 C CA . ALA B 1 258 ? 2.51 3.211 -11.672 1 93.69 258 ALA B CA 1
ATOM 5739 C C . ALA B 1 258 ? 3.275 3.16 -12.992 1 93.69 258 ALA B C 1
ATOM 5741 O O . ALA B 1 258 ? 3.604 2.078 -13.484 1 93.69 258 ALA B O 1
ATOM 5742 N N . LYS B 1 259 ? 3.592 4.273 -13.562 1 93.75 259 LYS B N 1
ATOM 5743 C CA . LYS B 1 259 ? 4.195 4.387 -14.891 1 93.75 259 LYS B CA 1
ATOM 5744 C C . LYS B 1 259 ? 5.695 4.121 -14.836 1 93.75 259 LYS B C 1
ATOM 5746 O O . LYS B 1 259 ? 6.305 3.76 -15.844 1 93.75 259 LYS B O 1
ATOM 5751 N N . SER B 1 260 ? 6.285 4.32 -13.703 1 94.19 260 SER B N 1
ATOM 5752 C CA . SER B 1 260 ? 7.734 4.172 -13.602 1 94.19 260 SER B CA 1
ATOM 5753 C C . SER B 1 260 ? 8.109 2.781 -13.109 1 94.19 260 SER B C 1
ATOM 5755 O O . SER B 1 260 ? 8.117 1.818 -13.883 1 94.19 260 SER B O 1
ATOM 5757 N N . ASN B 1 261 ? 8.188 2.584 -11.805 1 91.81 261 ASN B N 1
ATOM 5758 C CA . ASN B 1 261 ? 8.742 1.328 -11.312 1 91.81 261 ASN B CA 1
ATOM 5759 C C . ASN B 1 261 ? 7.836 0.68 -10.273 1 91.81 261 ASN B C 1
ATOM 5761 O O . ASN B 1 261 ? 8.297 -0.118 -9.453 1 91.81 261 ASN B O 1
ATOM 5765 N N . LEU B 1 262 ? 6.59 1.097 -10.188 1 91.75 262 LEU B N 1
ATOM 5766 C CA . LEU B 1 262 ? 5.613 0.528 -9.266 1 91.75 262 LEU B CA 1
ATOM 5767 C C . LEU B 1 262 ? 6.07 0.689 -7.82 1 91.75 262 LEU B C 1
ATOM 5769 O O . LEU B 1 262 ? 5.875 -0.208 -7 1 91.75 262 LEU B O 1
ATOM 5773 N N . LYS B 1 263 ? 6.793 1.794 -7.594 1 94.12 263 LYS B N 1
ATOM 5774 C CA . LYS B 1 263 ? 7.234 2.076 -6.23 1 94.12 263 LYS B CA 1
ATOM 5775 C C . LYS B 1 263 ? 6.047 2.213 -5.281 1 94.12 263 LYS B C 1
ATOM 5777 O O . LYS B 1 263 ? 4.965 2.629 -5.691 1 94.12 263 LYS B O 1
ATOM 5782 N N . LYS B 1 264 ? 6.305 1.865 -4.09 1 94 264 LYS B N 1
ATOM 5783 C CA . LYS B 1 264 ? 5.305 2.043 -3.039 1 94 264 LYS B CA 1
ATOM 5784 C C . LYS B 1 264 ? 5.02 3.521 -2.797 1 94 264 LYS B C 1
ATOM 5786 O O . LYS B 1 264 ? 5.926 4.355 -2.865 1 94 264 LYS B O 1
ATOM 5791 N N . VAL B 1 265 ? 3.729 3.891 -2.506 1 95.25 265 VAL B N 1
ATOM 5792 C CA . VAL B 1 265 ? 3.359 5.27 -2.207 1 95.25 265 VAL B CA 1
ATOM 5793 C C . VAL B 1 265 ? 2.537 5.316 -0.92 1 95.25 265 VAL B C 1
ATOM 5795 O O . VAL B 1 265 ? 1.709 4.434 -0.673 1 95.25 265 VAL B O 1
ATOM 5798 N N . SER B 1 266 ? 2.824 6.191 -0.052 1 95.56 266 SER B N 1
ATOM 5799 C CA . SER B 1 266 ? 1.942 6.609 1.033 1 95.56 266 SER B CA 1
ATOM 5800 C C . SER B 1 266 ? 1.479 8.055 0.845 1 95.56 266 SER B C 1
ATOM 5802 O O . SER B 1 266 ? 2.289 8.938 0.582 1 95.56 266 SER B O 1
ATOM 5804 N N . LEU B 1 267 ? 0.18 8.211 0.926 1 94.88 267 LEU B N 1
ATOM 5805 C CA . LEU B 1 267 ? -0.448 9.492 0.627 1 94.88 267 LEU B CA 1
ATOM 5806 C C . LEU B 1 267 ? -1.302 9.969 1.799 1 94.88 267 LEU B C 1
ATOM 5808 O O . LEU B 1 267 ? -2.191 9.25 2.256 1 94.88 267 LEU B O 1
ATOM 5812 N N . GLU B 1 268 ? -0.989 11.047 2.346 1 93.44 268 GLU B N 1
ATOM 5813 C CA . GLU B 1 268 ? -1.858 11.781 3.26 1 93.44 268 GLU B CA 1
ATOM 5814 C C . GLU B 1 268 ? -2.434 13.031 2.59 1 93.44 268 GLU B C 1
ATOM 5816 O O . GLU B 1 268 ? -1.71 13.992 2.34 1 93.44 268 GLU B O 1
ATOM 5821 N N . LEU B 1 269 ? -3.701 13 2.422 1 92 269 LEU B N 1
ATOM 5822 C CA . LEU B 1 269 ? -4.305 13.992 1.538 1 92 269 LEU B CA 1
ATOM 5823 C C . LEU B 1 269 ? -5.375 14.797 2.27 1 92 269 LEU B C 1
ATOM 5825 O O . LEU B 1 269 ? -5.426 14.797 3.502 1 92 269 LEU B O 1
ATOM 5829 N N . GLY B 1 270 ? -6.105 15.609 1.563 1 84 270 GLY B N 1
ATOM 5830 C CA . GLY B 1 270 ? -7.035 16.547 2.164 1 84 270 GLY B CA 1
ATOM 5831 C C . GLY B 1 270 ? -8.211 15.883 2.85 1 84 270 GLY B C 1
ATOM 5832 O O . GLY B 1 270 ? -8.352 14.656 2.793 1 84 270 GLY B O 1
ATOM 5833 N N . GLY B 1 271 ? -8.945 16.734 3.596 1 82.81 271 GLY B N 1
ATOM 5834 C CA . GLY B 1 271 ? -10.109 16.25 4.316 1 82.81 271 GLY B CA 1
ATOM 5835 C C . GLY B 1 271 ? -11.133 17.328 4.594 1 82.81 271 GLY B C 1
ATOM 5836 O O . GLY B 1 271 ? -10.867 18.516 4.395 1 82.81 271 GLY B O 1
ATOM 5837 N N . LYS B 1 272 ? -12.352 16.969 4.875 1 88.06 272 LYS B N 1
ATOM 5838 C CA . LYS B 1 272 ? -13.445 17.797 5.367 1 88.06 272 LYS B CA 1
ATOM 5839 C C . LYS B 1 272 ? -14.086 17.172 6.609 1 88.06 272 LYS B C 1
ATOM 5841 O O . LYS B 1 272 ? -15.18 16.609 6.531 1 88.06 272 LYS B O 1
ATOM 5846 N N . SER B 1 273 ? -13.406 17.391 7.727 1 89 273 SER B N 1
ATOM 5847 C CA . SER B 1 273 ? -13.695 16.625 8.938 1 89 273 SER B CA 1
ATOM 5848 C C . SER B 1 273 ? -14.867 17.219 9.703 1 89 273 SER B C 1
ATOM 5850 O O . SER B 1 273 ? -14.969 18.438 9.859 1 89 273 SER B O 1
ATOM 5852 N N . PRO B 1 274 ? -15.742 16.344 10.234 1 90.44 274 PRO B N 1
ATOM 5853 C CA . PRO B 1 274 ? -16.891 16.797 11.016 1 90.44 274 PRO B CA 1
ATOM 5854 C C . PRO B 1 274 ? -16.688 16.609 12.523 1 90.44 274 PRO B C 1
ATOM 5856 O O . PRO B 1 274 ? -15.977 15.703 12.945 1 90.44 274 PRO B O 1
ATOM 5859 N N . HIS B 1 275 ? -17.328 17.562 13.266 1 91.56 275 HIS B N 1
ATOM 5860 C CA . HIS B 1 275 ? -17.594 17.391 14.688 1 91.56 275 HIS B CA 1
ATOM 5861 C C . HIS B 1 275 ? -19.062 17.078 14.93 1 91.56 275 HIS B C 1
ATOM 5863 O O . HIS B 1 275 ? -19.953 17.688 14.32 1 91.56 275 HIS B O 1
ATOM 5869 N N . LEU B 1 276 ? -19.266 16.094 15.734 1 91.88 276 LEU B N 1
ATOM 5870 C CA . LEU B 1 276 ? -20.609 15.82 16.203 1 91.88 276 LEU B CA 1
ATOM 5871 C C . LEU B 1 276 ? -20.75 16.156 17.688 1 91.88 276 LEU B C 1
ATOM 5873 O O . LEU B 1 276 ? -20 15.656 18.516 1 91.88 276 LEU B O 1
ATOM 5877 N N . VAL B 1 277 ? -21.688 16.984 18 1 93.5 277 VAL B N 1
ATOM 5878 C CA . VAL B 1 277 ? -21.938 17.391 19.391 1 93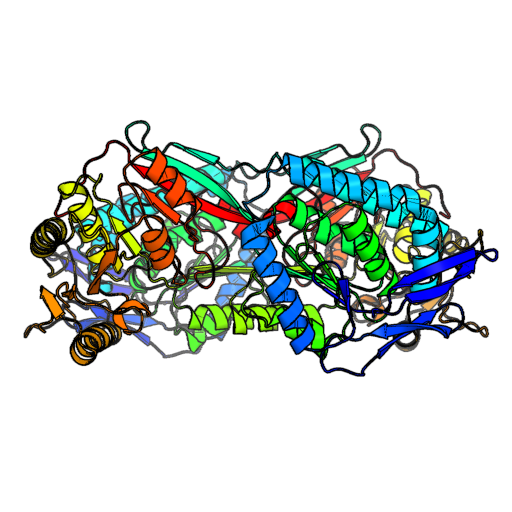.5 277 VAL B CA 1
ATOM 5879 C C . VAL B 1 277 ? -23.344 16.938 19.797 1 93.5 277 VAL B C 1
ATOM 5881 O O . VAL B 1 277 ? -24.344 17.453 19.297 1 93.5 277 VAL B O 1
ATOM 5884 N N . PHE B 1 278 ? -23.406 16.047 20.688 1 90.81 278 PHE B N 1
ATOM 5885 C CA . PHE B 1 278 ? -24.672 15.523 21.188 1 90.81 278 PHE B CA 1
ATOM 5886 C C . PHE B 1 278 ? -25.109 16.297 22.422 1 90.81 278 PHE B C 1
ATOM 5888 O O . PHE B 1 278 ? -24.312 16.969 23.062 1 90.81 278 PHE B O 1
ATOM 5895 N N . GLU B 1 279 ? -26.375 16.125 22.797 1 91.88 279 GLU B N 1
ATOM 5896 C CA . GLU B 1 279 ? -26.953 16.875 23.922 1 91.88 279 GLU B CA 1
ATOM 5897 C C . GLU B 1 279 ? -26.344 16.422 25.25 1 91.88 279 GLU B C 1
ATOM 5899 O O . GLU B 1 279 ? -26.328 17.188 26.203 1 91.88 279 GLU B O 1
ATOM 5904 N N . SER B 1 280 ? -25.797 15.258 25.266 1 86.19 280 SER B N 1
ATOM 5905 C CA . SER B 1 280 ? -25.219 14.727 26.484 1 86.19 280 SER B CA 1
ATOM 5906 C C . SER B 1 280 ? -23.812 15.297 26.719 1 86.19 280 SER B C 1
ATOM 5908 O O . SER B 1 280 ? -23.234 15.109 27.781 1 86.19 280 SER B O 1
ATOM 5910 N N . ALA B 1 281 ? -23.281 16.078 25.781 1 89.62 281 ALA B N 1
ATOM 5911 C CA . ALA B 1 281 ? -21.906 16.562 25.844 1 89.62 281 ALA B CA 1
ATOM 5912 C C . ALA B 1 281 ? -21.766 17.703 26.844 1 89.62 281 ALA B C 1
ATOM 5914 O O . ALA B 1 281 ? -22.719 18.422 27.109 1 89.62 281 ALA B O 1
ATOM 5915 N N . ASP B 1 282 ? -20.562 17.828 27.484 1 90.06 282 ASP B N 1
ATOM 5916 C CA . ASP B 1 282 ? -20.156 19.062 28.125 1 90.06 282 ASP B CA 1
ATOM 5917 C C . ASP B 1 282 ? -19.984 20.188 27.094 1 90.06 282 ASP B C 1
ATOM 5919 O O . ASP B 1 282 ? -18.938 20.281 26.469 1 90.06 282 ASP B O 1
ATOM 5923 N N . LEU B 1 283 ? -20.953 21.031 27 1 94.19 283 LEU B N 1
ATOM 5924 C CA . LEU B 1 283 ? -21.016 21.984 25.922 1 94.19 283 LEU B CA 1
ATOM 5925 C C . LEU B 1 283 ? -19.859 22.984 26.016 1 94.19 283 LEU B C 1
ATOM 5927 O O . LEU B 1 283 ? -19.375 23.484 25 1 94.19 283 LEU B O 1
ATOM 5931 N N . ASP B 1 284 ? -19.469 23.297 27.219 1 93.56 284 ASP B N 1
ATOM 5932 C CA . ASP B 1 284 ? -18.328 24.188 27.391 1 93.56 284 ASP B CA 1
ATOM 5933 C C . ASP B 1 284 ? -17.062 23.578 26.797 1 93.56 284 ASP B C 1
ATOM 5935 O O . ASP B 1 284 ? -16.344 24.219 26.031 1 93.56 284 ASP B O 1
ATOM 5939 N N . GLN B 1 285 ? -16.781 22.391 27.109 1 92.38 285 GLN B N 1
ATOM 5940 C CA . GLN B 1 285 ? -15.617 21.688 26.578 1 92.38 285 GLN B CA 1
ATOM 5941 C C . GLN B 1 285 ? -15.766 21.406 25.094 1 92.38 285 GLN B C 1
ATOM 5943 O O . GLN B 1 285 ? -14.812 21.547 24.328 1 92.38 285 GLN B O 1
ATOM 5948 N N . ALA B 1 286 ? -16.969 20.953 24.703 1 93.25 286 ALA B N 1
ATOM 5949 C CA . ALA B 1 286 ? -17.203 20.688 23.297 1 93.25 286 ALA B CA 1
ATOM 5950 C C . ALA B 1 286 ? -16.938 21.906 22.438 1 93.25 286 ALA B C 1
ATOM 5952 O O . ALA B 1 286 ? -16.344 21.797 21.359 1 93.25 286 ALA B O 1
ATOM 5953 N N . SER B 1 287 ? -17.406 23.094 22.922 1 96 287 SER B N 1
ATOM 5954 C CA . SER B 1 287 ? -17.203 24.328 22.172 1 96 287 SER B CA 1
ATOM 5955 C C . SER B 1 287 ? -15.719 24.688 22.125 1 96 287 SER B C 1
ATOM 5957 O O . SER B 1 287 ? -15.234 25.203 21.109 1 96 287 SER B O 1
ATOM 5959 N N . ALA B 1 288 ? -15.016 24.469 23.219 1 94 288 ALA B N 1
ATOM 5960 C CA . ALA B 1 288 ? -13.578 24.734 23.25 1 94 288 ALA B CA 1
ATOM 5961 C C . ALA B 1 288 ? -12.836 23.844 22.25 1 94 288 ALA B C 1
ATOM 5963 O O . ALA B 1 288 ? -11.977 24.312 21.5 1 94 288 ALA B O 1
ATOM 5964 N N . TRP B 1 289 ? -13.164 22.578 22.234 1 93.25 289 TRP B N 1
ATOM 5965 C CA . TRP B 1 289 ? -12.523 21.641 21.312 1 93.25 289 TRP B CA 1
ATOM 5966 C C . TRP B 1 289 ? -12.875 21.969 19.859 1 93.25 289 TRP B C 1
ATOM 5968 O O . TRP B 1 289 ? -12.031 21.844 18.969 1 93.25 289 TRP B O 1
ATOM 5978 N N . ALA B 1 290 ? -14.094 22.297 19.625 1 95.12 290 ALA B N 1
ATOM 5979 C CA . ALA B 1 290 ? -14.492 22.703 18.281 1 95.12 290 ALA B CA 1
ATOM 5980 C C . ALA B 1 290 ? -13.734 23.953 17.828 1 95.12 290 ALA B C 1
ATOM 5982 O O . ALA B 1 290 ? -13.328 24.062 16.672 1 95.12 290 ALA B O 1
ATOM 5983 N N . ALA B 1 291 ? -13.625 24.906 18.766 1 96.31 291 ALA B N 1
ATOM 5984 C CA . ALA B 1 291 ? -12.844 26.109 18.469 1 96.31 291 ALA B CA 1
ATOM 5985 C C . ALA B 1 291 ? -11.398 25.75 18.125 1 96.31 291 ALA B C 1
ATOM 5987 O O . ALA B 1 291 ? -10.852 26.25 17.141 1 96.31 291 ALA B O 1
ATOM 5988 N N . LEU B 1 292 ? -10.828 24.938 18.891 1 94.44 292 LEU B N 1
ATOM 5989 C CA . LEU B 1 292 ? -9.477 24.453 18.578 1 94.44 292 LEU B CA 1
ATOM 5990 C C . LEU B 1 292 ? -9.43 23.812 17.203 1 94.44 292 LEU B C 1
ATOM 5992 O O . LEU B 1 292 ? -8.469 24.016 16.453 1 94.44 292 LEU B O 1
ATOM 5996 N N . GLY B 1 293 ? -10.414 23.078 16.906 1 94.88 293 GLY B N 1
ATOM 5997 C CA . GLY B 1 293 ? -10.477 22.328 15.664 1 94.88 293 GLY B CA 1
ATOM 5998 C C . GLY B 1 293 ? -10.383 23.203 14.43 1 94.88 293 GLY B C 1
ATOM 5999 O O . GLY B 1 293 ? -9.883 22.781 13.391 1 94.88 293 GLY B O 1
ATOM 6000 N N . ILE B 1 294 ? -10.812 24.422 14.508 1 95.75 294 ILE B N 1
ATOM 6001 C CA . ILE B 1 294 ? -10.852 25.234 13.297 1 95.75 294 ILE B CA 1
ATOM 6002 C C . ILE B 1 294 ? -9.867 26.391 13.422 1 95.75 294 ILE B C 1
ATOM 6004 O O . ILE B 1 294 ? -9.414 26.938 12.414 1 95.75 294 ILE B O 1
ATOM 6008 N N . CYS B 1 295 ? -9.492 26.734 14.648 1 95.69 295 CYS B N 1
ATOM 6009 C CA . CYS B 1 295 ? -8.656 27.906 14.836 1 95.69 295 CYS B CA 1
ATOM 6010 C C . CYS B 1 295 ? -7.184 27.547 14.898 1 95.69 295 CYS B C 1
ATOM 6012 O O . CYS B 1 295 ? -6.316 28.375 14.617 1 95.69 295 CYS B O 1
ATOM 6014 N N . TYR B 1 296 ? -6.883 26.328 15.375 1 94.88 296 TYR B N 1
ATOM 6015 C CA . TYR B 1 296 ? -5.488 25.906 15.445 1 94.88 296 TYR B CA 1
ATOM 6016 C C . TYR B 1 296 ? -4.816 26.016 14.078 1 94.88 296 TYR B C 1
ATOM 6018 O O . TYR B 1 296 ? -5.395 25.625 13.062 1 94.88 296 TYR B O 1
ATOM 6026 N N . ASN B 1 297 ? -3.637 26.625 14.07 1 96.44 297 ASN B N 1
ATOM 6027 C CA . ASN B 1 297 ? -2.867 26.875 12.859 1 96.44 297 ASN B CA 1
ATOM 6028 C C . ASN B 1 297 ? -3.689 27.641 11.812 1 96.44 297 ASN B C 1
ATOM 6030 O O . ASN B 1 297 ? -3.518 27.422 10.609 1 96.44 297 ASN B O 1
ATOM 6034 N N . SER B 1 298 ? -4.672 28.422 12.312 1 96.75 298 SER B N 1
ATOM 6035 C CA . SER B 1 298 ? -5.559 29.25 11.5 1 96.75 298 SER B CA 1
ATOM 6036 C C . SER B 1 298 ? -6.316 28.406 10.477 1 96.75 298 SER B C 1
ATOM 6038 O O . SER B 1 298 ? -6.453 28.797 9.32 1 96.75 298 SER B O 1
ATOM 6040 N N . GLY B 1 299 ? -6.68 27.188 10.852 1 96.62 299 GLY B N 1
ATOM 6041 C CA . GLY B 1 299 ? -7.484 26.312 10.016 1 96.62 299 GLY B CA 1
ATOM 6042 C C . GLY B 1 299 ? -6.695 25.672 8.891 1 96.62 299 GLY B C 1
ATOM 6043 O O . GLY B 1 299 ? -7.254 24.938 8.078 1 96.62 299 GLY B O 1
ATOM 6044 N N . GLN B 1 300 ? -5.418 25.953 8.75 1 96.81 300 GLN B N 1
ATOM 6045 C CA . GLN B 1 300 ? -4.559 25.359 7.742 1 96.81 300 GLN B CA 1
ATOM 6046 C C . GLN B 1 300 ? -4.078 23.969 8.18 1 96.81 300 GLN B C 1
ATOM 6048 O O . GLN B 1 300 ? -2.877 23.75 8.328 1 96.81 300 GLN B O 1
ATOM 6053 N N . ASP B 1 301 ? -5.004 23.125 8.312 1 95.06 301 ASP B N 1
ATOM 6054 C CA . ASP B 1 301 ? -4.816 21.766 8.828 1 95.06 301 ASP B CA 1
ATOM 6055 C C . ASP B 1 301 ? -5.672 20.766 8.062 1 95.06 301 ASP B C 1
ATOM 6057 O O . ASP B 1 301 ? -6.859 21 7.832 1 95.06 301 ASP B O 1
ATOM 6061 N N . CYS B 1 302 ? -5.074 19.672 7.723 1 90.56 302 CYS B N 1
ATOM 6062 C CA . CYS B 1 302 ? -5.805 18.672 6.969 1 90.56 302 CYS B CA 1
ATOM 6063 C C . CYS B 1 302 ? -6.906 18.047 7.82 1 90.56 302 CYS B C 1
ATOM 6065 O O . CYS B 1 302 ? -7.887 17.516 7.289 1 90.56 302 CYS B O 1
ATOM 6067 N N . THR B 1 303 ? -6.723 18.125 9.156 1 91 303 THR B N 1
ATOM 6068 C CA . THR B 1 303 ? -7.723 17.578 10.062 1 91 303 THR B CA 1
ATOM 6069 C C . THR B 1 303 ? -8.57 18.703 10.664 1 91 303 THR B C 1
ATOM 6071 O O . THR B 1 303 ? -9.234 18.5 11.688 1 91 303 THR B O 1
ATOM 6074 N N . ALA B 1 304 ? -8.5 19.812 10.125 1 93.5 304 ALA B N 1
ATOM 6075 C CA . ALA B 1 304 ? -9.312 20.891 10.672 1 93.5 304 ALA B CA 1
ATOM 6076 C C . ALA B 1 304 ? -10.773 20.469 10.789 1 93.5 304 ALA B C 1
ATOM 6078 O O . ALA B 1 304 ? -11.336 19.906 9.859 1 93.5 304 ALA B O 1
ATOM 6079 N N . GLY B 1 305 ? -11.383 20.672 11.969 1 94.25 305 GLY B N 1
ATOM 6080 C CA . GLY B 1 305 ? -12.797 20.422 12.156 1 94.25 305 GLY B CA 1
ATOM 6081 C C . GLY B 1 305 ? -13.68 21.5 11.531 1 94.25 305 GLY B C 1
ATOM 6082 O O . GLY B 1 305 ? -14.367 22.234 12.242 1 94.25 305 GLY B O 1
ATOM 6083 N N . SER B 1 306 ? -13.773 21.516 10.242 1 94.81 306 SER B N 1
ATOM 6084 C CA . SER B 1 306 ? -14.352 22.641 9.523 1 94.81 306 SER B CA 1
ATOM 6085 C C . SER B 1 306 ? -15.859 22.484 9.367 1 94.81 306 SER B C 1
ATOM 6087 O O . SER B 1 306 ? -16.531 23.359 8.812 1 94.81 306 SER B O 1
ATOM 6089 N N . ARG B 1 307 ? -16.453 21.391 9.836 1 94.44 307 ARG B N 1
ATOM 6090 C CA . ARG B 1 307 ? -17.891 21.188 9.969 1 94.44 307 ARG B CA 1
ATOM 6091 C C . ARG B 1 307 ? -18.25 20.781 11.391 1 94.44 307 ARG B C 1
ATOM 6093 O O . ARG B 1 307 ? -17.578 19.938 11.992 1 94.44 307 ARG B O 1
ATOM 6100 N N . VAL B 1 308 ? -19.219 21.375 11.906 1 96.19 308 VAL B N 1
ATOM 6101 C CA . VAL B 1 308 ? -19.75 21 13.203 1 96.19 308 VAL B CA 1
ATOM 6102 C C . VAL B 1 308 ? -21.266 20.781 13.102 1 96.19 308 VAL B C 1
ATOM 6104 O O . VAL B 1 308 ? -21.984 21.641 12.617 1 96.19 308 VAL B O 1
ATOM 6107 N N . TYR B 1 309 ? -21.688 19.625 13.492 1 94.69 309 TYR B N 1
ATOM 6108 C CA . TYR B 1 309 ? -23.109 19.328 13.602 1 94.69 309 TYR B CA 1
ATOM 6109 C C . TYR B 1 309 ? -23.531 19.156 15.055 1 94.69 309 TYR B C 1
ATOM 6111 O O . TYR B 1 309 ? -22.938 18.344 15.781 1 94.69 309 TYR B O 1
ATOM 6119 N N . VAL B 1 310 ? -24.5 19.891 15.445 1 96.25 310 VAL B N 1
ATOM 6120 C CA . VAL B 1 310 ? -24.938 19.953 16.844 1 96.25 310 VAL B CA 1
ATOM 6121 C C . VAL B 1 310 ? -26.391 19.453 16.938 1 96.25 310 VAL B C 1
ATOM 6123 O O . VAL B 1 310 ? -27.219 19.797 16.109 1 96.25 310 VAL B O 1
ATOM 6126 N N . GLN B 1 311 ? -26.594 18.609 17.922 1 94.44 311 GLN B N 1
ATOM 6127 C CA . GLN B 1 311 ? -27.969 18.172 18.141 1 94.44 311 GLN B CA 1
ATOM 6128 C C . GLN B 1 311 ? -28.891 19.375 18.359 1 94.44 311 GLN B C 1
ATOM 6130 O O . GLN B 1 311 ? -28.547 20.297 19.094 1 94.44 311 GLN B O 1
ATOM 6135 N N . ASP B 1 312 ? -30.078 19.297 17.812 1 96.19 312 ASP B N 1
ATOM 6136 C CA . ASP B 1 312 ? -30.969 20.438 17.703 1 96.19 312 ASP B CA 1
ATOM 6137 C C . ASP B 1 312 ? -31.344 20.984 19.094 1 96.19 312 ASP B C 1
ATOM 6139 O O . ASP B 1 312 ? -31.453 22.188 19.281 1 96.19 312 ASP B O 1
ATOM 6143 N N . THR B 1 313 ? -31.438 20.156 20.078 1 96.06 313 THR B N 1
ATOM 6144 C CA . THR B 1 313 ? -31.906 20.531 21.422 1 96.06 313 THR B CA 1
ATOM 6145 C C . THR B 1 313 ? -30.891 21.438 22.109 1 96.06 313 THR B C 1
ATOM 6147 O O . THR B 1 313 ? -31.234 22.125 23.078 1 96.06 313 THR B O 1
ATOM 6150 N N . VAL B 1 314 ? -29.641 21.469 21.672 1 95.94 314 VAL B N 1
ATOM 6151 C CA . VAL B 1 314 ? -28.625 22.266 22.344 1 95.94 314 VAL B CA 1
ATOM 6152 C C . VAL B 1 314 ? -27.938 23.188 21.328 1 95.94 314 VAL B C 1
ATOM 6154 O O . VAL B 1 314 ? -26.891 23.781 21.625 1 95.94 314 VAL B O 1
ATOM 6157 N N . TYR B 1 315 ? -28.453 23.359 20.141 1 97.12 315 TYR B N 1
ATOM 6158 C CA . TYR B 1 315 ? -27.828 24.047 19.016 1 97.12 315 TYR B CA 1
ATOM 6159 C C . TYR B 1 315 ? -27.531 25.5 19.359 1 97.12 315 TYR B C 1
ATOM 6161 O O . TYR B 1 315 ? -26.391 25.953 19.203 1 97.12 315 TYR B O 1
ATOM 6169 N N . GLU B 1 316 ? -28.516 26.219 19.891 1 97.69 316 GLU B N 1
ATOM 6170 C CA . GLU B 1 316 ? -28.359 27.656 20.156 1 97.69 316 GLU B CA 1
ATOM 6171 C C . GLU B 1 316 ? -27.344 27.922 21.25 1 97.69 316 GLU B C 1
ATOM 6173 O O . GLU B 1 316 ? -26.5 28.797 21.125 1 97.69 316 GLU B O 1
ATOM 6178 N N . LYS B 1 317 ? -27.484 27.188 22.297 1 97.56 317 LYS B N 1
ATOM 6179 C CA . LYS B 1 317 ? -26.578 27.344 23.422 1 97.56 317 LYS B CA 1
ATOM 6180 C C . LYS B 1 317 ? -25.141 27.047 23 1 97.56 317 LYS B C 1
ATOM 6182 O O . LYS B 1 317 ? -24.219 27.781 23.359 1 97.56 317 LYS B O 1
ATOM 6187 N N . PHE B 1 318 ? -24.984 26 22.297 1 97.31 318 PHE B N 1
ATOM 6188 C CA . PHE B 1 318 ? -23.656 25.609 21.828 1 97.31 318 PHE B CA 1
ATOM 6189 C C . PHE B 1 318 ? -23.078 26.688 20.906 1 97.31 318 PHE B C 1
ATOM 6191 O O . PHE B 1 318 ? -21.906 27.047 21.016 1 97.31 318 PHE B O 1
ATOM 6198 N N . LEU B 1 319 ? -23.828 27.141 19.938 1 97.88 319 LEU B N 1
ATOM 6199 C CA . LEU B 1 319 ? -23.359 28.141 18.984 1 97.88 319 LEU B CA 1
ATOM 6200 C C . LEU B 1 319 ? -22.859 29.391 19.688 1 97.88 319 LEU B C 1
ATOM 6202 O O . LEU B 1 319 ? -21.828 29.969 19.312 1 97.88 319 LEU B O 1
ATOM 6206 N N . GLU B 1 320 ? -23.594 29.844 20.703 1 98 320 GLU B N 1
ATOM 6207 C CA . GLU B 1 320 ? -23.188 31.016 21.469 1 98 320 GLU B CA 1
ATOM 6208 C C . GLU B 1 320 ? -21.844 30.797 22.156 1 98 320 GLU B C 1
ATOM 6210 O O . GLU B 1 320 ? -20.969 31.656 22.109 1 98 320 GLU B O 1
ATOM 6215 N N . LEU B 1 321 ? -21.734 29.672 22.781 1 97.38 321 LEU B N 1
ATOM 6216 C CA . LEU B 1 321 ? -20.484 29.328 23.438 1 97.38 321 LEU B CA 1
ATOM 6217 C C . LEU B 1 321 ? -19.344 29.25 22.438 1 97.38 321 LEU B C 1
ATOM 6219 O O . LEU B 1 321 ? -18.234 29.734 22.719 1 97.38 321 LEU B O 1
ATOM 6223 N N . LEU B 1 322 ? -19.594 28.641 21.312 1 97.56 322 LEU B N 1
ATOM 6224 C CA . LEU B 1 322 ? -18.578 28.469 20.266 1 97.56 322 LEU B CA 1
ATOM 6225 C C . LEU B 1 322 ? -18.094 29.828 19.766 1 97.56 322 LEU B C 1
ATOM 6227 O O . LEU B 1 322 ? -16.891 30.031 19.625 1 97.56 322 LEU B O 1
ATOM 6231 N N . ILE B 1 323 ? -19 30.703 19.5 1 97.88 323 ILE B N 1
ATOM 6232 C CA . ILE B 1 323 ? -18.641 32.031 19.031 1 97.88 323 ILE B CA 1
ATOM 6233 C C . ILE B 1 323 ? -17.781 32.75 20.062 1 97.88 323 ILE B C 1
ATOM 6235 O O . ILE B 1 323 ? -16.766 33.375 19.719 1 97.88 323 ILE B O 1
ATOM 6239 N N . THR B 1 324 ? -18.156 32.625 21.297 1 97.31 324 THR B N 1
ATOM 6240 C CA . THR B 1 324 ? -17.391 33.219 22.391 1 97.31 324 THR B CA 1
ATOM 6241 C C . THR B 1 324 ? -15.969 32.656 22.406 1 97.31 324 THR B C 1
ATOM 6243 O O . THR B 1 324 ? -15.008 33.406 22.562 1 97.31 324 THR B O 1
ATOM 6246 N N . LYS B 1 325 ? -15.883 31.375 22.281 1 96.62 325 LYS B N 1
ATOM 6247 C CA . LYS B 1 325 ? -14.578 30.719 22.312 1 96.62 325 LYS B CA 1
ATOM 6248 C C . LYS B 1 325 ? -13.734 31.156 21.109 1 96.62 325 LYS B C 1
ATOM 6250 O O . LYS B 1 325 ? -12.547 31.438 21.25 1 96.62 325 LYS B O 1
ATOM 6255 N N . VAL B 1 326 ? -14.297 31.172 19.938 1 96.69 326 VAL B N 1
ATOM 6256 C CA . VAL B 1 326 ? -13.578 31.516 18.703 1 96.69 326 VAL B CA 1
ATOM 6257 C C . VAL B 1 326 ? -13.125 32.969 18.766 1 96.69 326 VAL B C 1
ATOM 6259 O O . VAL B 1 326 ? -12.016 33.312 18.344 1 96.69 326 VAL B O 1
ATOM 6262 N N . LYS B 1 327 ? -13.977 33.844 19.328 1 94.69 327 LYS B N 1
ATOM 6263 C CA . LYS B 1 327 ? -13.672 35.25 19.484 1 94.69 327 LYS B CA 1
ATOM 6264 C C . LYS B 1 327 ? -12.469 35.469 20.391 1 94.69 327 LYS B C 1
ATOM 6266 O O . LYS B 1 327 ? -11.727 36.438 20.234 1 94.69 327 LYS B O 1
ATOM 6271 N N . ALA B 1 328 ? -12.297 34.562 21.25 1 93.31 328 ALA B N 1
ATOM 6272 C CA . ALA B 1 328 ? -11.227 34.688 22.234 1 93.31 328 ALA B CA 1
ATOM 6273 C C . ALA B 1 328 ? -9.859 34.406 21.609 1 93.31 328 ALA B C 1
ATOM 6275 O O . ALA B 1 328 ? -8.828 34.75 22.172 1 93.31 328 ALA B O 1
ATOM 6276 N N . GLN B 1 329 ? -9.805 33.812 20.5 1 90.88 329 GLN B N 1
ATOM 6277 C CA . GLN B 1 329 ? -8.555 33.562 19.797 1 90.88 329 GLN B CA 1
ATOM 6278 C C . GLN B 1 329 ? -8.047 34.812 19.094 1 90.88 329 GLN B C 1
ATOM 6280 O O . GLN B 1 329 ? -8.75 35.375 18.25 1 90.88 329 GLN B O 1
ATOM 6285 N N . VAL B 1 330 ? -6.883 35.188 19.375 1 92.62 330 VAL B N 1
ATOM 6286 C CA . VAL B 1 330 ? -6.281 36.344 18.766 1 92.62 330 VAL B CA 1
ATOM 6287 C C . VAL B 1 330 ? -5.453 35.938 17.547 1 92.62 330 VAL B C 1
ATOM 6289 O O . VAL B 1 330 ? -4.52 35.125 17.672 1 92.62 330 VAL B O 1
ATOM 6292 N N . VAL B 1 331 ? -5.762 36.469 16.406 1 94.62 331 VAL B N 1
ATOM 6293 C CA . VAL B 1 331 ? -4.996 36.25 15.18 1 94.62 331 VAL B CA 1
ATOM 6294 C C . VAL B 1 331 ? -4.07 37.438 14.938 1 94.62 331 VAL B C 1
ATOM 6296 O O . VAL B 1 331 ? -4.531 38.562 14.836 1 94.62 331 VAL B O 1
ATOM 6299 N N . GLY B 1 332 ? -2.814 37.188 14.93 1 94.81 332 GLY B N 1
ATOM 6300 C CA . GLY B 1 332 ? -1.853 38.25 14.781 1 94.81 332 GLY B CA 1
ATOM 6301 C C . GLY B 1 332 ? -0.469 37.781 14.391 1 94.81 332 GLY B C 1
ATOM 6302 O O . GLY B 1 332 ? -0.309 36.656 13.93 1 94.81 332 GLY B O 1
ATOM 6303 N N . ASP B 1 333 ? 0.43 38.719 14.539 1 94 333 ASP B N 1
ATOM 6304 C CA . ASP B 1 333 ? 1.816 38.406 14.195 1 94 333 ASP B CA 1
ATOM 6305 C C . ASP B 1 333 ? 2.371 37.281 15.062 1 94 333 ASP B C 1
ATOM 6307 O O . ASP B 1 333 ? 2.076 37.219 16.266 1 94 333 ASP B O 1
ATOM 6311 N N . GLY B 1 334 ? 3.164 36.531 14.508 1 93.5 334 GLY B N 1
ATOM 6312 C CA . GLY B 1 334 ? 3.66 35.344 15.188 1 93.5 334 GLY B CA 1
ATOM 6313 C C . GLY B 1 334 ? 4.57 35.656 16.359 1 93.5 334 GLY B C 1
ATOM 6314 O O . GLY B 1 334 ? 4.785 34.812 17.234 1 93.5 334 GLY B O 1
ATOM 6315 N N . PHE B 1 335 ? 5.078 36.781 16.406 1 92.69 335 PHE B N 1
ATOM 6316 C CA . PHE B 1 335 ? 6.012 37.156 17.469 1 92.69 335 PHE B CA 1
ATOM 6317 C C . PHE B 1 335 ? 5.309 37.969 18.547 1 92.69 335 PHE B C 1
ATOM 6319 O O . PHE B 1 335 ? 5.926 38.344 19.531 1 92.69 335 PHE B O 1
ATOM 6326 N N . ASP B 1 336 ? 4.008 38.219 18.359 1 91.56 336 ASP B N 1
ATOM 6327 C CA . ASP B 1 336 ? 3.18 38.781 19.422 1 91.56 336 ASP B CA 1
ATOM 6328 C C . ASP B 1 336 ? 2.717 37.688 20.375 1 91.56 336 ASP B C 1
ATOM 6330 O O . ASP B 1 336 ? 2.004 36.75 19.984 1 91.56 336 ASP B O 1
ATOM 6334 N N . ASN B 1 337 ? 3.021 37.781 21.594 1 89.06 337 ASN B N 1
ATOM 6335 C CA . ASN B 1 337 ? 2.746 36.75 22.609 1 89.06 337 ASN B CA 1
ATOM 6336 C C . ASN B 1 337 ? 1.247 36.531 22.766 1 89.06 337 ASN B C 1
ATOM 6338 O O . ASN B 1 337 ? 0.833 35.469 23.266 1 89.06 337 ASN B O 1
ATOM 6342 N N . LYS B 1 338 ? 0.468 37.406 22.328 1 91.44 338 LYS B N 1
ATOM 6343 C CA . LYS B 1 338 ? -0.979 37.281 22.484 1 91.44 338 LYS B CA 1
ATOM 6344 C C . LYS B 1 338 ? -1.575 36.469 21.328 1 91.44 338 LYS B C 1
ATOM 6346 O O . LYS B 1 338 ? -2.719 36.031 21.406 1 91.44 338 LYS B O 1
ATOM 6351 N N . SER B 1 339 ? -0.778 36.375 20.328 1 93.25 339 SER B N 1
ATOM 6352 C CA . SER B 1 339 ? -1.303 35.719 19.125 1 93.25 339 SER B CA 1
ATOM 6353 C C . SER B 1 339 ? -1.441 34.219 19.328 1 93.25 339 SER B C 1
ATOM 6355 O O . SER B 1 339 ? -0.492 33.531 19.75 1 93.25 339 SER B O 1
ATOM 6357 N N . GLY B 1 340 ? -2.633 33.688 19.047 1 93.06 340 GLY B N 1
ATOM 6358 C CA . GLY B 1 340 ? -2.887 32.281 19.016 1 93.06 340 GLY B CA 1
ATOM 6359 C C . GLY B 1 340 ? -2.979 31.703 17.609 1 93.06 340 GLY B C 1
ATOM 6360 O O . GLY B 1 340 ? -2.891 30.484 17.422 1 93.06 340 GLY B O 1
ATOM 6361 N N . GLY B 1 341 ? -3.137 32.531 16.688 1 95 341 GLY B N 1
ATOM 6362 C CA . GLY B 1 341 ? -3.166 32.219 15.273 1 95 341 GLY B CA 1
ATOM 6363 C C . GLY B 1 341 ? -2.43 33.219 14.414 1 95 341 GLY B C 1
ATOM 6364 O O . GLY B 1 341 ? -2.195 34.344 14.836 1 95 341 GLY B O 1
ATOM 6365 N N . GLY B 1 342 ? -2.01 32.781 13.273 1 96.88 342 GLY B N 1
ATOM 6366 C CA . GLY B 1 342 ? -1.271 33.656 12.359 1 96.88 342 GLY B CA 1
ATOM 6367 C C . GLY B 1 342 ? -1.948 33.812 11.008 1 96.88 342 GLY B C 1
ATOM 6368 O O . GLY B 1 342 ? -3.129 33.469 10.859 1 96.88 342 GLY B O 1
ATOM 6369 N N . PRO B 1 343 ? -1.25 34.438 10.086 1 98.06 343 PRO B N 1
ATOM 6370 C CA . PRO B 1 343 ? -1.794 34.625 8.742 1 98.06 343 PRO B CA 1
ATOM 6371 C C . PRO B 1 343 ? -1.84 33.312 7.938 1 98.06 343 PRO B C 1
ATOM 6373 O O . PRO B 1 343 ? -1.282 32.312 8.359 1 98.06 343 PRO B O 1
ATOM 6376 N N . MET B 1 344 ? -2.621 33.375 6.809 1 98.12 344 MET B N 1
ATOM 6377 C CA . MET B 1 344 ? -2.463 32.312 5.805 1 98.12 344 MET B CA 1
ATOM 6378 C C . MET B 1 344 ? -1.032 32.281 5.273 1 98.12 344 MET B C 1
ATOM 6380 O O . MET B 1 344 ? -0.359 33.312 5.23 1 98.12 344 MET B O 1
ATOM 6384 N N . VAL B 1 345 ? -0.582 31.172 4.801 1 98.06 345 VAL B N 1
ATOM 6385 C CA . VAL B 1 345 ? 0.824 30.938 4.496 1 98.06 345 VAL B CA 1
ATOM 6386 C C . VAL B 1 345 ? 1.229 31.734 3.262 1 98.06 345 VAL B C 1
ATOM 6388 O O . VAL B 1 345 ? 2.404 32.062 3.09 1 98.06 345 VAL B O 1
ATOM 6391 N N . SER B 1 346 ? 0.253 32.094 2.4 1 98.06 346 SER B N 1
ATOM 6392 C CA . SER B 1 346 ? 0.571 32.719 1.131 1 98.06 346 SER B CA 1
ATOM 6393 C C . SER B 1 346 ? -0.609 33.531 0.613 1 98.06 346 SER B C 1
ATOM 6395 O O . SER B 1 346 ? -1.729 33.406 1.112 1 98.06 346 SER B O 1
ATOM 6397 N N . LYS B 1 347 ? -0.283 34.344 -0.419 1 97.75 347 LYS B N 1
ATOM 6398 C CA . LYS B 1 347 ? -1.333 35.125 -1.089 1 97.75 347 LYS B CA 1
ATOM 6399 C C . LYS B 1 347 ? -2.332 34.188 -1.776 1 97.75 347 LYS B C 1
ATOM 6401 O O . LYS B 1 347 ? -3.537 34.438 -1.76 1 97.75 347 LYS B O 1
ATOM 6406 N N . GLY B 1 348 ? -1.791 33.219 -2.371 1 97.38 348 GLY B N 1
ATOM 6407 C CA . GLY B 1 348 ? -2.668 32.25 -3.016 1 97.38 348 GLY B CA 1
ATOM 6408 C C . GLY B 1 348 ? -3.666 31.609 -2.062 1 97.38 348 GLY B C 1
ATOM 6409 O O . GLY B 1 348 ? -4.855 31.516 -2.373 1 97.38 348 GLY B O 1
ATOM 6410 N N . GLN B 1 349 ? -3.176 31.156 -0.959 1 97.44 349 GLN B N 1
ATOM 6411 C CA . GLN B 1 349 ? -4.059 30.547 0.03 1 97.44 349 GLN B CA 1
ATOM 6412 C C . GLN B 1 349 ? -5.035 31.562 0.599 1 97.44 349 GLN B C 1
ATOM 6414 O O . GLN B 1 349 ? -6.199 31.25 0.851 1 97.44 349 GLN B O 1
ATOM 6419 N N . TYR B 1 350 ? -4.543 32.812 0.843 1 98.19 350 TYR B N 1
ATOM 6420 C CA . TYR B 1 350 ? -5.387 33.906 1.293 1 98.19 350 TYR B CA 1
ATOM 6421 C C . TYR B 1 350 ? -6.555 34.125 0.341 1 98.19 350 TYR B C 1
ATOM 6423 O O . TYR B 1 350 ? -7.711 34.188 0.769 1 98.19 350 TYR B O 1
ATOM 6431 N N . ASP B 1 351 ? -6.254 34.188 -0.918 1 98.19 351 ASP B N 1
ATOM 6432 C CA . ASP B 1 351 ? -7.277 34.406 -1.936 1 98.19 351 ASP B CA 1
ATOM 6433 C C . ASP B 1 351 ? -8.25 33.25 -2.012 1 98.19 351 ASP B C 1
ATOM 6435 O O . ASP B 1 351 ? -9.453 33.438 -2.205 1 98.19 351 ASP B O 1
ATOM 6439 N N . ARG B 1 352 ? -7.738 32.094 -1.844 1 97.44 352 ARG B N 1
ATOM 6440 C CA . ARG B 1 352 ? -8.57 30.891 -1.861 1 97.44 352 ARG B CA 1
ATOM 6441 C C . ARG B 1 352 ? -9.594 30.922 -0.729 1 97.44 352 ARG B C 1
ATOM 6443 O O . ARG B 1 352 ? -10.781 30.703 -0.954 1 97.44 352 ARG B O 1
ATOM 6450 N N . VAL B 1 353 ? -9.156 31.156 0.457 1 98.25 353 VAL B N 1
ATOM 6451 C CA . VAL B 1 353 ? -10.031 31.141 1.625 1 98.25 353 VAL B CA 1
ATOM 6452 C C . VAL B 1 353 ? -11.109 32.219 1.479 1 98.25 353 VAL B C 1
ATOM 6454 O O . VAL B 1 353 ? -12.289 31.953 1.729 1 98.25 353 VAL B O 1
ATOM 6457 N N . TRP B 1 354 ? -10.703 33.344 1.046 1 98.25 354 TRP B N 1
ATOM 6458 C CA . TRP B 1 354 ? -11.688 34.406 0.849 1 98.25 354 TRP B CA 1
ATOM 6459 C C . TRP B 1 354 ? -12.672 34.062 -0.256 1 98.25 354 TRP B C 1
ATOM 6461 O O . TRP B 1 354 ? -13.852 34.406 -0.195 1 98.25 354 TRP B O 1
ATOM 6471 N N . GLY B 1 355 ? -12.18 33.406 -1.284 1 98.31 355 GLY B N 1
ATOM 6472 C CA . GLY B 1 355 ? -13.086 32.875 -2.299 1 98.31 355 GLY B CA 1
ATOM 6473 C C . GLY B 1 355 ? -14.188 32 -1.726 1 98.31 355 GLY B C 1
ATOM 6474 O O . GLY B 1 355 ? -15.344 32.094 -2.137 1 98.31 355 GLY B O 1
ATOM 6475 N N . TYR B 1 356 ? -13.836 31.188 -0.808 1 98.12 356 TYR B N 1
ATOM 6476 C CA . TYR B 1 356 ? -14.82 30.312 -0.176 1 98.12 356 TYR B CA 1
ATOM 6477 C C . TYR B 1 356 ? -15.766 31.109 0.715 1 98.12 356 TYR B C 1
ATOM 6479 O O . TYR B 1 356 ? -16.969 30.844 0.75 1 98.12 356 TYR B O 1
ATOM 6487 N N . ILE B 1 357 ? -15.258 32.062 1.5 1 98.25 357 ILE B N 1
ATOM 6488 C CA . ILE B 1 357 ? -16.094 32.875 2.359 1 98.25 357 ILE B CA 1
ATOM 6489 C C . ILE B 1 357 ? -17.156 33.594 1.518 1 98.25 357 ILE B C 1
ATOM 6491 O O . ILE B 1 357 ? -18.344 33.562 1.85 1 98.25 357 ILE B O 1
ATOM 6495 N N . GLU B 1 358 ? -16.719 34.125 0.438 1 98.31 358 GLU B N 1
ATOM 6496 C CA . GLU B 1 358 ? -17.641 34.812 -0.445 1 98.31 358 GLU B CA 1
ATOM 6497 C C . GLU B 1 358 ? -18.641 33.844 -1.063 1 98.31 358 GLU B C 1
ATOM 6499 O O . GLU B 1 358 ? -19.828 34.188 -1.236 1 98.31 358 GLU B O 1
ATOM 6504 N N . SER B 1 359 ? -18.219 32.688 -1.404 1 98.06 359 SER B N 1
ATOM 6505 C CA . SER B 1 359 ? -19.109 31.688 -1.943 1 98.06 359 SER B CA 1
ATOM 6506 C C . SER B 1 359 ? -20.188 31.312 -0.93 1 98.06 359 SER B C 1
ATOM 6508 O O . SER B 1 359 ? -21.359 31.109 -1.295 1 98.06 359 SER B O 1
ATOM 6510 N N . GLY B 1 360 ? -19.781 31.141 0.33 1 97.81 360 GLY B N 1
ATOM 6511 C CA . GLY B 1 360 ? -20.75 30.859 1.372 1 97.81 360 GLY B CA 1
ATOM 6512 C C . GLY B 1 360 ? -21.844 31.922 1.478 1 97.81 360 GLY B C 1
ATOM 6513 O O . GLY B 1 360 ? -23.031 31.594 1.548 1 97.81 360 GLY B O 1
ATOM 6514 N N . LYS B 1 361 ? -21.438 33.156 1.435 1 97.62 361 LYS B N 1
ATOM 6515 C CA . LYS B 1 361 ? -22.391 34.25 1.466 1 97.62 361 LYS B CA 1
ATOM 6516 C C . LYS B 1 361 ? -23.328 34.219 0.253 1 97.62 361 LYS B C 1
ATOM 6518 O O . LYS B 1 361 ? -24.547 34.344 0.391 1 97.62 361 LYS B O 1
ATOM 6523 N N . GLN B 1 362 ? -22.766 34 -0.871 1 97.88 362 GLN B N 1
ATOM 6524 C CA . GLN B 1 362 ? -23.516 34 -2.127 1 97.88 362 GLN B CA 1
ATOM 6525 C C . GLN B 1 362 ? -24.5 32.844 -2.189 1 97.88 362 GLN B C 1
ATOM 6527 O O . GLN B 1 362 ? -25.594 32.969 -2.754 1 97.88 362 GLN B O 1
ATOM 6532 N N . GLU B 1 363 ? -24.125 31.75 -1.597 1 97.88 363 GLU B N 1
ATOM 6533 C CA . GLU B 1 363 ? -24.938 30.547 -1.688 1 97.88 363 GLU B CA 1
ATOM 6534 C C . GLU B 1 363 ? -26.016 30.516 -0.606 1 97.88 363 GLU B C 1
ATOM 6536 O O . GLU B 1 363 ? -26.812 29.594 -0.542 1 97.88 363 GLU B O 1
ATOM 6541 N N . GLY B 1 364 ? -26 31.438 0.267 1 97.38 364 GLY B N 1
ATOM 6542 C CA . GLY B 1 364 ? -27.125 31.641 1.154 1 97.38 364 GLY B CA 1
ATOM 6543 C C . GLY B 1 364 ? -26.828 31.297 2.602 1 97.38 364 GLY B C 1
ATOM 6544 O O . GLY B 1 364 ? -27.688 31.391 3.467 1 97.38 364 GLY B O 1
ATOM 6545 N N . ALA B 1 365 ? -25.641 30.922 2.947 1 97.81 365 ALA B N 1
ATOM 6546 C CA . ALA B 1 365 ? -25.266 30.734 4.348 1 97.81 365 ALA B CA 1
ATOM 6547 C C . ALA B 1 365 ? -25.234 32.062 5.09 1 97.81 365 ALA B C 1
ATOM 6549 O O . ALA B 1 365 ? -25.078 33.125 4.469 1 97.81 365 ALA B O 1
ATOM 6550 N N . GLN B 1 366 ? -25.391 31.984 6.375 1 98.12 366 GLN B N 1
ATOM 6551 C CA . GLN B 1 366 ? -25.359 33.188 7.199 1 98.12 366 GLN B CA 1
ATOM 6552 C C . GLN B 1 366 ? -24.062 33.281 7.988 1 98.12 366 GLN B C 1
ATOM 6554 O O . GLN B 1 366 ? -23.641 32.312 8.625 1 98.12 366 GLN B O 1
ATOM 6559 N N . VAL B 1 367 ? -23.469 34.438 7.941 1 98.25 367 VAL B N 1
ATOM 6560 C CA . VAL B 1 367 ? -22.266 34.656 8.734 1 98.25 367 VAL B CA 1
ATOM 6561 C C . VAL B 1 367 ? -22.656 34.938 10.188 1 98.25 367 VAL B C 1
ATOM 6563 O O . VAL B 1 367 ? -23.25 35.969 10.5 1 98.25 367 VAL B O 1
ATOM 6566 N N . ALA B 1 368 ? -22.344 34.062 11.039 1 98 368 ALA B N 1
ATOM 6567 C CA . ALA B 1 368 ? -22.609 34.219 12.469 1 98 368 ALA B CA 1
ATOM 6568 C C . ALA B 1 368 ? -21.484 35 13.148 1 98 368 ALA B C 1
ATOM 6570 O O . ALA B 1 368 ? -21.688 35.656 14.172 1 98 368 ALA B O 1
ATOM 6571 N N . PHE B 1 369 ? -20.328 34.875 12.641 1 97.44 369 PHE B N 1
ATOM 6572 C CA . PHE B 1 369 ? -19.156 35.562 13.18 1 97.44 369 PHE B CA 1
ATOM 6573 C C . PHE B 1 369 ? -18.078 35.719 12.102 1 97.44 369 PHE B C 1
ATOM 6575 O O . PHE B 1 369 ? -17.875 34.812 11.289 1 97.44 369 PHE B O 1
ATOM 6582 N N . GLY B 1 370 ? -17.391 36.844 12.07 1 97.19 370 GLY B N 1
ATOM 6583 C CA . GLY B 1 370 ? -16.297 37.094 11.141 1 97.19 370 GLY B CA 1
ATOM 6584 C C . GLY B 1 370 ? -16.766 37.438 9.742 1 97.19 370 GLY B C 1
ATOM 6585 O O . GLY B 1 370 ? -17.734 38.188 9.578 1 97.19 370 GLY B O 1
ATOM 6586 N N . GLY B 1 371 ? -16 37.062 8.703 1 96.31 371 GLY B N 1
ATOM 6587 C CA . GLY B 1 371 ? -16.375 37.25 7.309 1 96.31 371 GLY B CA 1
ATOM 6588 C C . GLY B 1 371 ? -16.047 38.625 6.777 1 96.31 371 GLY B C 1
ATOM 6589 O O . GLY B 1 371 ? -16.625 39.062 5.777 1 96.31 371 GLY B O 1
ATOM 6590 N N . VAL B 1 372 ? -15.188 39.281 7.449 1 96.5 372 VAL B N 1
ATOM 6591 C CA . VAL B 1 372 ? -14.812 40.625 6.996 1 96.5 372 VAL B CA 1
ATOM 6592 C C . VAL B 1 372 ? -13.297 40.688 6.797 1 96.5 372 VAL B C 1
ATOM 6594 O O . VAL B 1 372 ? -12.531 40.25 7.652 1 96.5 372 VAL B O 1
ATOM 6597 N N . LYS B 1 373 ? -12.875 41.281 5.695 1 96.19 373 LYS B N 1
ATOM 6598 C CA . LYS B 1 373 ? -11.453 41.438 5.391 1 96.19 373 LYS B CA 1
ATOM 6599 C C . LYS B 1 373 ? -10.82 42.531 6.246 1 96.19 373 LYS B C 1
ATOM 6601 O O . LYS B 1 373 ? -11.43 43.562 6.473 1 96.19 373 LYS B O 1
ATOM 6606 N N . ARG B 1 374 ? -9.625 42.188 6.652 1 95.56 374 ARG B N 1
ATOM 6607 C CA . ARG B 1 374 ? -8.859 43.25 7.332 1 95.56 374 ARG B CA 1
ATOM 6608 C C . ARG B 1 374 ? -8.344 44.281 6.34 1 95.56 374 ARG B C 1
ATOM 6610 O O . ARG B 1 374 ? -8.195 44 5.148 1 95.56 374 ARG B O 1
ATOM 6617 N N . SER B 1 375 ? -8.016 45.438 6.855 1 93.25 375 SER B N 1
ATOM 6618 C CA . SER B 1 375 ? -7.426 46.5 6.039 1 93.25 375 SER B CA 1
ATOM 6619 C C . SER B 1 375 ? -5.914 46.562 6.215 1 93.25 375 SER B C 1
ATOM 6621 O O . SER B 1 375 ? -5.238 47.375 5.57 1 93.25 375 SER B O 1
ATOM 6623 N N . THR B 1 376 ? -5.336 45.75 6.945 1 92.94 376 THR B N 1
ATOM 6624 C CA . THR B 1 376 ? -3.912 45.75 7.262 1 92.94 376 THR B CA 1
ATOM 6625 C C . THR B 1 376 ? -3.133 44.844 6.324 1 92.94 376 THR B C 1
ATOM 6627 O O . THR B 1 376 ? -3.717 44 5.66 1 92.94 376 THR B O 1
ATOM 6630 N N . LYS B 1 377 ? -1.825 45.062 6.312 1 94.12 377 LYS B N 1
ATOM 6631 C CA . LYS B 1 377 ? -0.929 44.156 5.574 1 94.12 377 LYS B CA 1
ATOM 6632 C C . LYS B 1 377 ? -0.844 42.812 6.234 1 94.12 377 LYS B C 1
ATOM 6634 O O . LYS B 1 377 ? -1.035 42.656 7.445 1 94.12 377 LYS B O 1
ATOM 6639 N N . GLY B 1 378 ? -0.486 41.812 5.355 1 96.94 378 GLY B N 1
ATOM 6640 C CA . GLY B 1 378 ? -0.417 40.438 5.805 1 96.94 378 GLY B CA 1
ATOM 6641 C C . GLY B 1 378 ? -1.586 39.594 5.332 1 96.94 378 GLY B C 1
ATOM 6642 O O . GLY B 1 378 ? -2.688 40.125 5.129 1 96.94 378 GLY B O 1
ATOM 6643 N N . TYR B 1 379 ? -1.411 38.375 5.18 1 98.06 379 TYR B N 1
ATOM 6644 C CA . TYR B 1 379 ? -2.443 37.469 4.672 1 98.06 379 TYR B CA 1
ATOM 6645 C C . TYR B 1 379 ? -3.332 36.969 5.801 1 98.06 379 TYR B C 1
ATOM 6647 O O . TYR B 1 379 ? -3.527 35.75 5.949 1 98.06 379 TYR B O 1
ATOM 6655 N N . TYR B 1 380 ? -3.869 37.906 6.602 1 97.81 380 TYR B N 1
ATOM 6656 C CA . TYR B 1 380 ? -4.664 37.562 7.77 1 97.81 380 TYR B CA 1
ATOM 6657 C C . TYR B 1 380 ? -6.117 37.312 7.387 1 97.81 380 TYR B C 1
ATOM 6659 O O . TYR B 1 380 ? -6.727 38.094 6.672 1 97.81 380 TYR B O 1
ATOM 6667 N N . VAL B 1 381 ? -6.641 36.188 7.797 1 97.5 381 VAL B N 1
ATOM 6668 C CA . VAL B 1 381 ? -8.062 35.875 7.727 1 97.5 381 VAL B CA 1
ATOM 6669 C C . VAL B 1 381 ? -8.602 35.594 9.125 1 97.5 381 VAL B C 1
ATOM 6671 O O . VAL B 1 381 ? -8.133 34.656 9.805 1 97.5 381 VAL B O 1
ATOM 6674 N N . ASP B 1 382 ? -9.5 36.375 9.57 1 96.75 382 ASP B N 1
ATOM 6675 C CA . ASP B 1 382 ? -10.133 36.094 10.867 1 96.75 382 ASP B CA 1
ATOM 6676 C C . ASP B 1 382 ? -11.102 34.938 10.766 1 96.75 382 ASP B C 1
ATOM 6678 O O . ASP B 1 382 ? -11.727 34.719 9.727 1 96.75 382 ASP B O 1
ATOM 6682 N N . PRO B 1 383 ? -11.227 34.156 11.891 1 97.44 383 PRO B N 1
ATOM 6683 C CA . PRO B 1 383 ? -12.164 33.031 11.867 1 97.44 383 PRO B CA 1
ATOM 6684 C C . PRO B 1 383 ? -13.57 33.438 11.453 1 97.44 383 PRO B C 1
ATOM 6686 O O . PRO B 1 383 ? -14.047 34.5 11.859 1 97.44 383 PRO B O 1
ATOM 6689 N N . THR B 1 384 ? -14.133 32.625 10.617 1 98.25 384 THR B N 1
ATOM 6690 C CA . THR B 1 384 ? -15.484 32.875 10.133 1 98.25 384 THR B CA 1
ATOM 6691 C C . THR B 1 384 ? -16.391 31.672 10.414 1 98.25 384 THR B C 1
ATOM 6693 O O . THR B 1 384 ? -16.016 30.531 10.125 1 98.25 384 THR B O 1
ATOM 6696 N N . ILE B 1 385 ? -17.531 31.938 11.039 1 98.5 385 ILE B N 1
ATOM 6697 C CA . ILE B 1 385 ? -18.5 30.875 11.336 1 98.5 385 ILE B CA 1
ATOM 6698 C C . ILE B 1 385 ? -19.75 31.094 10.5 1 98.5 385 ILE B C 1
ATOM 6700 O O . ILE B 1 385 ? -20.375 32.156 10.562 1 98.5 385 ILE B O 1
ATOM 6704 N N . PHE B 1 386 ? -20.078 30.109 9.727 1 98.5 386 PHE B N 1
ATOM 6705 C CA . PHE B 1 386 ? -21.312 30.109 8.938 1 98.5 386 PHE B CA 1
ATOM 6706 C C . PHE B 1 386 ? -22.375 29.234 9.586 1 98.5 386 PHE B C 1
ATOM 6708 O O . PHE B 1 386 ? -22.062 28.156 10.109 1 98.5 386 PHE B O 1
ATOM 6715 N N . THR B 1 387 ? -23.562 29.688 9.602 1 98.19 387 THR B N 1
ATOM 6716 C CA . THR B 1 387 ? -24.734 28.906 9.961 1 98.19 387 THR B CA 1
ATOM 6717 C C . THR B 1 387 ? -25.734 28.859 8.797 1 98.19 387 THR B C 1
ATOM 6719 O O . THR B 1 387 ? -25.453 29.391 7.719 1 98.19 387 THR B O 1
ATOM 6722 N N . ASN B 1 388 ? -26.859 28.156 8.992 1 97.25 388 ASN B N 1
ATOM 6723 C CA . ASN B 1 388 ? -27.844 27.953 7.93 1 97.25 388 ASN B CA 1
ATOM 6724 C C . ASN B 1 388 ? -27.203 27.344 6.684 1 97.25 388 ASN B C 1
ATOM 6726 O O . ASN B 1 388 ? -27.344 27.891 5.582 1 97.25 388 ASN B O 1
ATOM 6730 N N . ILE B 1 389 ? -26.484 26.312 6.895 1 96.31 389 ILE B N 1
ATOM 6731 C CA . ILE B 1 389 ? -25.734 25.688 5.816 1 96.31 389 ILE B CA 1
ATOM 6732 C C . ILE B 1 389 ? -26.562 24.578 5.18 1 96.31 389 ILE B C 1
ATOM 6734 O O . ILE B 1 389 ? -27.484 24.047 5.801 1 96.31 389 ILE B O 1
ATOM 6738 N N . ARG B 1 390 ? -26.266 24.266 3.941 1 95.56 390 ARG B N 1
ATOM 6739 C CA . ARG B 1 390 ? -26.797 23.125 3.201 1 95.56 390 ARG B CA 1
ATOM 6740 C C . ARG B 1 390 ? -25.672 22.219 2.711 1 95.56 390 ARG B C 1
ATOM 6742 O O . ARG B 1 390 ? -24.578 22.688 2.412 1 95.56 390 ARG B O 1
ATOM 6749 N N . PRO B 1 391 ? -26.016 20.922 2.559 1 92 391 PRO B N 1
ATOM 6750 C CA . PRO B 1 391 ? -24.984 19.953 2.18 1 92 391 PRO B CA 1
ATOM 6751 C C . PRO B 1 391 ? -24.359 20.25 0.819 1 92 391 PRO B C 1
ATOM 6753 O O . PRO B 1 391 ? -23.234 19.828 0.546 1 92 391 PRO B O 1
ATOM 6756 N N . ASP B 1 392 ? -24.984 21 -0.005 1 93.44 392 ASP B N 1
ATOM 6757 C CA . ASP B 1 392 ? -24.531 21.188 -1.376 1 93.44 392 ASP B CA 1
ATOM 6758 C C . ASP B 1 392 ? -23.625 22.406 -1.491 1 93.44 392 ASP B C 1
ATOM 6760 O O . ASP B 1 392 ? -23.047 22.672 -2.549 1 93.44 392 ASP B O 1
ATOM 6764 N N . MET B 1 393 ? -23.547 23.25 -0.433 1 95.88 393 MET B N 1
ATOM 6765 C CA . MET B 1 393 ? -22.703 24.438 -0.453 1 95.88 393 MET B CA 1
ATOM 6766 C C . MET B 1 393 ? -21.234 24.062 -0.555 1 95.88 393 MET B C 1
ATOM 6768 O O . MET B 1 393 ? -20.797 23.078 0.046 1 95.88 393 MET B O 1
ATOM 6772 N N . ARG B 1 394 ? -20.438 24.797 -1.259 1 95.81 394 ARG B N 1
ATOM 6773 C CA . ARG B 1 394 ? -19.016 24.578 -1.422 1 95.81 394 ARG B CA 1
ATOM 6774 C C . ARG B 1 394 ? -18.297 24.562 -0.073 1 95.81 394 ARG B C 1
ATOM 6776 O O . ARG B 1 394 ? -17.391 23.766 0.156 1 95.81 394 ARG B O 1
ATOM 6783 N N . ILE B 1 395 ? -18.688 25.469 0.893 1 96.62 395 ILE B N 1
ATOM 6784 C CA . ILE B 1 395 ? -18.047 25.594 2.193 1 96.62 395 ILE B CA 1
ATOM 6785 C C . ILE B 1 395 ? -18.312 24.359 3.037 1 96.62 395 ILE B C 1
ATOM 6787 O O . ILE B 1 395 ? -17.672 24.156 4.078 1 96.62 395 ILE B O 1
ATOM 6791 N N . VAL B 1 396 ? -19.281 23.531 2.637 1 95.31 396 VAL B N 1
ATOM 6792 C CA . VAL B 1 396 ? -19.594 22.312 3.357 1 95.31 396 VAL B CA 1
ATOM 6793 C C . VAL B 1 396 ? -18.922 21.125 2.68 1 95.31 396 VAL B C 1
ATOM 6795 O O . VAL B 1 396 ? -18.422 20.219 3.354 1 95.31 396 VAL B O 1
ATOM 6798 N N . LYS B 1 397 ? -18.75 21.109 1.388 1 92.69 397 LYS B N 1
ATOM 6799 C CA . LYS B 1 397 ? -18.344 19.938 0.609 1 92.69 397 LYS B CA 1
ATOM 6800 C C . LYS B 1 397 ? -16.828 19.922 0.378 1 92.69 397 LYS B C 1
ATOM 6802 O O . LYS B 1 397 ? -16.219 18.859 0.336 1 92.69 397 LYS B O 1
ATOM 6807 N N . GLU B 1 398 ? -16.266 21.062 0.208 1 92.69 398 GLU B N 1
ATOM 6808 C CA . GLU B 1 398 ? -14.883 21.141 -0.264 1 92.69 398 GLU B CA 1
ATOM 6809 C C . GLU B 1 398 ? -13.93 21.547 0.86 1 92.69 398 GLU B C 1
ATOM 6811 O O . GLU B 1 398 ? -14.312 22.312 1.753 1 92.69 398 GLU B O 1
ATOM 6816 N N . GLU B 1 399 ? -12.75 21.078 0.808 1 92.44 399 GLU B N 1
ATOM 6817 C CA . GLU B 1 399 ? -11.719 21.5 1.751 1 92.44 399 GLU B CA 1
ATOM 6818 C C . GLU B 1 399 ? -11.281 22.938 1.482 1 92.44 399 GLU B C 1
ATOM 6820 O O . GLU B 1 399 ? -10.906 23.281 0.358 1 92.44 399 GLU B O 1
ATOM 6825 N N . ILE B 1 400 ? -11.328 23.703 2.5 1 94.31 400 ILE B N 1
ATOM 6826 C CA . ILE B 1 400 ? -11.008 25.125 2.377 1 94.31 400 ILE B CA 1
ATOM 6827 C C . ILE B 1 400 ? -9.562 25.375 2.818 1 94.31 400 ILE B C 1
ATOM 6829 O O . ILE B 1 400 ? -8.82 26.109 2.162 1 94.31 400 ILE B O 1
ATOM 6833 N N . PHE B 1 401 ? -9.156 24.719 3.881 1 96 401 PHE B N 1
ATOM 6834 C CA . PHE B 1 401 ? -7.812 24.812 4.449 1 96 401 PHE B CA 1
ATOM 6835 C C . PHE B 1 401 ? -7.547 26.234 4.957 1 96 401 PHE B C 1
ATOM 6837 O O . PHE B 1 401 ? -6.539 26.844 4.602 1 96 401 PHE B O 1
ATOM 6844 N N . GLY B 1 402 ? -8.406 26.781 5.723 1 97.62 402 GLY B N 1
ATOM 6845 C CA . GLY B 1 402 ? -8.453 28.047 6.41 1 97.62 402 GLY B CA 1
ATOM 6846 C C . GLY B 1 402 ? -9.469 28.094 7.535 1 97.62 402 GLY B C 1
ATOM 6847 O O . GLY B 1 402 ? -10.188 27.109 7.762 1 97.62 402 GLY B O 1
ATOM 6848 N N . PRO B 1 403 ? -9.516 29.172 8.273 1 97.88 403 PRO B N 1
ATOM 6849 C CA . PRO B 1 403 ? -10.344 29.219 9.484 1 97.88 403 PRO B CA 1
ATOM 6850 C C . PRO B 1 403 ? -11.805 29.547 9.188 1 97.88 403 PRO B C 1
ATOM 6852 O O . PRO B 1 403 ? -12.336 30.547 9.688 1 97.88 403 PRO B O 1
ATOM 6855 N N . VAL B 1 404 ? -12.445 28.703 8.43 1 98.38 404 VAL B N 1
ATOM 6856 C CA . VAL B 1 404 ? -13.844 28.828 8.047 1 98.38 404 VAL B CA 1
ATOM 6857 C C . VAL B 1 404 ? -14.633 27.625 8.523 1 98.38 404 VAL B C 1
ATOM 6859 O O . VAL B 1 404 ? -14.359 26.484 8.102 1 98.38 404 VAL B O 1
ATOM 6862 N N . LEU B 1 405 ? -15.602 27.875 9.375 1 98.19 405 LEU B N 1
ATOM 6863 C CA . LEU B 1 405 ? -16.359 26.797 10.016 1 98.19 405 LEU B CA 1
ATOM 6864 C C . LEU B 1 405 ? -17.812 26.828 9.57 1 98.19 405 LEU B C 1
ATOM 6866 O O . LEU B 1 405 ? -18.453 27.891 9.555 1 98.19 405 LEU B O 1
ATOM 6870 N N . SER B 1 406 ? -18.312 25.688 9.195 1 97.81 406 SER B N 1
ATOM 6871 C CA . SER B 1 406 ? -19.734 25.484 8.891 1 97.81 406 SER B CA 1
ATOM 6872 C C . SER B 1 406 ? -20.438 24.766 10.031 1 97.81 406 SER B C 1
ATOM 6874 O O . SER B 1 406 ? -20.062 23.656 10.391 1 97.81 406 SER B O 1
ATOM 6876 N N . VAL B 1 407 ? -21.484 25.359 10.57 1 97.94 407 VAL B N 1
ATOM 6877 C CA . VAL B 1 407 ? -22.188 24.766 11.703 1 97.94 407 VAL B CA 1
ATOM 6878 C C . VAL B 1 407 ? -23.625 24.438 11.305 1 97.94 407 VAL B C 1
ATOM 6880 O O . VAL B 1 407 ? -24.359 25.297 10.82 1 97.94 407 VAL B O 1
ATOM 6883 N N . GLY B 1 408 ? -23.969 23.203 11.414 1 96.38 408 GLY B N 1
ATOM 6884 C CA . GLY B 1 408 ? -25.312 22.703 11.164 1 96.38 408 GLY B CA 1
ATOM 6885 C C . GLY B 1 408 ? -25.891 21.953 12.352 1 96.38 408 GLY B C 1
ATOM 6886 O O . GLY B 1 408 ? -25.297 21.922 13.43 1 96.38 408 GLY B O 1
ATOM 6887 N N . SER B 1 409 ? -27.094 21.453 12.172 1 95.88 409 SER B N 1
ATOM 6888 C CA . SER B 1 409 ? -27.766 20.734 13.25 1 95.88 409 SER B CA 1
ATOM 6889 C C . SER B 1 409 ? -28.234 19.359 12.789 1 95.88 409 SER B C 1
ATOM 6891 O O . SER B 1 409 ? -28.25 19.078 11.594 1 95.88 409 SER B O 1
ATOM 6893 N N . PHE B 1 410 ? -28.469 18.453 13.703 1 92.94 410 PHE B N 1
ATOM 6894 C CA . PHE B 1 410 ? -29.094 17.156 13.469 1 92.94 410 PHE B CA 1
ATOM 6895 C C . PHE B 1 410 ? -30.062 16.812 14.586 1 92.94 410 PHE B C 1
ATOM 6897 O O . PHE B 1 410 ? -30.047 17.438 15.656 1 92.94 410 PHE B O 1
ATOM 6904 N N . LYS B 1 411 ? -30.938 15.82 14.344 1 94.06 411 LYS B N 1
ATOM 6905 C CA . LYS B 1 411 ? -31.953 15.469 15.32 1 94.06 411 LYS B CA 1
ATOM 6906 C C . LYS B 1 411 ? -31.641 14.133 15.992 1 94.06 411 LYS B C 1
ATOM 6908 O O . LYS B 1 411 ? -31.828 13.984 17.203 1 94.06 411 LYS B O 1
ATOM 6913 N N . THR B 1 412 ? -31.203 13.141 15.188 1 90 412 THR B N 1
ATOM 6914 C CA . THR B 1 412 ? -31 11.789 15.711 1 90 412 THR B CA 1
ATOM 6915 C C . THR B 1 412 ? -29.562 11.336 15.516 1 90 412 THR B C 1
ATOM 6917 O O . THR B 1 412 ? -28.828 11.898 14.695 1 90 412 THR B O 1
ATOM 6920 N N . GLU B 1 413 ? -29.156 10.383 16.312 1 87.25 413 GLU B N 1
ATOM 6921 C CA . GLU B 1 413 ? -27.828 9.789 16.203 1 87.25 413 GLU B CA 1
ATOM 6922 C C . GLU B 1 413 ? -27.578 9.273 14.781 1 87.25 413 GLU B C 1
ATOM 6924 O O . GLU B 1 413 ? -26.5 9.492 14.227 1 87.25 413 GLU B O 1
ATOM 6929 N N . ASP B 1 414 ? -28.516 8.594 14.164 1 84.94 414 ASP B N 1
ATOM 6930 C CA . ASP B 1 414 ? -28.391 8.07 12.805 1 84.94 414 ASP B CA 1
ATOM 6931 C C . ASP B 1 414 ? -28.172 9.195 11.797 1 84.94 414 ASP B C 1
ATOM 6933 O O . ASP B 1 414 ? -27.375 9.07 10.875 1 84.94 414 ASP B O 1
ATOM 6937 N N . GLU B 1 415 ? -28.922 10.219 11.969 1 87.56 415 GLU B N 1
ATOM 6938 C CA . GLU B 1 415 ? -28.766 11.383 11.102 1 87.56 415 GLU B CA 1
ATOM 6939 C C . GLU B 1 415 ? -27.359 11.984 11.242 1 87.56 415 GLU B C 1
ATOM 6941 O O . GLU B 1 415 ? -26.734 12.359 10.25 1 87.56 415 GLU B O 1
ATOM 6946 N N . ALA B 1 416 ? -26.875 12.117 12.5 1 85.88 416 ALA B N 1
ATOM 6947 C CA . ALA B 1 416 ? -25.547 12.656 12.773 1 85.88 416 ALA B CA 1
ATOM 6948 C C . ALA B 1 416 ? -24.469 11.844 12.055 1 85.88 416 ALA B C 1
ATOM 6950 O O . ALA B 1 416 ? -23.578 12.406 11.406 1 85.88 416 ALA B O 1
ATOM 6951 N N . ILE B 1 417 ? -24.578 10.539 12.125 1 85.19 417 ILE B N 1
ATOM 6952 C CA . ILE B 1 417 ? -23.625 9.641 11.492 1 85.19 417 ILE B CA 1
ATOM 6953 C C . ILE B 1 417 ? -23.688 9.797 9.977 1 85.19 417 ILE B C 1
ATOM 6955 O O . ILE B 1 417 ? -22.656 9.844 9.305 1 85.19 417 ILE B O 1
ATOM 6959 N N . ALA B 1 418 ? -24.844 9.891 9.438 1 83.31 418 ALA B N 1
ATOM 6960 C CA . ALA B 1 418 ? -25.031 10.062 8 1 83.31 418 ALA B CA 1
ATOM 6961 C C . ALA B 1 418 ? -24.375 11.359 7.52 1 83.31 418 ALA B C 1
ATOM 6963 O O . ALA B 1 418 ? -23.688 11.367 6.492 1 83.31 418 ALA B O 1
ATOM 6964 N N . LEU B 1 419 ? -24.609 12.391 8.266 1 83.5 419 LEU B N 1
ATOM 6965 C CA . LEU B 1 419 ? -24.031 13.688 7.926 1 83.5 419 LEU B CA 1
ATOM 6966 C C . LEU B 1 419 ? -22.516 13.641 7.984 1 83.5 419 LEU B C 1
ATOM 6968 O O . LEU B 1 419 ? -21.844 14.203 7.117 1 83.5 419 LEU B O 1
ATOM 6972 N N . ALA B 1 420 ? -21.984 13.023 8.977 1 83.81 420 ALA B N 1
ATOM 6973 C CA . ALA B 1 420 ? -20.547 12.914 9.164 1 83.81 420 ALA B CA 1
ATOM 6974 C C . ALA B 1 420 ? -19.906 12.086 8.047 1 83.81 420 ALA B C 1
ATOM 6976 O O . ALA B 1 420 ? -18.828 12.422 7.551 1 83.81 420 ALA B O 1
ATOM 6977 N N . ASN B 1 421 ? -20.625 11.055 7.637 1 78.44 421 ASN B N 1
ATOM 6978 C CA . ASN B 1 421 ? -20.078 10.125 6.645 1 78.44 421 ASN B CA 1
ATOM 6979 C C . ASN B 1 421 ? -20.297 10.648 5.227 1 78.44 421 ASN B C 1
ATOM 6981 O O . ASN B 1 421 ? -19.719 10.109 4.273 1 78.44 421 ASN B O 1
ATOM 6985 N N . ASP B 1 422 ? -21.156 11.68 5.141 1 71.56 422 ASP B N 1
ATOM 6986 C CA . ASP B 1 422 ? -21.453 12.25 3.834 1 71.56 422 ASP B CA 1
ATOM 6987 C C . ASP B 1 422 ? -20.297 13.117 3.334 1 71.56 422 ASP B C 1
ATOM 6989 O O . ASP B 1 422 ? -20.5 14.297 3.029 1 71.56 422 ASP B O 1
ATOM 6993 N N . THR B 1 423 ? -19.188 12.672 3.689 1 64.81 423 THR B N 1
ATOM 6994 C CA . THR B 1 423 ? -17.953 13.281 3.188 1 64.81 423 THR B CA 1
ATOM 6995 C C . THR B 1 423 ? -16.906 12.219 2.867 1 64.81 423 THR B C 1
ATOM 6997 O O . THR B 1 423 ? -17.078 11.055 3.238 1 64.81 423 THR B O 1
ATOM 7000 N N . ASN B 1 424 ? -16.109 12.594 2.467 1 53.06 424 ASN B N 1
ATOM 7001 C CA . ASN B 1 424 ? -15.023 11.648 2.213 1 53.06 424 ASN B CA 1
ATOM 7002 C C . ASN B 1 424 ? -14.07 11.547 3.402 1 53.06 424 ASN B C 1
ATOM 7004 O O . ASN B 1 424 ? -13.023 10.906 3.314 1 53.06 424 ASN B O 1
ATOM 7008 N N . TYR B 1 425 ? -14.625 12.32 4.941 1 48.47 425 TYR B N 1
ATOM 7009 C CA . TYR B 1 425 ? -13.68 12.453 6.043 1 48.47 425 TYR B CA 1
ATOM 7010 C C . TYR B 1 425 ? -14.344 12.133 7.379 1 48.47 425 TYR B C 1
ATOM 7012 O O . TYR B 1 425 ? -15.57 12.195 7.496 1 48.47 425 TYR B O 1
ATOM 7020 N N . GLY B 1 426 ? -13.805 11.625 8.961 1 38.97 426 GLY B N 1
ATOM 7021 C CA . GLY B 1 426 ? -14.445 11 10.102 1 38.97 426 GLY B CA 1
ATOM 7022 C C . GLY B 1 426 ? -14.266 11.789 11.391 1 38.97 426 GLY B C 1
ATOM 7023 O O . GLY B 1 426 ? -13.273 12.5 11.547 1 38.97 426 GLY B O 1
ATOM 7024 N N . LEU B 1 427 ? -15.469 11.93 12.656 1 40.47 427 LEU B N 1
ATOM 7025 C CA . LEU B 1 427 ? -15.703 12.883 13.742 1 40.47 427 LEU B CA 1
ATOM 7026 C C . LEU B 1 427 ? -15.859 12.164 15.07 1 40.47 427 LEU B C 1
ATOM 7028 O O . LEU B 1 427 ? -16.031 10.938 15.102 1 40.47 427 LEU B O 1
ATOM 7032 N N . GLY B 1 428 ? -16.047 12.859 16.625 1 35.19 428 GLY B N 1
ATOM 7033 C CA . GLY B 1 428 ? -15.82 12.594 18.031 1 35.19 428 GLY B CA 1
ATOM 7034 C C . GLY B 1 428 ? -17.078 12.648 18.859 1 35.19 428 GLY B C 1
ATOM 7035 O O . GLY B 1 428 ? -17.984 13.445 18.594 1 35.19 428 GLY B O 1
ATOM 7036 N N . ALA B 1 429 ? -17.797 11.758 19.875 1 45.25 429 ALA B N 1
ATOM 7037 C CA . ALA B 1 429 ? -18.969 11.625 20.734 1 45.25 429 ALA B CA 1
ATOM 7038 C C . ALA B 1 429 ? -18.562 11.492 22.203 1 45.25 429 ALA B C 1
ATOM 7040 O O . ALA B 1 429 ? -17.438 11.07 22.5 1 45.25 429 ALA B O 1
ATOM 7041 N N . ASP B 1 430 ? -19.562 11.938 23.609 1 48.66 430 ASP B N 1
ATOM 7042 C CA . ASP B 1 430 ? -19.234 11.914 25.031 1 48.66 430 ASP B CA 1
ATOM 7043 C C . ASP B 1 430 ? -19.859 10.703 25.719 1 48.66 430 ASP B C 1
ATOM 7045 O O . ASP B 1 430 ? -19.344 10.211 26.734 1 48.66 430 ASP B O 1
ATOM 7049 N N . ASP B 1 431 ? -21.188 10.25 25.75 1 66.12 431 ASP B N 1
ATOM 7050 C CA . ASP B 1 431 ? -21.719 8.992 26.266 1 66.12 431 ASP B CA 1
ATOM 7051 C C . ASP B 1 431 ? -20.891 7.809 25.75 1 66.12 431 ASP B C 1
ATOM 7053 O O . ASP B 1 431 ? -20.812 7.574 24.547 1 66.12 431 ASP B O 1
ATOM 7057 N N . ALA B 1 432 ? -20.453 7.16 26.922 1 66.06 432 ALA B N 1
ATOM 7058 C CA . ALA B 1 432 ? -19.453 6.156 26.531 1 66.06 432 ALA B CA 1
ATOM 7059 C C . ALA B 1 432 ? -20.031 5.191 25.5 1 66.06 432 ALA B C 1
ATOM 7061 O O . ALA B 1 432 ? -19.344 4.812 24.547 1 66.06 432 ALA B O 1
ATOM 7062 N N . ASN B 1 433 ? -21.297 4.742 25.859 1 67 433 ASN B N 1
ATOM 7063 C CA . ASN B 1 433 ? -21.922 3.832 24.906 1 67 433 ASN B CA 1
ATOM 7064 C C . ASN B 1 433 ? -22.125 4.5 23.547 1 67 433 ASN B C 1
ATOM 7066 O O . ASN B 1 433 ? -21.859 3.893 22.5 1 67 433 ASN B O 1
ATOM 7070 N N . GLN B 1 434 ? -22.531 5.688 23.578 1 75.69 434 GLN B N 1
ATOM 7071 C CA . GLN B 1 434 ? -22.719 6.453 22.359 1 75.69 434 GLN B CA 1
ATOM 7072 C C . GLN B 1 434 ? -21.391 6.719 21.656 1 75.69 434 GLN B C 1
ATOM 7074 O O . GLN B 1 434 ? -21.281 6.578 20.438 1 75.69 434 GLN B O 1
ATOM 7079 N N . CYS B 1 435 ? -20.391 7.078 22.453 1 76.75 435 CYS B N 1
ATOM 7080 C CA . CYS B 1 435 ? -19.062 7.34 21.906 1 76.75 435 CYS B CA 1
ATOM 7081 C C . CYS B 1 435 ? -18.531 6.125 21.156 1 76.75 435 CYS B C 1
ATOM 7083 O O . CYS B 1 435 ? -17.984 6.258 20.062 1 76.75 435 CYS B O 1
ATOM 7085 N N . MET B 1 436 ? -18.797 4.996 21.719 1 75.38 436 MET B N 1
ATOM 7086 C CA . MET B 1 436 ? -18.297 3.766 21.109 1 75.38 436 MET B CA 1
ATOM 7087 C C . MET B 1 436 ? -19.078 3.434 19.844 1 75.38 436 MET B C 1
ATOM 7089 O O . MET B 1 436 ? -18.484 3.07 18.828 1 75.38 436 MET B O 1
ATOM 7093 N N . ARG B 1 437 ? -20.406 3.559 19.844 1 79 437 ARG B N 1
ATOM 7094 C CA . ARG B 1 437 ? -21.234 3.268 18.688 1 79 437 ARG B CA 1
ATOM 7095 C C . ARG B 1 437 ? -20.906 4.203 17.531 1 79 437 ARG B C 1
ATOM 7097 O O . ARG B 1 437 ? -20.688 3.756 16.391 1 79 437 ARG B O 1
ATOM 7104 N N . VAL B 1 438 ? -20.812 5.438 17.859 1 81.12 438 VAL B N 1
ATOM 7105 C CA . VAL B 1 438 ? -20.609 6.449 16.828 1 81.12 438 VAL B CA 1
ATOM 7106 C C . VAL B 1 438 ? -19.188 6.34 16.266 1 81.12 438 VAL B C 1
ATOM 7108 O O . VAL B 1 438 ? -19 6.355 15.047 1 81.12 438 VAL B O 1
ATOM 7111 N N . SER B 1 439 ? -18.203 6.172 17.156 1 83.19 439 SER B N 1
ATOM 7112 C CA . SER B 1 439 ? -16.828 6.043 16.688 1 83.19 439 SER B CA 1
ATOM 7113 C C . SER B 1 439 ? -16.656 4.82 15.789 1 83.19 439 SER B C 1
ATOM 7115 O O . SER B 1 439 ? -15.883 4.855 14.828 1 83.19 439 SER B O 1
ATOM 7117 N N . SER B 1 440 ? -17.359 3.797 16.078 1 82.12 440 SER B N 1
ATOM 7118 C CA . SER B 1 440 ? -17.297 2.576 15.281 1 82.12 440 SER B CA 1
ATOM 7119 C C . SER B 1 440 ? -17.953 2.775 13.914 1 82.12 440 SER B C 1
ATOM 7121 O O . SER B 1 440 ? -17.531 2.182 12.922 1 82.12 440 SER B O 1
ATOM 7123 N N . ALA B 1 441 ? -18.984 3.584 13.852 1 81.88 441 ALA B N 1
ATOM 7124 C CA . ALA B 1 441 ? -19.797 3.744 12.648 1 81.88 441 ALA B CA 1
ATOM 7125 C C . ALA B 1 441 ? -19.156 4.746 11.695 1 81.88 441 ALA B C 1
ATOM 7127 O O . ALA B 1 441 ? -19.438 4.727 10.492 1 81.88 441 ALA B O 1
ATOM 7128 N N . LEU B 1 442 ? -18.344 5.617 12.195 1 84 442 LEU B N 1
ATOM 7129 C CA . LEU B 1 442 ? -17.719 6.637 11.359 1 84 442 LEU B CA 1
ATOM 7130 C C . LEU B 1 442 ? -16.703 6.008 10.406 1 84 442 LEU B C 1
ATOM 7132 O O . LEU B 1 442 ? -15.961 5.102 10.797 1 84 442 LEU B O 1
ATOM 7136 N N . GLU B 1 443 ? -16.734 6.418 9.18 1 82.38 443 GLU B N 1
ATOM 7137 C CA . GLU B 1 443 ? -15.789 5.98 8.164 1 82.38 443 GLU B CA 1
ATOM 7138 C C . GLU B 1 443 ? -14.594 6.93 8.086 1 82.38 443 GLU B C 1
ATOM 7140 O O . GLU B 1 443 ? -14.5 7.738 7.156 1 82.38 443 GLU B O 1
ATOM 7145 N N . ALA B 1 444 ? -13.664 6.84 9.078 1 84.69 444 ALA B N 1
ATOM 7146 C CA . ALA B 1 444 ? -12.492 7.703 9.195 1 84.69 444 ALA B CA 1
ATOM 7147 C C . ALA B 1 444 ? -11.266 6.906 9.633 1 84.69 444 ALA B C 1
ATOM 7149 O O . ALA B 1 444 ? -11.398 5.816 10.195 1 84.69 444 ALA B O 1
ATOM 7150 N N . GLY B 1 445 ? -10.133 7.418 9.281 1 86.88 445 GLY B N 1
ATOM 7151 C CA . GLY B 1 445 ? -8.898 6.809 9.742 1 86.88 445 GLY B CA 1
ATOM 7152 C C . GLY B 1 445 ? -8.547 7.191 11.172 1 86.88 445 GLY B C 1
ATOM 7153 O O . GLY B 1 445 ? -7.832 6.453 11.852 1 86.88 445 GLY B O 1
ATOM 7154 N N . THR B 1 446 ? -8.945 8.352 11.602 1 89.88 446 THR B N 1
ATOM 7155 C CA . THR B 1 446 ? -8.719 8.859 12.953 1 89.88 446 THR B CA 1
ATOM 7156 C C . THR B 1 446 ? -10.008 9.438 13.531 1 89.88 446 THR B C 1
ATOM 7158 O O . THR B 1 446 ? -10.711 10.188 12.852 1 89.88 446 THR B O 1
ATOM 7161 N N . VAL B 1 447 ? -10.383 9.055 14.711 1 90.62 447 VAL B N 1
ATOM 7162 C CA . VAL B 1 447 ? -11.547 9.57 15.43 1 90.62 447 VAL B CA 1
ATOM 7163 C C . VAL B 1 447 ? -11.117 10.094 16.797 1 90.62 447 VAL B C 1
ATOM 7165 O O . VAL B 1 447 ? -10.344 9.438 17.5 1 90.62 447 VAL B O 1
ATOM 7168 N N . TRP B 1 448 ? -11.492 11.297 17.156 1 91.12 448 TRP B N 1
ATOM 7169 C CA . TRP B 1 448 ? -11.297 11.867 18.484 1 91.12 448 TRP B CA 1
ATOM 7170 C C . TRP B 1 448 ? -12.609 11.891 19.25 1 91.12 448 TRP B C 1
ATOM 7172 O O . TRP B 1 448 ? -13.633 12.367 18.75 1 91.12 448 TRP B O 1
ATOM 7182 N N . VAL B 1 449 ? -12.586 11.375 20.453 1 89.75 449 VAL B N 1
ATOM 7183 C CA . VAL B 1 449 ? -13.742 11.406 21.344 1 89.75 449 VAL B CA 1
ATOM 7184 C C . VAL B 1 449 ? -13.477 12.359 22.5 1 89.75 449 VAL B C 1
ATOM 7186 O O . VAL B 1 449 ? -12.523 12.18 23.266 1 89.75 449 VAL B O 1
ATOM 7189 N N . ASN B 1 450 ? -14.203 13.367 22.656 1 87.81 450 ASN B N 1
ATOM 7190 C CA . ASN B 1 450 ? -14.133 14.383 23.703 1 87.81 450 ASN B CA 1
ATOM 7191 C C . ASN B 1 450 ? -12.82 15.164 23.641 1 87.81 450 ASN B C 1
ATOM 7193 O O . ASN B 1 450 ? -12.273 15.547 24.672 1 87.81 450 ASN B O 1
ATOM 7197 N N . GLN B 1 451 ? -12.336 15.266 22.531 1 88.38 451 GLN B N 1
ATOM 7198 C CA . GLN B 1 451 ? -11.164 16.047 22.156 1 88.38 451 GLN B CA 1
ATOM 7199 C C . GLN B 1 451 ? -11.062 16.188 20.641 1 88.38 451 GLN B C 1
ATOM 7201 O O . GLN B 1 451 ? -11.836 15.578 19.891 1 88.38 451 GLN B O 1
ATOM 7206 N N . TYR B 1 452 ? -10.133 16.953 20.266 1 88.75 452 TYR B N 1
ATOM 7207 C CA . TYR B 1 452 ? -9.961 17.094 18.828 1 88.75 452 TYR B CA 1
ATOM 7208 C C . TYR B 1 452 ? -8.539 17.516 18.484 1 88.75 452 TYR B C 1
ATOM 7210 O O . TYR B 1 452 ? -7.941 18.328 19.188 1 88.75 452 TYR B O 1
ATOM 7218 N N . ASN B 1 453 ? -7.957 16.906 17.406 1 89.5 453 ASN B N 1
ATOM 7219 C CA . ASN B 1 453 ? -6.742 17.328 16.719 1 89.5 453 ASN B CA 1
ATOM 7220 C C . ASN B 1 453 ? -5.504 17.109 17.578 1 89.5 453 ASN B C 1
ATOM 7222 O O . ASN B 1 453 ? -4.492 17.797 17.391 1 89.5 453 ASN B O 1
ATOM 7226 N N . ILE B 1 454 ? -5.625 16.375 18.625 1 87.62 454 ILE B N 1
ATOM 7227 C CA . ILE B 1 454 ? -4.477 16 19.438 1 87.62 454 ILE B CA 1
ATOM 7228 C C . ILE B 1 454 ? -3.922 14.656 18.969 1 87.62 454 ILE B C 1
ATOM 7230 O O . ILE B 1 454 ? -4.617 13.641 19.031 1 87.62 454 ILE B O 1
ATOM 7234 N N . LEU B 1 455 ? -2.732 14.742 18.531 1 90.88 455 LEU B N 1
ATOM 7235 C CA . LEU B 1 455 ? -2.082 13.539 18.016 1 90.88 455 LEU B CA 1
ATOM 7236 C C . LEU B 1 455 ? -0.981 13.07 18.953 1 90.88 455 LEU B C 1
ATOM 7238 O O . LEU B 1 455 ? -0.468 13.852 19.75 1 90.88 455 LEU B O 1
ATOM 7242 N N . ASN B 1 456 ? -0.704 11.875 18.875 1 91.94 456 ASN B N 1
ATOM 7243 C CA . ASN B 1 456 ? 0.392 11.25 19.625 1 91.94 456 ASN B CA 1
ATOM 7244 C C . ASN B 1 456 ? 1.279 10.414 18.703 1 91.94 456 ASN B C 1
ATOM 7246 O O . ASN B 1 456 ? 0.78 9.688 17.844 1 91.94 456 ASN B O 1
ATOM 7250 N N . ASN B 1 457 ? 2.568 10.453 18.906 1 93.81 457 ASN B N 1
ATOM 7251 C CA . ASN B 1 457 ? 3.537 9.812 18.031 1 93.81 457 ASN B CA 1
ATOM 7252 C C . ASN B 1 457 ? 3.375 8.289 18.031 1 93.81 457 ASN B C 1
ATOM 7254 O O . ASN B 1 457 ? 3.711 7.629 17.047 1 93.81 457 ASN B O 1
ATOM 7258 N N . ASN B 1 458 ? 2.906 7.758 19.125 1 93.75 458 ASN B N 1
ATOM 7259 C CA . ASN B 1 458 ? 2.775 6.309 19.219 1 93.75 458 ASN B CA 1
ATOM 7260 C C . ASN B 1 458 ? 1.431 5.828 18.672 1 93.75 458 ASN B C 1
ATOM 7262 O O . ASN B 1 458 ? 1.124 4.637 18.734 1 93.75 458 ASN B O 1
ATOM 7266 N N . VAL B 1 459 ? 0.49 6.73 18.219 1 93 459 VAL B N 1
ATOM 7267 C CA . VAL B 1 459 ? -0.811 6.383 17.656 1 93 459 VAL B CA 1
ATOM 7268 C C . VAL B 1 459 ? -0.804 6.629 16.141 1 93 459 VAL B C 1
ATOM 7270 O O . VAL B 1 459 ? -0.419 7.707 15.688 1 93 459 VAL B O 1
ATOM 7273 N N . PRO B 1 460 ? -1.198 5.621 15.359 1 93.81 460 PRO B N 1
ATOM 7274 C CA . PRO B 1 460 ? -1.166 5.812 13.906 1 93.81 460 PRO B CA 1
ATOM 7275 C C . PRO B 1 460 ? -2.119 6.91 13.438 1 93.81 460 PRO B C 1
ATOM 7277 O O . PRO B 1 460 ? -3.158 7.137 14.055 1 93.81 460 PRO B O 1
ATOM 7280 N N . PHE B 1 461 ? -1.72 7.547 12.391 1 92.81 461 PHE B N 1
ATOM 7281 C CA . PHE B 1 461 ? -2.48 8.617 11.758 1 92.81 461 PHE B CA 1
ATOM 7282 C C . PHE B 1 461 ? -2.645 8.352 10.266 1 92.81 461 PHE B C 1
ATOM 7284 O O . PHE B 1 461 ? -1.701 7.926 9.594 1 92.81 461 PHE B O 1
ATOM 7291 N N . GLY B 1 462 ? -3.869 8.578 9.773 1 87.75 462 GLY B N 1
ATOM 7292 C CA . GLY B 1 462 ? -4.105 8.461 8.344 1 87.75 462 GLY B CA 1
ATOM 7293 C C . GLY B 1 462 ? -5.574 8.539 7.969 1 87.75 462 GLY B C 1
ATOM 7294 O O . GLY B 1 462 ? -6.441 8.516 8.844 1 87.75 462 GLY B O 1
ATOM 7295 N N . GLY B 1 463 ? -5.781 8.719 6.691 1 76.62 463 GLY B N 1
ATOM 7296 C CA . GLY B 1 463 ? -7.145 8.875 6.207 1 76.62 463 GLY B CA 1
ATOM 7297 C C . GLY B 1 463 ? -7.73 7.594 5.645 1 76.62 463 GLY B C 1
ATOM 7298 O O . GLY B 1 463 ? -7.082 6.547 5.668 1 76.62 463 GLY B O 1
ATOM 7299 N N . LYS B 1 464 ? -8.984 7.676 5.367 1 75.19 464 LYS B N 1
ATOM 7300 C CA . LYS B 1 464 ? -9.766 6.672 4.645 1 75.19 464 LYS B CA 1
ATOM 7301 C C . LYS B 1 464 ? -10.383 7.262 3.377 1 75.19 464 LYS B C 1
ATOM 7303 O O . LYS B 1 464 ? -10.359 8.477 3.182 1 75.19 464 LYS B O 1
ATOM 7308 N N . LYS B 1 465 ? -10.727 6.418 2.416 1 75.19 465 LYS B N 1
ATOM 7309 C CA . LYS B 1 465 ? -11.305 6.875 1.154 1 75.19 465 LYS B CA 1
ATOM 7310 C C . LYS B 1 465 ? -10.289 7.672 0.341 1 75.19 465 LYS B C 1
ATOM 7312 O O . LYS B 1 465 ? -9.188 7.188 0.068 1 75.19 465 LYS B O 1
ATOM 7317 N N . GLN B 1 466 ? -10.586 8.805 -0.027 1 75.94 466 GLN B N 1
ATOM 7318 C CA . GLN B 1 466 ? -9.703 9.562 -0.913 1 75.94 466 GLN B CA 1
ATOM 7319 C C . GLN B 1 466 ? -8.734 10.422 -0.116 1 75.94 466 GLN B C 1
ATOM 7321 O O . GLN B 1 466 ? -8.016 11.25 -0.687 1 75.94 466 GLN B O 1
ATOM 7326 N N . SER B 1 467 ? -8.711 10.148 1.194 1 79.12 467 SER B N 1
ATOM 7327 C CA . SER B 1 467 ? -7.824 10.93 2.051 1 79.12 467 SER B CA 1
ATOM 7328 C C . SER B 1 467 ? -6.43 10.312 2.107 1 79.12 467 SER B C 1
ATOM 7330 O O . SER B 1 467 ? -5.504 10.906 2.658 1 79.12 467 SER B O 1
ATOM 7332 N N . GLY B 1 468 ? -6.379 9.109 1.577 1 79.56 468 GLY B N 1
ATOM 7333 C CA . GLY B 1 468 ? -4.984 8.719 1.456 1 79.56 468 GLY B CA 1
ATOM 7334 C C . GLY B 1 468 ? -4.777 7.219 1.555 1 79.56 468 GLY B C 1
ATOM 7335 O O . GLY B 1 468 ? -5.738 6.457 1.656 1 79.56 468 GLY B O 1
ATOM 7336 N N . ILE B 1 469 ? -3.551 6.859 1.367 1 87.88 469 ILE B N 1
ATOM 7337 C CA . ILE B 1 469 ? -3.047 5.492 1.413 1 87.88 469 ILE B CA 1
ATOM 7338 C C . ILE B 1 469 ? -1.893 5.398 2.406 1 87.88 469 ILE B C 1
ATOM 7340 O O . ILE B 1 469 ? -0.973 6.223 2.377 1 87.88 469 ILE B O 1
ATOM 7344 N N . GLY B 1 470 ? -1.996 4.352 3.352 1 90.06 470 GLY B N 1
ATOM 7345 C CA . GLY B 1 470 ? -0.925 4.156 4.316 1 90.06 470 GLY B CA 1
ATOM 7346 C C . GLY B 1 470 ? -1.175 4.863 5.637 1 90.06 470 GLY B C 1
ATOM 7347 O O . GLY B 1 470 ? -2.229 5.469 5.832 1 90.06 470 GLY B O 1
ATOM 7348 N N . ARG B 1 471 ? -0.261 4.742 6.527 1 92.19 471 ARG B N 1
ATOM 7349 C CA . ARG B 1 471 ? -0.356 5.379 7.836 1 92.19 471 ARG B CA 1
ATOM 7350 C C . ARG B 1 471 ? 0.953 6.066 8.211 1 92.19 471 ARG B C 1
ATOM 7352 O O . ARG B 1 471 ? 2.033 5.59 7.852 1 92.19 471 ARG B O 1
ATOM 7359 N N . GLU B 1 472 ? 0.839 7.125 8.852 1 94.5 472 GLU B N 1
ATOM 7360 C CA . GLU B 1 472 ? 1.93 7.812 9.539 1 94.5 472 GLU B CA 1
ATOM 7361 C C . GLU B 1 472 ? 1.822 7.641 11.047 1 94.5 472 GLU B C 1
ATOM 7363 O O . GLU B 1 472 ? 0.757 7.297 11.57 1 94.5 472 GLU B O 1
ATOM 7368 N N . LEU B 1 473 ? 2.941 7.797 11.766 1 94.81 473 LEU B N 1
ATOM 7369 C CA . LEU B 1 473 ? 3.031 7.688 13.219 1 94.81 473 LEU B CA 1
ATOM 7370 C C . LEU B 1 473 ? 2.73 6.266 13.672 1 94.81 473 LEU B C 1
ATOM 7372 O O . LEU B 1 473 ? 2.387 5.406 12.859 1 94.81 473 LEU B O 1
ATOM 7376 N N . GLY B 1 474 ? 2.959 6.031 14.945 1 94.31 474 GLY B N 1
ATOM 7377 C CA . GLY B 1 474 ? 2.74 4.711 15.508 1 94.31 474 GLY B CA 1
ATOM 7378 C C . GLY B 1 474 ? 3.643 3.648 14.906 1 94.31 474 GLY B C 1
ATOM 7379 O O . GLY B 1 474 ? 4.477 3.949 14.055 1 94.31 474 GLY B O 1
ATOM 7380 N N . SER B 1 475 ? 3.504 2.434 15.336 1 94.38 475 SER B N 1
ATOM 7381 C CA . SER B 1 475 ? 4.297 1.328 14.812 1 94.38 475 SER B CA 1
ATOM 7382 C C . SER B 1 475 ? 3.902 0.995 13.383 1 94.38 475 SER B C 1
ATOM 7384 O O . SER B 1 475 ? 4.695 0.427 12.625 1 94.38 475 SER B O 1
ATOM 7386 N N . TYR B 1 476 ? 2.695 1.375 12.977 1 93.06 476 TYR B N 1
ATOM 7387 C CA . TYR B 1 476 ? 2.168 1.087 11.648 1 93.06 476 TYR B CA 1
ATOM 7388 C C . TYR B 1 476 ? 2.984 1.79 10.57 1 93.06 476 TYR B C 1
ATOM 7390 O O . TYR B 1 476 ? 3.121 1.283 9.453 1 93.06 476 TYR B O 1
ATOM 7398 N N . ALA B 1 477 ? 3.527 2.951 10.906 1 95 477 ALA B N 1
ATOM 7399 C CA . ALA B 1 477 ? 4.293 3.723 9.93 1 95 477 ALA B CA 1
ATOM 7400 C C . ALA B 1 477 ? 5.551 2.975 9.5 1 95 477 ALA B C 1
ATOM 7402 O O . ALA B 1 477 ? 6.062 3.182 8.398 1 95 477 ALA B O 1
ATOM 7403 N N . LEU B 1 478 ? 6.129 2.135 10.375 1 95.81 478 LEU B N 1
ATOM 7404 C CA . LEU B 1 478 ? 7.348 1.388 10.07 1 95.81 478 LEU B CA 1
ATOM 7405 C C . LEU B 1 478 ? 7.137 0.48 8.859 1 95.81 478 LEU B C 1
ATOM 7407 O O . LEU B 1 478 ? 8.047 0.3 8.055 1 95.81 478 LEU B O 1
ATOM 7411 N N . GLU B 1 479 ? 5.918 -0.015 8.719 1 93.69 479 GLU B N 1
ATOM 7412 C CA . GLU B 1 479 ? 5.594 -0.936 7.637 1 93.69 479 GLU B CA 1
ATOM 7413 C C . GLU B 1 479 ? 5.664 -0.239 6.281 1 93.69 479 GLU B C 1
ATOM 7415 O O . GLU B 1 479 ? 5.891 -0.885 5.254 1 93.69 479 GLU B O 1
ATOM 7420 N N . GLU B 1 480 ? 5.453 1.045 6.266 1 95.31 480 GLU B N 1
ATOM 7421 C CA . GLU B 1 480 ? 5.492 1.808 5.023 1 95.31 480 GLU B CA 1
ATOM 7422 C C . GLU B 1 480 ? 6.91 1.867 4.457 1 95.31 480 GLU B C 1
ATOM 7424 O O . GLU B 1 480 ? 7.102 2.141 3.271 1 95.31 480 GLU B O 1
ATOM 7429 N N . TYR B 1 481 ? 7.91 1.556 5.297 1 97.38 481 TYR B N 1
ATOM 7430 C CA . TYR B 1 481 ? 9.297 1.771 4.879 1 97.38 481 TYR B CA 1
ATOM 7431 C C . TYR B 1 481 ? 10.07 0.46 4.871 1 97.38 481 TYR B C 1
ATOM 7433 O O . TYR B 1 481 ? 11.297 0.46 4.77 1 97.38 481 TYR B O 1
ATOM 7441 N N . THR B 1 482 ? 9.375 -0.67 4.977 1 94.94 482 THR B N 1
ATOM 7442 C CA . THR B 1 482 ? 10.023 -1.977 4.941 1 94.94 482 THR B CA 1
ATOM 7443 C C . THR B 1 482 ? 9.383 -2.871 3.887 1 94.94 482 THR B C 1
ATOM 7445 O O . THR B 1 482 ? 8.258 -2.617 3.451 1 94.94 482 THR B O 1
ATOM 7448 N N . SER B 1 483 ? 10.102 -3.777 3.436 1 92.69 483 SER B N 1
ATOM 7449 C CA . SER B 1 483 ? 9.641 -4.863 2.578 1 92.69 483 SER B CA 1
ATOM 7450 C C . SER B 1 483 ? 9.781 -6.215 3.271 1 92.69 483 SER B C 1
ATOM 7452 O O . SER B 1 483 ? 10.867 -6.566 3.74 1 92.69 483 SER B O 1
ATOM 7454 N N . VAL B 1 484 ? 8.695 -6.988 3.316 1 92.25 484 VAL B N 1
ATOM 7455 C CA . VAL B 1 484 ? 8.711 -8.289 3.979 1 92.25 484 VAL B CA 1
ATOM 7456 C C . VAL B 1 484 ? 9.328 -9.336 3.055 1 92.25 484 VAL B C 1
ATOM 7458 O O . VAL B 1 484 ? 8.914 -9.477 1.9 1 92.25 484 VAL B O 1
ATOM 7461 N N . LYS B 1 485 ? 10.383 -9.977 3.504 1 92.94 485 LYS B N 1
ATOM 7462 C CA . LYS B 1 485 ? 11.016 -11.102 2.826 1 92.94 485 LYS B CA 1
ATOM 7463 C C . LYS B 1 485 ? 10.742 -12.414 3.562 1 92.94 485 LYS B C 1
ATOM 7465 O O . LYS B 1 485 ? 11.008 -12.523 4.762 1 92.94 485 LYS B O 1
ATOM 7470 N N . ALA B 1 486 ? 10.125 -13.367 2.857 1 92 486 ALA B N 1
ATOM 7471 C CA . ALA B 1 486 ? 9.914 -14.695 3.424 1 92 486 ALA B CA 1
ATOM 7472 C C . ALA B 1 486 ? 11.023 -15.656 2.998 1 92 486 ALA B C 1
ATOM 7474 O O . ALA B 1 486 ? 11.344 -15.758 1.812 1 92 486 ALA B O 1
ATOM 7475 N N . VAL B 1 487 ? 11.641 -16.328 3.883 1 88.38 487 VAL B N 1
ATOM 7476 C CA . VAL B 1 487 ? 12.664 -17.328 3.615 1 88.38 487 VAL B CA 1
ATOM 7477 C C . VAL B 1 487 ? 12.164 -18.703 4.035 1 88.38 487 VAL B C 1
ATOM 7479 O O . VAL B 1 487 ? 11.891 -18.938 5.219 1 88.38 487 VAL B O 1
ATOM 7482 N N . HIS B 1 488 ? 11.914 -19.562 3.096 1 90.19 488 HIS B N 1
ATOM 7483 C CA . HIS B 1 488 ? 11.594 -20.953 3.342 1 90.19 488 HIS B CA 1
ATOM 7484 C C . HIS B 1 488 ? 12.867 -21.797 3.482 1 90.19 488 HIS B C 1
ATOM 7486 O O . HIS B 1 488 ? 13.688 -21.844 2.566 1 90.19 488 HIS B O 1
ATOM 7492 N N . TRP B 1 489 ? 13 -22.453 4.566 1 84.5 489 TRP B N 1
ATOM 7493 C CA . TRP B 1 489 ? 14.227 -23.203 4.832 1 84.5 489 TRP B CA 1
ATOM 7494 C C . TRP B 1 489 ? 13.93 -24.688 4.988 1 84.5 489 TRP B C 1
ATOM 7496 O O . TRP B 1 489 ? 13.297 -25.094 5.961 1 84.5 489 TRP B O 1
ATOM 7506 N N . ASN B 1 490 ? 14.297 -25.453 4.023 1 87.44 490 ASN B N 1
ATOM 7507 C CA . ASN B 1 490 ? 14.297 -26.906 4.117 1 87.44 490 ASN B CA 1
ATOM 7508 C C . ASN B 1 490 ? 15.641 -27.438 4.605 1 87.44 490 ASN B C 1
ATOM 7510 O O . ASN B 1 490 ? 16.656 -27.281 3.928 1 87.44 490 ASN B O 1
ATOM 7514 N N . PHE B 1 491 ? 15.672 -28.094 5.711 1 76.69 491 PHE B N 1
ATOM 7515 C CA . PHE B 1 491 ? 16.953 -28.531 6.258 1 76.69 491 PHE B CA 1
ATOM 7516 C C . PHE B 1 491 ? 16.984 -30.047 6.418 1 76.69 491 PHE B C 1
ATOM 7518 O O . PHE B 1 491 ? 17.906 -30.609 7.016 1 76.69 491 PHE B O 1
ATOM 7525 N N . GLY B 1 492 ? 15.883 -30.719 5.84 1 75 492 GLY B N 1
ATOM 7526 C CA . GLY B 1 492 ? 15.938 -32.156 6.031 1 75 492 GLY B CA 1
ATOM 7527 C C . GLY B 1 492 ? 15.078 -32.938 5.039 1 75 492 GLY B C 1
ATOM 7528 O O . GLY B 1 492 ? 15.289 -34.125 4.828 1 75 492 GLY B O 1
ATOM 7529 N N . GLU B 1 493 ? 14.094 -32.344 4.379 1 78.69 493 GLU B N 1
ATOM 7530 C CA . GLU B 1 493 ? 13.203 -33.062 3.467 1 78.69 493 GLU B CA 1
ATOM 7531 C C . GLU B 1 493 ? 13.875 -33.281 2.115 1 78.69 493 GLU B C 1
ATOM 7533 O O . GLU B 1 493 ? 14.531 -32.406 1.579 1 78.69 493 GLU B O 1
ATOM 7538 N N . LYS B 1 494 ? 13.766 -34.531 1.637 1 84 494 LYS B N 1
ATOM 7539 C CA . LYS B 1 494 ? 14.266 -34.875 0.309 1 84 494 LYS B CA 1
ATOM 7540 C C . LYS B 1 494 ? 13.141 -34.875 -0.719 1 84 494 LYS B C 1
ATOM 7542 O O . LYS B 1 494 ? 12.031 -35.344 -0.431 1 84 494 LYS B O 1
ATOM 7547 N N . LEU B 1 495 ? 13.438 -34.281 -1.817 1 85.62 495 LEU B N 1
ATOM 7548 C CA . LEU B 1 495 ? 12.461 -34.281 -2.904 1 85.62 495 LEU B CA 1
ATOM 7549 C C . LEU B 1 495 ? 12.539 -35.562 -3.703 1 85.62 495 LEU B C 1
ATOM 7551 O O . LEU B 1 495 ? 13.617 -35.969 -4.172 1 85.62 495 LEU B O 1
ATOM 7555 N N . GLU B 1 496 ? 11.359 -36.25 -3.709 1 80.19 496 GLU B N 1
ATOM 7556 C CA . GLU B 1 496 ? 11.258 -37.375 -4.664 1 80.19 496 GLU B CA 1
ATOM 7557 C C . GLU B 1 496 ? 10.945 -36.844 -6.066 1 80.19 496 GLU B C 1
ATOM 7559 O O . GLU B 1 496 ? 9.984 -36.094 -6.254 1 80.19 496 GLU B O 1
ATOM 7564 N N . TRP B 1 497 ? 11.742 -37.25 -7.031 1 84.81 497 TRP B N 1
ATOM 7565 C CA . TRP B 1 497 ? 11.578 -36.781 -8.406 1 84.81 497 TRP B CA 1
ATOM 7566 C C . TRP B 1 497 ? 11.641 -37.969 -9.383 1 84.81 497 TRP B C 1
ATOM 7568 O O . TRP B 1 497 ? 12.469 -38.844 -9.234 1 84.81 497 TRP B O 1
ATOM 7578 N N . PRO B 1 498 ? 10.758 -37.875 -10.438 1 82.5 498 PRO B N 1
ATOM 7579 C CA . PRO B 1 498 ? 9.758 -36.875 -10.773 1 82.5 498 PRO B CA 1
ATOM 7580 C C . PRO B 1 498 ? 8.547 -36.906 -9.844 1 82.5 498 PRO B C 1
ATOM 7582 O O . PRO B 1 498 ? 8.383 -37.844 -9.07 1 82.5 498 PRO B O 1
ATOM 7585 N N . LEU B 1 499 ? 7.906 -35.781 -9.961 1 72.44 499 LEU B N 1
ATOM 7586 C CA . LEU B 1 499 ? 6.746 -35.688 -9.086 1 72.44 499 LEU B CA 1
ATOM 7587 C C . LEU B 1 499 ? 5.73 -36.781 -9.398 1 72.44 499 LEU B C 1
ATOM 7589 O O . LEU B 1 499 ? 5.438 -37.062 -10.562 1 72.44 499 LEU B O 1
#

InterPro domains:
  IPR015590 Aldehyde dehydrogenase domain [PF00171] (33-487)
  IPR016161 Aldehyde/histidinol dehydrogenase [SSF53720] (9-492)
  IPR016162 Aldehyde dehydrogenase, N-terminal [G3DSA:3.40.605.10] (34-487)
  IPR016163 Aldehyde dehydrogenase, C-terminal [G3DSA:3.40.309.10] (273-458)
  IPR029510 Aldehyde dehydrogenase, glutamic acid active site [PS00687] (267-274)